Protein 2L95 (pdb70)

Foldseek 3Di:
DVVADACVVVQVCCVVVVNDDDPVLQVLQVVLLVCQVVQQCVQVCQVVVVHDNGGGDRDPCSRPDCSCCVVVPDHDDDDD

Radius of gyration: 14.3 Å; Cα contacts (8 Å, |Δi|>4): 109; chains: 1; bounding box: 43×30×27 Å

Nearest PDB structures (foldseek):
  2l95-assembly1_A  TM=9.457E-01  e=2.553E-13  Drosophila melanogaster
  3qt4-assembly1_A  TM=6.538E-01  e=2.888E-02  Tenebrio molitor
  2c0y-assembly1_A  TM=5.922E-01  e=3.076E-02  Homo sapiens
  7qbo-assembly1_P  TM=5.874E-01  e=1.230E-01  Homo sapiens
  2l95-assembly1_A  TM=8.862E-01  e=1.827E-12  Drosophila melanogaster

CATH classification: 1.10.287.2250

GO terms:
  GO:0004869 cysteine-type endopeptidase inhibitor activity (F, IDA)
  GO:0007614 short-term memory (P, IDA)
  GO:0012505 endomembrane system (C, HDA)
  GO:0007616 long-term memory (P, IMP)

Organism: Drosophila melanogaster (NCBI:txid7227)

Solvent-accessible surface area: 5742 Å² total; per-residue (Å²): 162,89,52,112,2,31,24,126,95,0,70,143,47,16,95,161,24,129,68,115,10,112,43,152,60,0,105,32,9,56,97,0,0,10,51,0,58,63,42,44,110,68,44,52,136,65,61,99,149,81,101,56,119,92,138,55,49,11,63,96,56,0,1,16,11,81,69,0,86,51,132,111,86,40,154,176,116,83,138,179

Sequence (80 aa):
MMSLVSDEEWVEYKSKFDKNYEAEEDLMRRRIYAESKARIEEHNRKFEKGEVTWKMGINHLADLTPEEFAQRSGKKVPPNMMSLVSDEEWVEYKSKFDKNYEAEEDLMRRRIYAESKARIEEHNRKFEKGEVTWKMGINHLADLTPEEFAQRSGKKVPPNMMSLVSDEEWVEYKSKFDKNYEAEEDLMRRRIYAESKARIEEHNRKFEKGEVTWKMGINHLADLTPEEFAQRSGKKVPPNMMSLVSDEEWVEYKSKFDKNYEAEEDLMRRRIYAESKARIEEHNRKFEKGEVTWKMGINHLADLTPEEFAQRSGKKVPPNMMSLVSDEEWVEYKSKFDKNYEAEEDLMRRRIYAESKARIEEHNRKFEKGEVTWKMGINHLADLTPEEFAQRSGKKVPPNMMSLVSDEEWVEYKSKFDKNYEAEEDLMRRRIYAESKARIEEHNRKFEKGEVTWKMGINHLADLTPEEFAQRSGKKVPPNMMSLVSDEEWVEYKSKFDKNYEAEEDLMRRRIYAESKARIEEHNRKFEKGEVTWKMGINHLADLTPEEFAQRSGKKVPPNMMSLVSDEEWVEYKSKFDKNYEAEEDLMRRRIYAESKARIEEHNRKFEKGEVTWKMGINHLADLTPEEFAQRSGKKVPPNMMSLVSDEEWVEYKSKFDKNYEAEEDLMRRRIYAESKARIEEHNRKFEKGEVTWKMGINHLADLTPEEFAQRSGKKVPPNMMSLVSDEEWVEYKSKFDKNYEAEEDLMRRRIYAESKARIEEHNRKFEKGEVTWKMGINHLADLTPEEFAQRSGKKVPPN

Structure (mmCIF, N/CA/C/O backbone):
data_2L95
#
_entry.id   2L95
#
loop_
_atom_site.group_PDB
_atom_site.id
_atom_site.type_symbol
_atom_site.label_atom_id
_atom_site.label_alt_id
_atom_site.label_comp_id
_atom_site.label_asym_id
_atom_site.label_entity_id
_atom_site.label_seq_id
_atom_site.pdbx_PDB_ins_code
_atom_site.Cartn_x
_atom_site.Cartn_y
_atom_site.Cartn_z
_atom_site.occupancy
_atom_site.B_iso_or_equiv
_atom_site.auth_seq_id
_atom_site.auth_comp_id
_atom_site.auth_asym_id
_atom_site.auth_atom_id
_atom_site.pdbx_PDB_model_num
ATOM 1 N N . MET A 1 1 ? 7.143 5.150 14.054 1.00 0.00 1 MET A N 1
ATOM 2 C CA . MET A 1 1 ? 5.738 4.695 14.221 1.00 0.00 1 MET A CA 1
ATOM 3 C C . MET A 1 1 ? 5.059 4.494 12.871 1.00 0.00 1 MET A C 1
ATOM 4 O O . MET A 1 1 ? 5.650 4.749 11.822 1.00 0.00 1 MET A O 1
ATOM 20 N N . MET A 1 2 ? 3.813 4.032 12.906 1.00 0.00 2 MET A N 1
ATOM 21 C CA . MET A 1 2 ? 3.050 3.795 11.685 1.00 0.00 2 MET A CA 1
ATOM 22 C C . MET A 1 2 ? 1.931 4.823 11.515 1.00 0.00 2 MET A C 1
ATOM 23 O O . MET A 1 2 ? 1.257 4.849 10.484 1.00 0.00 2 MET A O 1
ATOM 37 N N . SER A 1 3 ? 1.731 5.664 12.527 1.00 0.00 3 SER A N 1
ATOM 38 C CA . SER A 1 3 ? 0.685 6.682 12.477 1.00 0.00 3 SER A CA 1
ATOM 39 C C . SER A 1 3 ? 1.234 8.027 12.003 1.00 0.00 3 SER A C 1
ATOM 40 O O . SER A 1 3 ? 0.602 9.066 12.201 1.00 0.00 3 SER A O 1
ATOM 48 N N . LEU A 1 4 ? 2.408 8.008 11.375 1.00 0.00 4 LEU A N 1
ATOM 49 C CA . LEU A 1 4 ? 3.022 9.239 10.877 1.00 0.00 4 LEU A CA 1
ATOM 50 C C . LEU A 1 4 ? 2.124 9.917 9.860 1.00 0.00 4 LEU A C 1
ATOM 51 O O . LEU A 1 4 ? 2.001 11.142 9.838 1.00 0.00 4 LEU A O 1
ATOM 67 N N . VAL A 1 5 ? 1.532 9.111 8.991 1.00 0.00 5 VAL A N 1
ATOM 68 C CA . VAL A 1 5 ? 0.683 9.633 7.936 1.00 0.00 5 VAL A CA 1
ATOM 69 C C . VAL A 1 5 ? -0.751 9.153 8.049 1.00 0.00 5 VAL A C 1
ATOM 70 O O . VAL A 1 5 ? -1.055 7.988 7.795 1.00 0.00 5 VAL A O 1
ATOM 83 N N . SER A 1 6 ? -1.630 10.071 8.407 1.00 0.00 6 SER A N 1
ATOM 84 C CA . SER A 1 6 ? -3.043 9.764 8.527 1.00 0.00 6 SER A CA 1
ATOM 85 C C . SER A 1 6 ? -3.775 10.100 7.230 1.00 0.00 6 SER A C 1
ATOM 86 O O . SER A 1 6 ? -3.203 10.688 6.308 1.00 0.00 6 SER A O 1
ATOM 94 N N . ASP A 1 7 ? -5.052 9.745 7.177 1.00 0.00 7 ASP A N 1
ATOM 95 C CA . ASP A 1 7 ? -5.887 10.028 6.011 1.00 0.00 7 ASP A CA 1
ATOM 96 C C . ASP A 1 7 ? -5.745 11.489 5.570 1.00 0.00 7 ASP A C 1
ATOM 97 O O . ASP A 1 7 ? -6.052 11.835 4.429 1.00 0.00 7 ASP A O 1
ATOM 106 N N . GLU A 1 8 ? -5.298 12.339 6.493 1.00 0.00 8 GLU A N 1
ATOM 107 C CA . GLU A 1 8 ? -5.131 13.769 6.235 1.00 0.00 8 GLU A CA 1
ATOM 108 C C . GLU A 1 8 ? -4.311 14.041 4.978 1.00 0.00 8 GLU A C 1
ATOM 109 O O . GLU A 1 8 ? -4.772 14.713 4.054 1.00 0.00 8 GLU A O 1
ATOM 121 N N . GLU A 1 9 ? -3.092 13.534 4.945 1.00 0.00 9 GLU A N 1
ATOM 122 C CA . GLU A 1 9 ? -2.229 13.751 3.797 1.00 0.00 9 GLU A CA 1
ATOM 123 C C . GLU A 1 9 ? -2.785 13.058 2.559 1.00 0.00 9 GLU A C 1
ATOM 124 O O . GLU A 1 9 ? -2.527 13.482 1.433 1.00 0.00 9 GLU A O 1
ATOM 136 N N . TRP A 1 10 ? -3.532 11.977 2.768 1.00 0.00 10 TRP A N 1
ATOM 137 C CA . TRP A 1 10 ? -4.096 11.225 1.655 1.00 0.00 10 TRP A CA 1
ATOM 138 C C . TRP A 1 10 ? -5.416 11.789 1.131 1.00 0.00 10 TRP A C 1
ATOM 139 O O . TRP A 1 10 ? -5.769 11.533 -0.017 1.00 0.00 10 TRP A O 1
ATOM 160 N N . VAL A 1 11 ? -6.154 12.543 1.946 1.00 0.00 11 VAL A N 1
ATOM 161 C CA . VAL A 1 11 ? -7.421 13.083 1.491 1.00 0.00 11 VAL A CA 1
ATOM 162 C C . VAL A 1 11 ? -7.160 14.030 0.360 1.00 0.00 11 VAL A C 1
ATOM 163 O O . VAL A 1 11 ? -7.854 14.017 -0.657 1.00 0.00 11 VAL A O 1
ATOM 176 N N . GLU A 1 12 ? -6.136 14.843 0.532 1.00 0.00 12 GLU A N 1
ATOM 177 C CA . GLU A 1 12 ? -5.786 15.775 -0.499 1.00 0.00 12 GLU A CA 1
ATOM 178 C C . GLU A 1 12 ? -5.365 15.004 -1.743 1.00 0.00 12 GLU A C 1
ATOM 179 O O . GLU A 1 12 ? -5.549 15.451 -2.875 1.00 0.00 12 GLU A O 1
ATOM 191 N N . TYR A 1 13 ? -4.801 13.828 -1.494 1.00 0.00 13 TYR A N 1
ATOM 192 C CA . TYR A 1 13 ? -4.333 12.930 -2.547 1.00 0.00 13 TYR A CA 1
ATOM 193 C C . TYR A 1 13 ? -5.484 12.190 -3.234 1.00 0.00 13 TYR A C 1
ATOM 194 O O . TYR A 1 13 ? -5.454 11.965 -4.443 1.00 0.00 13 TYR A O 1
ATOM 212 N N . LYS A 1 14 ? -6.481 11.785 -2.448 1.00 0.00 14 LYS A N 1
ATOM 213 C CA . LYS A 1 14 ? -7.625 11.033 -2.966 1.00 0.00 14 LYS A CA 1
ATOM 214 C C . LYS A 1 14 ? -8.245 11.704 -4.192 1.00 0.00 14 LYS A C 1
ATOM 215 O O . LYS A 1 14 ? -8.700 11.026 -5.114 1.00 0.00 14 LYS A O 1
ATOM 234 N N . SER A 1 15 ? -8.249 13.030 -4.209 1.00 0.00 15 SER A N 1
ATOM 235 C CA . SER A 1 15 ? -8.792 13.778 -5.321 1.00 0.00 15 SER A CA 1
ATOM 236 C C . SER A 1 15 ? -7.848 13.683 -6.488 1.00 0.00 15 SER A C 1
ATOM 237 O O . SER A 1 15 ? -8.256 13.552 -7.642 1.00 0.00 15 SER A O 1
ATOM 245 N N . LYS A 1 16 ? -6.569 13.781 -6.164 1.00 0.00 16 LYS A N 1
ATOM 246 C CA . LYS A 1 16 ? -5.537 13.740 -7.165 1.00 0.00 16 LYS A CA 1
ATOM 247 C C . LYS A 1 16 ? -5.207 12.313 -7.592 1.00 0.00 16 LYS A C 1
ATOM 248 O O . LYS A 1 16 ? -4.442 12.103 -8.534 1.00 0.00 16 LYS A O 1
ATOM 267 N N . PHE A 1 17 ? -5.768 11.335 -6.891 1.00 0.00 17 PHE A N 1
ATOM 268 C CA . PHE A 1 17 ? -5.503 9.931 -7.206 1.00 0.00 17 PHE A CA 1
ATOM 269 C C . PHE A 1 17 ? -6.728 9.228 -7.792 1.00 0.00 17 PHE A C 1
ATOM 270 O O . PHE A 1 17 ? -6.618 8.122 -8.321 1.00 0.00 17 PHE A O 1
ATOM 287 N N . ASP A 1 18 ? -7.893 9.863 -7.693 1.00 0.00 18 ASP A N 1
ATOM 288 C CA . ASP A 1 18 ? -9.130 9.280 -8.215 1.00 0.00 18 ASP A CA 1
ATOM 289 C C . ASP A 1 18 ? -9.597 8.101 -7.359 1.00 0.00 18 ASP A C 1
ATOM 290 O O . ASP A 1 18 ? -10.549 7.406 -7.711 1.00 0.00 18 ASP A O 1
ATOM 299 N N . LYS A 1 19 ? -8.932 7.894 -6.224 1.00 0.00 19 LYS A N 1
ATOM 300 C CA . LYS A 1 19 ? -9.284 6.817 -5.305 1.00 0.00 19 LYS A CA 1
ATOM 301 C C . LYS A 1 19 ? -9.463 7.392 -3.909 1.00 0.00 19 LYS A C 1
ATOM 302 O O . LYS A 1 19 ? -8.502 7.503 -3.146 1.00 0.00 19 LYS A O 1
ATOM 321 N N . ASN A 1 20 ? -10.686 7.799 -3.594 1.00 0.00 20 ASN A N 1
ATOM 322 C CA . ASN A 1 20 ? -10.969 8.411 -2.305 1.00 0.00 20 ASN A CA 1
ATOM 323 C C . ASN A 1 20 ? -11.498 7.424 -1.273 1.00 0.00 20 ASN A C 1
ATOM 324 O O . ASN A 1 20 ? -12.608 6.904 -1.397 1.00 0.00 20 ASN A O 1
ATOM 335 N N . TYR A 1 21 ? -10.706 7.216 -0.227 1.00 0.00 21 TYR A N 1
ATOM 336 C CA . TYR A 1 21 ? -11.090 6.345 0.874 1.00 0.00 21 TYR A CA 1
ATOM 337 C C . TYR A 1 21 ? -10.741 7.036 2.196 1.00 0.00 21 TYR A C 1
ATOM 338 O O . TYR A 1 21 ? -9.555 7.286 2.501 1.00 0.00 21 TYR A O 1
ATOM 356 N N . GLU A 1 22 ? -11.815 7.374 2.925 1.00 0.00 22 GLU A N 1
ATOM 357 C CA . GLU A 1 22 ? -11.769 8.103 4.199 1.00 0.00 22 GLU A CA 1
ATOM 358 C C . GLU A 1 22 ? -11.232 7.299 5.381 1.00 0.00 22 GLU A C 1
ATOM 359 O O . GLU A 1 22 ? -10.866 6.133 5.260 1.00 0.00 22 GLU A O 1
ATOM 371 N N . ALA A 1 23 ? -11.183 7.989 6.527 1.00 0.00 23 ALA A N 1
ATOM 372 C CA . ALA A 1 23 ? -10.682 7.442 7.787 1.00 0.00 23 ALA A CA 1
ATOM 373 C C . ALA A 1 23 ? -11.149 6.014 8.064 1.00 0.00 23 ALA A C 1
ATOM 374 O O . ALA A 1 23 ? -10.359 5.187 8.520 1.00 0.00 23 ALA A O 1
ATOM 381 N N . GLU A 1 24 ? -12.424 5.717 7.818 1.00 0.00 24 GLU A N 1
ATOM 382 C CA . GLU A 1 24 ? -12.934 4.371 8.088 1.00 0.00 24 GLU A CA 1
ATOM 383 C C . GLU A 1 24 ? -12.052 3.318 7.422 1.00 0.00 24 GLU A C 1
ATOM 384 O O . GLU A 1 24 ? -11.499 2.445 8.091 1.00 0.00 24 GLU A O 1
ATOM 396 N N . GLU A 1 25 ? -11.887 3.436 6.111 1.00 0.00 25 GLU A N 1
ATOM 397 C CA . GLU A 1 25 ? -11.028 2.525 5.363 1.00 0.00 25 GLU A CA 1
ATOM 398 C C . GLU A 1 25 ? -9.565 2.876 5.614 1.00 0.00 25 GLU A C 1
ATOM 399 O O . GLU A 1 25 ? -8.693 2.010 5.671 1.00 0.00 25 GLU A O 1
ATOM 411 N N . ASP A 1 26 ? -9.323 4.178 5.737 1.00 0.00 26 ASP A N 1
ATOM 412 C CA . ASP A 1 26 ? -7.990 4.728 5.953 1.00 0.00 26 ASP A CA 1
ATOM 413 C C . ASP A 1 26 ? -7.307 4.179 7.196 1.00 0.00 26 ASP A C 1
ATOM 414 O O . ASP A 1 26 ? -6.089 4.085 7.236 1.00 0.00 26 ASP A O 1
ATOM 423 N N . LEU A 1 27 ? -8.080 3.861 8.224 1.00 0.00 27 LEU A N 1
ATOM 424 C CA . LEU A 1 27 ? -7.509 3.380 9.477 1.00 0.00 27 LEU A CA 1
ATOM 425 C C . LEU A 1 27 ? -6.483 2.273 9.239 1.00 0.00 27 LEU A C 1
ATOM 426 O O . LEU A 1 27 ? -5.317 2.392 9.639 1.00 0.00 27 LEU A O 1
ATOM 442 N N . MET A 1 28 ? -6.894 1.233 8.535 1.00 0.00 28 MET A N 1
ATOM 443 C CA . MET A 1 28 ? -5.976 0.153 8.204 1.00 0.00 28 MET A CA 1
ATOM 444 C C . MET A 1 28 ? -4.916 0.700 7.258 1.00 0.00 28 MET A C 1
ATOM 445 O O . MET A 1 28 ? -3.772 0.236 7.222 1.00 0.00 28 MET A O 1
ATOM 459 N N . ARG A 1 29 ? -5.318 1.717 6.503 1.00 0.00 29 ARG A N 1
ATOM 460 C CA . ARG A 1 29 ? -4.437 2.369 5.561 1.00 0.00 29 ARG A CA 1
ATOM 461 C C . ARG A 1 29 ? -3.442 3.271 6.284 1.00 0.00 29 ARG A C 1
ATOM 462 O O . ARG A 1 29 ? -2.357 3.540 5.780 1.00 0.00 29 ARG A O 1
ATOM 483 N N . ARG A 1 30 ? -3.813 3.739 7.474 1.00 0.00 30 ARG A N 1
ATOM 484 C CA . ARG A 1 30 ? -2.935 4.603 8.250 1.00 0.00 30 ARG A CA 1
ATOM 485 C C . ARG A 1 30 ? -1.575 3.940 8.354 1.00 0.00 30 ARG A C 1
ATOM 486 O O . ARG A 1 30 ? -0.534 4.594 8.291 1.00 0.00 30 ARG A O 1
ATOM 507 N N . ARG A 1 31 ? -1.608 2.620 8.491 1.00 0.00 31 ARG A N 1
ATOM 508 C CA . ARG A 1 31 ? -0.392 1.825 8.579 1.00 0.00 31 ARG A CA 1
ATOM 509 C C . ARG A 1 31 ? 0.328 1.750 7.229 1.00 0.00 31 ARG A C 1
ATOM 510 O O . ARG A 1 31 ? 1.568 1.724 7.175 1.00 0.00 31 ARG A O 1
ATOM 531 N N . ILE A 1 32 ? -0.432 1.747 6.127 1.00 0.00 32 ILE A N 1
ATOM 532 C CA . ILE A 1 32 ? 0.189 1.690 4.813 1.00 0.00 32 ILE A CA 1
ATOM 533 C C . ILE A 1 32 ? 0.653 3.062 4.435 1.00 0.00 32 ILE A C 1
ATOM 534 O O . ILE A 1 32 ? 1.669 3.241 3.782 1.00 0.00 32 ILE A O 1
ATOM 550 N N . TYR A 1 33 ? -0.088 4.037 4.863 1.00 0.00 33 TYR A N 1
ATOM 551 C CA . TYR A 1 33 ? 0.282 5.389 4.583 1.00 0.00 33 TYR A CA 1
ATOM 552 C C . TYR A 1 33 ? 1.646 5.726 5.188 1.00 0.00 33 TYR A C 1
ATOM 553 O O . TYR A 1 33 ? 2.400 6.528 4.631 1.00 0.00 33 TYR A O 1
ATOM 571 N N . ALA A 1 34 ? 1.955 5.121 6.333 1.00 0.00 34 ALA A N 1
ATOM 572 C CA . ALA A 1 34 ? 3.223 5.382 7.010 1.00 0.00 34 ALA A CA 1
ATOM 573 C C . ALA A 1 34 ? 4.409 5.124 6.104 1.00 0.00 34 ALA A C 1
ATOM 574 O O . ALA A 1 34 ? 5.291 5.972 5.951 1.00 0.00 34 ALA A O 1
ATOM 581 N N . GLU A 1 35 ? 4.413 3.966 5.487 1.00 0.00 35 GLU A N 1
ATOM 582 C CA . GLU A 1 35 ? 5.481 3.597 4.565 1.00 0.00 35 GLU A CA 1
ATOM 583 C C . GLU A 1 35 ? 5.572 4.581 3.402 1.00 0.00 35 GLU A C 1
ATOM 584 O O . GLU A 1 35 ? 6.639 4.771 2.824 1.00 0.00 35 GLU A O 1
ATOM 596 N N . SER A 1 36 ? 4.433 5.170 3.033 1.00 0.00 36 SER A N 1
ATOM 597 C CA . SER A 1 36 ? 4.378 6.088 1.895 1.00 0.00 36 SER A CA 1
ATOM 598 C C . SER A 1 36 ? 5.476 7.137 1.963 1.00 0.00 36 SER A C 1
ATOM 599 O O . SER A 1 36 ? 6.260 7.272 1.024 1.00 0.00 36 SER A O 1
ATOM 607 N N . LYS A 1 37 ? 5.562 7.866 3.065 1.00 0.00 37 LYS A N 1
ATOM 608 C CA . LYS A 1 37 ? 6.614 8.869 3.193 1.00 0.00 37 LYS A CA 1
ATOM 609 C C . LYS A 1 37 ? 7.970 8.189 3.083 1.00 0.00 37 LYS A C 1
ATOM 610 O O . LYS A 1 37 ? 8.889 8.709 2.449 1.00 0.00 37 LYS A O 1
ATOM 629 N N . ALA A 1 38 ? 8.078 6.999 3.678 1.00 0.00 38 ALA A N 1
ATOM 630 C CA . ALA A 1 38 ? 9.316 6.231 3.611 1.00 0.00 38 ALA A CA 1
ATOM 631 C C . ALA A 1 38 ? 9.757 6.115 2.167 1.00 0.00 38 ALA A C 1
ATOM 632 O O . ALA A 1 38 ? 10.947 6.121 1.848 1.00 0.00 38 ALA A O 1
ATOM 639 N N . ARG A 1 39 ? 8.763 6.032 1.305 1.00 0.00 39 ARG A N 1
ATOM 640 C CA . ARG A 1 39 ? 8.965 5.938 -0.123 1.00 0.00 39 ARG A CA 1
ATOM 641 C C . ARG A 1 39 ? 9.438 7.263 -0.686 1.00 0.00 39 ARG A C 1
ATOM 642 O O . ARG A 1 39 ? 10.199 7.313 -1.638 1.00 0.00 39 ARG A O 1
ATOM 663 N N . ILE A 1 40 ? 8.987 8.351 -0.096 1.00 0.00 40 ILE A N 1
ATOM 664 C CA . ILE A 1 40 ? 9.398 9.661 -0.567 1.00 0.00 40 ILE A CA 1
ATOM 665 C C . ILE A 1 40 ? 10.901 9.785 -0.423 1.00 0.00 40 ILE A C 1
ATOM 666 O O . ILE A 1 40 ? 11.585 10.381 -1.251 1.00 0.00 40 ILE A O 1
ATOM 682 N N . GLU A 1 41 ? 11.396 9.126 0.601 1.00 0.00 41 GLU A N 1
ATOM 683 C CA . GLU A 1 41 ? 12.824 9.034 0.861 1.00 0.00 41 GLU A CA 1
ATOM 684 C C . GLU A 1 41 ? 13.456 8.109 -0.188 1.00 0.00 41 GLU A C 1
ATOM 685 O O . GLU A 1 41 ? 14.657 8.150 -0.447 1.00 0.00 41 GLU A O 1
ATOM 697 N N . GLU A 1 42 ? 12.610 7.221 -0.713 1.00 0.00 42 GLU A N 1
ATOM 698 C CA . GLU A 1 42 ? 12.991 6.177 -1.671 1.00 0.00 42 GLU A CA 1
ATOM 699 C C . GLU A 1 42 ? 13.735 6.670 -2.914 1.00 0.00 42 GLU A C 1
ATOM 700 O O . GLU A 1 42 ? 14.900 6.332 -3.130 1.00 0.00 42 GLU A O 1
ATOM 712 N N . HIS A 1 43 ? 13.052 7.437 -3.741 1.00 0.00 43 HIS A N 1
ATOM 713 C CA . HIS A 1 43 ? 13.630 7.927 -4.982 1.00 0.00 43 HIS A CA 1
ATOM 714 C C . HIS A 1 43 ? 14.483 9.159 -4.776 1.00 0.00 43 HIS A C 1
ATOM 715 O O . HIS A 1 43 ? 15.451 9.390 -5.501 1.00 0.00 43 HIS A O 1
ATOM 730 N N . ASN A 1 44 ? 14.100 9.962 -3.806 1.00 0.00 44 ASN A N 1
ATOM 731 C CA . ASN A 1 44 ? 14.806 11.189 -3.530 1.00 0.00 44 ASN A CA 1
ATOM 732 C C . ASN A 1 44 ? 16.234 10.923 -3.098 1.00 0.00 44 ASN A C 1
ATOM 733 O O . ASN A 1 44 ? 17.113 11.745 -3.332 1.00 0.00 44 ASN A O 1
ATOM 744 N N . ARG A 1 45 ? 16.453 9.767 -2.479 1.00 0.00 45 ARG A N 1
ATOM 745 C CA . ARG A 1 45 ? 17.784 9.370 -2.030 1.00 0.00 45 ARG A CA 1
ATOM 746 C C . ARG A 1 45 ? 18.535 8.620 -3.138 1.00 0.00 45 ARG A C 1
ATOM 747 O O . ARG A 1 45 ? 19.752 8.449 -3.081 1.00 0.00 45 ARG A O 1
ATOM 768 N N . LYS A 1 46 ? 17.773 8.134 -4.113 1.00 0.00 46 LYS A N 1
ATOM 769 C CA . LYS A 1 46 ? 18.300 7.340 -5.228 1.00 0.00 46 LYS A CA 1
ATOM 770 C C . LYS A 1 46 ? 19.176 8.133 -6.215 1.00 0.00 46 LYS A C 1
ATOM 771 O O . LYS A 1 46 ? 20.364 7.839 -6.370 1.00 0.00 46 LYS A O 1
ATOM 790 N N . PHE A 1 47 ? 18.625 9.185 -6.821 1.00 0.00 47 PHE A N 1
ATOM 791 C CA . PHE A 1 47 ? 19.413 10.033 -7.712 1.00 0.00 47 PHE A CA 1
ATOM 792 C C . PHE A 1 47 ? 20.402 10.691 -6.830 1.00 0.00 47 PHE A C 1
ATOM 793 O O . PHE A 1 47 ? 21.561 10.908 -7.169 1.00 0.00 47 PHE A O 1
ATOM 810 N N . GLU A 1 48 ? 19.905 10.920 -5.637 1.00 0.00 48 GLU A N 1
ATOM 811 C CA . GLU A 1 48 ? 20.668 11.454 -4.569 1.00 0.00 48 GLU A CA 1
ATOM 812 C C . GLU A 1 48 ? 21.949 10.621 -4.423 1.00 0.00 48 GLU A C 1
ATOM 813 O O . GLU A 1 48 ? 22.909 11.024 -3.767 1.00 0.00 48 GLU A O 1
ATOM 825 N N . LYS A 1 49 ? 21.930 9.445 -5.073 1.00 0.00 49 LYS A N 1
ATOM 826 C CA . LYS A 1 49 ? 23.046 8.518 -5.072 1.00 0.00 49 LYS A CA 1
ATOM 827 C C . LYS A 1 49 ? 23.835 8.613 -6.369 1.00 0.00 49 LYS A C 1
ATOM 828 O O . LYS A 1 49 ? 24.570 7.688 -6.717 1.00 0.00 49 LYS A O 1
ATOM 847 N N . GLY A 1 50 ? 23.657 9.713 -7.112 1.00 0.00 50 GLY A N 1
ATOM 848 C CA . GLY A 1 50 ? 24.348 9.844 -8.390 1.00 0.00 50 GLY A CA 1
ATOM 849 C C . GLY A 1 50 ? 24.106 8.598 -9.203 1.00 0.00 50 GLY A C 1
ATOM 850 O O . GLY A 1 50 ? 24.963 8.124 -9.950 1.00 0.00 50 GLY A O 1
ATOM 854 N N . GLU A 1 51 ? 22.925 8.047 -8.972 1.00 0.00 51 GLU A N 1
ATOM 855 C CA . GLU A 1 51 ? 22.483 6.811 -9.571 1.00 0.00 51 GLU A CA 1
ATOM 856 C C . GLU A 1 51 ? 21.717 7.035 -10.879 1.00 0.00 51 GLU A C 1
ATOM 857 O O . GLU A 1 51 ? 22.121 6.563 -11.941 1.00 0.00 51 GLU A O 1
ATOM 869 N N . VAL A 1 52 ? 20.610 7.754 -10.777 1.00 0.00 52 VAL A N 1
ATOM 870 C CA . VAL A 1 52 ? 19.747 8.072 -11.896 1.00 0.00 52 VAL A CA 1
ATOM 871 C C . VAL A 1 52 ? 18.985 9.268 -11.489 1.00 0.00 52 VAL A C 1
ATOM 872 O O . VAL A 1 52 ? 19.042 9.643 -10.331 1.00 0.00 52 VAL A O 1
ATOM 885 N N . THR A 1 53 ? 18.183 9.810 -12.358 1.00 0.00 53 THR A N 1
ATOM 886 C CA . THR A 1 53 ? 17.360 10.869 -11.896 1.00 0.00 53 THR A CA 1
ATOM 887 C C . THR A 1 53 ? 15.922 10.374 -11.844 1.00 0.00 53 THR A C 1
ATOM 888 O O . THR A 1 53 ? 15.177 10.413 -12.822 1.00 0.00 53 THR A O 1
ATOM 899 N N . TRP A 1 54 ? 15.563 9.929 -10.646 1.00 0.00 54 TRP A N 1
ATOM 900 C CA . TRP A 1 54 ? 14.221 9.425 -10.339 1.00 0.00 54 TRP A CA 1
ATOM 901 C C . TRP A 1 54 ? 13.760 9.904 -8.963 1.00 0.00 54 TRP A C 1
ATOM 902 O O . TRP A 1 54 ? 14.458 9.718 -7.969 1.00 0.00 54 TRP A O 1
ATOM 923 N N . LYS A 1 55 ? 12.580 10.509 -8.912 1.00 0.00 55 LYS A N 1
ATOM 924 C CA . LYS A 1 55 ? 12.019 11.008 -7.656 1.00 0.00 55 LYS A CA 1
ATOM 925 C C . LYS A 1 55 ? 10.817 10.218 -7.221 1.00 0.00 55 LYS A C 1
ATOM 926 O O . LYS A 1 55 ? 10.137 9.568 -8.015 1.00 0.00 55 LYS A O 1
ATOM 945 N N . MET A 1 56 ? 10.576 10.305 -5.940 1.00 0.00 56 MET A N 1
ATOM 946 C CA . MET A 1 56 ? 9.456 9.624 -5.314 1.00 0.00 56 MET A CA 1
ATOM 947 C C . MET A 1 56 ? 8.148 10.151 -5.904 1.00 0.00 56 MET A C 1
ATOM 948 O O . MET A 1 56 ? 8.163 11.085 -6.707 1.00 0.00 56 MET A O 1
ATOM 962 N N . GLY A 1 57 ? 7.016 9.573 -5.502 1.00 0.00 57 GLY A N 1
ATOM 963 C CA . GLY A 1 57 ? 5.749 10.037 -6.009 1.00 0.00 57 GLY A CA 1
ATOM 964 C C . GLY A 1 57 ? 4.581 9.578 -5.165 1.00 0.00 57 GLY A C 1
ATOM 965 O O . GLY A 1 57 ? 3.429 9.788 -5.541 1.00 0.00 57 GLY A O 1
ATOM 969 N N . ILE A 1 58 ? 4.864 8.946 -4.018 1.00 0.00 58 ILE A N 1
ATOM 970 C CA . ILE A 1 58 ? 3.805 8.474 -3.151 1.00 0.00 58 ILE A CA 1
ATOM 971 C C . ILE A 1 58 ? 2.976 7.485 -3.914 1.00 0.00 58 ILE A C 1
ATOM 972 O O . ILE A 1 58 ? 2.087 7.872 -4.674 1.00 0.00 58 ILE A O 1
ATOM 988 N N . ASN A 1 59 ? 3.284 6.222 -3.769 1.00 0.00 59 ASN A N 1
ATOM 989 C CA . ASN A 1 59 ? 2.560 5.243 -4.522 1.00 0.00 59 ASN A CA 1
ATOM 990 C C . ASN A 1 59 ? 1.093 5.179 -4.096 1.00 0.00 59 ASN A C 1
ATOM 991 O O . ASN A 1 59 ? 0.755 5.469 -2.948 1.00 0.00 59 ASN A O 1
ATOM 1002 N N . HIS A 1 60 ? 0.229 4.804 -5.036 1.00 0.00 60 HIS A N 1
ATOM 1003 C CA . HIS A 1 60 ? -1.208 4.707 -4.778 1.00 0.00 60 HIS A CA 1
ATOM 1004 C C . HIS A 1 60 ? -1.493 3.841 -3.554 1.00 0.00 60 HIS A C 1
ATOM 1005 O O . HIS A 1 60 ? -2.173 4.264 -2.605 1.00 0.00 60 HIS A O 1
ATOM 1020 N N . LEU A 1 61 ? -0.982 2.621 -3.560 1.00 0.00 61 LEU A N 1
ATOM 1021 C CA . LEU A 1 61 ? -1.222 1.753 -2.432 1.00 0.00 61 LEU A CA 1
ATOM 1022 C C . LEU A 1 61 ? -0.508 2.237 -1.206 1.00 0.00 61 LEU A C 1
ATOM 1023 O O . LEU A 1 61 ? -0.696 1.658 -0.151 1.00 0.00 61 LEU A O 1
ATOM 1039 N N . ALA A 1 62 ? 0.321 3.282 -1.312 1.00 0.00 62 ALA A N 1
ATOM 1040 C CA . ALA A 1 62 ? 1.031 3.739 -0.135 1.00 0.00 62 ALA A CA 1
ATOM 1041 C C . ALA A 1 62 ? 0.071 4.154 0.947 1.00 0.00 62 ALA A C 1
ATOM 1042 O O . ALA A 1 62 ? 0.486 4.528 2.036 1.00 0.00 62 ALA A O 1
ATOM 1049 N N . ASP A 1 63 ? -1.213 4.027 0.667 1.00 0.00 63 ASP A N 1
ATOM 1050 C CA . ASP A 1 63 ? -2.223 4.323 1.627 1.00 0.00 63 ASP A CA 1
ATOM 1051 C C . ASP A 1 63 ? -2.990 3.067 1.830 1.00 0.00 63 ASP A C 1
ATOM 1052 O O . ASP A 1 63 ? -3.485 2.815 2.905 1.00 0.00 63 ASP A O 1
ATOM 1061 N N . LEU A 1 64 ? -3.023 2.242 0.796 1.00 0.00 64 LEU A N 1
ATOM 1062 C CA . LEU A 1 64 ? -3.675 0.971 0.910 1.00 0.00 64 LEU A CA 1
ATOM 1063 C C . LEU A 1 64 ? -2.832 -0.128 0.301 1.00 0.00 64 LEU A C 1
ATOM 1064 O O . LEU A 1 64 ? -2.894 -0.421 -0.880 1.00 0.00 64 LEU A O 1
ATOM 1080 N N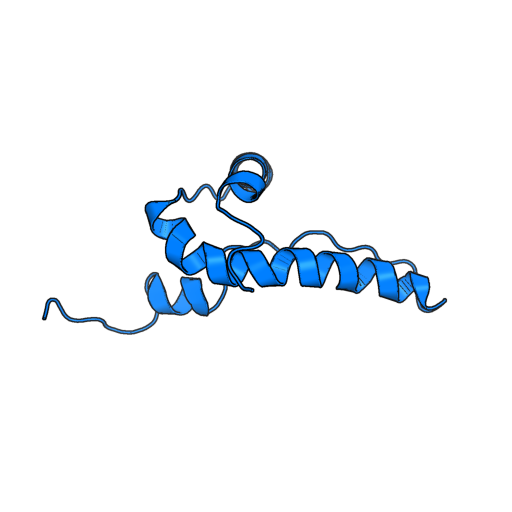 . THR A 1 65 ? -2.074 -0.746 1.143 1.00 0.00 65 THR A N 1
ATOM 1081 C CA . THR A 1 65 ? -1.213 -1.859 0.751 1.00 0.00 65 THR A CA 1
ATOM 1082 C C . THR A 1 65 ? -1.828 -3.140 1.279 1.00 0.00 65 THR A C 1
ATOM 1083 O O . THR A 1 65 ? -2.851 -3.079 1.945 1.00 0.00 65 THR A O 1
ATOM 1094 N N . PRO A 1 66 ? -1.197 -4.316 1.070 1.00 0.00 66 PRO A N 1
ATOM 1095 C CA . PRO A 1 66 ? -1.673 -5.591 1.624 1.00 0.00 66 PRO A CA 1
ATOM 1096 C C . PRO A 1 66 ? -2.305 -5.382 2.994 1.00 0.00 66 PRO A C 1
ATOM 1097 O O . PRO A 1 66 ? -3.239 -6.082 3.377 1.00 0.00 66 PRO A O 1
ATOM 1108 N N . GLU A 1 67 ? -1.809 -4.367 3.711 1.00 0.00 67 GLU A N 1
ATOM 1109 C CA . GLU A 1 67 ? -2.361 -4.023 5.014 1.00 0.00 67 GLU A CA 1
ATOM 1110 C C . GLU A 1 67 ? -3.832 -3.775 4.825 1.00 0.00 67 GLU A C 1
ATOM 1111 O O . GLU A 1 67 ? -4.702 -4.407 5.421 1.00 0.00 67 GLU A O 1
ATOM 1123 N N . GLU A 1 68 ? -4.055 -2.850 3.918 1.00 0.00 68 GLU A N 1
ATOM 1124 C CA . GLU A 1 68 ? -5.373 -2.448 3.496 1.00 0.00 68 GLU A CA 1
ATOM 1125 C C . GLU A 1 68 ? -5.968 -3.472 2.544 1.00 0.00 68 GLU A C 1
ATOM 1126 O O . GLU A 1 68 ? -7.104 -3.912 2.682 1.00 0.00 68 GLU A O 1
ATOM 1138 N N . PHE A 1 69 ? -5.155 -3.798 1.546 1.00 0.00 69 PHE A N 1
ATOM 1139 C CA . PHE A 1 69 ? -5.509 -4.722 0.484 1.00 0.00 69 PHE A CA 1
ATOM 1140 C C . PHE A 1 69 ? -6.025 -6.053 1.032 1.00 0.00 69 PHE A C 1
ATOM 1141 O O . PHE A 1 69 ? -7.013 -6.596 0.537 1.00 0.00 69 PHE A O 1
ATOM 1158 N N . ALA A 1 70 ? -5.350 -6.576 2.047 1.00 0.00 70 ALA A N 1
ATOM 1159 C CA . ALA A 1 70 ? -5.738 -7.847 2.651 1.00 0.00 70 ALA A CA 1
ATOM 1160 C C . ALA A 1 70 ? -6.867 -7.683 3.669 1.00 0.00 70 ALA A C 1
ATOM 1161 O O . ALA A 1 70 ? -7.686 -8.585 3.843 1.00 0.00 70 ALA A O 1
ATOM 1168 N N . GLN A 1 71 ? -6.895 -6.544 4.353 1.00 0.00 71 GLN A N 1
ATOM 1169 C CA . GLN A 1 71 ? -7.916 -6.291 5.368 1.00 0.00 71 GLN A CA 1
ATOM 1170 C C . GLN A 1 71 ? -9.132 -5.557 4.800 1.00 0.00 71 GLN A C 1
ATOM 1171 O O . GLN A 1 71 ? -10.134 -5.384 5.493 1.00 0.00 71 GLN A O 1
ATOM 1185 N N . ARG A 1 72 ? -9.054 -5.138 3.540 1.00 0.00 72 ARG A N 1
ATOM 1186 C CA . ARG A 1 72 ? -10.163 -4.443 2.905 1.00 0.00 72 ARG A CA 1
ATOM 1187 C C . ARG A 1 72 ? -11.102 -5.455 2.268 1.00 0.00 72 ARG A C 1
ATOM 1188 O O . ARG A 1 72 ? -12.317 -5.262 2.235 1.00 0.00 72 ARG A O 1
ATOM 1209 N N . SER A 1 73 ? -10.520 -6.545 1.776 1.00 0.00 73 SER A N 1
ATOM 1210 C CA . SER A 1 73 ? -11.289 -7.608 1.153 1.00 0.00 73 SER A CA 1
ATOM 1211 C C . SER A 1 73 ? -10.371 -8.676 0.565 1.00 0.00 73 SER A C 1
ATOM 1212 O O . SER A 1 73 ? -10.579 -9.145 -0.555 1.00 0.00 73 SER A O 1
ATOM 1220 N N . GLY A 1 74 ? -9.354 -9.059 1.331 1.00 0.00 74 GLY A N 1
ATOM 1221 C CA . GLY A 1 74 ? -8.421 -10.071 0.872 1.00 0.00 74 GLY A CA 1
ATOM 1222 C C . GLY A 1 74 ? -8.660 -11.419 1.523 1.00 0.00 74 GLY A C 1
ATOM 1223 O O . GLY A 1 74 ? -8.779 -12.435 0.837 1.00 0.00 74 GLY A O 1
ATOM 1227 N N . LYS A 1 75 ? -8.730 -11.430 2.850 1.00 0.00 75 LYS A N 1
ATOM 1228 C CA . LYS A 1 75 ? -8.956 -12.663 3.594 1.00 0.00 75 LYS A CA 1
ATOM 1229 C C . LYS A 1 75 ? -10.405 -12.755 4.066 1.00 0.00 75 LYS A C 1
ATOM 1230 O O . LYS A 1 75 ? -10.998 -11.759 4.478 1.00 0.00 75 LYS A O 1
ATOM 1249 N N . LYS A 1 76 ? -10.969 -13.957 4.001 1.00 0.00 76 LYS A N 1
ATOM 1250 C CA . LYS A 1 76 ? -12.349 -14.178 4.420 1.00 0.00 76 LYS A CA 1
ATOM 1251 C C . LYS A 1 76 ? -12.501 -13.971 5.924 1.00 0.00 76 LYS A C 1
ATOM 1252 O O . LYS A 1 76 ? -12.054 -14.793 6.722 1.00 0.00 76 LYS A O 1
ATOM 1271 N N . VAL A 1 77 ? -13.137 -12.867 6.301 1.00 0.00 77 VAL A N 1
ATOM 1272 C CA . VAL A 1 77 ? -13.350 -12.550 7.708 1.00 0.00 77 VAL A CA 1
ATOM 1273 C C . VAL A 1 77 ? -14.813 -12.753 8.100 1.00 0.00 77 VAL A C 1
ATOM 1274 O O . VAL A 1 77 ? -15.687 -12.006 7.664 1.00 0.00 77 VAL A O 1
ATOM 1287 N N . PRO A 1 78 ? -15.103 -13.770 8.934 1.00 0.00 78 PRO A N 1
ATOM 1288 C CA . PRO A 1 78 ? -16.472 -14.058 9.377 1.00 0.00 78 PRO A CA 1
ATOM 1289 C C . PRO A 1 78 ? -17.029 -12.966 10.287 1.00 0.00 78 PRO A C 1
ATOM 1290 O O . PRO A 1 78 ? -16.293 -12.085 10.734 1.00 0.00 78 PRO A O 1
ATOM 1301 N N . PRO A 1 79 ? -18.341 -13.009 10.574 1.00 0.00 79 PRO A N 1
ATOM 1302 C CA . PRO A 1 79 ? -18.994 -12.018 11.435 1.00 0.00 79 PRO A CA 1
ATOM 1303 C C . PRO A 1 79 ? -18.561 -12.143 12.892 1.00 0.00 79 PRO A C 1
ATOM 1304 O O . PRO A 1 79 ? -18.563 -11.162 13.637 1.00 0.00 79 PRO A O 1
ATOM 1315 N N . ASN A 1 80 ? -18.190 -13.353 13.293 1.00 0.00 80 ASN A N 1
ATOM 1316 C CA . ASN A 1 80 ? -17.754 -13.605 14.662 1.00 0.00 80 ASN A CA 1
ATOM 1317 C C . ASN A 1 80 ? -16.470 -12.842 14.973 1.00 0.00 80 ASN A C 1
ATOM 1318 O O . ASN A 1 80 ? -15.890 -12.254 14.037 1.00 0.00 80 ASN A O 1
ATOM 1330 N N . MET A 1 1 ? 2.900 8.890 15.804 1.00 0.00 1 MET A N 2
ATOM 1331 C CA . MET A 1 1 ? 4.335 8.529 15.953 1.00 0.00 1 MET A CA 2
ATOM 1332 C C . MET A 1 1 ? 4.678 7.284 15.143 1.00 0.00 1 MET A C 2
ATOM 1333 O O . MET A 1 1 ? 5.768 7.178 14.580 1.00 0.00 1 MET A O 2
ATOM 1349 N N . MET A 1 2 ? 3.741 6.342 15.089 1.00 0.00 2 MET A N 2
ATOM 1350 C CA . MET A 1 2 ? 3.947 5.102 14.348 1.00 0.00 2 MET A CA 2
ATOM 1351 C C . MET A 1 2 ? 3.247 5.153 12.992 1.00 0.00 2 MET A C 2
ATOM 1352 O O . MET A 1 2 ? 3.680 4.508 12.036 1.00 0.00 2 MET A O 2
ATOM 1366 N N . SER A 1 3 ? 2.165 5.921 12.915 1.00 0.00 3 SER A N 2
ATOM 1367 C CA . SER A 1 3 ? 1.408 6.052 11.675 1.00 0.00 3 SER A CA 2
ATOM 1368 C C . SER A 1 3 ? 2.026 7.113 10.768 1.00 0.00 3 SER A C 2
ATOM 1369 O O . SER A 1 3 ? 2.099 6.935 9.553 1.00 0.00 3 SER A O 2
ATOM 1377 N N . LEU A 1 4 ? 2.469 8.213 11.371 1.00 0.00 4 LEU A N 2
ATOM 1378 C CA . LEU A 1 4 ? 3.087 9.316 10.633 1.00 0.00 4 LEU A CA 2
ATOM 1379 C C . LEU A 1 4 ? 2.089 9.999 9.710 1.00 0.00 4 LEU A C 2
ATOM 1380 O O . LEU A 1 4 ? 1.786 11.182 9.868 1.00 0.00 4 LEU A O 2
ATOM 1396 N N . VAL A 1 5 ? 1.613 9.253 8.724 1.00 0.00 5 VAL A N 2
ATOM 1397 C CA . VAL A 1 5 ? 0.683 9.789 7.744 1.00 0.00 5 VAL A CA 2
ATOM 1398 C C . VAL A 1 5 ? -0.739 9.320 7.970 1.00 0.00 5 VAL A C 2
ATOM 1399 O O . VAL A 1 5 ? -1.052 8.138 7.830 1.00 0.00 5 VAL A O 2
ATOM 1412 N N . SER A 1 6 ? -1.601 10.266 8.289 1.00 0.00 6 SER A N 2
ATOM 1413 C CA . SER A 1 6 ? -3.004 9.975 8.501 1.00 0.00 6 SER A CA 2
ATOM 1414 C C . SER A 1 6 ? -3.794 10.203 7.215 1.00 0.00 6 SER A C 2
ATOM 1415 O O . SER A 1 6 ? -3.283 10.768 6.239 1.00 0.00 6 SER A O 2
ATOM 1423 N N . ASP A 1 7 ? -5.054 9.790 7.226 1.00 0.00 7 ASP A N 2
ATOM 1424 C CA . ASP A 1 7 ? -5.932 9.978 6.075 1.00 0.00 7 ASP A CA 2
ATOM 1425 C C . ASP A 1 7 ? -5.846 11.418 5.556 1.00 0.00 7 ASP A C 2
ATOM 1426 O O . ASP A 1 7 ? -6.170 11.690 4.403 1.00 0.00 7 ASP A O 2
ATOM 1435 N N . GLU A 1 8 ? -5.412 12.328 6.431 1.00 0.00 8 GLU A N 2
ATOM 1436 C CA . GLU A 1 8 ? -5.284 13.748 6.107 1.00 0.00 8 GLU A CA 2
ATOM 1437 C C . GLU A 1 8 ? -4.480 13.980 4.834 1.00 0.00 8 GLU A C 2
ATOM 1438 O O . GLU A 1 8 ? -4.958 14.609 3.887 1.00 0.00 8 GLU A O 2
ATOM 1450 N N . GLU A 1 9 ? -3.253 13.493 4.818 1.00 0.00 9 GLU A N 2
ATOM 1451 C CA . GLU A 1 9 ? -2.391 13.671 3.665 1.00 0.00 9 GLU A CA 2
ATOM 1452 C C . GLU A 1 9 ? -3.004 13.046 2.417 1.00 0.00 9 GLU A C 2
ATOM 1453 O O . GLU A 1 9 ? -2.764 13.509 1.302 1.00 0.00 9 GLU A O 2
ATOM 1465 N N . TRP A 1 10 ? -3.780 11.981 2.602 1.00 0.00 10 TRP A N 2
ATOM 1466 C CA . TRP A 1 10 ? -4.394 11.299 1.466 1.00 0.00 10 TRP A CA 2
ATOM 1467 C C . TRP A 1 10 ? -5.708 11.926 0.991 1.00 0.00 10 TRP A C 2
ATOM 1468 O O . TRP A 1 10 ? -6.100 11.719 -0.150 1.00 0.00 10 TRP A O 2
ATOM 1489 N N . VAL A 1 11 ? -6.398 12.677 1.846 1.00 0.00 11 VAL A N 2
ATOM 1490 C CA . VAL A 1 11 ? -7.662 13.289 1.455 1.00 0.00 11 VAL A CA 2
ATOM 1491 C C . VAL A 1 11 ? -7.410 14.194 0.294 1.00 0.00 11 VAL A C 2
ATOM 1492 O O . VAL A 1 11 ? -8.120 14.174 -0.711 1.00 0.00 11 VAL A O 2
ATOM 1505 N N . GLU A 1 12 ? -6.371 14.984 0.442 1.00 0.00 12 GLU A N 2
ATOM 1506 C CA . GLU A 1 12 ? -6.004 15.890 -0.593 1.00 0.00 12 GLU A CA 2
ATOM 1507 C C . GLU A 1 12 ? -5.436 15.116 -1.777 1.00 0.00 12 GLU A C 2
ATOM 1508 O O . GLU A 1 12 ? -5.549 15.538 -2.928 1.00 0.00 12 GLU A O 2
ATOM 1520 N N . TYR A 1 13 ? -4.810 13.982 -1.469 1.00 0.00 13 TYR A N 2
ATOM 1521 C CA . TYR A 1 13 ? -4.199 13.134 -2.497 1.00 0.00 13 TYR A CA 2
ATOM 1522 C C . TYR A 1 13 ? -5.229 12.332 -3.305 1.00 0.00 13 TYR A C 2
ATOM 1523 O O . TYR A 1 13 ? -5.199 12.336 -4.535 1.00 0.00 13 TYR A O 2
ATOM 1541 N N . LYS A 1 14 ? -6.115 11.621 -2.608 1.00 0.00 14 LYS A N 2
ATOM 1542 C CA . LYS A 1 14 ? -7.126 10.785 -3.262 1.00 0.00 14 LYS A CA 2
ATOM 1543 C C . LYS A 1 14 ? -7.902 11.541 -4.332 1.00 0.00 14 LYS A C 2
ATOM 1544 O O . LYS A 1 14 ? -8.385 10.941 -5.291 1.00 0.00 14 LYS A O 2
ATOM 1563 N N . SER A 1 15 ? -8.005 12.854 -4.188 1.00 0.00 15 SER A N 2
ATOM 1564 C CA . SER A 1 15 ? -8.699 13.658 -5.165 1.00 0.00 15 SER A CA 2
ATOM 1565 C C . SER A 1 15 ? -7.846 13.704 -6.403 1.00 0.00 15 SER A C 2
ATOM 1566 O O . SER A 1 15 ? -8.333 13.610 -7.530 1.00 0.00 15 SER A O 2
ATOM 1574 N N . LYS A 1 16 ? -6.548 13.829 -6.168 1.00 0.00 16 LYS A N 2
ATOM 1575 C CA . LYS A 1 16 ? -5.595 13.871 -7.242 1.00 0.00 16 LYS A CA 2
ATOM 1576 C C . LYS A 1 16 ? -5.203 12.461 -7.680 1.00 0.00 16 LYS A C 2
ATOM 1577 O O . LYS A 1 16 ? -4.510 12.282 -8.681 1.00 0.00 16 LYS A O 2
ATOM 1596 N N . PHE A 1 17 ? -5.648 11.464 -6.918 1.00 0.00 17 PHE A N 2
ATOM 1597 C CA . PHE A 1 17 ? -5.339 10.069 -7.221 1.00 0.00 17 PHE A CA 2
ATOM 1598 C C . PHE A 1 17 ? -6.562 9.327 -7.761 1.00 0.00 17 PHE A C 2
ATOM 1599 O O . PHE A 1 17 ? -6.431 8.257 -8.356 1.00 0.00 17 PHE A O 2
ATOM 1616 N N . ASP A 1 18 ? -7.749 9.896 -7.552 1.00 0.00 18 ASP A N 2
ATOM 1617 C CA . ASP A 1 18 ? -8.993 9.281 -8.020 1.00 0.00 18 ASP A CA 2
ATOM 1618 C C . ASP A 1 18 ? -9.401 8.095 -7.142 1.00 0.00 18 ASP A C 2
ATOM 1619 O O . ASP A 1 18 ? -10.348 7.376 -7.460 1.00 0.00 18 ASP A O 2
ATOM 1628 N N . LYS A 1 19 ? -8.693 7.900 -6.031 1.00 0.00 19 LYS A N 2
ATOM 1629 C CA . LYS A 1 19 ? -8.997 6.812 -5.105 1.00 0.00 19 LYS A CA 2
ATOM 1630 C C . LYS A 1 19 ? -9.340 7.379 -3.734 1.00 0.00 19 LYS A C 2
ATOM 1631 O O . LYS A 1 19 ? -8.463 7.567 -2.891 1.00 0.00 19 LYS A O 2
ATOM 1650 N N . ASN A 1 20 ? -10.617 7.682 -3.531 1.00 0.00 20 ASN A N 2
ATOM 1651 C CA . ASN A 1 20 ? -11.075 8.270 -2.277 1.00 0.00 20 ASN A CA 2
ATOM 1652 C C . ASN A 1 20 ? -11.492 7.225 -1.244 1.00 0.00 20 ASN A C 2
ATOM 1653 O O . ASN A 1 20 ? -12.346 6.377 -1.502 1.00 0.00 20 ASN A O 2
ATOM 1664 N N . TYR A 1 21 ? -10.901 7.336 -0.059 1.00 0.00 21 TYR A N 2
ATOM 1665 C CA . TYR A 1 21 ? -11.212 6.455 1.062 1.00 0.00 21 TYR A CA 2
ATOM 1666 C C . TYR A 1 21 ? -10.861 7.166 2.367 1.00 0.00 21 TYR A C 2
ATOM 1667 O O . TYR A 1 21 ? -9.683 7.466 2.635 1.00 0.00 21 TYR A O 2
ATOM 1685 N N . GLU A 1 22 ? -11.916 7.456 3.139 1.00 0.00 22 GLU A N 2
ATOM 1686 C CA . GLU A 1 22 ? -11.826 8.181 4.410 1.00 0.00 22 GLU A CA 2
ATOM 1687 C C . GLU A 1 22 ? -11.247 7.360 5.560 1.00 0.00 22 GLU A C 2
ATOM 1688 O O . GLU A 1 22 ? -10.896 6.192 5.408 1.00 0.00 22 GLU A O 2
ATOM 1700 N N . ALA A 1 23 ? -11.142 8.028 6.712 1.00 0.00 23 ALA A N 2
ATOM 1701 C CA . ALA A 1 23 ? -10.594 7.451 7.937 1.00 0.00 23 ALA A CA 2
ATOM 1702 C C . ALA A 1 23 ? -11.071 6.024 8.207 1.00 0.00 23 ALA A C 2
ATOM 1703 O O . ALA A 1 23 ? -10.275 5.174 8.604 1.00 0.00 23 ALA A O 2
ATOM 1710 N N . GLU A 1 24 ? -12.362 5.754 8.022 1.00 0.00 24 GLU A N 2
ATOM 1711 C CA . GLU A 1 24 ? -12.885 4.414 8.288 1.00 0.00 24 GLU A CA 2
ATOM 1712 C C . GLU A 1 24 ? -12.063 3.356 7.554 1.00 0.00 24 GLU A C 2
ATOM 1713 O O . GLU A 1 24 ? -11.498 2.455 8.174 1.00 0.00 24 GLU A O 2
ATOM 1725 N N . GLU A 1 25 ? -11.965 3.498 6.239 1.00 0.00 25 GLU A N 2
ATOM 1726 C CA . GLU A 1 25 ? -11.172 2.585 5.425 1.00 0.00 25 GLU A CA 2
ATOM 1727 C C . GLU A 1 25 ? -9.686 2.888 5.602 1.00 0.00 25 GLU A C 2
ATOM 1728 O O . GLU A 1 25 ? -8.836 2.000 5.534 1.00 0.00 25 GLU A O 2
ATOM 1740 N N . ASP A 1 26 ? -9.400 4.171 5.802 1.00 0.00 26 ASP A N 2
ATOM 1741 C CA . ASP A 1 26 ? -8.039 4.667 5.960 1.00 0.00 26 ASP A CA 2
ATOM 1742 C C . ASP A 1 26 ? -7.348 4.147 7.208 1.00 0.00 26 ASP A C 2
ATOM 1743 O O . ASP A 1 26 ? -6.128 4.069 7.250 1.00 0.00 26 ASP A O 2
ATOM 1752 N N . LEU A 1 27 ? -8.117 3.834 8.239 1.00 0.00 27 LEU A N 2
ATOM 1753 C CA . LEU A 1 27 ? -7.539 3.377 9.495 1.00 0.00 27 LEU A CA 2
ATOM 1754 C C . LEU A 1 27 ? -6.503 2.279 9.265 1.00 0.00 27 LEU A C 2
ATOM 1755 O O . LEU A 1 27 ? -5.338 2.412 9.663 1.00 0.00 27 LEU A O 2
ATOM 1771 N N . MET A 1 28 ? -6.904 1.230 8.569 1.00 0.00 28 MET A N 2
ATOM 1772 C CA . MET A 1 28 ? -5.980 0.157 8.244 1.00 0.00 28 MET A CA 2
ATOM 1773 C C . MET A 1 28 ? -4.930 0.698 7.281 1.00 0.00 28 MET A C 2
ATOM 1774 O O . MET A 1 28 ? -3.786 0.239 7.245 1.00 0.00 28 MET A O 2
ATOM 1788 N N . ARG A 1 29 ? -5.341 1.702 6.511 1.00 0.00 29 ARG A N 2
ATOM 1789 C CA . ARG A 1 29 ? -4.467 2.343 5.552 1.00 0.00 29 ARG A CA 2
ATOM 1790 C C . ARG A 1 29 ? -3.467 3.256 6.251 1.00 0.00 29 ARG A C 2
ATOM 1791 O O . ARG A 1 29 ? -2.381 3.504 5.740 1.00 0.00 29 ARG A O 2
ATOM 1812 N N . ARG A 1 30 ? -3.837 3.762 7.425 1.00 0.00 30 ARG A N 2
ATOM 1813 C CA . ARG A 1 30 ? -2.955 4.645 8.175 1.00 0.00 30 ARG A CA 2
ATOM 1814 C C . ARG A 1 30 ? -1.597 3.981 8.299 1.00 0.00 30 ARG A C 2
ATOM 1815 O O . ARG A 1 30 ? -0.555 4.630 8.212 1.00 0.00 30 ARG A O 2
ATOM 1836 N N . ARG A 1 31 ? -1.631 2.666 8.480 1.00 0.00 31 ARG A N 2
ATOM 1837 C CA . ARG A 1 31 ? -0.415 1.875 8.592 1.00 0.00 31 ARG A CA 2
ATOM 1838 C C . ARG A 1 31 ? 0.303 1.755 7.244 1.00 0.00 31 ARG A C 2
ATOM 1839 O O . ARG A 1 31 ? 1.543 1.730 7.189 1.00 0.00 31 ARG A O 2
ATOM 1860 N N . ILE A 1 32 ? -0.459 1.713 6.144 1.00 0.00 32 ILE A N 2
ATOM 1861 C CA . ILE A 1 32 ? 0.159 1.615 4.830 1.00 0.00 32 ILE A CA 2
ATOM 1862 C C . ILE A 1 32 ? 0.618 2.979 4.410 1.00 0.00 32 ILE A C 2
ATOM 1863 O O . ILE A 1 32 ? 1.633 3.141 3.751 1.00 0.00 32 ILE A O 2
ATOM 1879 N N . TYR A 1 33 ? -0.126 3.963 4.815 1.00 0.00 33 TYR A N 2
ATOM 1880 C CA . TYR A 1 33 ? 0.231 5.314 4.504 1.00 0.00 33 TYR A CA 2
ATOM 1881 C C . TYR A 1 33 ? 1.586 5.683 5.113 1.00 0.00 33 TYR A C 2
ATOM 1882 O O . TYR A 1 33 ? 2.336 6.481 4.545 1.00 0.00 33 TYR A O 2
ATOM 1900 N N . ALA A 1 34 ? 1.894 5.107 6.275 1.00 0.00 34 ALA A N 2
ATOM 1901 C CA . ALA A 1 34 ? 3.155 5.397 6.954 1.00 0.00 34 ALA A CA 2
ATOM 1902 C C . ALA A 1 34 ? 4.350 5.143 6.057 1.00 0.00 34 ALA A C 2
ATOM 1903 O O . ALA A 1 34 ? 5.221 6.000 5.892 1.00 0.00 34 ALA A O 2
ATOM 1910 N N . GLU A 1 35 ? 4.372 3.974 5.461 1.00 0.00 35 GLU A N 2
ATOM 1911 C CA . GLU A 1 35 ? 5.447 3.600 4.548 1.00 0.00 35 GLU A CA 2
ATOM 1912 C C . GLU A 1 35 ? 5.525 4.558 3.362 1.00 0.00 35 GLU A C 2
ATOM 1913 O O . GLU A 1 35 ? 6.590 4.743 2.777 1.00 0.00 35 GLU A O 2
ATOM 1925 N N . SER A 1 36 ? 4.380 5.124 2.979 1.00 0.00 36 SER A N 2
ATOM 1926 C CA . SER A 1 36 ? 4.313 6.011 1.816 1.00 0.00 36 SER A CA 2
ATOM 1927 C C . SER A 1 36 ? 5.399 7.073 1.850 1.00 0.00 36 SER A C 2
ATOM 1928 O O . SER A 1 36 ? 6.178 7.189 0.905 1.00 0.00 36 SER A O 2
ATOM 1936 N N . LYS A 1 37 ? 5.479 7.837 2.930 1.00 0.00 37 LYS A N 2
ATOM 1937 C CA . LYS A 1 37 ? 6.519 8.856 3.020 1.00 0.00 37 LYS A CA 2
ATOM 1938 C C . LYS A 1 37 ? 7.882 8.191 2.958 1.00 0.00 37 LYS A C 2
ATOM 1939 O O . LYS A 1 37 ? 8.818 8.722 2.360 1.00 0.00 37 LYS A O 2
ATOM 1958 N N . ALA A 1 38 ? 7.982 7.000 3.551 1.00 0.00 38 ALA A N 2
ATOM 1959 C CA . ALA A 1 38 ? 9.231 6.247 3.521 1.00 0.00 38 ALA A CA 2
ATOM 1960 C C . ALA A 1 38 ? 9.711 6.132 2.086 1.00 0.00 38 ALA A C 2
ATOM 1961 O O . ALA A 1 38 ? 10.907 6.117 1.799 1.00 0.00 38 ALA A O 2
ATOM 1968 N N . ARG A 1 39 ? 8.737 6.076 1.197 1.00 0.00 39 ARG A N 2
ATOM 1969 C CA . ARG A 1 39 ? 8.969 5.988 -0.227 1.00 0.00 39 ARG A CA 2
ATOM 1970 C C . ARG A 1 39 ? 9.483 7.307 -0.765 1.00 0.00 39 ARG A C 2
ATOM 1971 O O . ARG A 1 39 ? 10.263 7.348 -1.700 1.00 0.00 39 ARG A O 2
ATOM 1992 N N . ILE A 1 40 ? 9.043 8.400 -0.177 1.00 0.00 40 ILE A N 2
ATOM 1993 C CA . ILE A 1 40 ? 9.495 9.703 -0.630 1.00 0.00 40 ILE A CA 2
ATOM 1994 C C . ILE A 1 40 ? 11.003 9.776 -0.496 1.00 0.00 40 ILE A C 2
ATOM 1995 O O . ILE A 1 40 ? 11.701 10.363 -1.319 1.00 0.00 40 ILE A O 2
ATOM 2011 N N . GLU A 1 41 ? 11.482 9.084 0.515 1.00 0.00 41 GLU A N 2
ATOM 2012 C CA . GLU A 1 41 ? 12.908 8.945 0.768 1.00 0.00 41 GLU A CA 2
ATOM 2013 C C . GLU A 1 41 ? 13.512 8.031 -0.306 1.00 0.00 41 GLU A C 2
ATOM 2014 O O . GLU A 1 41 ? 14.713 8.047 -0.567 1.00 0.00 41 GLU A O 2
ATOM 2026 N N . GLU A 1 42 ? 12.642 7.183 -0.857 1.00 0.00 42 GLU A N 2
ATOM 2027 C CA . GLU A 1 42 ? 12.996 6.159 -1.844 1.00 0.00 42 GLU A CA 2
ATOM 2028 C C . GLU A 1 42 ? 13.755 6.674 -3.070 1.00 0.00 42 GLU A C 2
ATOM 2029 O O . GLU A 1 42 ? 14.912 6.312 -3.292 1.00 0.00 42 GLU A O 2
ATOM 2041 N N . HIS A 1 43 ? 13.097 7.490 -3.871 1.00 0.00 43 HIS A N 2
ATOM 2042 C CA . HIS A 1 43 ? 13.697 8.011 -5.090 1.00 0.00 43 HIS A CA 2
ATOM 2043 C C . HIS A 1 43 ? 14.584 9.208 -4.829 1.00 0.00 43 HIS A C 2
ATOM 2044 O O . HIS A 1 43 ? 15.560 9.444 -5.541 1.00 0.00 43 HIS A O 2
ATOM 2059 N N . ASN A 1 44 ? 14.217 9.980 -3.827 1.00 0.00 44 ASN A N 2
ATOM 2060 C CA . ASN A 1 44 ? 14.954 11.176 -3.496 1.00 0.00 44 ASN A CA 2
ATOM 2061 C C . ASN A 1 44 ? 16.368 10.857 -3.059 1.00 0.00 44 ASN A C 2
ATOM 2062 O O . ASN A 1 44 ? 17.266 11.671 -3.247 1.00 0.00 44 ASN A O 2
ATOM 2073 N N . ARG A 1 45 ? 16.554 9.671 -2.491 1.00 0.00 45 ARG A N 2
ATOM 2074 C CA . ARG A 1 45 ? 17.868 9.223 -2.048 1.00 0.00 45 ARG A CA 2
ATOM 2075 C C . ARG A 1 45 ? 18.613 8.508 -3.183 1.00 0.00 45 ARG A C 2
ATOM 2076 O O . ARG A 1 45 ? 19.826 8.307 -3.127 1.00 0.00 45 ARG A O 2
ATOM 2097 N N . LYS A 1 46 ? 17.846 8.086 -4.184 1.00 0.00 46 LYS A N 2
ATOM 2098 C CA . LYS A 1 46 ? 18.361 7.334 -5.333 1.00 0.00 46 LYS A CA 2
ATOM 2099 C C . LYS A 1 46 ? 19.262 8.151 -6.274 1.00 0.00 46 LYS A C 2
ATOM 2100 O O . LYS A 1 46 ? 20.443 7.834 -6.438 1.00 0.00 46 LYS A O 2
ATOM 2119 N N . PHE A 1 47 ? 18.743 9.246 -6.833 1.00 0.00 47 PHE A N 2
ATOM 2120 C CA . PHE A 1 47 ? 19.558 10.115 -7.677 1.00 0.00 47 PHE A CA 2
ATOM 2121 C C . PHE A 1 47 ? 20.558 10.703 -6.760 1.00 0.00 47 PHE A C 2
ATOM 2122 O O . PHE A 1 47 ? 21.725 10.906 -7.082 1.00 0.00 47 PHE A O 2
ATOM 2139 N N . GLU A 1 48 ? 20.059 10.889 -5.559 1.00 0.00 48 GLU A N 2
ATOM 2140 C CA . GLU A 1 48 ? 20.830 11.351 -4.463 1.00 0.00 48 GLU A CA 2
ATOM 2141 C C . GLU A 1 48 ? 22.082 10.474 -4.347 1.00 0.00 48 GLU A C 2
ATOM 2142 O O . GLU A 1 48 ? 23.045 10.815 -3.661 1.00 0.00 48 GLU A O 2
ATOM 2154 N N . LYS A 1 49 ? 22.038 9.333 -5.055 1.00 0.00 49 LYS A N 2
ATOM 2155 C CA . LYS A 1 49 ? 23.128 8.376 -5.088 1.00 0.00 49 LYS A CA 2
ATOM 2156 C C . LYS A 1 49 ? 23.930 8.507 -6.374 1.00 0.00 49 LYS A C 2
ATOM 2157 O O . LYS A 1 49 ? 24.641 7.578 -6.758 1.00 0.00 49 LYS A O 2
ATOM 2176 N N . GLY A 1 50 ? 23.788 9.643 -7.068 1.00 0.00 50 GLY A N 2
ATOM 2177 C CA . GLY A 1 50 ? 24.492 9.811 -8.333 1.00 0.00 50 GLY A CA 2
ATOM 2178 C C . GLY A 1 50 ? 24.213 8.613 -9.204 1.00 0.00 50 GLY A C 2
ATOM 2179 O O . GLY A 1 50 ? 25.059 8.143 -9.965 1.00 0.00 50 GLY A O 2
ATOM 2183 N N . GLU A 1 51 ? 23.011 8.094 -9.007 1.00 0.00 51 GLU A N 2
ATOM 2184 C CA . GLU A 1 51 ? 22.532 6.904 -9.664 1.00 0.00 51 GLU A CA 2
ATOM 2185 C C . GLU A 1 51 ? 21.776 7.212 -10.961 1.00 0.00 51 GLU A C 2
ATOM 2186 O O . GLU A 1 51 ? 22.169 6.782 -12.045 1.00 0.00 51 GLU A O 2
ATOM 2198 N N . VAL A 1 52 ? 20.688 7.955 -10.827 1.00 0.00 52 VAL A N 2
ATOM 2199 C CA . VAL A 1 52 ? 19.839 8.348 -11.932 1.00 0.00 52 VAL A CA 2
ATOM 2200 C C . VAL A 1 52 ? 19.106 9.544 -11.475 1.00 0.00 52 VAL A C 2
ATOM 2201 O O . VAL A 1 52 ? 19.158 9.860 -10.299 1.00 0.00 52 VAL A O 2
ATOM 2214 N N . THR A 1 53 ? 18.334 10.152 -12.327 1.00 0.00 53 THR A N 2
ATOM 2215 C CA . THR A 1 53 ? 17.535 11.212 -11.826 1.00 0.00 53 THR A CA 2
ATOM 2216 C C . THR A 1 53 ? 16.082 10.759 -11.817 1.00 0.00 53 THR A C 2
ATOM 2217 O O . THR A 1 53 ? 15.355 10.862 -12.805 1.00 0.00 53 THR A O 2
ATOM 2228 N N . TRP A 1 54 ? 15.689 10.274 -10.645 1.00 0.00 54 TRP A N 2
ATOM 2229 C CA . TRP A 1 54 ? 14.327 9.796 -10.385 1.00 0.00 54 TRP A CA 2
ATOM 2230 C C . TRP A 1 54 ? 13.848 10.234 -9.001 1.00 0.00 54 TRP A C 2
ATOM 2231 O O . TRP A 1 54 ? 14.568 10.098 -8.015 1.00 0.00 54 TRP A O 2
ATOM 2252 N N . LYS A 1 55 ? 12.626 10.748 -8.933 1.00 0.00 55 LYS A N 2
ATOM 2253 C CA . LYS A 1 55 ? 12.044 11.200 -7.668 1.00 0.00 55 LYS A CA 2
ATOM 2254 C C . LYS A 1 55 ? 10.843 10.388 -7.275 1.00 0.00 55 LYS A C 2
ATOM 2255 O O . LYS A 1 55 ? 10.178 9.756 -8.096 1.00 0.00 55 LYS A O 2
ATOM 2274 N N . MET A 1 56 ? 10.591 10.431 -5.993 1.00 0.00 56 MET A N 2
ATOM 2275 C CA . MET A 1 56 ? 9.472 9.721 -5.396 1.00 0.00 56 MET A CA 2
ATOM 2276 C C . MET A 1 56 ? 8.161 10.251 -5.980 1.00 0.00 56 MET A C 2
ATOM 2277 O O . MET A 1 56 ? 8.171 11.210 -6.752 1.00 0.00 56 MET A O 2
ATOM 2291 N N . GLY A 1 57 ? 7.033 9.645 -5.606 1.00 0.00 57 GLY A N 2
ATOM 2292 C CA . GLY A 1 57 ? 5.763 10.110 -6.106 1.00 0.00 57 GLY A CA 2
ATOM 2293 C C . GLY A 1 57 ? 4.601 9.629 -5.267 1.00 0.00 57 GLY A C 2
ATOM 2294 O O . GLY A 1 57 ? 3.446 9.832 -5.639 1.00 0.00 57 GLY A O 2
ATOM 2298 N N . ILE A 1 58 ? 4.893 8.981 -4.130 1.00 0.00 58 ILE A N 2
ATOM 2299 C CA . ILE A 1 58 ? 3.848 8.482 -3.265 1.00 0.00 58 ILE A CA 2
ATOM 2300 C C . ILE A 1 58 ? 3.070 7.444 -4.018 1.00 0.00 58 ILE A C 2
ATOM 2301 O O . ILE A 1 58 ? 2.294 7.777 -4.914 1.00 0.00 58 ILE A O 2
ATOM 2317 N N . ASN A 1 59 ? 3.295 6.193 -3.706 1.00 0.00 59 ASN A N 2
ATOM 2318 C CA . ASN A 1 59 ? 2.611 5.169 -4.436 1.00 0.00 59 ASN A CA 2
ATOM 2319 C C . ASN A 1 59 ? 1.132 5.098 -4.052 1.00 0.00 59 ASN A C 2
ATOM 2320 O O . ASN A 1 59 ? 0.752 5.450 -2.935 1.00 0.00 59 ASN A O 2
ATOM 2331 N N . HIS A 1 60 ? 0.304 4.647 -4.993 1.00 0.00 60 HIS A N 2
ATOM 2332 C CA . HIS A 1 60 ? -1.137 4.533 -4.768 1.00 0.00 60 HIS A CA 2
ATOM 2333 C C . HIS A 1 60 ? -1.446 3.668 -3.549 1.00 0.00 60 HIS A C 2
ATOM 2334 O O . HIS A 1 60 ? -2.114 4.102 -2.596 1.00 0.00 60 HIS A O 2
ATOM 2349 N N . LEU A 1 61 ? -0.966 2.434 -3.559 1.00 0.00 61 LEU A N 2
ATOM 2350 C CA . LEU A 1 61 ? -1.228 1.570 -2.432 1.00 0.00 61 LEU A CA 2
ATOM 2351 C C . LEU A 1 61 ? -0.524 2.053 -1.202 1.00 0.00 61 LEU A C 2
ATOM 2352 O O . LEU A 1 61 ? -0.714 1.469 -0.149 1.00 0.00 61 LEU A O 2
ATOM 2368 N N . ALA A 1 62 ? 0.295 3.105 -1.301 1.00 0.00 62 ALA A N 2
ATOM 2369 C CA . ALA A 1 62 ? 0.993 3.566 -0.120 1.00 0.00 62 ALA A CA 2
ATOM 2370 C C . ALA A 1 62 ? 0.018 3.977 0.946 1.00 0.00 62 ALA A C 2
ATOM 2371 O O . ALA A 1 62 ? 0.418 4.362 2.035 1.00 0.00 62 ALA A O 2
ATOM 2378 N N . ASP A 1 63 ? -1.262 3.840 0.652 1.00 0.00 63 ASP A N 2
ATOM 2379 C CA . ASP A 1 63 ? -2.284 4.134 1.597 1.00 0.00 63 ASP A CA 2
ATOM 2380 C C . ASP A 1 63 ? -3.038 2.878 1.809 1.00 0.00 63 ASP A C 2
ATOM 2381 O O . ASP A 1 63 ? -3.546 2.635 2.882 1.00 0.00 63 ASP A O 2
ATOM 2390 N N . LEU A 1 64 ? -3.054 2.045 0.786 1.00 0.00 64 LEU A N 2
ATOM 2391 C CA . LEU A 1 64 ? -3.703 0.778 0.910 1.00 0.00 64 LEU A CA 2
ATOM 2392 C C . LEU A 1 64 ? -2.860 -0.327 0.319 1.00 0.00 64 LEU A C 2
ATOM 2393 O O . LEU A 1 64 ? -2.915 -0.633 -0.858 1.00 0.00 64 LEU A O 2
ATOM 2409 N N . THR A 1 65 ? -2.115 -0.935 1.174 1.00 0.00 65 THR A N 2
ATOM 2410 C CA . THR A 1 65 ? -1.258 -2.055 0.806 1.00 0.00 65 THR A CA 2
ATOM 2411 C C . THR A 1 65 ? -1.889 -3.322 1.346 1.00 0.00 65 THR A C 2
ATOM 2412 O O . THR A 1 65 ? -2.918 -3.241 2.001 1.00 0.00 65 THR A O 2
ATOM 2423 N N . PRO A 1 66 ? -1.267 -4.505 1.162 1.00 0.00 66 PRO A N 2
ATOM 2424 C CA . PRO A 1 66 ? -1.762 -5.764 1.733 1.00 0.00 66 PRO A CA 2
ATOM 2425 C C . PRO A 1 66 ? -2.406 -5.521 3.092 1.00 0.00 66 PRO A C 2
ATOM 2426 O O . PRO A 1 66 ? -3.359 -6.198 3.475 1.00 0.00 66 PRO A O 2
ATOM 2437 N N . GLU A 1 67 ? -1.898 -4.503 3.798 1.00 0.00 67 GLU A N 2
ATOM 2438 C CA . GLU A 1 67 ? -2.454 -4.125 5.091 1.00 0.00 67 GLU A CA 2
ATOM 2439 C C . GLU A 1 67 ? -3.919 -3.846 4.892 1.00 0.00 67 GLU A C 2
ATOM 2440 O O . GLU A 1 67 ? -4.805 -4.447 5.498 1.00 0.00 67 GLU A O 2
ATOM 2452 N N . GLU A 1 68 ? -4.119 -2.931 3.969 1.00 0.00 68 GLU A N 2
ATOM 2453 C CA . GLU A 1 68 ? -5.428 -2.505 3.538 1.00 0.00 68 GLU A CA 2
ATOM 2454 C C . GLU A 1 68 ? -6.047 -3.532 2.605 1.00 0.00 68 GLU A C 2
ATOM 2455 O O . GLU A 1 68 ? -7.194 -3.941 2.752 1.00 0.00 68 GLU A O 2
ATOM 2467 N N . PHE A 1 69 ? -5.244 -3.899 1.615 1.00 0.00 69 PHE A N 2
ATOM 2468 C CA . PHE A 1 69 ? -5.624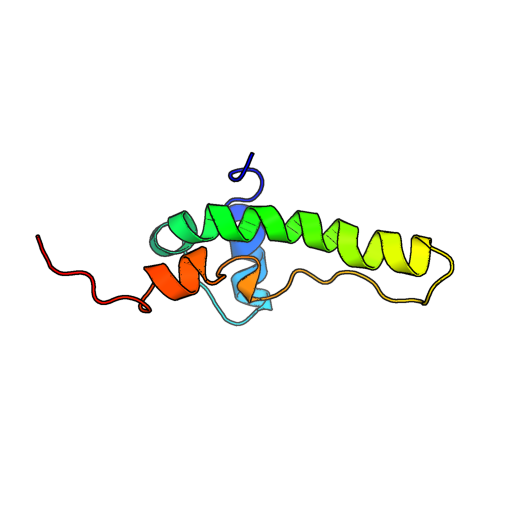 -4.835 0.573 1.00 0.00 69 PHE A CA 2
ATOM 2469 C C . PHE A 1 69 ? -6.169 -6.139 1.154 1.00 0.00 69 PHE A C 2
ATOM 2470 O O . PHE A 1 69 ? -7.169 -6.672 0.671 1.00 0.00 69 PHE A O 2
ATOM 2487 N N . ALA A 1 70 ? -5.507 -6.652 2.183 1.00 0.00 70 ALA A N 2
ATOM 2488 C CA . ALA A 1 70 ? -5.922 -7.898 2.818 1.00 0.00 70 ALA A CA 2
ATOM 2489 C C . ALA A 1 70 ? -7.047 -7.687 3.832 1.00 0.00 70 ALA A C 2
ATOM 2490 O O . ALA A 1 70 ? -7.870 -8.576 4.047 1.00 0.00 70 ALA A O 2
ATOM 2497 N N . GLN A 1 71 ? -7.067 -6.520 4.472 1.00 0.00 71 GLN A N 2
ATOM 2498 C CA . GLN A 1 71 ? -8.084 -6.223 5.481 1.00 0.00 71 GLN A CA 2
ATOM 2499 C C . GLN A 1 71 ? -9.278 -5.464 4.899 1.00 0.00 71 GLN A C 2
ATOM 2500 O O . GLN A 1 71 ? -10.275 -5.252 5.588 1.00 0.00 71 GLN A O 2
ATOM 2514 N N . ARG A 1 72 ? -9.184 -5.065 3.635 1.00 0.00 72 ARG A N 2
ATOM 2515 C CA . ARG A 1 72 ? -10.270 -4.347 2.986 1.00 0.00 72 ARG A CA 2
ATOM 2516 C C . ARG A 1 72 ? -11.235 -5.338 2.360 1.00 0.00 72 ARG A C 2
ATOM 2517 O O . ARG A 1 72 ? -12.444 -5.111 2.319 1.00 0.00 72 ARG A O 2
ATOM 2538 N N . SER A 1 73 ? -10.683 -6.450 1.884 1.00 0.00 73 SER A N 2
ATOM 2539 C CA . SER A 1 73 ? -11.481 -7.497 1.270 1.00 0.00 73 SER A CA 2
ATOM 2540 C C . SER A 1 73 ? -10.595 -8.613 0.725 1.00 0.00 73 SER A C 2
ATOM 2541 O O . SER A 1 73 ? -10.818 -9.117 -0.374 1.00 0.00 73 SER A O 2
ATOM 2549 N N . GLY A 1 74 ? -9.592 -8.997 1.507 1.00 0.00 74 GLY A N 2
ATOM 2550 C CA . GLY A 1 74 ? -8.689 -10.054 1.089 1.00 0.00 74 GLY A CA 2
ATOM 2551 C C . GLY A 1 74 ? -8.981 -11.370 1.785 1.00 0.00 74 GLY A C 2
ATOM 2552 O O . GLY A 1 74 ? -9.294 -12.367 1.134 1.00 0.00 74 GLY A O 2
ATOM 2556 N N . LYS A 1 75 ? -8.880 -11.371 3.110 1.00 0.00 75 LYS A N 2
ATOM 2557 C CA . LYS A 1 75 ? -9.137 -12.572 3.896 1.00 0.00 75 LYS A CA 2
ATOM 2558 C C . LYS A 1 75 ? -10.425 -12.433 4.706 1.00 0.00 75 LYS A C 2
ATOM 2559 O O . LYS A 1 75 ? -10.996 -13.427 5.155 1.00 0.00 75 LYS A O 2
ATOM 2578 N N . LYS A 1 76 ? -10.879 -11.194 4.891 1.00 0.00 76 LYS A N 2
ATOM 2579 C CA . LYS A 1 76 ? -12.099 -10.928 5.646 1.00 0.00 76 LYS A CA 2
ATOM 2580 C C . LYS A 1 76 ? -11.915 -11.273 7.121 1.00 0.00 76 LYS A C 2
ATOM 2581 O O . LYS A 1 76 ? -11.208 -12.221 7.464 1.00 0.00 76 LYS A O 2
ATOM 2600 N N . VAL A 1 77 ? -12.555 -10.495 7.988 1.00 0.00 77 VAL A N 2
ATOM 2601 C CA . VAL A 1 77 ? -12.464 -10.717 9.426 1.00 0.00 77 VAL A CA 2
ATOM 2602 C C . VAL A 1 77 ? -13.675 -11.489 9.942 1.00 0.00 77 VAL A C 2
ATOM 2603 O O . VAL A 1 77 ? -14.774 -11.367 9.402 1.00 0.00 77 VAL A O 2
ATOM 2616 N N . PRO A 1 78 ? -13.488 -12.298 10.999 1.00 0.00 78 PRO A N 2
ATOM 2617 C CA . PRO A 1 78 ? -14.572 -13.092 11.587 1.00 0.00 78 PRO A CA 2
ATOM 2618 C C . PRO A 1 78 ? -15.789 -12.238 11.939 1.00 0.00 78 PRO A C 2
ATOM 2619 O O . PRO A 1 78 ? -15.684 -11.291 12.718 1.00 0.00 78 PRO A O 2
ATOM 2630 N N . PRO A 1 79 ? -16.967 -12.559 11.371 1.00 0.00 79 PRO A N 2
ATOM 2631 C CA . PRO A 1 79 ? -18.199 -11.810 11.637 1.00 0.00 79 PRO A CA 2
ATOM 2632 C C . PRO A 1 79 ? -18.476 -11.661 13.129 1.00 0.00 79 PRO A C 2
ATOM 2633 O O . PRO A 1 79 ? -18.671 -10.552 13.627 1.00 0.00 79 PRO A O 2
ATOM 2644 N N . ASN A 1 80 ? -18.491 -12.784 13.838 1.00 0.00 80 ASN A N 2
ATOM 2645 C CA . ASN A 1 80 ? -18.743 -12.779 15.275 1.00 0.00 80 ASN A CA 2
ATOM 2646 C C . ASN A 1 80 ? -17.870 -13.809 15.983 1.00 0.00 80 ASN A C 2
ATOM 2647 O O . ASN A 1 80 ? -17.998 -15.010 15.667 1.00 0.00 80 ASN A O 2
ATOM 2659 N N . MET A 1 1 ? 6.100 3.883 14.768 1.00 0.00 1 MET A N 3
ATOM 2660 C CA . MET A 1 1 ? 6.530 4.855 13.728 1.00 0.00 1 MET A CA 3
ATOM 2661 C C . MET A 1 1 ? 5.810 4.603 12.407 1.00 0.00 1 MET A C 3
ATOM 2662 O O . MET A 1 1 ? 6.369 4.822 11.333 1.00 0.00 1 MET A O 3
ATOM 2678 N N . MET A 1 2 ? 4.568 4.136 12.494 1.00 0.00 2 MET A N 3
ATOM 2679 C CA . MET A 1 2 ? 3.770 3.850 11.305 1.00 0.00 2 MET A CA 3
ATOM 2680 C C . MET A 1 2 ? 2.635 4.863 11.131 1.00 0.00 2 MET A C 3
ATOM 2681 O O . MET A 1 2 ? 1.928 4.844 10.122 1.00 0.00 2 MET A O 3
ATOM 2695 N N . SER A 1 3 ? 2.453 5.736 12.119 1.00 0.00 3 SER A N 3
ATOM 2696 C CA . SER A 1 3 ? 1.394 6.741 12.066 1.00 0.00 3 SER A CA 3
ATOM 2697 C C . SER A 1 3 ? 1.902 8.068 11.501 1.00 0.00 3 SER A C 3
ATOM 2698 O O . SER A 1 3 ? 1.271 9.108 11.683 1.00 0.00 3 SER A O 3
ATOM 2706 N N . LEU A 1 4 ? 3.043 8.029 10.818 1.00 0.00 4 LEU A N 3
ATOM 2707 C CA . LEU A 1 4 ? 3.619 9.240 10.236 1.00 0.00 4 LEU A CA 3
ATOM 2708 C C . LEU A 1 4 ? 2.672 9.858 9.224 1.00 0.00 4 LEU A C 3
ATOM 2709 O O . LEU A 1 4 ? 2.507 11.076 9.172 1.00 0.00 4 LEU A O 3
ATOM 2725 N N . VAL A 1 5 ? 2.083 9.010 8.391 1.00 0.00 5 VAL A N 3
ATOM 2726 C CA . VAL A 1 5 ? 1.188 9.481 7.348 1.00 0.00 5 VAL A CA 3
ATOM 2727 C C . VAL A 1 5 ? -0.248 9.045 7.561 1.00 0.00 5 VAL A C 3
ATOM 2728 O O . VAL A 1 5 ? -0.604 7.886 7.344 1.00 0.00 5 VAL A O 3
ATOM 2741 N N . SER A 1 6 ? -1.073 9.996 7.955 1.00 0.00 6 SER A N 3
ATOM 2742 C CA . SER A 1 6 ? -2.486 9.741 8.165 1.00 0.00 6 SER A CA 3
ATOM 2743 C C . SER A 1 6 ? -3.277 10.092 6.908 1.00 0.00 6 SER A C 3
ATOM 2744 O O . SER A 1 6 ? -2.727 10.614 5.935 1.00 0.00 6 SER A O 3
ATOM 2752 N N . ASP A 1 7 ? -4.576 9.828 6.946 1.00 0.00 7 ASP A N 3
ATOM 2753 C CA . ASP A 1 7 ? -5.461 10.139 5.825 1.00 0.00 7 ASP A CA 3
ATOM 2754 C C . ASP A 1 7 ? -5.244 11.573 5.327 1.00 0.00 7 ASP A C 3
ATOM 2755 O O . ASP A 1 7 ? -5.589 11.907 4.195 1.00 0.00 7 ASP A O 3
ATOM 2764 N N . GLU A 1 8 ? -4.687 12.418 6.195 1.00 0.00 8 GLU A N 3
ATOM 2765 C CA . GLU A 1 8 ? -4.438 13.822 5.877 1.00 0.00 8 GLU A CA 3
ATOM 2766 C C . GLU A 1 8 ? -3.666 13.990 4.572 1.00 0.00 8 GLU A C 3
ATOM 2767 O O . GLU A 1 8 ? -4.123 14.660 3.645 1.00 0.00 8 GLU A O 3
ATOM 2779 N N . GLU A 1 9 ? -2.488 13.398 4.502 1.00 0.00 9 GLU A N 3
ATOM 2780 C CA . GLU A 1 9 ? -1.670 13.510 3.309 1.00 0.00 9 GLU A CA 3
ATOM 2781 C C . GLU A 1 9 ? -2.345 12.840 2.119 1.00 0.00 9 GLU A C 3
ATOM 2782 O O . GLU A 1 9 ? -2.112 13.217 0.971 1.00 0.00 9 GLU A O 3
ATOM 2794 N N . TRP A 1 10 ? -3.169 11.831 2.392 1.00 0.00 10 TRP A N 3
ATOM 2795 C CA . TRP A 1 10 ? -3.847 11.107 1.323 1.00 0.00 10 TRP A CA 3
ATOM 2796 C C . TRP A 1 10 ? -5.137 11.768 0.846 1.00 0.00 10 TRP A C 3
ATOM 2797 O O . TRP A 1 10 ? -5.567 11.509 -0.273 1.00 0.00 10 TRP A O 3
ATOM 2818 N N . VAL A 1 11 ? -5.773 12.603 1.669 1.00 0.00 11 VAL A N 3
ATOM 2819 C CA . VAL A 1 11 ? -7.011 13.233 1.251 1.00 0.00 11 VAL A CA 3
ATOM 2820 C C . VAL A 1 11 ? -6.721 14.100 0.063 1.00 0.00 11 VAL A C 3
ATOM 2821 O O . VAL A 1 11 ? -7.451 14.086 -0.930 1.00 0.00 11 VAL A O 3
ATOM 2834 N N . GLU A 1 12 ? -5.633 14.838 0.155 1.00 0.00 12 GLU A N 3
ATOM 2835 C CA . GLU A 1 12 ? -5.248 15.682 -0.940 1.00 0.00 12 GLU A CA 3
ATOM 2836 C C . GLU A 1 12 ? -4.981 14.807 -2.161 1.00 0.00 12 GLU A C 3
ATOM 2837 O O . GLU A 1 12 ? -5.219 15.196 -3.304 1.00 0.00 12 GLU A O 3
ATOM 2849 N N . TYR A 1 13 ? -4.493 13.609 -1.869 1.00 0.00 13 TYR A N 3
ATOM 2850 C CA . TYR A 1 13 ? -4.179 12.600 -2.878 1.00 0.00 13 TYR A CA 3
ATOM 2851 C C . TYR A 1 13 ? -5.435 11.920 -3.419 1.00 0.00 13 TYR A C 3
ATOM 2852 O O . TYR A 1 13 ? -5.484 11.527 -4.583 1.00 0.00 13 TYR A O 3
ATOM 2870 N N . LYS A 1 14 ? -6.434 11.745 -2.555 1.00 0.00 14 LYS A N 3
ATOM 2871 C CA . LYS A 1 14 ? -7.674 11.067 -2.927 1.00 0.00 14 LYS A CA 3
ATOM 2872 C C . LYS A 1 14 ? -8.240 11.608 -4.239 1.00 0.00 14 LYS A C 3
ATOM 2873 O O . LYS A 1 14 ? -8.595 10.838 -5.132 1.00 0.00 14 LYS A O 3
ATOM 2892 N N . SER A 1 15 ? -8.301 12.927 -4.365 1.00 0.00 15 SER A N 3
ATOM 2893 C CA . SER A 1 15 ? -8.794 13.553 -5.572 1.00 0.00 15 SER A CA 3
ATOM 2894 C C . SER A 1 15 ? -7.761 13.415 -6.659 1.00 0.00 15 SER A C 3
ATOM 2895 O O . SER A 1 15 ? -8.076 13.202 -7.830 1.00 0.00 15 SER A O 3
ATOM 2903 N N . LYS A 1 16 ? -6.512 13.575 -6.247 1.00 0.00 16 LYS A N 3
ATOM 2904 C CA . LYS A 1 16 ? -5.401 13.507 -7.161 1.00 0.00 16 LYS A CA 3
ATOM 2905 C C . LYS A 1 16 ? -5.136 12.085 -7.644 1.00 0.00 16 LYS A C 3
ATOM 2906 O O . LYS A 1 16 ? -4.309 11.867 -8.529 1.00 0.00 16 LYS A O 3
ATOM 2925 N N . PHE A 1 17 ? -5.825 11.115 -7.051 1.00 0.00 17 PHE A N 3
ATOM 2926 C CA . PHE A 1 17 ? -5.631 9.714 -7.427 1.00 0.00 17 PHE A CA 3
ATOM 2927 C C . PHE A 1 17 ? -6.931 9.053 -7.886 1.00 0.00 17 PHE A C 3
ATOM 2928 O O . PHE A 1 17 ? -6.922 7.903 -8.325 1.00 0.00 17 PHE A O 3
ATOM 2945 N N . ASP A 1 18 ? -8.046 9.771 -7.780 1.00 0.00 18 ASP A N 3
ATOM 2946 C CA . ASP A 1 18 ? -9.345 9.233 -8.183 1.00 0.00 18 ASP A CA 3
ATOM 2947 C C . ASP A 1 18 ? -9.799 8.114 -7.242 1.00 0.00 18 ASP A C 3
ATOM 2948 O O . ASP A 1 18 ? -10.805 7.450 -7.492 1.00 0.00 18 ASP A O 3
ATOM 2957 N N . LYS A 1 19 ? -9.061 7.922 -6.152 1.00 0.00 19 LYS A N 3
ATOM 2958 C CA . LYS A 1 19 ? -9.388 6.903 -5.162 1.00 0.00 19 LYS A CA 3
ATOM 2959 C C . LYS A 1 19 ? -9.521 7.559 -3.795 1.00 0.00 19 LYS A C 3
ATOM 2960 O O . LYS A 1 19 ? -8.545 7.684 -3.055 1.00 0.00 19 LYS A O 3
ATOM 2979 N N . ASN A 1 20 ? -10.726 8.020 -3.484 1.00 0.00 20 ASN A N 3
ATOM 2980 C CA . ASN A 1 20 ? -10.976 8.713 -2.229 1.00 0.00 20 ASN A CA 3
ATOM 2981 C C . ASN A 1 20 ? -11.482 7.792 -1.122 1.00 0.00 20 ASN A C 3
ATOM 2982 O O . ASN A 1 20 ? -12.628 7.341 -1.146 1.00 0.00 20 ASN A O 3
ATOM 2993 N N . TYR A 1 21 ? -10.632 7.570 -0.123 1.00 0.00 21 TYR A N 3
ATOM 2994 C CA . TYR A 1 21 ? -10.997 6.764 1.035 1.00 0.00 21 TYR A CA 3
ATOM 2995 C C . TYR A 1 21 ? -10.498 7.458 2.305 1.00 0.00 21 TYR A C 3
ATOM 2996 O O . TYR A 1 21 ? -9.277 7.627 2.517 1.00 0.00 21 TYR A O 3
ATOM 3014 N N . GLU A 1 22 ? -11.487 7.892 3.102 1.00 0.00 22 GLU A N 3
ATOM 3015 C CA . GLU A 1 22 ? -11.295 8.644 4.348 1.00 0.00 22 GLU A CA 3
ATOM 3016 C C . GLU A 1 22 ? -10.779 7.818 5.524 1.00 0.00 22 GLU A C 3
ATOM 3017 O O . GLU A 1 22 ? -10.536 6.617 5.417 1.00 0.00 22 GLU A O 3
ATOM 3029 N N . ALA A 1 23 ? -10.600 8.524 6.647 1.00 0.00 23 ALA A N 3
ATOM 3030 C CA . ALA A 1 23 ? -10.090 7.958 7.895 1.00 0.00 23 ALA A CA 3
ATOM 3031 C C . ALA A 1 23 ? -10.677 6.589 8.233 1.00 0.00 23 ALA A C 3
ATOM 3032 O O . ALA A 1 23 ? -9.951 5.709 8.700 1.00 0.00 23 ALA A O 3
ATOM 3039 N N . GLU A 1 24 ? -11.979 6.396 8.025 1.00 0.00 24 GLU A N 3
ATOM 3040 C CA . GLU A 1 24 ? -12.593 5.109 8.353 1.00 0.00 24 GLU A CA 3
ATOM 3041 C C . GLU A 1 24 ? -11.820 3.967 7.700 1.00 0.00 24 GLU A C 3
ATOM 3042 O O . GLU A 1 24 ? -11.313 3.077 8.384 1.00 0.00 24 GLU A O 3
ATOM 3054 N N . GLU A 1 25 ? -11.687 4.027 6.382 1.00 0.00 25 GLU A N 3
ATOM 3055 C CA . GLU A 1 25 ? -10.923 3.030 5.642 1.00 0.00 25 GLU A CA 3
ATOM 3056 C C . GLU A 1 25 ? -9.431 3.284 5.834 1.00 0.00 25 GLU A C 3
ATOM 3057 O O . GLU A 1 25 ? -8.621 2.360 5.905 1.00 0.00 25 GLU A O 3
ATOM 3069 N N . ASP A 1 26 ? -9.095 4.570 5.889 1.00 0.00 26 ASP A N 3
ATOM 3070 C CA . ASP A 1 26 ? -7.721 5.035 6.039 1.00 0.00 26 ASP A CA 3
ATOM 3071 C C . ASP A 1 26 ? -7.045 4.513 7.297 1.00 0.00 26 ASP A C 3
ATOM 3072 O O . ASP A 1 26 ? -5.827 4.410 7.345 1.00 0.00 26 ASP A O 3
ATOM 3081 N N . LEU A 1 27 ? -7.823 4.233 8.330 1.00 0.00 27 LEU A N 3
ATOM 3082 C CA . LEU A 1 27 ? -7.260 3.779 9.594 1.00 0.00 27 LEU A CA 3
ATOM 3083 C C . LEU A 1 27 ? -6.260 2.641 9.389 1.00 0.00 27 LE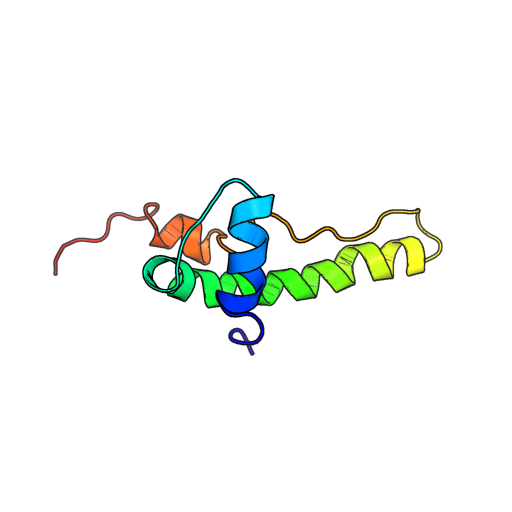U A C 3
ATOM 3084 O O . LEU A 1 27 ? -5.085 2.744 9.777 1.00 0.00 27 LEU A O 3
ATOM 3100 N N . MET A 1 28 ? -6.700 1.587 8.725 1.00 0.00 28 MET A N 3
ATOM 3101 C CA . MET A 1 28 ? -5.817 0.470 8.428 1.00 0.00 28 MET A CA 3
ATOM 3102 C C . MET A 1 28 ? -4.809 0.905 7.373 1.00 0.00 28 MET A C 3
ATOM 3103 O O . MET A 1 28 ? -3.703 0.368 7.277 1.00 0.00 28 MET A O 3
ATOM 3117 N N . ARG A 1 29 ? -5.209 1.901 6.589 1.00 0.00 29 ARG A N 3
ATOM 3118 C CA . ARG A 1 29 ? -4.368 2.442 5.543 1.00 0.00 29 ARG A CA 3
ATOM 3119 C C . ARG A 1 29 ? -3.262 3.309 6.130 1.00 0.00 29 ARG A C 3
ATOM 3120 O O . ARG A 1 29 ? -2.174 3.402 5.573 1.00 0.00 29 ARG A O 3
ATOM 3141 N N . ARG A 1 30 ? -3.540 3.943 7.267 1.00 0.00 30 ARG A N 3
ATOM 3142 C CA . ARG A 1 30 ? -2.547 4.787 7.914 1.00 0.00 30 ARG A CA 3
ATOM 3143 C C . ARG A 1 30 ? -1.263 3.993 8.057 1.00 0.00 30 ARG A C 3
ATOM 3144 O O . ARG A 1 30 ? -0.159 4.529 7.951 1.00 0.00 30 ARG A O 3
ATOM 3165 N N . ARG A 1 31 ? -1.433 2.691 8.269 1.00 0.00 31 ARG A N 3
ATOM 3166 C CA . ARG A 1 31 ? -0.302 1.782 8.394 1.00 0.00 31 ARG A CA 3
ATOM 3167 C C . ARG A 1 31 ? 0.387 1.574 7.041 1.00 0.00 31 ARG A C 3
ATOM 3168 O O . ARG A 1 31 ? 1.619 1.446 6.970 1.00 0.00 31 ARG A O 3
ATOM 3189 N N . ILE A 1 32 ? -0.396 1.577 5.955 1.00 0.00 32 ILE A N 3
ATOM 3190 C CA . ILE A 1 32 ? 0.179 1.403 4.629 1.00 0.00 32 ILE A CA 3
ATOM 3191 C C . ILE A 1 32 ? 0.740 2.717 4.174 1.00 0.00 32 ILE A C 3
ATOM 3192 O O . ILE A 1 32 ? 1.753 2.785 3.495 1.00 0.00 32 ILE A O 3
ATOM 3208 N N . TYR A 1 33 ? 0.087 3.764 4.577 1.00 0.00 33 TYR A N 3
ATOM 3209 C CA . TYR A 1 33 ? 0.542 5.079 4.245 1.00 0.00 33 TYR A CA 3
ATOM 3210 C C . TYR A 1 33 ? 1.911 5.356 4.861 1.00 0.00 33 TYR A C 3
ATOM 3211 O O . TYR A 1 33 ? 2.710 6.119 4.312 1.00 0.00 33 TYR A O 3
ATOM 3229 N N . ALA A 1 34 ? 2.173 4.740 6.013 1.00 0.00 34 ALA A N 3
ATOM 3230 C CA . ALA A 1 34 ? 3.438 4.938 6.709 1.00 0.00 34 ALA A CA 3
ATOM 3231 C C . ALA A 1 34 ? 4.628 4.616 5.825 1.00 0.00 34 ALA A C 3
ATOM 3232 O O . ALA A 1 34 ? 5.558 5.414 5.693 1.00 0.00 34 ALA A O 3
ATOM 3239 N N . GLU A 1 35 ? 4.583 3.457 5.211 1.00 0.00 35 GLU A N 3
ATOM 3240 C CA . GLU A 1 35 ? 5.652 3.028 4.313 1.00 0.00 35 GLU A CA 3
ATOM 3241 C C . GLU A 1 35 ? 5.829 4.002 3.152 1.00 0.00 35 GLU A C 3
ATOM 3242 O O . GLU A 1 35 ? 6.925 4.143 2.616 1.00 0.00 35 GLU A O 3
ATOM 3254 N N . SER A 1 36 ? 4.735 4.644 2.740 1.00 0.00 36 SER A N 3
ATOM 3255 C CA . SER A 1 36 ? 4.774 5.562 1.603 1.00 0.00 36 SER A CA 3
ATOM 3256 C C . SER A 1 36 ? 5.923 6.552 1.735 1.00 0.00 36 SER A C 3
ATOM 3257 O O . SER A 1 36 ? 6.759 6.647 0.843 1.00 0.00 36 SER A O 3
ATOM 3265 N N . LYS A 1 37 ? 5.989 7.266 2.849 1.00 0.00 37 LYS A N 3
ATOM 3266 C CA . LYS A 1 37 ? 7.086 8.207 3.056 1.00 0.00 37 LYS A CA 3
ATOM 3267 C C . LYS A 1 37 ? 8.409 7.471 2.941 1.00 0.00 37 LYS A C 3
ATOM 3268 O O . LYS A 1 37 ? 9.342 7.949 2.299 1.00 0.00 37 LYS A O 3
ATOM 3287 N N . ALA A 1 38 ? 8.466 6.272 3.525 1.00 0.00 38 ALA A N 3
ATOM 3288 C CA . ALA A 1 38 ? 9.664 5.447 3.428 1.00 0.00 38 ALA A CA 3
ATOM 3289 C C . ALA A 1 38 ? 10.023 5.324 1.965 1.00 0.00 38 ALA A C 3
ATOM 3290 O O . ALA A 1 38 ? 11.182 5.441 1.562 1.00 0.00 38 ALA A O 3
ATOM 3297 N N . ARG A 1 39 ? 8.980 5.134 1.183 1.00 0.00 39 ARG A N 3
ATOM 3298 C CA . ARG A 1 39 ? 9.071 5.039 -0.254 1.00 0.00 39 ARG A CA 3
ATOM 3299 C C . ARG A 1 39 ? 9.367 6.408 -0.835 1.00 0.00 39 ARG A C 3
ATOM 3300 O O . ARG A 1 39 ? 10.040 6.539 -1.842 1.00 0.00 39 ARG A O 3
ATOM 3321 N N . ILE A 1 40 ? 8.855 7.444 -0.190 1.00 0.00 40 ILE A N 3
ATOM 3322 C CA . ILE A 1 40 ? 9.097 8.795 -0.657 1.00 0.00 40 ILE A CA 3
ATOM 3323 C C . ILE A 1 40 ? 10.571 9.104 -0.488 1.00 0.00 40 ILE A C 3
ATOM 3324 O O . ILE A 1 40 ? 11.196 9.772 -1.309 1.00 0.00 40 ILE A O 3
ATOM 3340 N N . GLU A 1 41 ? 11.123 8.514 0.550 1.00 0.00 41 GLU A N 3
ATOM 3341 C CA . GLU A 1 41 ? 12.546 8.594 0.836 1.00 0.00 41 GLU A CA 3
ATOM 3342 C C . GLU A 1 41 ? 13.299 7.789 -0.228 1.00 0.00 41 GLU A C 3
ATOM 3343 O O . GLU A 1 41 ? 14.491 7.982 -0.463 1.00 0.00 41 GLU A O 3
ATOM 3355 N N . GLU A 1 42 ? 12.571 6.831 -0.803 1.00 0.00 42 GLU A N 3
ATOM 3356 C CA . GLU A 1 42 ? 13.085 5.877 -1.788 1.00 0.00 42 GLU A CA 3
ATOM 3357 C C . GLU A 1 42 ? 13.795 6.509 -2.989 1.00 0.00 42 GLU A C 3
ATOM 3358 O O . GLU A 1 42 ? 14.996 6.316 -3.185 1.00 0.00 42 GLU A O 3
ATOM 3370 N N . HIS A 1 43 ? 13.049 7.237 -3.795 1.00 0.00 43 HIS A N 3
ATOM 3371 C CA . HIS A 1 43 ? 13.597 7.855 -4.991 1.00 0.00 43 HIS A CA 3
ATOM 3372 C C . HIS A 1 43 ? 14.304 9.159 -4.691 1.00 0.00 43 HIS A C 3
ATOM 3373 O O . HIS A 1 43 ? 15.231 9.555 -5.397 1.00 0.00 43 HIS A O 3
ATOM 3388 N N . ASN A 1 44 ? 13.838 9.838 -3.663 1.00 0.00 44 ASN A N 3
ATOM 3389 C CA . ASN A 1 44 ? 14.401 11.116 -3.295 1.00 0.00 44 ASN A CA 3
ATOM 3390 C C . ASN A 1 44 ? 15.839 10.982 -2.836 1.00 0.00 44 ASN A C 3
ATOM 3391 O O . ASN A 1 44 ? 16.629 11.905 -3.010 1.00 0.00 44 ASN A O 3
ATOM 3402 N N . ARG A 1 45 ? 16.169 9.829 -2.266 1.00 0.00 45 ARG A N 3
ATOM 3403 C CA . ARG A 1 45 ? 17.526 9.557 -1.803 1.00 0.00 45 ARG A CA 3
ATOM 3404 C C . ARG A 1 45 ? 18.376 8.951 -2.928 1.00 0.00 45 ARG A C 3
ATOM 3405 O O . ARG A 1 45 ? 19.602 8.886 -2.838 1.00 0.00 45 ARG A O 3
ATOM 3426 N N . LYS A 1 46 ? 17.690 8.466 -3.957 1.00 0.00 46 LYS A N 3
ATOM 3427 C CA . LYS A 1 46 ? 18.319 7.798 -5.102 1.00 0.00 46 LYS A CA 3
ATOM 3428 C C . LYS A 1 46 ? 19.147 8.730 -6.006 1.00 0.00 46 LYS A C 3
ATOM 3429 O O . LYS A 1 46 ? 20.362 8.555 -6.137 1.00 0.00 46 LYS A O 3
ATOM 3448 N N . PHE A 1 47 ? 18.519 9.765 -6.565 1.00 0.00 47 PHE A N 3
ATOM 3449 C CA . PHE A 1 47 ? 19.249 10.738 -7.373 1.00 0.00 47 PHE A CA 3
ATOM 3450 C C . PHE A 1 47 ? 20.138 11.432 -6.416 1.00 0.00 47 PHE A C 3
ATOM 3451 O O . PHE A 1 47 ? 21.282 11.779 -6.694 1.00 0.00 47 PHE A O 3
ATOM 3468 N N . GLU A 1 48 ? 19.579 11.540 -5.232 1.00 0.00 48 GLU A N 3
ATOM 3469 C CA . GLU A 1 48 ? 20.249 12.079 -4.104 1.00 0.00 48 GLU A CA 3
ATOM 3470 C C . GLU A 1 48 ? 21.597 11.364 -3.954 1.00 0.00 48 GLU A C 3
ATOM 3471 O O . GLU A 1 48 ? 22.491 11.817 -3.240 1.00 0.00 48 GLU A O 3
ATOM 3483 N N . LYS A 1 49 ? 21.714 10.230 -4.667 1.00 0.00 49 LYS A N 3
ATOM 3484 C CA . LYS A 1 49 ? 22.914 9.416 -4.671 1.00 0.00 49 LYS A CA 3
ATOM 3485 C C . LYS A 1 49 ? 23.737 9.665 -5.926 1.00 0.00 49 LYS A C 3
ATOM 3486 O O . LYS A 1 49 ? 24.571 8.838 -6.294 1.00 0.00 49 LYS A O 3
ATOM 3505 N N . GLY A 1 50 ? 23.480 10.786 -6.611 1.00 0.00 50 GLY A N 3
ATOM 3506 C CA . GLY A 1 50 ? 24.201 11.061 -7.848 1.00 0.00 50 GLY A CA 3
ATOM 3507 C C . GLY A 1 50 ? 24.115 9.847 -8.739 1.00 0.00 50 GLY A C 3
ATOM 3508 O O . GLY A 1 50 ? 25.043 9.504 -9.471 1.00 0.00 50 GLY A O 3
ATOM 3512 N N . GLU A 1 51 ? 22.985 9.172 -8.591 1.00 0.00 51 GLU A N 3
ATOM 3513 C CA . GLU A 1 51 ? 22.691 7.938 -9.275 1.00 0.00 51 GLU A CA 3
ATOM 3514 C C . GLU A 1 51 ? 21.959 8.164 -10.603 1.00 0.00 51 GLU A C 3
ATOM 3515 O O . GLU A 1 51 ? 22.453 7.805 -11.672 1.00 0.00 51 GLU A O 3
ATOM 3527 N N . VAL A 1 52 ? 20.779 8.756 -10.510 1.00 0.00 52 VAL A N 3
ATOM 3528 C CA . VAL A 1 52 ? 19.932 9.053 -11.646 1.00 0.00 52 VAL A CA 3
ATOM 3529 C C . VAL A 1 52 ? 19.032 10.137 -11.205 1.00 0.00 52 VAL A C 3
ATOM 3530 O O . VAL A 1 52 ? 19.013 10.450 -10.027 1.00 0.00 52 VAL A O 3
ATOM 3543 N N . THR A 1 53 ? 18.203 10.639 -12.074 1.00 0.00 53 THR A N 3
ATOM 3544 C CA . THR A 1 53 ? 17.255 11.576 -11.587 1.00 0.00 53 THR A CA 3
ATOM 3545 C C . THR A 1 53 ? 15.879 10.927 -11.613 1.00 0.00 53 THR A C 3
ATOM 3546 O O . THR A 1 53 ? 15.162 10.945 -12.613 1.00 0.00 53 THR A O 3
ATOM 3557 N N . TRP A 1 54 ? 15.535 10.374 -10.456 1.00 0.00 54 TRP A N 3
ATOM 3558 C CA . TRP A 1 54 ? 14.248 9.712 -10.226 1.00 0.00 54 TRP A CA 3
ATOM 3559 C C . TRP A 1 54 ? 13.698 10.053 -8.842 1.00 0.00 54 TRP A C 3
ATOM 3560 O O . TRP A 1 54 ? 14.375 9.868 -7.834 1.00 0.00 54 TRP A O 3
ATOM 3581 N N . LYS A 1 55 ? 12.464 10.542 -8.800 1.00 0.00 55 LYS A N 3
ATOM 3582 C CA . LYS A 1 55 ? 11.815 10.904 -7.537 1.00 0.00 55 LYS A CA 3
ATOM 3583 C C . LYS A 1 55 ? 10.658 10.002 -7.217 1.00 0.00 55 LYS A C 3
ATOM 3584 O O . LYS A 1 55 ? 10.057 9.367 -8.084 1.00 0.00 55 LYS A O 3
ATOM 3603 N N . MET A 1 56 ? 10.362 9.978 -5.943 1.00 0.00 56 MET A N 3
ATOM 3604 C CA . MET A 1 56 ? 9.270 9.182 -5.412 1.00 0.00 56 MET A CA 3
ATOM 3605 C C . MET A 1 56 ? 7.953 9.670 -6.020 1.00 0.00 56 MET A C 3
ATOM 3606 O O . MET A 1 56 ? 7.944 10.660 -6.753 1.00 0.00 56 MET A O 3
ATOM 3620 N N . GLY A 1 57 ? 6.842 9.002 -5.712 1.00 0.00 57 GLY A N 3
ATOM 3621 C CA . GLY A 1 57 ? 5.574 9.435 -6.245 1.00 0.00 57 GLY A CA 3
ATOM 3622 C C . GLY A 1 57 ? 4.403 8.980 -5.405 1.00 0.00 57 GLY A C 3
ATOM 3623 O O . GLY A 1 57 ? 3.252 9.180 -5.792 1.00 0.00 57 GLY A O 3
ATOM 3627 N N . ILE A 1 58 ? 4.681 8.370 -4.245 1.00 0.00 58 ILE A N 3
ATOM 3628 C CA . ILE A 1 58 ? 3.618 7.909 -3.377 1.00 0.00 58 ILE A CA 3
ATOM 3629 C C . ILE A 1 58 ? 2.755 6.956 -4.147 1.00 0.00 58 ILE A C 3
ATOM 3630 O O . ILE A 1 58 ? 1.866 7.379 -4.888 1.00 0.00 58 ILE A O 3
ATOM 3646 N N . ASN A 1 59 ? 3.036 5.686 -4.034 1.00 0.00 59 ASN A N 3
ATOM 3647 C CA . ASN A 1 59 ? 2.282 4.743 -4.799 1.00 0.00 59 ASN A CA 3
ATOM 3648 C C . ASN A 1 59 ? 0.817 4.701 -4.364 1.00 0.00 59 ASN A C 3
ATOM 3649 O O . ASN A 1 59 ? 0.482 5.050 -3.232 1.00 0.00 59 ASN A O 3
ATOM 3660 N N . HIS A 1 60 ? -0.050 4.274 -5.281 1.00 0.00 60 HIS A N 3
ATOM 3661 C CA . HIS A 1 60 ? -1.486 4.185 -5.016 1.00 0.00 60 HIS A CA 3
ATOM 3662 C C . HIS A 1 60 ? -1.769 3.384 -3.746 1.00 0.00 60 HIS A C 3
ATOM 3663 O O . HIS A 1 60 ? -2.408 3.869 -2.798 1.00 0.00 60 HIS A O 3
ATOM 3678 N N . LEU A 1 61 ? -1.303 2.146 -3.715 1.00 0.00 61 LEU A N 3
ATOM 3679 C CA . LEU A 1 61 ? -1.542 1.333 -2.548 1.00 0.00 61 LEU A CA 3
ATOM 3680 C C . LEU A 1 61 ? -0.751 1.813 -1.368 1.00 0.00 61 LEU A C 3
ATOM 3681 O O . LEU A 1 61 ? -0.928 1.278 -0.288 1.00 0.00 61 LEU A O 3
ATOM 3697 N N . ALA A 1 62 ? 0.132 2.805 -1.541 1.00 0.00 62 ALA A N 3
ATOM 3698 C CA . ALA A 1 62 ? 0.913 3.252 -0.405 1.00 0.00 62 ALA A CA 3
ATOM 3699 C C . ALA A 1 62 ? 0.022 3.751 0.701 1.00 0.00 62 ALA A C 3
ATOM 3700 O O . ALA A 1 62 ? 0.502 4.130 1.760 1.00 0.00 62 ALA A O 3
ATOM 3707 N N . ASP A 1 63 ? -1.278 3.694 0.477 1.00 0.00 63 ASP A N 3
ATOM 3708 C CA . ASP A 1 63 ? -2.229 4.075 1.470 1.00 0.00 63 ASP A CA 3
ATOM 3709 C C . ASP A 1 63 ? -3.057 2.875 1.744 1.00 0.00 63 ASP A C 3
ATOM 3710 O O . ASP A 1 63 ? -3.529 2.687 2.845 1.00 0.00 63 ASP A O 3
ATOM 3719 N N . LEU A 1 64 ? -3.179 2.023 0.739 1.00 0.00 64 LEU A N 3
ATOM 3720 C CA . LEU A 1 64 ? -3.902 0.800 0.918 1.00 0.00 64 LEU A CA 3
ATOM 3721 C C . LEU A 1 64 ? -3.160 -0.365 0.302 1.00 0.00 64 LEU A C 3
ATOM 3722 O O . LEU A 1 64 ? -3.293 -0.681 -0.867 1.00 0.00 64 LEU A O 3
ATOM 3738 N N . THR A 1 65 ? -2.407 -1.009 1.126 1.00 0.00 65 THR A N 3
ATOM 3739 C CA . THR A 1 65 ? -1.637 -2.183 0.730 1.00 0.00 65 THR A CA 3
ATOM 3740 C C . THR A 1 65 ? -2.312 -3.409 1.311 1.00 0.00 65 THR A C 3
ATOM 3741 O O . THR A 1 65 ? -3.301 -3.266 2.013 1.00 0.00 65 THR A O 3
ATOM 3752 N N . PRO A 1 66 ? -1.766 -4.627 1.107 1.00 0.00 66 PRO A N 3
ATOM 3753 C CA . PRO A 1 66 ? -2.302 -5.855 1.712 1.00 0.00 66 PRO A CA 3
ATOM 3754 C C . PRO A 1 66 ? -2.859 -5.572 3.100 1.00 0.00 66 PRO A C 3
ATOM 3755 O O . PRO A 1 66 ? -3.824 -6.196 3.538 1.00 0.00 66 PRO A O 3
ATOM 3766 N N . GLU A 1 67 ? -2.264 -4.579 3.770 1.00 0.00 67 GLU A N 3
ATOM 3767 C CA . GLU A 1 67 ? -2.734 -4.166 5.086 1.00 0.00 67 GLU A CA 3
ATOM 3768 C C . GLU A 1 67 ? -4.190 -3.817 4.955 1.00 0.00 67 GLU A C 3
ATOM 3769 O O . GLU A 1 67 ? -5.074 -4.370 5.608 1.00 0.00 67 GLU A O 3
ATOM 3781 N N . GLU A 1 68 ? -4.390 -2.900 4.034 1.00 0.00 68 GLU A N 3
ATOM 3782 C CA . GLU A 1 68 ? -5.695 -2.413 3.663 1.00 0.00 68 GLU A CA 3
ATOM 3783 C C . GLU A 1 68 ? -6.405 -3.415 2.767 1.00 0.00 68 GLU A C 3
ATOM 3784 O O . GLU A 1 68 ? -7.562 -3.767 2.971 1.00 0.00 68 GLU A O 3
ATOM 3796 N N . PHE A 1 69 ? -5.669 -3.825 1.742 1.00 0.00 69 PHE A N 3
ATOM 3797 C CA . PHE A 1 69 ? -6.143 -4.747 0.726 1.00 0.00 69 PHE A CA 3
ATOM 3798 C C . PHE A 1 69 ? -6.725 -6.020 1.342 1.00 0.00 69 PHE A C 3
ATOM 3799 O O . PHE A 1 69 ? -7.824 -6.446 0.985 1.00 0.00 69 PHE A O 3
ATOM 3816 N N . ALA A 1 70 ? -5.981 -6.627 2.257 1.00 0.00 70 ALA A N 3
ATOM 3817 C CA . ALA A 1 70 ? -6.420 -7.855 2.911 1.00 0.00 70 ALA A CA 3
ATOM 3818 C C . ALA A 1 70 ? -7.377 -7.582 4.071 1.00 0.00 70 ALA A C 3
ATOM 3819 O O . ALA A 1 70 ? -8.167 -8.449 4.446 1.00 0.00 70 ALA A O 3
ATOM 3826 N N . GLN A 1 71 ? -7.295 -6.387 4.651 1.00 0.00 71 GLN A N 3
ATOM 3827 C CA . GLN A 1 71 ? -8.153 -6.033 5.781 1.00 0.00 71 GLN A CA 3
ATOM 3828 C C . GLN A 1 71 ? -9.388 -5.245 5.343 1.00 0.00 71 GLN A C 3
ATOM 3829 O O . GLN A 1 71 ? -10.285 -4.995 6.148 1.00 0.00 71 GLN A O 3
ATOM 3843 N N . ARG A 1 72 ? -9.443 -4.867 4.069 1.00 0.00 72 ARG A N 3
ATOM 3844 C CA . ARG A 1 72 ? -10.583 -4.128 3.547 1.00 0.00 72 ARG A CA 3
ATOM 3845 C C . ARG A 1 72 ? -11.646 -5.102 3.071 1.00 0.00 72 ARG A C 3
ATOM 3846 O O . ARG A 1 72 ? -12.845 -4.843 3.177 1.00 0.00 72 ARG A O 3
ATOM 3867 N N . SER A 1 73 ? -11.186 -6.241 2.557 1.00 0.00 73 SER A N 3
ATOM 3868 C CA . SER A 1 73 ? -12.077 -7.282 2.073 1.00 0.00 73 SER A CA 3
ATOM 3869 C C . SER A 1 73 ? -11.294 -8.369 1.340 1.00 0.00 73 SER A C 3
ATOM 3870 O O . SER A 1 73 ? -11.558 -8.663 0.174 1.00 0.00 73 SER A O 3
ATOM 3878 N N . GLY A 1 74 ? -10.329 -8.964 2.034 1.00 0.00 74 GLY A N 3
ATOM 3879 C CA . GLY A 1 74 ? -9.521 -10.011 1.438 1.00 0.00 74 GLY A CA 3
ATOM 3880 C C . GLY A 1 74 ? -9.494 -11.273 2.278 1.00 0.00 74 GLY A C 3
ATOM 3881 O O . GLY A 1 74 ? -9.589 -12.381 1.750 1.00 0.00 74 GLY A O 3
ATOM 3885 N N . LYS A 1 75 ? -9.365 -11.105 3.591 1.00 0.00 75 LYS A N 3
ATOM 3886 C CA . LYS A 1 75 ? -9.326 -12.238 4.509 1.00 0.00 75 LYS A CA 3
ATOM 3887 C C . LYS A 1 75 ? -8.130 -13.140 4.215 1.00 0.00 75 LYS A C 3
ATOM 3888 O O . LYS A 1 75 ? -8.039 -13.738 3.143 1.00 0.00 75 LYS A O 3
ATOM 3907 N N . LYS A 1 76 ? -7.217 -13.234 5.177 1.00 0.00 76 LYS A N 3
ATOM 3908 C CA . LYS A 1 76 ? -6.026 -14.062 5.023 1.00 0.00 76 LYS A CA 3
ATOM 3909 C C . LYS A 1 76 ? -5.202 -14.068 6.307 1.00 0.00 76 LYS A C 3
ATOM 3910 O O . LYS A 1 76 ? -5.086 -13.047 6.986 1.00 0.00 76 LYS A O 3
ATOM 3929 N N . VAL A 1 77 ? -4.633 -15.223 6.635 1.00 0.00 77 VAL A N 3
ATOM 3930 C CA . VAL A 1 77 ? -3.821 -15.359 7.839 1.00 0.00 77 VAL A CA 3
ATOM 3931 C C . VAL A 1 77 ? -2.443 -14.727 7.649 1.00 0.00 77 VAL A C 3
ATOM 3932 O O . VAL A 1 77 ? -1.815 -14.898 6.604 1.00 0.00 77 VAL A O 3
ATOM 3945 N N . PRO A 1 78 ? -1.950 -13.988 8.659 1.00 0.00 78 PRO A N 3
ATOM 3946 C CA . PRO A 1 78 ? -0.637 -13.336 8.590 1.00 0.00 78 PRO A CA 3
ATOM 3947 C C . PRO A 1 78 ? 0.482 -14.324 8.271 1.00 0.00 78 PRO A C 3
ATOM 3948 O O . PRO A 1 78 ? 0.275 -15.537 8.294 1.00 0.00 78 PRO A O 3
ATOM 3959 N N . PRO A 1 79 ? 1.691 -13.817 7.970 1.00 0.00 79 PRO A N 3
ATOM 3960 C CA . PRO A 1 79 ? 2.844 -14.664 7.649 1.00 0.00 79 PRO A CA 3
ATOM 3961 C C . PRO A 1 79 ? 3.312 -15.483 8.847 1.00 0.00 79 PRO A C 3
ATOM 3962 O O . PRO A 1 79 ? 3.893 -16.557 8.688 1.00 0.00 79 PRO A O 3
ATOM 3973 N N . ASN A 1 80 ? 3.056 -14.970 10.045 1.00 0.00 80 ASN A N 3
ATOM 3974 C CA . ASN A 1 80 ? 3.451 -15.655 11.271 1.00 0.00 80 ASN A CA 3
ATOM 3975 C C . ASN A 1 80 ? 2.232 -16.203 12.005 1.00 0.00 80 ASN A C 3
ATOM 3976 O O . ASN A 1 80 ? 2.279 -17.374 12.438 1.00 0.00 80 ASN A O 3
ATOM 3988 N N . MET A 1 1 ? 0.543 10.421 15.830 1.00 0.00 1 MET A N 4
ATOM 3989 C CA . MET A 1 1 ? 1.929 9.887 15.872 1.00 0.00 1 MET A CA 4
ATOM 3990 C C . MET A 1 1 ? 1.931 8.366 15.995 1.00 0.00 1 MET A C 4
ATOM 3991 O O . MET A 1 1 ? 2.850 7.782 16.570 1.00 0.00 1 MET A O 4
ATOM 4007 N N . MET A 1 2 ? 0.898 7.732 15.452 1.00 0.00 2 MET A N 4
ATOM 4008 C CA . MET A 1 2 ? 0.781 6.280 15.502 1.00 0.00 2 MET A CA 4
ATOM 4009 C C . MET A 1 2 ? 1.226 5.652 14.186 1.00 0.00 2 MET A C 4
ATOM 4010 O O . MET A 1 2 ? 1.943 4.651 14.174 1.00 0.00 2 MET A O 4
ATOM 4024 N N . SER A 1 3 ? 0.795 6.246 13.077 1.00 0.00 3 SER A N 4
ATOM 4025 C CA . SER A 1 3 ? 1.150 5.744 11.754 1.00 0.00 3 SER A CA 4
ATOM 4026 C C . SER A 1 3 ? 1.828 6.826 10.914 1.00 0.00 3 SER A C 4
ATOM 4027 O O . SER A 1 3 ? 1.930 6.696 9.695 1.00 0.00 3 SER A O 4
ATOM 4035 N N . LEU A 1 4 ? 2.292 7.887 11.574 1.00 0.00 4 LEU A N 4
ATOM 4036 C CA . LEU A 1 4 ? 2.965 8.998 10.898 1.00 0.00 4 LEU A CA 4
ATOM 4037 C C . LEU A 1 4 ? 2.036 9.704 9.925 1.00 0.00 4 LEU A C 4
ATOM 4038 O O . LEU A 1 4 ? 1.694 10.873 10.103 1.00 0.00 4 LEU A O 4
ATOM 4054 N N . VAL A 1 5 ? 1.666 8.990 8.873 1.00 0.00 5 VAL A N 4
ATOM 4055 C CA . VAL A 1 5 ? 0.815 9.540 7.835 1.00 0.00 5 VAL A CA 4
ATOM 4056 C C . VAL A 1 5 ? -0.625 9.077 7.958 1.00 0.00 5 VAL A C 4
ATOM 4057 O O 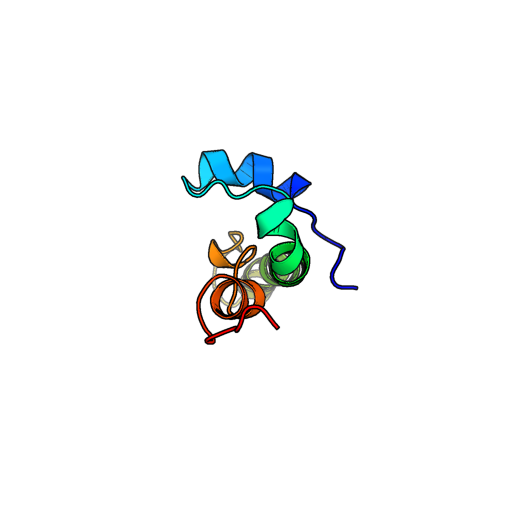. VAL A 1 5 ? -0.944 7.916 7.701 1.00 0.00 5 VAL A O 4
ATOM 4070 N N . SER A 1 6 ? -1.491 10.001 8.328 1.00 0.00 6 SER A N 4
ATOM 4071 C CA . SER A 1 6 ? -2.906 9.706 8.461 1.00 0.00 6 SER A CA 4
ATOM 4072 C C . SER A 1 6 ? -3.652 10.055 7.175 1.00 0.00 6 SER A C 4
ATOM 4073 O O . SER A 1 6 ? -3.089 10.645 6.249 1.00 0.00 6 SER A O 4
ATOM 4081 N N . ASP A 1 7 ? -4.932 9.710 7.139 1.00 0.00 7 ASP A N 4
ATOM 4082 C CA . ASP A 1 7 ? -5.785 10.005 5.989 1.00 0.00 7 ASP A CA 4
ATOM 4083 C C . ASP A 1 7 ? -5.646 11.469 5.557 1.00 0.00 7 ASP A C 4
ATOM 4084 O O . ASP A 1 7 ? -5.977 11.827 4.427 1.00 0.00 7 ASP A O 4
ATOM 4093 N N . GLU A 1 8 ? -5.178 12.311 6.479 1.00 0.00 8 GLU A N 4
ATOM 4094 C CA . GLU A 1 8 ? -5.015 13.742 6.229 1.00 0.00 8 GLU A CA 4
ATOM 4095 C C . GLU A 1 8 ? -4.230 14.025 4.953 1.00 0.00 8 GLU A C 4
ATOM 4096 O O . GLU A 1 8 ? -4.715 14.710 4.051 1.00 0.00 8 GLU A O 4
ATOM 4108 N N . GLU A 1 9 ? -3.013 13.517 4.878 1.00 0.00 9 GLU A N 4
ATOM 4109 C CA . GLU A 1 9 ? -2.184 13.744 3.706 1.00 0.00 9 GLU A CA 4
ATOM 4110 C C . GLU A 1 9 ? -2.756 13.029 2.487 1.00 0.00 9 GLU A C 4
ATOM 4111 O O . GLU A 1 9 ? -2.517 13.436 1.351 1.00 0.00 9 GLU A O 4
ATOM 4123 N N . TRP A 1 10 ? -3.497 11.951 2.726 1.00 0.00 10 TRP A N 4
ATOM 4124 C CA . TRP A 1 10 ? -4.079 11.176 1.637 1.00 0.00 10 TRP A CA 4
ATOM 4125 C C . TRP A 1 10 ? -5.409 11.736 1.125 1.00 0.00 10 TRP A C 4
ATOM 4126 O O . TRP A 1 10 ? -5.794 11.448 -0.008 1.00 0.00 10 TRP A O 4
ATOM 4147 N N . VAL A 1 11 ? -6.122 12.519 1.936 1.00 0.00 11 VAL A N 4
ATOM 4148 C CA . VAL A 1 11 ? -7.393 13.064 1.496 1.00 0.00 11 VAL A CA 4
ATOM 4149 C C . VAL A 1 11 ? -7.132 14.023 0.374 1.00 0.00 11 VAL A C 4
ATOM 4150 O O . VAL A 1 11 ? -7.837 14.032 -0.636 1.00 0.00 11 VAL A O 4
ATOM 4163 N N . GLU A 1 12 ? -6.099 14.823 0.547 1.00 0.00 12 GLU A N 4
ATOM 4164 C CA . GLU A 1 12 ? -5.743 15.767 -0.472 1.00 0.00 12 GLU A CA 4
ATOM 4165 C C . GLU A 1 12 ? -5.340 15.010 -1.732 1.00 0.00 12 GLU A C 4
ATOM 4166 O O . GLU A 1 12 ? -5.521 15.480 -2.855 1.00 0.00 12 GLU A O 4
ATOM 4178 N N . TYR A 1 13 ? -4.792 13.822 -1.506 1.00 0.00 13 TYR A N 4
ATOM 4179 C CA . TYR A 1 13 ? -4.342 12.938 -2.577 1.00 0.00 13 TYR A CA 4
ATOM 4180 C C . TYR A 1 13 ? -5.506 12.233 -3.276 1.00 0.00 13 TYR A C 4
ATOM 4181 O O . TYR A 1 13 ? -5.530 12.121 -4.501 1.00 0.00 13 TYR A O 4
ATOM 4199 N N . LYS A 1 14 ? -6.453 11.732 -2.485 1.00 0.00 14 LYS A N 4
ATOM 4200 C CA . LYS A 1 14 ? -7.605 11.000 -3.013 1.00 0.00 14 LYS A CA 4
ATOM 4201 C C . LYS A 1 14 ? -8.303 11.761 -4.139 1.00 0.00 14 LYS A C 4
ATOM 4202 O O . LYS A 1 14 ? -8.831 11.154 -5.071 1.00 0.00 14 LYS A O 4
ATOM 4221 N N . SER A 1 15 ? -8.288 13.086 -4.065 1.00 0.00 15 SER A N 4
ATOM 4222 C CA . SER A 1 15 ? -8.896 13.910 -5.084 1.00 0.00 15 SER A CA 4
ATOM 4223 C C . SER A 1 15 ? -8.032 13.886 -6.316 1.00 0.00 15 SER A C 4
ATOM 4224 O O . SER A 1 15 ? -8.515 13.803 -7.445 1.00 0.00 15 SER A O 4
ATOM 4232 N N . LYS A 1 16 ? -6.734 13.986 -6.072 1.00 0.00 16 LYS A N 4
ATOM 4233 C CA . LYS A 1 16 ? -5.769 14.007 -7.138 1.00 0.00 16 LYS A CA 4
ATOM 4234 C C . LYS A 1 16 ? -5.443 12.607 -7.649 1.00 0.00 16 LYS A C 4
ATOM 4235 O O . LYS A 1 16 ? -4.738 12.453 -8.647 1.00 0.00 16 LYS A O 4
ATOM 4254 N N . PHE A 1 17 ? -5.940 11.586 -6.958 1.00 0.00 17 PHE A N 4
ATOM 4255 C CA . PHE A 1 17 ? -5.672 10.205 -7.353 1.00 0.00 17 PHE A CA 4
ATOM 4256 C C . PHE A 1 17 ? -6.934 9.485 -7.829 1.00 0.00 17 PHE A C 4
ATOM 4257 O O . PHE A 1 17 ? -6.858 8.368 -8.341 1.00 0.00 17 PHE A O 4
ATOM 4274 N N . ASP A 1 18 ? -8.091 10.116 -7.655 1.00 0.00 18 ASP A N 4
ATOM 4275 C CA . ASP A 1 18 ? -9.362 9.517 -8.067 1.00 0.00 18 ASP A CA 4
ATOM 4276 C C . ASP A 1 18 ? -9.702 8.285 -7.222 1.00 0.00 18 ASP A C 4
ATOM 4277 O O . ASP A 1 18 ? -10.668 7.577 -7.505 1.00 0.00 18 ASP A O 4
ATOM 4286 N N . LYS A 1 19 ? -8.915 8.048 -6.174 1.00 0.00 19 LYS A N 4
ATOM 4287 C CA . LYS A 1 19 ? -9.139 6.922 -5.274 1.00 0.00 19 LYS A CA 4
ATOM 4288 C C . LYS A 1 19 ? -9.442 7.457 -3.882 1.00 0.00 19 LYS A C 4
ATOM 4289 O O . LYS A 1 19 ? -8.539 7.622 -3.061 1.00 0.00 19 LYS A O 4
ATOM 4308 N N . ASN A 1 20 ? -10.708 7.775 -3.641 1.00 0.00 20 ASN A N 4
ATOM 4309 C CA . ASN A 1 20 ? -11.122 8.351 -2.369 1.00 0.00 20 ASN A CA 4
ATOM 4310 C C . ASN A 1 20 ? -11.513 7.314 -1.322 1.00 0.00 20 ASN A C 4
ATOM 4311 O O . ASN A 1 20 ? -12.441 6.529 -1.514 1.00 0.00 20 ASN A O 4
ATOM 4322 N N . TYR A 1 21 ? -10.825 7.376 -0.186 1.00 0.00 21 TYR A N 4
ATOM 4323 C CA . TYR A 1 21 ? -11.108 6.510 0.949 1.00 0.00 21 TYR A CA 4
ATOM 4324 C C . TYR A 1 21 ? -10.606 7.184 2.230 1.00 0.00 21 TYR A C 4
ATOM 4325 O O . TYR A 1 21 ? -9.387 7.402 2.419 1.00 0.00 21 TYR A O 4
ATOM 4343 N N . GLU A 1 22 ? -11.594 7.550 3.063 1.00 0.00 22 GLU A N 4
ATOM 4344 C CA . GLU A 1 22 ? -11.406 8.275 4.325 1.00 0.00 22 GLU A CA 4
ATOM 4345 C C . GLU A 1 22 ? -10.917 7.423 5.494 1.00 0.00 22 GLU A C 4
ATOM 4346 O O . GLU A 1 22 ? -10.682 6.224 5.370 1.00 0.00 22 GLU A O 4
ATOM 4358 N N . ALA A 1 23 ? -10.749 8.109 6.631 1.00 0.00 23 ALA A N 4
ATOM 4359 C CA . ALA A 1 23 ? -10.260 7.521 7.879 1.00 0.00 23 ALA A CA 4
ATOM 4360 C C . ALA A 1 23 ? -10.852 6.146 8.187 1.00 0.00 23 ALA A C 4
ATOM 4361 O O . ALA A 1 23 ? -10.132 5.262 8.651 1.00 0.00 23 ALA A O 4
ATOM 4368 N N . GLU A 1 24 ? -12.152 5.951 7.960 1.00 0.00 24 GLU A N 4
ATOM 4369 C CA . GLU A 1 24 ? -12.761 4.655 8.262 1.00 0.00 24 GLU A CA 4
ATOM 4370 C C . GLU A 1 24 ? -11.969 3.530 7.603 1.00 0.00 24 GLU A C 4
ATOM 4371 O O . GLU A 1 24 ? -11.456 2.639 8.280 1.00 0.00 24 GLU A O 4
ATOM 4383 N N . GLU A 1 25 ? -11.824 3.611 6.287 1.00 0.00 25 GLU A N 4
ATOM 4384 C CA . GLU A 1 25 ? -11.037 2.636 5.542 1.00 0.00 25 GLU A CA 4
ATOM 4385 C C . GLU A 1 25 ? -9.552 2.916 5.749 1.00 0.00 25 GLU A C 4
ATOM 4386 O O . GLU A 1 25 ? -8.727 2.009 5.827 1.00 0.00 25 GLU A O 4
ATOM 4398 N N . ASP A 1 26 ? -9.242 4.209 5.805 1.00 0.00 26 ASP A N 4
ATOM 4399 C CA . ASP A 1 26 ? -7.879 4.706 5.966 1.00 0.00 26 ASP A CA 4
ATOM 4400 C C . ASP A 1 26 ? -7.189 4.192 7.219 1.00 0.00 26 ASP A C 4
ATOM 4401 O O . ASP A 1 26 ? -5.970 4.094 7.252 1.00 0.00 26 ASP A O 4
ATOM 4410 N N . LEU A 1 27 ? -7.952 3.912 8.264 1.00 0.00 27 LEU A N 4
ATOM 4411 C CA . LEU A 1 27 ? -7.370 3.469 9.524 1.00 0.00 27 LEU A CA 4
ATOM 4412 C C . LEU A 1 27 ? -6.354 2.349 9.311 1.00 0.00 27 LEU A C 4
ATOM 4413 O O . LEU A 1 27 ? -5.179 2.477 9.687 1.00 0.00 27 LEU A O 4
ATOM 4429 N N . MET A 1 28 ? -6.777 1.286 8.648 1.00 0.00 28 MET A N 4
ATOM 4430 C CA . MET A 1 28 ? -5.865 0.196 8.339 1.00 0.00 28 MET A CA 4
ATOM 4431 C C . MET A 1 28 ? -4.822 0.714 7.360 1.00 0.00 28 MET A C 4
ATOM 4432 O O . MET A 1 28 ? -3.671 0.267 7.334 1.00 0.00 28 MET A O 4
ATOM 4446 N N . ARG A 1 29 ? -5.245 1.693 6.567 1.00 0.00 29 ARG A N 4
ATOM 4447 C CA . ARG A 1 29 ? -4.379 2.317 5.592 1.00 0.00 29 ARG A CA 4
ATOM 4448 C C . ARG A 1 29 ? -3.363 3.220 6.281 1.00 0.00 29 ARG A C 4
ATOM 4449 O O . ARG A 1 29 ? -2.292 3.486 5.744 1.00 0.00 29 ARG A O 4
ATOM 4470 N N . ARG A 1 30 ? -3.698 3.692 7.482 1.00 0.00 30 ARG A N 4
ATOM 4471 C CA . ARG A 1 30 ? -2.796 4.554 8.230 1.00 0.00 30 ARG A CA 4
ATOM 4472 C C . ARG A 1 30 ? -1.436 3.887 8.288 1.00 0.00 30 ARG A C 4
ATOM 4473 O O . ARG A 1 30 ? -0.395 4.535 8.193 1.00 0.00 30 ARG A O 4
ATOM 4494 N N . ARG A 1 31 ? -1.472 2.566 8.424 1.00 0.00 31 ARG A N 4
ATOM 4495 C CA . ARG A 1 31 ? -0.260 1.764 8.472 1.00 0.00 31 ARG A CA 4
ATOM 4496 C C . ARG A 1 31 ? 0.420 1.688 7.100 1.00 0.00 31 ARG A C 4
ATOM 4497 O O . ARG A 1 31 ? 1.657 1.652 7.012 1.00 0.00 31 ARG A O 4
ATOM 4518 N N . ILE A 1 32 ? -0.370 1.693 6.019 1.00 0.00 32 ILE A N 4
ATOM 4519 C CA . ILE A 1 32 ? 0.215 1.634 4.688 1.00 0.00 32 ILE A CA 4
ATOM 4520 C C . ILE A 1 32 ? 0.673 3.005 4.296 1.00 0.00 32 ILE A C 4
ATOM 4521 O O . ILE A 1 32 ? 1.674 3.177 3.618 1.00 0.00 32 ILE A O 4
ATOM 4537 N N . TYR A 1 33 ? -0.052 3.985 4.743 1.00 0.00 33 TYR A N 4
ATOM 4538 C CA . TYR A 1 33 ? 0.320 5.337 4.452 1.00 0.00 33 TYR A CA 4
ATOM 4539 C C . TYR A 1 33 ? 1.700 5.663 5.025 1.00 0.00 33 TYR A C 4
ATOM 4540 O O . TYR A 1 33 ? 2.452 6.456 4.452 1.00 0.00 33 TYR A O 4
ATOM 4558 N N . ALA A 1 34 ? 2.026 5.057 6.167 1.00 0.00 34 ALA A N 4
ATOM 4559 C CA . ALA A 1 34 ? 3.308 5.302 6.822 1.00 0.00 34 ALA A CA 4
ATOM 4560 C C . ALA A 1 34 ? 4.480 5.048 5.894 1.00 0.00 34 ALA A C 4
ATOM 4561 O O . ALA A 1 34 ? 5.365 5.892 5.741 1.00 0.00 34 ALA A O 4
ATOM 4568 N N . GLU A 1 35 ? 4.469 3.897 5.266 1.00 0.00 35 GLU A N 4
ATOM 4569 C CA . GLU A 1 35 ? 5.525 3.532 4.325 1.00 0.00 35 GLU A CA 4
ATOM 4570 C C . GLU A 1 35 ? 5.617 4.532 3.177 1.00 0.00 35 GLU A C 4
ATOM 4571 O O . GLU A 1 35 ? 6.683 4.722 2.597 1.00 0.00 35 GLU A O 4
ATOM 4583 N N . SER A 1 36 ? 4.484 5.137 2.821 1.00 0.00 36 SER A N 4
ATOM 4584 C CA . SER A 1 36 ? 4.434 6.073 1.698 1.00 0.00 36 SER A CA 4
ATOM 4585 C C . SER A 1 36 ? 5.547 7.107 1.779 1.00 0.00 36 SER A C 4
ATOM 4586 O O . SER A 1 36 ? 6.329 7.249 0.841 1.00 0.00 36 SER A O 4
ATOM 4594 N N . LYS A 1 37 ? 5.642 7.814 2.894 1.00 0.00 37 LYS A N 4
ATOM 4595 C CA . LYS A 1 37 ? 6.707 8.803 3.038 1.00 0.00 37 LYS A CA 4
ATOM 4596 C C . LYS A 1 37 ? 8.056 8.113 2.902 1.00 0.00 37 LYS A C 4
ATOM 4597 O O . LYS A 1 37 ? 8.962 8.623 2.242 1.00 0.00 37 LYS A O 4
ATOM 4616 N N . ALA A 1 38 ? 8.174 6.925 3.501 1.00 0.00 38 ALA A N 4
ATOM 4617 C CA . ALA A 1 38 ? 9.406 6.150 3.407 1.00 0.00 38 ALA A CA 4
ATOM 4618 C C . ALA A 1 38 ? 9.795 6.009 1.949 1.00 0.00 38 ALA A C 4
ATOM 4619 O O . ALA A 1 38 ? 10.968 6.055 1.580 1.00 0.00 38 ALA A O 4
ATOM 4626 N N . ARG A 1 39 ? 8.768 5.864 1.136 1.00 0.00 39 ARG A N 4
ATOM 4627 C CA . ARG A 1 39 ? 8.904 5.742 -0.298 1.00 0.00 39 ARG A CA 4
ATOM 4628 C C . ARG A 1 39 ? 9.300 7.073 -0.905 1.00 0.00 39 ARG A C 4
ATOM 4629 O O . ARG A 1 39 ? 9.996 7.135 -1.908 1.00 0.00 39 ARG A O 4
ATOM 4650 N N . ILE A 1 40 ? 8.839 8.150 -0.300 1.00 0.00 40 ILE A N 4
ATOM 4651 C CA . ILE A 1 40 ? 9.165 9.470 -0.801 1.00 0.00 40 ILE A CA 4
ATOM 4652 C C . ILE A 1 40 ? 10.644 9.715 -0.595 1.00 0.00 40 ILE A C 4
ATOM 4653 O O . ILE A 1 40 ? 11.325 10.319 -1.421 1.00 0.00 40 ILE A O 4
ATOM 4669 N N . GLU A 1 41 ? 11.134 9.142 0.483 1.00 0.00 41 GLU A N 4
ATOM 4670 C CA . GLU A 1 41 ? 12.551 9.168 0.813 1.00 0.00 41 GLU A CA 4
ATOM 4671 C C . GLU A 1 41 ? 13.289 8.236 -0.154 1.00 0.00 41 GLU A C 4
ATOM 4672 O O . GLU A 1 41 ? 14.495 8.347 -0.370 1.00 0.00 41 GLU A O 4
ATOM 4684 N N . GLU A 1 42 ? 12.526 7.267 -0.662 1.00 0.00 42 GLU A N 4
ATOM 4685 C CA . GLU A 1 42 ? 13.010 6.205 -1.544 1.00 0.00 42 GLU A CA 4
ATOM 4686 C C . GLU A 1 42 ? 13.769 6.682 -2.786 1.00 0.00 42 GLU A C 4
ATOM 4687 O O . GLU A 1 42 ? 14.960 6.410 -2.942 1.00 0.00 42 GLU A O 4
ATOM 4699 N N . HIS A 1 43 ? 13.070 7.362 -3.674 1.00 0.00 43 HIS A N 4
ATOM 4700 C CA . HIS A 1 43 ? 13.661 7.828 -4.917 1.00 0.00 43 HIS A CA 4
ATOM 4701 C C . HIS A 1 43 ? 14.432 9.119 -4.743 1.00 0.00 43 HIS A C 4
ATOM 4702 O O . HIS A 1 43 ? 15.397 9.382 -5.460 1.00 0.00 43 HIS A O 4
ATOM 4717 N N . ASN A 1 44 ? 13.980 9.933 -3.812 1.00 0.00 44 ASN A N 4
ATOM 4718 C CA . ASN A 1 44 ? 14.605 11.213 -3.572 1.00 0.00 44 ASN A CA 4
ATOM 4719 C C . ASN A 1 44 ? 16.033 11.055 -3.093 1.00 0.00 44 ASN A C 4
ATOM 4720 O O . ASN A 1 44 ? 16.868 11.915 -3.354 1.00 0.00 44 ASN A O 4
ATOM 4731 N N . ARG A 1 45 ? 16.305 9.950 -2.408 1.00 0.00 45 ARG A N 4
ATOM 4732 C CA . ARG A 1 45 ? 17.645 9.660 -1.911 1.00 0.00 45 ARG A CA 4
ATOM 4733 C C . ARG A 1 45 ? 18.466 8.903 -2.961 1.00 0.00 45 ARG A C 4
ATOM 4734 O O . ARG A 1 45 ? 19.689 8.796 -2.862 1.00 0.00 45 ARG A O 4
ATOM 4755 N N . LYS A 1 46 ? 17.759 8.341 -3.936 1.00 0.00 46 LYS A N 4
ATOM 4756 C CA . LYS A 1 46 ? 18.357 7.529 -5.001 1.00 0.00 46 LYS A CA 4
ATOM 4757 C C . LYS A 1 46 ? 19.224 8.321 -5.995 1.00 0.00 46 LYS A C 4
ATOM 4758 O O . LYS A 1 46 ? 20.428 8.077 -6.107 1.00 0.00 46 LYS A O 4
ATOM 4777 N N . PHE A 1 47 ? 18.648 9.322 -6.662 1.00 0.00 47 PHE A N 4
ATOM 4778 C CA . PHE A 1 47 ? 19.425 10.165 -7.563 1.00 0.00 47 PHE A CA 4
ATOM 4779 C C . PHE A 1 47 ? 20.347 10.915 -6.680 1.00 0.00 47 PHE A C 4
ATOM 4780 O O . PHE A 1 47 ? 21.506 11.175 -6.988 1.00 0.00 47 PHE A O 4
ATOM 4797 N N . GLU A 1 48 ? 19.793 11.177 -5.518 1.00 0.00 48 GLU A N 4
ATOM 4798 C CA . GLU A 1 48 ? 20.487 11.803 -4.452 1.00 0.00 48 GLU A CA 4
ATOM 4799 C C . GLU A 1 48 ? 21.799 11.049 -4.211 1.00 0.00 48 GLU A C 4
ATOM 4800 O O . GLU A 1 48 ? 22.708 11.539 -3.540 1.00 0.00 48 GLU A O 4
ATOM 4812 N N . LYS A 1 49 ? 21.874 9.841 -4.794 1.00 0.00 49 LYS A N 4
ATOM 4813 C CA . LYS A 1 49 ? 23.043 8.986 -4.689 1.00 0.00 49 LYS A CA 4
ATOM 4814 C C . LYS A 1 49 ? 23.874 9.041 -5.963 1.00 0.00 49 LYS A C 4
ATOM 4815 O O . LYS A 1 49 ? 24.673 8.141 -6.222 1.00 0.00 49 LYS A O 4
ATOM 4834 N N . GLY A 1 50 ? 23.661 10.078 -6.784 1.00 0.00 50 GLY A N 4
ATOM 4835 C CA . GLY A 1 50 ? 24.391 10.167 -8.042 1.00 0.00 50 GLY A CA 4
ATOM 4836 C C . GLY A 1 50 ? 24.241 8.863 -8.783 1.00 0.00 50 GLY A C 4
ATOM 4837 O O . GLY A 1 50 ? 25.145 8.390 -9.470 1.00 0.00 50 GLY A O 4
ATOM 4841 N N . GLU A 1 51 ? 23.081 8.268 -8.556 1.00 0.00 51 GLU A N 4
ATOM 4842 C CA . GLU A 1 51 ? 22.720 6.978 -9.089 1.00 0.00 51 GLU A CA 4
ATOM 4843 C C . GLU A 1 51 ? 22.002 7.083 -10.438 1.00 0.00 51 GLU A C 4
ATOM 4844 O O . GLU A 1 51 ? 22.478 6.574 -11.453 1.00 0.00 51 GLU A O 4
ATOM 4856 N N . VAL A 1 52 ? 20.855 7.742 -10.426 1.00 0.00 52 VAL A N 4
ATOM 4857 C CA . VAL A 1 52 ? 20.028 7.945 -11.597 1.00 0.00 52 VAL A CA 4
ATOM 4858 C C . VAL A 1 52 ? 19.182 9.118 -11.297 1.00 0.00 52 VAL A C 4
ATOM 4859 O O . VAL A 1 52 ? 19.170 9.566 -10.162 1.00 0.00 52 VAL A O 4
ATOM 4872 N N . THR A 1 53 ? 18.390 9.560 -12.229 1.00 0.00 53 THR A N 4
ATOM 4873 C CA . THR A 1 53 ? 17.491 10.597 -11.867 1.00 0.00 53 THR A CA 4
ATOM 4874 C C . THR A 1 53 ? 16.082 10.022 -11.835 1.00 0.00 53 THR A C 4
ATOM 4875 O O . THR A 1 53 ? 15.374 9.962 -12.840 1.00 0.00 53 THR A O 4
ATOM 4886 N N . TRP A 1 54 ? 15.701 9.630 -10.625 1.00 0.00 54 TRP A N 4
ATOM 4887 C CA . TRP A 1 54 ? 14.379 9.069 -10.335 1.00 0.00 54 TRP A CA 4
ATOM 4888 C C . TRP A 1 54 ? 13.840 9.597 -9.006 1.00 0.00 54 TRP A C 4
ATOM 4889 O O . TRP A 1 54 ? 14.520 9.530 -7.985 1.00 0.00 54 TRP A O 4
ATOM 4910 N N . LYS A 1 55 ? 12.615 10.107 -9.021 1.00 0.00 55 LYS A N 4
ATOM 4911 C CA . LYS A 1 55 ? 11.983 10.636 -7.811 1.00 0.00 55 LYS A CA 4
ATOM 4912 C C . LYS A 1 55 ? 10.790 9.822 -7.397 1.00 0.00 55 LYS A C 4
ATOM 4913 O O . LYS A 1 55 ? 10.163 9.123 -8.193 1.00 0.00 55 LYS A O 4
ATOM 4932 N N . MET A 1 56 ? 10.495 9.947 -6.131 1.00 0.00 56 MET A N 4
ATOM 4933 C CA . MET A 1 56 ? 9.372 9.255 -5.524 1.00 0.00 56 MET A CA 4
ATOM 4934 C C . MET A 1 56 ? 8.073 9.728 -6.180 1.00 0.00 56 MET A C 4
ATOM 4935 O O . MET A 1 56 ? 8.097 10.637 -7.010 1.00 0.00 56 MET A O 4
ATOM 4949 N N . GLY A 1 57 ? 6.940 9.135 -5.803 1.00 0.00 57 GLY A N 4
ATOM 4950 C CA . GLY A 1 57 ? 5.684 9.555 -6.372 1.00 0.00 57 GLY A CA 4
ATOM 4951 C C . GLY A 1 57 ? 4.498 9.187 -5.507 1.00 0.00 57 GLY 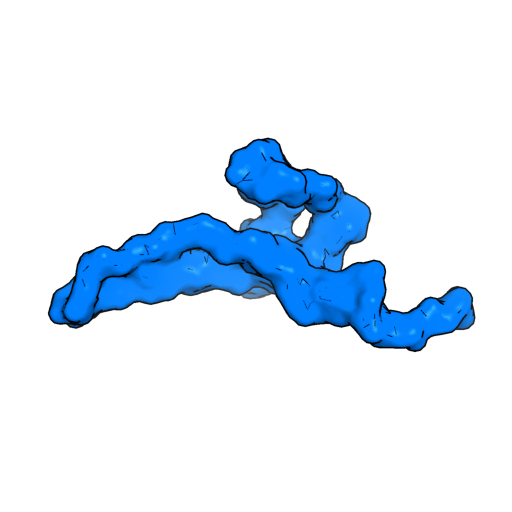A C 4
ATOM 4952 O O . GLY A 1 57 ? 3.353 9.380 -5.916 1.00 0.00 57 GLY A O 4
ATOM 4956 N N . ILE A 1 58 ? 4.757 8.658 -4.306 1.00 0.00 58 ILE A N 4
ATOM 4957 C CA . ILE A 1 58 ? 3.679 8.283 -3.414 1.00 0.00 58 ILE A CA 4
ATOM 4958 C C . ILE A 1 58 ? 2.781 7.327 -4.138 1.00 0.00 58 ILE A C 4
ATOM 4959 O O . ILE A 1 58 ? 1.849 7.744 -4.829 1.00 0.00 58 ILE A O 4
ATOM 4975 N N . ASN A 1 59 ? 3.078 6.058 -4.041 1.00 0.00 59 ASN A N 4
ATOM 4976 C CA . ASN A 1 59 ? 2.289 5.112 -4.765 1.00 0.00 59 ASN A CA 4
ATOM 4977 C C . ASN A 1 59 ? 0.845 5.090 -4.264 1.00 0.00 59 ASN A C 4
ATOM 4978 O O . ASN A 1 59 ? 0.579 5.356 -3.092 1.00 0.00 59 ASN A O 4
ATOM 4989 N N . HIS A 1 60 ? -0.086 4.782 -5.165 1.00 0.00 60 HIS A N 4
ATOM 4990 C CA . HIS A 1 60 ? -1.507 4.736 -4.825 1.00 0.00 60 HIS A CA 4
ATOM 4991 C C . HIS A 1 60 ? -1.760 3.844 -3.613 1.00 0.00 60 HIS A C 4
ATOM 4992 O O . HIS A 1 60 ? -2.442 4.237 -2.652 1.00 0.00 60 HIS A O 4
ATOM 5007 N N . LEU A 1 61 ? -1.216 2.638 -3.637 1.00 0.00 61 LEU A N 4
ATOM 5008 C CA . LEU A 1 61 ? -1.423 1.754 -2.515 1.00 0.00 61 LEU A CA 4
ATOM 5009 C C . LEU A 1 61 ? -0.663 2.213 -1.309 1.00 0.00 61 LEU A C 4
ATOM 5010 O O . LEU A 1 61 ? -0.817 1.620 -0.256 1.00 0.00 61 LEU A O 4
ATOM 5026 N N . ALA A 1 62 ? 0.165 3.256 -1.429 1.00 0.00 62 ALA A N 4
ATOM 5027 C CA . ALA A 1 62 ? 0.916 3.694 -0.270 1.00 0.00 62 ALA A CA 4
ATOM 5028 C C . ALA A 1 62 ? -0.010 4.101 0.842 1.00 0.00 62 ALA A C 4
ATOM 5029 O O . ALA A 1 62 ? 0.438 4.463 1.922 1.00 0.00 62 ALA A O 4
ATOM 5036 N N . ASP A 1 63 ? -1.302 3.985 0.598 1.00 0.00 63 ASP A N 4
ATOM 5037 C CA . ASP A 1 63 ? -2.282 4.276 1.587 1.00 0.00 63 ASP A CA 4
ATOM 5038 C C . ASP A 1 63 ? -3.047 3.020 1.804 1.00 0.00 63 ASP A C 4
ATOM 5039 O O . ASP A 1 63 ? -3.505 2.759 2.893 1.00 0.00 63 ASP A O 4
ATOM 5048 N N . LEU A 1 64 ? -3.119 2.204 0.765 1.00 0.00 64 LEU A N 4
ATOM 5049 C CA . LEU A 1 64 ? -3.773 0.933 0.895 1.00 0.00 64 LEU A CA 4
ATOM 5050 C C . LEU A 1 64 ? -2.956 -0.166 0.253 1.00 0.00 64 LEU A C 4
ATOM 5051 O O . LEU A 1 64 ? -3.056 -0.450 -0.927 1.00 0.00 64 LEU A O 4
ATOM 5067 N N . THR A 1 65 ? -2.175 -0.793 1.066 1.00 0.00 65 THR A N 4
ATOM 5068 C CA . THR A 1 65 ? -1.332 -1.906 0.638 1.00 0.00 65 THR A CA 4
ATOM 5069 C C . THR A 1 65 ? -1.933 -3.190 1.177 1.00 0.00 65 THR A C 4
ATOM 5070 O O . THR A 1 65 ? -2.930 -3.130 1.880 1.00 0.00 65 THR A O 4
ATOM 5081 N N . PRO A 1 66 ? -1.311 -4.365 0.936 1.00 0.00 66 PRO A N 4
ATOM 5082 C CA . PRO A 1 66 ? -1.769 -5.642 1.497 1.00 0.00 66 PRO A CA 4
ATOM 5083 C C . PRO A 1 66 ? -2.353 -5.441 2.889 1.00 0.00 66 PRO A C 4
ATOM 5084 O O . PRO A 1 66 ? -3.279 -6.139 3.299 1.00 0.00 66 PRO A O 4
ATOM 5095 N N . GLU A 1 67 ? -1.826 -4.434 3.597 1.00 0.00 67 GLU A N 4
ATOM 5096 C CA . GLU A 1 67 ? -2.331 -4.097 4.920 1.00 0.00 67 GLU A CA 4
ATOM 5097 C C . GLU A 1 67 ? -3.806 -3.837 4.783 1.00 0.00 67 GLU A C 4
ATOM 5098 O O . GLU A 1 67 ? -4.660 -4.465 5.409 1.00 0.00 67 GLU A O 4
ATOM 5110 N N . GLU A 1 68 ? -4.054 -2.907 3.889 1.00 0.00 68 GLU A N 4
ATOM 5111 C CA . GLU A 1 68 ? -5.383 -2.491 3.517 1.00 0.00 68 GLU A CA 4
ATOM 5112 C C . GLU A 1 68 ? -6.022 -3.507 2.586 1.00 0.00 68 GLU A C 4
ATOM 5113 O O . GLU A 1 68 ? -7.159 -3.933 2.766 1.00 0.00 68 GLU A O 4
ATOM 5125 N N . PHE A 1 69 ? -5.254 -3.842 1.557 1.00 0.00 69 PHE A N 4
ATOM 5126 C CA . PHE A 1 69 ? -5.663 -4.761 0.511 1.00 0.00 69 PHE A CA 4
ATOM 5127 C C . PHE A 1 69 ? -6.169 -6.086 1.083 1.00 0.00 69 PHE A C 4
ATOM 5128 O O . PHE A 1 69 ? -7.235 -6.569 0.701 1.00 0.00 69 PHE A O 4
ATOM 5145 N N . ALA A 1 70 ? -5.401 -6.670 1.993 1.00 0.00 70 ALA A N 4
ATOM 5146 C CA . ALA A 1 70 ? -5.773 -7.941 2.609 1.00 0.00 70 ALA A CA 4
ATOM 5147 C C . ALA A 1 70 ? -6.757 -7.756 3.765 1.00 0.00 70 ALA A C 4
ATOM 5148 O O . ALA A 1 70 ? -7.463 -8.694 4.138 1.00 0.00 70 ALA A O 4
ATOM 5155 N N . GLN A 1 71 ? -6.793 -6.558 4.341 1.00 0.00 71 GLN A N 4
ATOM 5156 C CA . GLN A 1 71 ? -7.685 -6.282 5.467 1.00 0.00 71 GLN A CA 4
ATOM 5157 C C . GLN A 1 71 ? -8.954 -5.547 5.032 1.00 0.00 71 GLN A C 4
ATOM 5158 O O . GLN A 1 71 ? -9.880 -5.379 5.826 1.00 0.00 71 GLN A O 4
ATOM 5172 N N . ARG A 1 72 ? -9.007 -5.124 3.773 1.00 0.00 72 ARG A N 4
ATOM 5173 C CA . ARG A 1 72 ? -10.174 -4.429 3.252 1.00 0.00 72 ARG A CA 4
ATOM 5174 C C . ARG A 1 72 ? -11.167 -5.442 2.713 1.00 0.00 72 ARG A C 4
ATOM 5175 O O . ARG A 1 72 ? -12.380 -5.243 2.774 1.00 0.00 72 ARG A O 4
ATOM 5196 N N . SER A 1 73 ? -10.630 -6.543 2.194 1.00 0.00 73 SER A N 4
ATOM 5197 C CA . SER A 1 73 ? -11.449 -7.610 1.652 1.00 0.00 73 SER A CA 4
ATOM 5198 C C . SER A 1 73 ? -10.584 -8.766 1.158 1.00 0.00 73 SER A C 4
ATOM 5199 O O . SER A 1 73 ? -10.807 -9.305 0.074 1.00 0.00 73 SER A O 4
ATOM 5207 N N . GLY A 1 74 ? -9.596 -9.142 1.963 1.00 0.00 74 GLY A N 4
ATOM 5208 C CA . GLY A 1 74 ? -8.713 -10.233 1.592 1.00 0.00 74 GLY A CA 4
ATOM 5209 C C . GLY A 1 74 ? -8.185 -10.988 2.797 1.00 0.00 74 GLY A C 4
ATOM 5210 O O . GLY A 1 74 ? -7.049 -11.463 2.792 1.00 0.00 74 GLY A O 4
ATOM 5214 N N . LYS A 1 75 ? -9.010 -11.099 3.834 1.00 0.00 75 LYS A N 4
ATOM 5215 C CA . LYS A 1 75 ? -8.619 -11.802 5.051 1.00 0.00 75 LYS A CA 4
ATOM 5216 C C . LYS A 1 75 ? -8.733 -13.313 4.869 1.00 0.00 75 LYS A C 4
ATOM 5217 O O . LYS A 1 75 ? -7.732 -14.000 4.663 1.00 0.00 75 LYS A O 4
ATOM 5236 N N . LYS A 1 76 ? -9.958 -13.824 4.945 1.00 0.00 76 LYS A N 4
ATOM 5237 C CA . LYS A 1 76 ? -10.200 -15.254 4.787 1.00 0.00 76 LYS A CA 4
ATOM 5238 C C . LYS A 1 76 ? -11.305 -15.506 3.765 1.00 0.00 76 LYS A C 4
ATOM 5239 O O . LYS A 1 76 ? -12.452 -15.773 4.128 1.00 0.00 76 LYS A O 4
ATOM 5258 N N . VAL A 1 77 ? -10.953 -15.418 2.488 1.00 0.00 77 VAL A N 4
ATOM 5259 C CA . VAL A 1 77 ? -11.912 -15.635 1.412 1.00 0.00 77 VAL A CA 4
ATOM 5260 C C . VAL A 1 77 ? -11.218 -16.174 0.162 1.00 0.00 77 VAL A C 4
ATOM 5261 O O . VAL A 1 77 ? -10.000 -16.060 0.022 1.00 0.00 77 VAL A O 4
ATOM 5274 N N . PRO A 1 78 ? -11.986 -16.775 -0.764 1.00 0.00 78 PRO A N 4
ATOM 5275 C CA . PRO A 1 78 ? -11.434 -17.338 -2.002 1.00 0.00 78 PRO A CA 4
ATOM 5276 C C . PRO A 1 78 ? -10.659 -16.307 -2.824 1.00 0.00 78 PRO A C 4
ATOM 5277 O O . PRO A 1 78 ? -9.551 -16.582 -3.286 1.00 0.00 78 PRO A O 4
ATOM 5288 N N . PRO A 1 79 ? -11.225 -15.100 -3.020 1.00 0.00 79 PRO A N 4
ATOM 5289 C CA . PRO A 1 79 ? -10.565 -14.041 -3.794 1.00 0.00 79 PRO A CA 4
ATOM 5290 C C . PRO A 1 79 ? -9.211 -13.658 -3.204 1.00 0.00 79 PRO A C 4
ATOM 5291 O O . PRO A 1 79 ? -9.075 -13.495 -1.992 1.00 0.00 79 PRO A O 4
ATOM 5302 N N . ASN A 1 80 ? -8.214 -13.514 -4.070 1.00 0.00 80 ASN A N 4
ATOM 5303 C CA . ASN A 1 80 ? -6.871 -13.148 -3.634 1.00 0.00 80 ASN A CA 4
ATOM 5304 C C . ASN A 1 80 ? -6.794 -11.662 -3.298 1.00 0.00 80 ASN A C 4
ATOM 5305 O O . ASN A 1 80 ? -6.210 -11.323 -2.247 1.00 0.00 80 ASN A O 4
ATOM 5317 N N . MET A 1 1 ? -0.235 12.126 11.608 1.00 0.00 1 MET A N 5
ATOM 5318 C CA . MET A 1 1 ? -1.167 12.464 12.715 1.00 0.00 1 MET A CA 5
ATOM 5319 C C . MET A 1 1 ? -1.124 11.409 13.815 1.00 0.00 1 MET A C 5
ATOM 5320 O O . MET A 1 1 ? -0.723 11.690 14.945 1.00 0.00 1 MET A O 5
ATOM 5336 N N . MET A 1 2 ? -1.541 10.193 13.477 1.00 0.00 2 MET A N 5
ATOM 5337 C CA . MET A 1 2 ? -1.551 9.093 14.436 1.00 0.00 2 MET A CA 5
ATOM 5338 C C . MET A 1 2 ? -0.135 8.605 14.719 1.00 0.00 2 MET A C 5
ATOM 5339 O O . MET A 1 2 ? 0.343 8.678 15.851 1.00 0.00 2 MET A O 5
ATOM 5353 N N . SER A 1 3 ? 0.533 8.106 13.683 1.00 0.00 3 SER A N 5
ATOM 5354 C CA . SER A 1 3 ? 1.895 7.605 13.822 1.00 0.00 3 SER A CA 5
ATOM 5355 C C . SER A 1 3 ? 2.850 8.360 12.903 1.00 0.00 3 SER A C 5
ATOM 5356 O O . SER A 1 3 ? 3.946 8.745 13.311 1.00 0.00 3 SER A O 5
ATOM 5364 N N . LEU A 1 4 ? 2.426 8.573 11.661 1.00 0.00 4 LEU A N 5
ATOM 5365 C CA . LEU A 1 4 ? 3.246 9.288 10.685 1.00 0.00 4 LEU A CA 5
ATOM 5366 C C . LEU A 1 4 ? 2.385 9.922 9.607 1.00 0.00 4 LEU A C 5
ATOM 5367 O O . LEU A 1 4 ? 2.272 11.145 9.523 1.00 0.00 4 LEU A O 5
ATOM 5383 N N . VAL A 1 5 ? 1.808 9.079 8.761 1.00 0.00 5 VAL A N 5
ATOM 5384 C CA . VAL A 1 5 ? 0.989 9.555 7.661 1.00 0.00 5 VAL A CA 5
ATOM 5385 C C . VAL A 1 5 ? -0.464 9.145 7.788 1.00 0.00 5 VAL A C 5
ATOM 5386 O O . VAL A 1 5 ? -0.823 7.992 7.548 1.00 0.00 5 VAL A O 5
ATOM 5399 N N . SER A 1 6 ? -1.298 10.106 8.133 1.00 0.00 6 SER A N 5
ATOM 5400 C CA . SER A 1 6 ? -2.722 9.863 8.251 1.00 0.00 6 SER A CA 5
ATOM 5401 C C . SER A 1 6 ? -3.426 10.218 6.944 1.00 0.00 6 SER A C 5
ATOM 5402 O O . SER A 1 6 ? -2.826 10.806 6.040 1.00 0.00 6 SER A O 5
ATOM 5410 N N . ASP A 1 7 ? -4.706 9.882 6.862 1.00 0.00 7 ASP A N 5
ATOM 5411 C CA . ASP A 1 7 ? -5.513 10.188 5.679 1.00 0.00 7 ASP A CA 5
ATOM 5412 C C . ASP A 1 7 ? -5.287 11.630 5.203 1.00 0.00 7 ASP A C 5
ATOM 5413 O O . ASP A 1 7 ? -5.565 11.964 4.052 1.00 0.00 7 ASP A O 5
ATOM 5422 N N . GLU A 1 8 ? -4.802 12.480 6.108 1.00 0.00 8 GLU A N 5
ATOM 5423 C CA . GLU A 1 8 ? -4.556 13.891 5.813 1.00 0.00 8 GLU A CA 5
ATOM 5424 C C . GLU A 1 8 ? -3.712 14.081 4.555 1.00 0.00 8 GLU A C 5
ATOM 5425 O O . GLU A 1 8 ? -4.126 14.753 3.610 1.00 0.00 8 GLU A O 5
ATOM 5437 N N . GLU A 1 9 ? -2.522 13.507 4.546 1.00 0.00 9 GLU A N 5
ATOM 5438 C CA . GLU A 1 9 ? -1.637 13.641 3.400 1.00 0.00 9 GLU A CA 5
ATOM 5439 C C . GLU A 1 9 ? -2.209 12.923 2.183 1.00 0.00 9 GLU A C 5
ATOM 5440 O O . GLU A 1 9 ? -1.910 13.280 1.043 1.00 0.00 9 GLU A O 5
ATOM 5452 N N . TRP A 1 10 ? -3.017 11.897 2.429 1.00 0.00 10 TRP A N 5
ATOM 5453 C CA . TRP A 1 10 ? -3.607 11.119 1.346 1.00 0.00 10 TRP A CA 5
ATOM 5454 C C . TRP A 1 10 ? -4.885 11.731 0.775 1.00 0.00 10 TRP A C 5
ATOM 5455 O O . TRP A 1 10 ? -5.245 11.435 -0.363 1.00 0.00 10 TRP A O 5
ATOM 5476 N N . VAL A 1 11 ? -5.583 12.567 1.543 1.00 0.00 11 VAL A N 5
ATOM 5477 C CA . VAL A 1 11 ? -6.811 13.160 1.052 1.00 0.00 11 VAL A CA 5
ATOM 5478 C C . VAL A 1 11 ? -6.478 14.068 -0.089 1.00 0.00 11 VAL A C 5
ATOM 5479 O O . VAL A 1 11 ? -7.178 14.101 -1.101 1.00 0.00 11 VAL A O 5
ATOM 5492 N N . GLU A 1 12 ? -5.384 14.788 0.061 1.00 0.00 12 GLU A N 5
ATOM 5493 C CA . GLU A 1 12 ? -4.962 15.661 -0.993 1.00 0.00 12 GLU A CA 5
ATOM 5494 C C . GLU A 1 12 ? -4.749 14.824 -2.249 1.00 0.00 12 GLU A C 5
ATOM 5495 O O . GLU A 1 12 ? -4.968 15.273 -3.374 1.00 0.00 12 GLU A O 5
ATOM 5507 N N . TYR A 1 13 ? -4.334 13.585 -2.008 1.00 0.00 13 TYR A N 5
ATOM 5508 C CA . TYR A 1 13 ? -4.088 12.604 -3.058 1.00 0.00 13 TYR A CA 5
ATOM 5509 C C . TYR A 1 13 ? -5.391 12.020 -3.607 1.00 0.00 13 TYR A C 5
ATOM 5510 O O . TYR A 1 13 ? -5.555 11.862 -4.816 1.00 0.00 13 TYR A O 5
ATOM 5528 N N . LYS A 1 14 ? -6.302 11.671 -2.698 1.00 0.00 14 LYS A N 5
ATOM 5529 C CA . LYS A 1 14 ? -7.582 11.066 -3.066 1.00 0.00 14 LYS A CA 5
ATOM 5530 C C . LYS A 1 14 ? -8.302 11.861 -4.154 1.00 0.00 14 LYS A C 5
ATOM 5531 O O . LYS A 1 14 ? -9.002 11.287 -4.989 1.00 0.00 14 LYS A O 5
ATOM 5550 N N . SER A 1 15 ? -8.117 13.175 -4.156 1.00 0.00 15 SER A N 5
ATOM 5551 C CA . SER A 1 15 ? -8.731 14.028 -5.148 1.00 0.00 15 SER A CA 5
ATOM 5552 C C . SER A 1 15 ? -8.024 13.835 -6.461 1.00 0.00 15 SER A C 5
ATOM 5553 O O . SER A 1 15 ? -8.638 13.784 -7.527 1.00 0.00 15 SER A O 5
ATOM 5561 N N . LYS A 1 16 ? -6.707 13.749 -6.362 1.00 0.00 16 LYS A N 5
ATOM 5562 C CA . LYS A 1 16 ? -5.878 13.586 -7.525 1.00 0.00 16 LYS A CA 5
ATOM 5563 C C . LYS A 1 16 ? -5.810 12.129 -7.975 1.00 0.00 16 LYS A C 5
ATOM 5564 O O . LYS A 1 16 ? -5.258 11.825 -9.033 1.00 0.00 16 LYS A O 5
ATOM 5583 N N . PHE A 1 17 ? -6.359 11.230 -7.166 1.00 0.00 17 PHE A N 5
ATOM 5584 C CA . PHE A 1 17 ? -6.336 9.806 -7.490 1.00 0.00 17 PHE A CA 5
ATOM 5585 C C . PHE A 1 17 ? -7.701 9.299 -7.956 1.00 0.00 17 PHE A C 5
ATOM 5586 O O . PHE A 1 17 ? -7.800 8.217 -8.534 1.00 0.00 17 PHE A O 5
ATOM 5603 N N . ASP A 1 18 ? -8.753 10.074 -7.703 1.00 0.00 18 ASP A N 5
ATOM 5604 C CA . ASP A 1 18 ? -10.107 9.683 -8.098 1.00 0.00 18 ASP A CA 5
ATOM 5605 C C . ASP A 1 18 ? -10.633 8.542 -7.222 1.00 0.00 18 ASP A C 5
ATOM 5606 O O . ASP A 1 18 ? -11.700 7.988 -7.485 1.00 0.00 18 ASP A O 5
ATOM 5615 N N . LYS A 1 19 ? -9.883 8.208 -6.175 1.00 0.00 19 LYS A N 5
ATOM 5616 C CA . LYS A 1 19 ? -10.269 7.150 -5.248 1.00 0.00 19 LYS A CA 5
ATOM 5617 C C . LYS A 1 19 ? -10.074 7.637 -3.820 1.00 0.00 19 LYS A C 5
ATOM 5618 O O . LYS A 1 19 ? -8.981 7.540 -3.264 1.00 0.00 19 LYS A O 5
ATOM 5637 N N . ASN A 1 20 ? -11.130 8.199 -3.245 1.00 0.00 20 ASN A N 5
ATOM 5638 C CA . ASN A 1 20 ? -11.056 8.746 -1.898 1.00 0.00 20 ASN A CA 5
ATOM 5639 C C . ASN A 1 20 ? -11.617 7.807 -0.838 1.00 0.00 20 ASN A C 5
ATOM 5640 O O . ASN A 1 20 ? -12.828 7.606 -0.746 1.00 0.00 20 ASN A O 5
ATOM 5651 N N . TYR A 1 21 ? -10.728 7.280 -0.001 1.00 0.00 21 TYR A N 5
ATOM 5652 C CA . TYR A 1 21 ? -11.134 6.414 1.099 1.00 0.00 21 TYR A CA 5
ATOM 5653 C C . TYR A 1 21 ? -10.762 7.098 2.415 1.00 0.00 21 TYR A C 5
ATOM 5654 O O . TYR A 1 21 ? -9.568 7.317 2.711 1.00 0.00 21 TYR A O 5
ATOM 5672 N N . GLU A 1 22 ? -11.819 7.469 3.152 1.00 0.00 22 GLU A N 5
ATOM 5673 C CA . GLU A 1 22 ? -11.738 8.202 4.421 1.00 0.00 22 GLU A CA 5
ATOM 5674 C C . GLU A 1 22 ? -11.147 7.412 5.586 1.00 0.00 22 GLU A C 5
ATOM 5675 O O . GLU A 1 22 ? -10.772 6.248 5.460 1.00 0.00 22 GLU A O 5
ATOM 5687 N N . ALA A 1 23 ? -11.064 8.110 6.725 1.00 0.00 23 ALA A N 5
ATOM 5688 C CA . ALA A 1 23 ? -10.512 7.578 7.970 1.00 0.00 23 ALA A CA 5
ATOM 5689 C C . ALA A 1 23 ? -10.958 6.149 8.274 1.00 0.00 23 ALA A C 5
ATOM 5690 O O . ALA A 1 23 ? -10.145 5.328 8.699 1.00 0.00 23 ALA A O 5
ATOM 5697 N N . GLU A 1 24 ? -12.241 5.846 8.085 1.00 0.00 24 GLU A N 5
ATOM 5698 C CA . GLU A 1 24 ? -12.734 4.500 8.380 1.00 0.00 24 GLU A CA 5
ATOM 5699 C C . GLU A 1 24 ? -11.876 3.450 7.682 1.00 0.00 24 GLU A C 5
ATOM 5700 O O . GLU A 1 24 ? -11.297 2.577 8.330 1.00 0.00 24 GLU A O 5
ATOM 5712 N N . GLU A 1 25 ? -11.763 3.567 6.366 1.00 0.00 25 GLU A N 5
ATOM 5713 C CA . GLU A 1 25 ? -10.933 2.657 5.587 1.00 0.00 25 GLU A CA 5
ATOM 5714 C C . GLU A 1 25 ? -9.459 3.004 5.781 1.00 0.00 25 GLU A C 5
ATOM 5715 O O . GLU A 1 25 ? -8.587 2.137 5.759 1.00 0.00 25 GLU A O 5
ATOM 5727 N N . ASP A 1 26 ? -9.207 4.300 5.944 1.00 0.00 26 ASP A N 5
ATOM 5728 C CA . ASP A 1 26 ? -7.859 4.833 6.113 1.00 0.00 26 ASP A CA 5
ATOM 5729 C C . ASP A 1 26 ? -7.147 4.287 7.341 1.00 0.00 26 ASP A C 5
ATOM 5730 O O . ASP A 1 26 ? -5.929 4.180 7.346 1.00 0.00 26 ASP A O 5
ATOM 5739 N N . LEU A 1 27 ? -7.893 3.987 8.395 1.00 0.00 27 LEU A N 5
ATOM 5740 C CA . LEU A 1 27 ? -7.292 3.508 9.633 1.00 0.00 27 LEU A CA 5
ATOM 5741 C C . LEU A 1 27 ? -6.292 2.383 9.376 1.00 0.00 27 LEU A C 5
ATOM 5742 O O . LEU A 1 27 ? -5.111 2.486 9.738 1.00 0.00 27 LEU A O 5
ATOM 5758 N N . MET A 1 28 ? -6.741 1.342 8.695 1.00 0.00 28 MET A N 5
ATOM 5759 C CA . MET A 1 28 ? -5.852 0.244 8.349 1.00 0.00 28 MET A CA 5
ATOM 5760 C C . MET A 1 28 ? -4.826 0.755 7.348 1.00 0.00 28 MET A C 5
ATOM 5761 O O . MET A 1 28 ? -3.692 0.271 7.277 1.00 0.00 28 MET A O 5
ATOM 5775 N N . ARG A 1 29 ? -5.241 1.761 6.587 1.00 0.00 29 ARG A N 5
ATOM 5776 C CA . ARG A 1 29 ? -4.384 2.377 5.596 1.00 0.00 29 ARG A CA 5
ATOM 5777 C C . ARG A 1 29 ? -3.342 3.263 6.267 1.00 0.00 29 ARG A C 5
ATOM 5778 O O . ARG A 1 29 ? -2.272 3.504 5.716 1.00 0.00 29 ARG A O 5
ATOM 5799 N N . ARG A 1 30 ? -3.655 3.748 7.468 1.00 0.00 30 ARG A N 5
ATOM 5800 C CA . ARG A 1 30 ? -2.729 4.598 8.203 1.00 0.00 30 ARG A CA 5
ATOM 5801 C C . ARG A 1 30 ? -1.380 3.906 8.255 1.00 0.00 30 ARG A C 5
ATOM 5802 O O . ARG A 1 30 ? -0.328 4.534 8.135 1.00 0.00 30 ARG A O 5
ATOM 5823 N N . ARG A 1 31 ? -1.438 2.588 8.418 1.00 0.00 31 ARG A N 5
ATOM 5824 C CA . ARG A 1 31 ? -0.240 1.764 8.469 1.00 0.00 31 ARG A CA 5
ATOM 5825 C C . ARG A 1 31 ? 0.424 1.645 7.093 1.00 0.00 31 ARG A C 5
ATOM 5826 O O . ARG A 1 31 ? 1.661 1.597 6.988 1.00 0.00 31 ARG A O 5
ATOM 5847 N N . ILE A 1 32 ? -0.380 1.627 6.024 1.00 0.00 32 ILE A N 5
ATOM 5848 C CA . ILE A 1 32 ? 0.186 1.526 4.690 1.00 0.00 32 ILE A CA 5
ATOM 5849 C C . ILE A 1 32 ? 0.669 2.880 4.272 1.00 0.00 32 ILE A C 5
ATOM 5850 O O . ILE A 1 32 ? 1.672 3.019 3.594 1.00 0.00 32 ILE A O 5
ATOM 5866 N N . TYR A 1 33 ? -0.030 3.884 4.709 1.00 0.00 33 TYR A N 5
ATOM 5867 C CA . TYR A 1 33 ? 0.374 5.223 4.402 1.00 0.00 33 TYR A CA 5
ATOM 5868 C C . TYR A 1 33 ? 1.762 5.512 4.982 1.00 0.00 33 TYR A C 5
ATOM 5869 O O . TYR A 1 33 ? 2.531 6.310 4.435 1.00 0.00 33 TYR A O 5
ATOM 5887 N N . ALA A 1 34 ? 2.079 4.858 6.100 1.00 0.00 34 ALA A N 5
ATOM 5888 C CA . ALA A 1 34 ? 3.369 5.051 6.754 1.00 0.00 34 ALA A CA 5
ATOM 5889 C C . ALA A 1 34 ? 4.518 4.850 5.787 1.00 0.00 34 ALA A C 5
ATOM 5890 O O . ALA A 1 34 ? 5.410 5.691 5.670 1.00 0.00 34 ALA A O 5
ATOM 5897 N N . GLU A 1 35 ? 4.475 3.742 5.083 1.00 0.00 35 GLU A N 5
ATOM 5898 C CA . GLU A 1 35 ? 5.502 3.423 4.093 1.00 0.00 35 GLU A CA 5
ATOM 5899 C C . GLU A 1 35 ? 5.610 4.509 3.020 1.00 0.00 35 GLU A C 5
ATOM 5900 O O . GLU A 1 35 ? 6.673 4.693 2.437 1.00 0.00 35 GLU A O 5
ATOM 5912 N N . SER A 1 36 ? 4.501 5.198 2.730 1.00 0.00 36 SER A N 5
ATOM 5913 C CA . SER A 1 36 ? 4.493 6.219 1.674 1.00 0.00 36 SER A CA 5
ATOM 5914 C C . SER A 1 36 ? 5.679 7.154 1.810 1.00 0.00 36 SER A C 5
ATOM 5915 O O . SER A 1 36 ? 6.455 7.313 0.868 1.00 0.00 36 SER A O 5
ATOM 5923 N N . LYS A 1 37 ? 5.842 7.759 2.973 1.00 0.00 37 LYS A N 5
ATOM 5924 C CA . LYS A 1 37 ? 6.976 8.653 3.171 1.00 0.00 37 LYS A CA 5
ATOM 5925 C C . LYS A 1 37 ? 8.272 7.872 2.995 1.00 0.00 37 LYS A C 5
ATOM 5926 O O . LYS A 1 37 ? 9.213 8.348 2.361 1.00 0.00 37 LYS A O 5
ATOM 5945 N N . ALA A 1 38 ? 8.299 6.645 3.523 1.00 0.00 38 ALA A N 5
ATOM 5946 C CA . ALA A 1 38 ? 9.467 5.784 3.374 1.00 0.00 38 ALA A CA 5
ATOM 5947 C C . ALA A 1 38 ? 9.821 5.692 1.904 1.00 0.00 38 ALA A C 5
ATOM 5948 O O . ALA A 1 38 ? 10.987 5.723 1.510 1.00 0.00 38 ALA A O 5
ATOM 5955 N N . ARG A 1 39 ? 8.773 5.615 1.110 1.00 0.00 39 ARG A N 5
ATOM 5956 C CA . ARG A 1 39 ? 8.871 5.553 -0.331 1.00 0.00 39 ARG A CA 5
ATOM 5957 C C . ARG A 1 39 ? 9.292 6.901 -0.882 1.00 0.00 39 ARG A C 5
ATOM 5958 O O . ARG A 1 39 ? 9.971 6.994 -1.893 1.00 0.00 39 ARG A O 5
ATOM 5979 N N . ILE A 1 40 ? 8.872 7.960 -0.214 1.00 0.00 40 ILE A N 5
ATOM 5980 C CA . ILE A 1 40 ? 9.224 9.296 -0.655 1.00 0.00 40 ILE A CA 5
ATOM 5981 C C . ILE A 1 40 ? 10.711 9.497 -0.455 1.00 0.00 40 ILE A C 5
ATOM 5982 O O . ILE A 1 40 ? 11.394 10.135 -1.252 1.00 0.00 40 ILE A O 5
ATOM 5998 N N . GLU A 1 41 ? 11.203 8.855 0.582 1.00 0.00 41 GLU A N 5
ATOM 5999 C CA . GLU A 1 41 ? 12.623 8.836 0.894 1.00 0.00 41 GLU A CA 5
ATOM 6000 C C . GLU A 1 41 ? 13.335 7.959 -0.142 1.00 0.00 41 GLU A C 5
ATOM 6001 O O . GLU A 1 41 ? 14.540 8.063 -0.359 1.00 0.00 41 GLU A O 5
ATOM 6013 N N . GLU A 1 42 ? 12.551 7.042 -0.710 1.00 0.00 42 GLU A N 5
ATOM 6014 C CA . GLU A 1 42 ? 13.014 6.036 -1.668 1.00 0.00 42 GLU A CA 5
ATOM 6015 C C . GLU A 1 42 ? 13.778 6.588 -2.876 1.00 0.00 42 GLU A C 5
ATOM 6016 O O . GLU A 1 42 ? 14.964 6.310 -3.052 1.00 0.00 42 GLU A O 5
ATOM 6028 N N . HIS A 1 43 ? 13.091 7.342 -3.712 1.00 0.00 43 HIS A N 5
ATOM 6029 C CA . HIS A 1 43 ? 13.690 7.888 -4.918 1.00 0.00 43 HIS A CA 5
ATOM 6030 C C . HIS A 1 43 ? 14.477 9.151 -4.647 1.00 0.00 43 HIS A C 5
ATOM 6031 O O . HIS A 1 43 ? 15.467 9.441 -5.320 1.00 0.00 43 HIS A O 5
ATOM 6046 N N . ASN A 1 44 ? 14.011 9.915 -3.681 1.00 0.00 44 ASN A N 5
ATOM 6047 C CA . ASN A 1 44 ? 14.644 11.168 -3.345 1.00 0.00 44 ASN A CA 5
ATOM 6048 C C . ASN A 1 44 ? 16.073 10.963 -2.885 1.00 0.00 44 ASN A C 5
ATOM 6049 O O . ASN A 1 44 ? 16.909 11.843 -3.063 1.00 0.00 44 ASN A O 5
ATOM 6060 N N . ARG A 1 45 ? 16.340 9.796 -2.309 1.00 0.00 45 ARG A N 5
ATOM 6061 C CA . ARG A 1 45 ? 17.677 9.454 -1.840 1.00 0.00 45 ARG A CA 5
ATOM 6062 C C . ARG A 1 45 ? 18.496 8.794 -2.959 1.00 0.00 45 ARG A C 5
ATOM 6063 O O . ARG A 1 45 ? 19.720 8.684 -2.875 1.00 0.00 45 ARG A O 5
ATOM 6084 N N . LYS A 1 46 ? 17.786 8.316 -3.975 1.00 0.00 46 LYS A N 5
ATOM 6085 C CA . LYS A 1 46 ? 18.383 7.605 -5.112 1.00 0.00 46 LYS A CA 5
ATOM 6086 C C . LYS A 1 46 ? 19.241 8.486 -6.038 1.00 0.00 46 LYS A C 5
ATOM 6087 O O . LYS A 1 46 ? 20.445 8.263 -6.173 1.00 0.00 46 LYS A O 5
ATOM 6106 N N . PHE A 1 47 ? 18.657 9.534 -6.614 1.00 0.00 47 PHE A N 5
ATOM 6107 C CA . PHE A 1 47 ? 19.429 10.455 -7.441 1.00 0.00 47 PHE A CA 5
ATOM 6108 C C . PHE A 1 47 ? 20.361 11.117 -6.498 1.00 0.00 47 PHE A C 5
ATOM 6109 O O . PHE A 1 47 ? 21.515 11.412 -6.793 1.00 0.00 47 PHE A O 5
ATOM 6126 N N . GLU A 1 48 ? 19.818 11.262 -5.311 1.00 0.00 48 GLU A N 5
ATOM 6127 C CA . GLU A 1 48 ? 20.519 11.787 -4.194 1.00 0.00 48 GLU A CA 5
ATOM 6128 C C . GLU A 1 48 ? 21.845 11.032 -4.038 1.00 0.00 48 GLU A C 5
ATOM 6129 O O . GLU A 1 48 ? 22.749 11.470 -3.327 1.00 0.00 48 GLU A O 5
ATOM 6141 N N . LYS A 1 49 ? 21.942 9.889 -4.738 1.00 0.00 49 LYS A N 5
ATOM 6142 C CA . LYS A 1 49 ? 23.136 9.056 -4.721 1.00 0.00 49 LYS A CA 5
ATOM 6143 C C . LYS A 1 49 ? 23.940 9.236 -5.998 1.00 0.00 49 LYS A C 5
ATOM 6144 O O . LYS A 1 49 ? 24.753 8.378 -6.346 1.00 0.00 49 LYS A O 5
ATOM 6163 N N . GLY A 1 50 ? 23.690 10.330 -6.725 1.00 0.00 50 GLY A N 5
ATOM 6164 C CA . GLY A 1 50 ? 24.394 10.540 -7.984 1.00 0.00 50 GLY A CA 5
ATOM 6165 C C . GLY A 1 50 ? 24.237 9.305 -8.835 1.00 0.00 50 GLY A C 5
ATOM 6166 O O . GLY A 1 50 ? 25.127 8.908 -9.587 1.00 0.00 50 GLY A O 5
ATOM 6170 N N . GLU A 1 51 ? 23.091 8.679 -8.630 1.00 0.00 51 GLU A N 5
ATOM 6171 C CA . GLU A 1 51 ? 22.726 7.438 -9.266 1.00 0.00 51 GLU A CA 5
ATOM 6172 C C . GLU A 1 51 ? 21.997 7.655 -10.596 1.00 0.00 51 GLU A C 5
ATOM 6173 O O . GLU A 1 51 ? 22.470 7.242 -11.656 1.00 0.00 51 GLU A O 5
ATOM 6185 N N . VAL A 1 52 ? 20.846 8.303 -10.518 1.00 0.00 52 VAL A N 5
ATOM 6186 C CA . VAL A 1 52 ? 20.010 8.603 -11.662 1.00 0.00 52 VAL A CA 5
ATOM 6187 C C . VAL A 1 52 ? 19.158 9.737 -11.253 1.00 0.00 52 VAL A C 5
ATOM 6188 O O . VAL A 1 52 ? 19.150 10.083 -10.083 1.00 0.00 52 VAL A O 5
ATOM 6201 N N . THR A 1 53 ? 18.353 10.251 -12.136 1.00 0.00 53 THR A N 5
ATOM 6202 C CA . THR A 1 53 ? 17.448 11.243 -11.677 1.00 0.00 53 THR A CA 5
ATOM 6203 C C . THR A 1 53 ? 16.046 10.655 -11.684 1.00 0.00 53 THR A C 5
ATOM 6204 O O . THR A 1 53 ? 15.330 10.669 -12.685 1.00 0.00 53 THR A O 5
ATOM 6215 N N . TRP A 1 54 ? 15.680 10.158 -10.507 1.00 0.00 54 TRP A N 5
ATOM 6216 C CA . TRP A 1 54 ? 14.366 9.560 -10.254 1.00 0.00 54 TRP A CA 5
ATOM 6217 C C . TRP A 1 54 ? 13.833 9.976 -8.883 1.00 0.00 54 TRP A C 5
ATOM 6218 O O . TRP A 1 54 ? 14.520 9.836 -7.874 1.00 0.00 54 TRP A O 5
ATOM 6239 N N . LYS A 1 55 ? 12.604 10.478 -8.851 1.00 0.00 55 LYS A N 5
ATOM 6240 C CA . LYS A 1 55 ? 11.974 10.909 -7.601 1.00 0.00 55 LYS A CA 5
ATOM 6241 C C . LYS A 1 55 ? 10.796 10.050 -7.236 1.00 0.00 55 LYS A C 5
ATOM 6242 O O . LYS A 1 55 ? 10.177 9.394 -8.073 1.00 0.00 55 LYS A O 5
ATOM 6261 N N . MET A 1 56 ? 10.509 10.085 -5.962 1.00 0.00 56 MET A N 5
ATOM 6262 C CA . MET A 1 56 ? 9.402 9.333 -5.394 1.00 0.00 56 MET A CA 5
ATOM 6263 C C . MET A 1 56 ? 8.091 9.817 -6.015 1.00 0.00 56 MET A C 5
ATOM 6264 O O . MET A 1 56 ? 8.090 10.776 -6.788 1.00 0.00 56 MET A O 5
ATOM 6278 N N . GLY A 1 57 ? 6.973 9.178 -5.671 1.00 0.00 57 GLY A N 5
ATOM 6279 C CA . GLY A 1 57 ? 5.704 9.603 -6.209 1.00 0.00 57 GLY A CA 5
ATOM 6280 C C . GLY A 1 57 ? 4.534 9.164 -5.358 1.00 0.00 57 GLY A C 5
ATOM 6281 O O . GLY A 1 57 ? 3.383 9.355 -5.749 1.00 0.00 57 GLY A O 5
ATOM 6285 N N . ILE A 1 58 ? 4.813 8.578 -4.188 1.00 0.00 58 ILE A N 5
ATOM 6286 C CA . ILE A 1 58 ? 3.752 8.133 -3.308 1.00 0.00 58 ILE A CA 5
ATOM 6287 C C . ILE A 1 58 ? 2.898 7.155 -4.056 1.00 0.00 58 ILE A C 5
ATOM 6288 O O . ILE A 1 58 ? 2.000 7.552 -4.802 1.00 0.00 58 ILE A O 5
ATOM 6304 N N . ASN A 1 59 ? 3.193 5.888 -3.918 1.00 0.00 59 ASN A N 5
ATOM 6305 C CA . ASN A 1 59 ? 2.447 4.921 -4.661 1.00 0.00 59 ASN A CA 5
ATOM 6306 C C . ASN A 1 59 ? 0.984 4.872 -4.217 1.00 0.00 59 ASN A C 5
ATOM 6307 O O . ASN A 1 59 ? 0.662 5.173 -3.067 1.00 0.00 59 ASN A O 5
ATOM 6318 N N . HIS A 1 60 ? 0.104 4.498 -5.146 1.00 0.00 60 HIS A N 5
ATOM 6319 C CA . HIS A 1 60 ? -1.329 4.416 -4.870 1.00 0.00 60 HIS A CA 5
ATOM 6320 C C . HIS A 1 60 ? -1.618 3.561 -3.637 1.00 0.00 60 HIS A C 5
ATOM 6321 O O . HIS A 1 60 ? -2.258 4.012 -2.673 1.00 0.00 60 HIS A O 5
ATOM 6336 N N . LEU A 1 61 ? -1.154 2.321 -3.648 1.00 0.00 61 LEU A N 5
ATOM 6337 C CA . LEU A 1 61 ? -1.402 1.470 -2.508 1.00 0.00 61 LEU A CA 5
ATOM 6338 C C . LEU A 1 61 ? -0.644 1.938 -1.303 1.00 0.00 61 LEU A C 5
ATOM 6339 O O . LEU A 1 61 ? -0.834 1.380 -0.236 1.00 0.00 61 LEU A O 5
ATOM 6355 N N . ALA A 1 62 ? 0.223 2.944 -1.443 1.00 0.00 62 ALA A N 5
ATOM 6356 C CA . ALA A 1 62 ? 0.976 3.389 -0.289 1.00 0.00 62 ALA A CA 5
ATOM 6357 C C . ALA A 1 62 ? 0.057 3.867 0.803 1.00 0.00 62 ALA A C 5
ATOM 6358 O O . ALA A 1 62 ? 0.510 4.249 1.873 1.00 0.00 62 ALA A O 5
ATOM 6365 N N . ASP A 1 63 ? -1.239 3.787 0.555 1.00 0.00 63 ASP A N 5
ATOM 6366 C CA . ASP A 1 63 ? -2.214 4.145 1.531 1.00 0.00 63 ASP A CA 5
ATOM 6367 C C . ASP A 1 63 ? -3.029 2.931 1.784 1.00 0.00 63 ASP A C 5
ATOM 6368 O O . ASP A 1 63 ? -3.536 2.741 2.867 1.00 0.00 63 ASP A O 5
ATOM 6377 N N . LEU A 1 64 ? -3.095 2.069 0.781 1.00 0.00 64 LEU A N 5
ATOM 6378 C CA . LEU A 1 64 ? -3.795 0.830 0.938 1.00 0.00 64 LEU A CA 5
ATOM 6379 C C . LEU A 1 64 ? -3.014 -0.314 0.329 1.00 0.00 64 LEU A C 5
ATOM 6380 O O . LEU A 1 64 ? -3.113 -0.622 -0.845 1.00 0.00 64 LEU A O 5
ATOM 6396 N N . THR A 1 65 ? -2.262 -0.947 1.164 1.00 0.00 65 THR A N 5
ATOM 6397 C CA . THR A 1 65 ? -1.456 -2.098 0.770 1.00 0.00 65 THR A CA 5
ATOM 6398 C C . THR A 1 65 ? -2.105 -3.345 1.336 1.00 0.00 65 THR A C 5
ATOM 6399 O O . THR A 1 65 ? -3.105 -3.232 2.027 1.00 0.00 65 THR A O 5
ATOM 6410 N N . PRO A 1 66 ? -1.524 -4.547 1.131 1.00 0.00 66 PRO A N 5
ATOM 6411 C CA . PRO A 1 66 ? -2.034 -5.792 1.720 1.00 0.00 66 PRO A CA 5
ATOM 6412 C C . PRO A 1 66 ? -2.618 -5.532 3.103 1.00 0.00 66 PRO A C 5
ATOM 6413 O O . PRO A 1 66 ? -3.571 -6.187 3.524 1.00 0.00 66 PRO A O 5
ATOM 6424 N N . GLU A 1 67 ? -2.061 -4.526 3.785 1.00 0.00 67 GLU A N 5
ATOM 6425 C CA . GLU A 1 67 ? -2.560 -4.133 5.096 1.00 0.00 67 GLU A CA 5
ATOM 6426 C C . GLU A 1 67 ? -4.025 -3.826 4.944 1.00 0.00 67 GLU A C 5
ATOM 6427 O O . GLU A 1 67 ? -4.902 -4.411 5.578 1.00 0.00 67 GLU A O 5
ATOM 6439 N N . GLU A 1 68 ? -4.237 -2.910 4.025 1.00 0.00 68 GLU A N 5
ATOM 6440 C CA . GLU A 1 68 ? -5.548 -2.461 3.632 1.00 0.00 68 GLU A CA 5
ATOM 6441 C C . GLU A 1 68 ? -6.213 -3.476 2.714 1.00 0.00 68 GLU A C 5
ATOM 6442 O O . GLU A 1 68 ? -7.363 -3.863 2.891 1.00 0.00 68 GLU A O 5
ATOM 6454 N N . PHE A 1 69 ? -5.444 -3.856 1.701 1.00 0.00 69 PHE A N 5
ATOM 6455 C CA . PHE A 1 69 ? -5.868 -4.782 0.665 1.00 0.00 69 PHE A CA 5
ATOM 6456 C C . PHE A 1 69 ? -6.420 -6.083 1.249 1.00 0.00 69 PHE A C 5
ATOM 6457 O O . PHE A 1 69 ? -7.484 -6.552 0.840 1.00 0.00 69 PHE A O 5
ATOM 6474 N N . ALA A 1 70 ? -5.692 -6.667 2.191 1.00 0.00 70 ALA A N 5
ATOM 6475 C CA . ALA A 1 70 ? -6.106 -7.920 2.815 1.00 0.00 70 ALA A CA 5
ATOM 6476 C C . ALA A 1 70 ? -7.128 -7.702 3.930 1.00 0.00 70 ALA A C 5
ATOM 6477 O O . ALA A 1 70 ? -7.877 -8.616 4.278 1.00 0.00 70 ALA A O 5
ATOM 6484 N N . GLN A 1 71 ? -7.151 -6.501 4.499 1.00 0.00 71 GLN A N 5
ATOM 6485 C CA . GLN A 1 71 ? -8.081 -6.194 5.586 1.00 0.00 71 GLN A CA 5
ATOM 6486 C C . GLN A 1 71 ? -9.301 -5.416 5.095 1.00 0.00 71 GLN A C 5
ATOM 6487 O O . GLN A 1 71 ? -10.238 -5.180 5.857 1.00 0.00 71 GLN A O 5
ATOM 6501 N N . ARG A 1 72 ? -9.299 -5.030 3.822 1.00 0.00 72 ARG A N 5
ATOM 6502 C CA . ARG A 1 72 ? -10.416 -4.298 3.247 1.00 0.00 72 ARG A CA 5
ATOM 6503 C C . ARG A 1 72 ? -11.442 -5.280 2.710 1.00 0.00 72 ARG A C 5
ATOM 6504 O O . ARG A 1 72 ? -12.648 -5.041 2.774 1.00 0.00 72 ARG A O 5
ATOM 6525 N N . SER A 1 73 ? -10.943 -6.399 2.193 1.00 0.00 73 SER A N 5
ATOM 6526 C CA . SER A 1 73 ? -11.797 -7.442 1.653 1.00 0.00 73 SER A CA 5
ATOM 6527 C C . SER A 1 73 ? -10.966 -8.579 1.069 1.00 0.00 73 SER A C 5
ATOM 6528 O O . SER A 1 73 ? -11.262 -9.089 -0.012 1.00 0.00 73 SER A O 5
ATOM 6536 N N . GLY A 1 74 ? -9.923 -8.974 1.793 1.00 0.00 74 GLY A N 5
ATOM 6537 C CA . GLY A 1 74 ? -9.065 -10.050 1.333 1.00 0.00 74 GLY A CA 5
ATOM 6538 C C . GLY A 1 74 ? -9.111 -11.258 2.248 1.00 0.00 74 GLY A C 5
ATOM 6539 O O . GLY A 1 74 ? -8.981 -12.395 1.793 1.00 0.00 74 GLY A O 5
ATOM 6543 N N . LYS A 1 75 ? -9.297 -11.012 3.541 1.00 0.00 75 LYS A N 5
ATOM 6544 C CA . LYS A 1 75 ? -9.360 -12.088 4.523 1.00 0.00 75 LYS A CA 5
ATOM 6545 C C . LYS A 1 75 ? -10.667 -12.028 5.310 1.00 0.00 75 LYS A C 5
ATOM 6546 O O . LYS A 1 75 ? -11.464 -12.966 5.281 1.00 0.00 75 LYS A O 5
ATOM 6565 N N . LYS A 1 76 ? -10.880 -10.919 6.009 1.00 0.00 76 LYS A N 5
ATOM 6566 C CA . LYS A 1 76 ? -12.089 -10.734 6.803 1.00 0.00 76 LYS A CA 5
ATOM 6567 C C . LYS A 1 76 ? -12.212 -11.821 7.867 1.00 0.00 76 LYS A C 5
ATOM 6568 O O . LYS A 1 76 ? -13.054 -12.713 7.764 1.00 0.00 76 LYS A O 5
ATOM 6587 N N . VAL A 1 77 ? -11.368 -11.738 8.890 1.00 0.00 77 VAL A N 5
ATOM 6588 C CA . VAL A 1 77 ? -11.380 -12.711 9.974 1.00 0.00 77 VAL A CA 5
ATOM 6589 C C . VAL A 1 77 ? -11.118 -12.039 11.319 1.00 0.00 77 VAL A C 5
ATOM 6590 O O . VAL A 1 77 ? -10.567 -10.939 11.374 1.00 0.00 77 VAL A O 5
ATOM 6603 N N . PRO A 1 78 ? -11.509 -12.693 12.426 1.00 0.00 78 PRO A N 5
ATOM 6604 C CA . PRO A 1 78 ? -11.311 -12.150 13.774 1.00 0.00 78 PRO A CA 5
ATOM 6605 C C . PRO A 1 78 ? -9.865 -11.726 14.021 1.00 0.00 78 PRO A C 5
ATOM 6606 O O . PRO A 1 78 ? -8.932 -12.370 13.541 1.00 0.00 78 PRO A O 5
ATOM 6617 N N . PRO A 1 79 ? -9.657 -10.632 14.776 1.00 0.00 79 PRO A N 5
ATOM 6618 C CA . PRO A 1 79 ? -8.315 -10.128 15.079 1.00 0.00 79 PRO A CA 5
ATOM 6619 C C . PRO A 1 79 ? -7.583 -11.004 16.092 1.00 0.00 79 PRO A C 5
ATOM 6620 O O . PRO A 1 79 ? -8.037 -12.099 16.423 1.00 0.00 79 PRO A O 5
ATOM 6631 N N . ASN A 1 80 ? -6.448 -10.513 16.579 1.00 0.00 80 ASN A N 5
ATOM 6632 C CA . ASN A 1 80 ? -5.654 -11.250 17.555 1.00 0.00 80 ASN A CA 5
ATOM 6633 C C . ASN A 1 80 ? -5.074 -10.310 18.606 1.00 0.00 80 ASN A C 5
ATOM 6634 O O . ASN A 1 80 ? -5.519 -9.145 18.667 1.00 0.00 80 ASN A O 5
ATOM 6646 N N . MET A 1 1 ? 7.269 4.728 14.115 1.00 0.00 1 MET A N 6
ATOM 6647 C CA . MET A 1 1 ? 5.802 4.956 14.155 1.00 0.00 1 MET A CA 6
ATOM 6648 C C . MET A 1 1 ? 5.145 4.550 12.839 1.00 0.00 1 MET A C 6
ATOM 6649 O O . MET A 1 1 ? 5.725 4.716 11.766 1.00 0.00 1 MET A O 6
ATOM 6665 N N . MET A 1 2 ? 3.932 4.015 12.931 1.00 0.00 2 MET A N 6
ATOM 6666 C CA . MET A 1 2 ? 3.193 3.583 11.749 1.00 0.00 2 MET A CA 6
ATOM 6667 C C . MET A 1 2 ? 2.014 4.513 11.459 1.00 0.00 2 MET A C 6
ATOM 6668 O O . MET A 1 2 ? 1.342 4.374 10.436 1.00 0.00 2 MET A O 6
ATOM 6682 N N . SER A 1 3 ? 1.762 5.457 12.363 1.00 0.00 3 SER A N 6
ATOM 6683 C CA . SER A 1 3 ? 0.662 6.401 12.195 1.00 0.00 3 SER A CA 6
ATOM 6684 C C . SER A 1 3 ? 1.171 7.787 11.802 1.00 0.00 3 SER A C 6
ATOM 6685 O O . SER A 1 3 ? 0.454 8.779 11.934 1.00 0.00 3 SER A O 6
ATOM 6693 N N . LEU A 1 4 ? 2.411 7.853 11.319 1.00 0.00 4 LEU A N 6
ATOM 6694 C CA . LEU A 1 4 ? 3.003 9.126 10.909 1.00 0.00 4 LEU A CA 6
ATOM 6695 C C . LEU A 1 4 ? 2.144 9.811 9.863 1.00 0.00 4 LEU A C 6
ATOM 6696 O O . LEU A 1 4 ? 1.987 11.033 9.869 1.00 0.00 4 LEU A O 6
ATOM 6712 N N . VAL A 1 5 ? 1.619 9.017 8.942 1.00 0.00 5 VAL A N 6
ATOM 6713 C CA . VAL A 1 5 ? 0.809 9.548 7.860 1.00 0.00 5 VAL A CA 6
ATOM 6714 C C . VAL A 1 5 ? -0.636 9.100 7.944 1.00 0.00 5 VAL A C 6
ATOM 6715 O O . VAL A 1 5 ? -0.962 7.946 7.670 1.00 0.00 5 VAL A O 6
ATOM 6728 N N . SER A 1 6 ? -1.502 10.031 8.296 1.00 0.00 6 SER A N 6
ATOM 6729 C CA . SER A 1 6 ? -2.922 9.750 8.387 1.00 0.00 6 SER A CA 6
ATOM 6730 C C . SER A 1 6 ? -3.625 10.116 7.085 1.00 0.00 6 SER A C 6
ATOM 6731 O O . SER A 1 6 ? -3.025 10.696 6.176 1.00 0.00 6 SER A O 6
ATOM 6739 N N . ASP A 1 7 ? -4.910 9.795 7.013 1.00 0.00 7 ASP A N 6
ATOM 6740 C CA . ASP A 1 7 ? -5.725 10.107 5.840 1.00 0.00 7 ASP A CA 6
ATOM 6741 C C . ASP A 1 7 ? -5.536 11.564 5.401 1.00 0.00 7 ASP A C 6
ATOM 6742 O O . ASP A 1 7 ? -5.832 11.920 4.263 1.00 0.00 7 ASP A O 6
ATOM 6751 N N . GLU A 1 8 ? -5.067 12.402 6.326 1.00 0.00 8 GLU A N 6
ATOM 6752 C CA . GLU A 1 8 ? -4.863 13.828 6.067 1.00 0.00 8 GLU A CA 6
ATOM 6753 C C . GLU A 1 8 ? -4.041 14.081 4.806 1.00 0.00 8 GLU A C 6
ATOM 6754 O O . GLU A 1 8 ? -4.492 14.769 3.890 1.00 0.00 8 GLU A O 6
ATOM 6766 N N . GLU A 1 9 ? -2.834 13.544 4.761 1.00 0.00 9 GLU A N 6
ATOM 6767 C CA . GLU A 1 9 ? -1.972 13.742 3.606 1.00 0.00 9 GLU A CA 6
ATOM 6768 C C . GLU A 1 9 ? -2.521 13.014 2.385 1.00 0.00 9 GLU A C 6
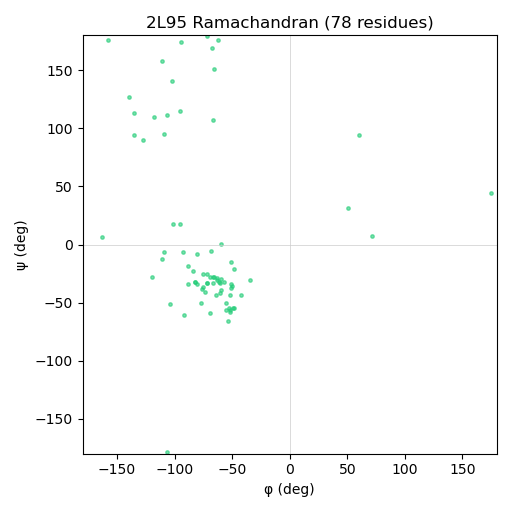ATOM 6769 O O . GLU A 1 9 ? -2.255 13.404 1.247 1.00 0.00 9 GLU A O 6
ATOM 6781 N N . TRP A 1 10 ? -3.272 11.945 2.625 1.00 0.00 10 TRP A N 6
ATOM 6782 C CA . TRP A 1 10 ? -3.838 11.152 1.542 1.00 0.00 10 TRP A CA 6
ATOM 6783 C C . TRP A 1 10 ? -5.154 11.708 0.995 1.00 0.00 10 TRP A C 6
ATOM 6784 O O . TRP A 1 10 ? -5.527 11.395 -0.135 1.00 0.00 10 TRP A O 6
ATOM 6805 N N . VAL A 1 11 ? -5.870 12.514 1.778 1.00 0.00 11 VAL A N 6
ATOM 6806 C CA . VAL A 1 11 ? -7.129 13.056 1.315 1.00 0.00 11 VAL A CA 6
ATOM 6807 C C . VAL A 1 11 ? -6.851 14.024 0.206 1.00 0.00 11 VAL A C 6
ATOM 6808 O O . VAL A 1 11 ? -7.554 14.056 -0.804 1.00 0.00 11 VAL A O 6
ATOM 6821 N N . GLU A 1 12 ? -5.803 14.805 0.387 1.00 0.00 12 GLU A N 6
ATOM 6822 C CA . GLU A 1 12 ? -5.432 15.750 -0.625 1.00 0.00 12 GLU A CA 6
ATOM 6823 C C . GLU A 1 12 ? -5.156 14.994 -1.918 1.00 0.00 12 GLU A C 6
ATOM 6824 O O . GLU A 1 12 ? -5.392 15.484 -3.022 1.00 0.00 12 GLU A O 6
ATOM 6836 N N . TYR A 1 13 ? -4.666 13.772 -1.736 1.00 0.00 13 TYR A N 6
ATOM 6837 C CA . TYR A 1 13 ? -4.351 12.867 -2.835 1.00 0.00 13 TYR A CA 6
ATOM 6838 C C . TYR A 1 13 ? -5.614 12.240 -3.426 1.00 0.00 13 TYR A C 6
ATOM 6839 O O . TYR A 1 13 ? -5.790 12.194 -4.642 1.00 0.00 13 TYR A O 6
ATOM 6857 N N . LYS A 1 14 ? -6.474 11.734 -2.543 1.00 0.00 14 LYS A N 6
ATOM 6858 C CA . LYS A 1 14 ? -7.716 11.074 -2.944 1.00 0.00 14 LYS A CA 6
ATOM 6859 C C . LYS A 1 14 ? -8.519 11.910 -3.937 1.00 0.00 14 LYS A C 6
ATOM 6860 O O . LYS A 1 14 ? -9.251 11.367 -4.764 1.00 0.00 14 LYS A O 6
ATOM 6879 N N . SER A 1 15 ? -8.370 13.226 -3.870 1.00 0.00 15 SER A N 6
ATOM 6880 C CA . SER A 1 15 ? -9.062 14.116 -4.772 1.00 0.00 15 SER A CA 6
ATOM 6881 C C . SER A 1 15 ? -8.426 14.015 -6.132 1.00 0.00 15 SER A C 6
ATOM 6882 O O . SER A 1 15 ? -9.098 13.986 -7.163 1.00 0.00 15 SER A O 6
ATOM 6890 N N . LYS A 1 16 ? -7.103 13.973 -6.112 1.00 0.00 16 LYS A N 6
ATOM 6891 C CA . LYS A 1 16 ? -6.337 13.892 -7.326 1.00 0.00 16 LYS A CA 6
ATOM 6892 C C . LYS A 1 16 ? -6.182 12.452 -7.805 1.00 0.00 16 LYS A C 6
ATOM 6893 O O . LYS A 1 16 ? -5.675 12.206 -8.900 1.00 0.00 16 LYS A O 6
ATOM 6912 N N . PHE A 1 17 ? -6.604 11.502 -6.978 1.00 0.00 17 PHE A N 6
ATOM 6913 C CA . PHE A 1 17 ? -6.491 10.088 -7.324 1.00 0.00 17 PHE A CA 6
ATOM 6914 C C . PHE A 1 17 ? -7.776 9.547 -7.958 1.00 0.00 17 PHE A C 6
ATOM 6915 O O . PHE A 1 17 ? -7.794 8.429 -8.472 1.00 0.00 17 PHE A O 6
ATOM 6932 N N . ASP A 1 18 ? -8.850 10.337 -7.916 1.00 0.00 18 ASP A N 6
ATOM 6933 C CA . ASP A 1 18 ? -10.134 9.925 -8.488 1.00 0.00 18 ASP A CA 6
ATOM 6934 C C . ASP A 1 18 ? -10.756 8.764 -7.705 1.00 0.00 18 ASP A C 6
ATOM 6935 O O . ASP A 1 18 ? -11.770 8.201 -8.116 1.00 0.00 18 ASP A O 6
ATOM 6944 N N . LYS A 1 19 ? -10.153 8.426 -6.569 1.00 0.00 19 LYS A N 6
ATOM 6945 C CA . LYS A 1 19 ? -10.647 7.355 -5.712 1.00 0.00 19 LYS A CA 6
ATOM 6946 C C . LYS A 1 19 ? -10.389 7.730 -4.260 1.00 0.00 19 LYS A C 6
ATOM 6947 O O . LYS A 1 19 ? -9.292 7.533 -3.740 1.00 0.00 19 LYS A O 6
ATOM 6966 N N . ASN A 1 20 ? -11.392 8.325 -3.631 1.00 0.00 20 ASN A N 6
ATOM 6967 C CA . ASN A 1 20 ? -11.261 8.794 -2.258 1.00 0.00 20 ASN A CA 6
ATOM 6968 C C . ASN A 1 20 ? -11.781 7.807 -1.215 1.00 0.00 20 ASN A C 6
ATOM 6969 O O . ASN A 1 20 ? -12.952 7.429 -1.225 1.00 0.00 20 ASN A O 6
ATOM 6980 N N . TYR A 1 21 ? -10.905 7.448 -0.274 1.00 0.00 21 TYR A N 6
ATOM 6981 C CA . TYR A 1 21 ? -11.274 6.568 0.830 1.00 0.00 21 TYR A CA 6
ATOM 6982 C C . TYR A 1 21 ? -10.785 7.188 2.144 1.00 0.00 21 TYR A C 6
ATOM 6983 O O . TYR A 1 21 ? -9.564 7.351 2.373 1.00 0.00 21 TYR A O 6
ATOM 7001 N N . GLU A 1 22 ? -11.780 7.575 2.956 1.00 0.00 22 GLU A N 6
ATOM 7002 C CA . GLU A 1 22 ? -11.595 8.261 4.241 1.00 0.00 22 GLU A CA 6
ATOM 7003 C C . GLU A 1 22 ? -11.065 7.386 5.376 1.00 0.00 22 GLU A C 6
ATOM 7004 O O . GLU A 1 22 ? -10.806 6.193 5.215 1.00 0.00 22 GLU A O 6
ATOM 7016 N N . ALA A 1 23 ? -10.895 8.046 6.528 1.00 0.00 23 ALA A N 6
ATOM 7017 C CA . ALA A 1 23 ? -10.374 7.440 7.753 1.00 0.00 23 ALA A CA 6
ATOM 7018 C C . ALA A 1 23 ? -10.943 6.053 8.043 1.00 0.00 23 ALA A C 6
ATOM 7019 O O . ALA A 1 23 ? -10.214 5.182 8.518 1.00 0.00 23 ALA A O 6
ATOM 7026 N N . GLU A 1 24 ? -12.232 5.832 7.787 1.00 0.00 24 GLU A N 6
ATOM 7027 C CA . GLU A 1 24 ? -12.819 4.522 8.072 1.00 0.00 24 GLU A CA 6
ATOM 7028 C C . GLU A 1 24 ? -11.987 3.421 7.420 1.00 0.00 24 GLU A C 6
ATOM 7029 O O . GLU A 1 24 ? -11.462 2.539 8.101 1.00 0.00 24 GLU A O 6
ATOM 7041 N N . GLU A 1 25 ? -11.822 3.513 6.106 1.00 0.00 25 GLU A N 6
ATOM 7042 C CA . GLU A 1 25 ? -10.996 2.564 5.371 1.00 0.00 25 GLU A CA 6
ATOM 7043 C C . GLU A 1 25 ? -9.523 2.887 5.604 1.00 0.00 25 GLU A C 6
ATOM 7044 O O . GLU A 1 25 ? -8.678 2.002 5.727 1.00 0.00 25 GLU A O 6
ATOM 7056 N N . ASP A 1 26 ? -9.246 4.188 5.632 1.00 0.00 26 ASP A N 6
ATOM 7057 C CA . ASP A 1 26 ? -7.899 4.720 5.813 1.00 0.00 26 ASP A CA 6
ATOM 7058 C C . ASP A 1 26 ? -7.224 4.229 7.085 1.00 0.00 26 ASP A C 6
ATOM 7059 O O . ASP A 1 26 ? -6.005 4.129 7.137 1.00 0.00 26 ASP A O 6
ATOM 7068 N N . LEU A 1 27 ? -8.003 3.967 8.121 1.00 0.00 27 LEU A N 6
ATOM 7069 C CA . LEU A 1 27 ? -7.446 3.540 9.396 1.00 0.00 27 LEU A CA 6
ATOM 7070 C C . LEU A 1 27 ? -6.437 2.409 9.216 1.00 0.00 27 LEU A C 6
ATOM 7071 O O . LEU A 1 27 ? -5.268 2.531 9.612 1.00 0.00 27 LEU A O 6
ATOM 7087 N N . MET A 1 28 ? -6.858 1.341 8.560 1.00 0.00 28 MET A N 6
ATOM 7088 C CA . MET A 1 28 ? -5.953 0.236 8.280 1.00 0.00 28 MET A CA 6
ATOM 7089 C C . MET A 1 28 ? -4.879 0.734 7.324 1.00 0.00 28 MET A C 6
ATOM 7090 O O . MET A 1 28 ? -3.733 0.271 7.329 1.00 0.00 28 MET A O 6
ATOM 7104 N N . ARG A 1 29 ? -5.269 1.715 6.518 1.00 0.00 29 ARG A N 6
ATOM 7105 C CA . ARG A 1 29 ? -4.372 2.325 5.563 1.00 0.00 29 ARG A CA 6
ATOM 7106 C C . ARG A 1 29 ? -3.374 3.236 6.267 1.00 0.00 29 ARG A C 6
ATOM 7107 O O . ARG A 1 29 ? -2.293 3.502 5.754 1.00 0.00 29 ARG A O 6
ATOM 7128 N N . ARG A 1 30 ? -3.740 3.718 7.456 1.00 0.00 30 ARG A N 6
ATOM 7129 C CA . ARG A 1 30 ? -2.861 4.592 8.218 1.00 0.00 30 ARG A CA 6
ATOM 7130 C C . ARG A 1 30 ? -1.499 3.933 8.319 1.00 0.00 30 ARG A C 6
ATOM 7131 O O . ARG A 1 30 ? -0.460 4.587 8.227 1.00 0.00 30 ARG A O 6
ATOM 7152 N N . ARG A 1 31 ? -1.529 2.616 8.490 1.00 0.00 31 ARG A N 6
ATOM 7153 C CA . ARG A 1 31 ? -0.312 1.824 8.583 1.00 0.00 31 ARG A CA 6
ATOM 7154 C C . ARG A 1 31 ? 0.396 1.713 7.230 1.00 0.00 31 ARG A C 6
ATOM 7155 O O . ARG A 1 31 ? 1.636 1.684 7.166 1.00 0.00 31 ARG A O 6
ATOM 7176 N N . ILE A 1 32 ? -0.371 1.684 6.133 1.00 0.00 32 ILE A N 6
ATOM 7177 C CA . ILE A 1 32 ? 0.246 1.593 4.819 1.00 0.00 32 ILE A CA 6
ATOM 7178 C C . ILE A 1 32 ? 0.715 2.957 4.412 1.00 0.00 32 ILE A C 6
ATOM 7179 O O . ILE A 1 32 ? 1.732 3.116 3.757 1.00 0.00 32 ILE A O 6
ATOM 7195 N N . TYR A 1 33 ? -0.018 3.944 4.825 1.00 0.00 33 TYR A N 6
ATOM 7196 C CA . TYR A 1 33 ? 0.359 5.290 4.522 1.00 0.00 33 TYR A CA 6
ATOM 7197 C C . TYR A 1 33 ? 1.739 5.613 5.100 1.00 0.00 33 TYR A C 6
ATOM 7198 O O . TYR A 1 33 ? 2.486 6.418 4.539 1.00 0.00 33 TYR A O 6
ATOM 7216 N N . ALA A 1 34 ? 2.067 4.988 6.230 1.00 0.00 34 ALA A N 6
ATOM 7217 C CA . ALA A 1 34 ? 3.350 5.228 6.886 1.00 0.00 34 ALA A CA 6
ATOM 7218 C C . ALA A 1 34 ? 4.516 4.963 5.955 1.00 0.00 34 ALA A C 6
ATOM 7219 O O . ALA A 1 34 ? 5.404 5.802 5.793 1.00 0.00 34 ALA A O 6
ATOM 7226 N N . GLU A 1 35 ? 4.495 3.810 5.330 1.00 0.00 35 GLU A N 6
ATOM 7227 C CA . GLU A 1 35 ? 5.544 3.436 4.385 1.00 0.00 35 GLU A CA 6
ATOM 7228 C C . GLU A 1 35 ? 5.636 4.440 3.238 1.00 0.00 35 GLU A C 6
ATOM 7229 O O . GLU A 1 35 ? 6.701 4.624 2.653 1.00 0.00 35 GLU A O 6
ATOM 7241 N N . SER A 1 36 ? 4.505 5.055 2.891 1.00 0.00 36 SER A N 6
ATOM 7242 C CA . SER A 1 36 ? 4.457 5.997 1.772 1.00 0.00 36 SER A CA 6
ATOM 7243 C C . SER A 1 36 ? 5.578 7.022 1.857 1.00 0.00 36 SER A C 6
ATOM 7244 O O . SER A 1 36 ? 6.357 7.163 0.917 1.00 0.00 36 SER A O 6
ATOM 7252 N N . LYS A 1 37 ? 5.684 7.721 2.976 1.00 0.00 37 LYS A N 6
ATOM 7253 C CA . LYS A 1 37 ? 6.757 8.700 3.125 1.00 0.00 37 LYS A CA 6
ATOM 7254 C C . LYS A 1 37 ? 8.102 8.003 2.966 1.00 0.00 37 LYS A C 6
ATOM 7255 O O . LYS A 1 37 ? 9.010 8.525 2.320 1.00 0.00 37 LYS A O 6
ATOM 7274 N N . ALA A 1 38 ? 8.210 6.800 3.535 1.00 0.00 38 ALA A N 6
ATOM 7275 C CA . ALA A 1 38 ? 9.435 6.016 3.422 1.00 0.00 38 ALA A CA 6
ATOM 7276 C C . ALA A 1 38 ? 9.827 5.907 1.961 1.00 0.00 38 ALA A C 6
ATOM 7277 O O . ALA A 1 38 ? 11.003 5.933 1.599 1.00 0.00 38 ALA A O 6
ATOM 7284 N N . ARG A 1 39 ? 8.802 5.812 1.140 1.00 0.00 39 ARG A N 6
ATOM 7285 C CA . ARG A 1 39 ? 8.945 5.726 -0.297 1.00 0.00 39 ARG A CA 6
ATOM 7286 C C . ARG A 1 39 ? 9.379 7.064 -0.861 1.00 0.00 39 ARG A C 6
ATOM 7287 O O . ARG A 1 39 ? 10.089 7.138 -1.853 1.00 0.00 39 ARG A O 6
ATOM 7308 N N . ILE A 1 40 ? 8.939 8.135 -0.229 1.00 0.00 40 ILE A N 6
ATOM 7309 C CA . ILE A 1 40 ? 9.306 9.460 -0.689 1.00 0.00 40 ILE A CA 6
ATOM 7310 C C . ILE A 1 40 ? 10.796 9.648 -0.495 1.00 0.00 40 ILE A C 6
ATOM 7311 O O . ILE A 1 40 ? 11.485 10.263 -1.305 1.00 0.00 40 ILE A O 6
ATOM 7327 N N . GLU A 1 41 ? 11.283 9.016 0.550 1.00 0.00 41 GLU A N 6
ATOM 7328 C CA . GLU A 1 41 ? 12.705 8.984 0.858 1.00 0.00 41 GLU A CA 6
ATOM 7329 C C . GLU A 1 41 ? 13.401 8.075 -0.161 1.00 0.00 41 GLU A C 6
ATOM 7330 O O . GLU A 1 41 ? 14.608 8.160 -0.387 1.00 0.00 41 GLU A O 6
ATOM 7342 N N . GLU A 1 42 ? 12.605 7.150 -0.701 1.00 0.00 42 GLU A N 6
ATOM 7343 C CA . GLU A 1 42 ? 13.051 6.115 -1.635 1.00 0.00 42 GLU A CA 6
ATOM 7344 C C . GLU A 1 42 ? 13.809 6.624 -2.864 1.00 0.00 42 GLU A C 6
ATOM 7345 O O . GLU A 1 42 ? 14.992 6.327 -3.043 1.00 0.00 42 GLU A O 6
ATOM 7357 N N . HIS A 1 43 ? 13.122 7.360 -3.716 1.00 0.00 43 HIS A N 6
ATOM 7358 C CA . HIS A 1 43 ? 13.716 7.863 -4.945 1.00 0.00 43 HIS A CA 6
ATOM 7359 C C . HIS A 1 43 ? 14.523 9.122 -4.724 1.00 0.00 43 HIS A C 6
ATOM 7360 O O . HIS A 1 43 ? 15.502 9.380 -5.425 1.00 0.00 43 HIS A O 6
ATOM 7375 N N . ASN A 1 44 ? 14.090 9.919 -3.769 1.00 0.00 44 ASN A N 6
ATOM 7376 C CA . ASN A 1 44 ? 14.749 11.169 -3.481 1.00 0.00 44 ASN A CA 6
ATOM 7377 C C . ASN A 1 44 ? 16.175 10.952 -3.023 1.00 0.00 44 ASN A C 6
ATOM 7378 O O . ASN A 1 44 ? 17.034 11.799 -3.253 1.00 0.00 44 ASN A O 6
ATOM 7389 N N . ARG A 1 45 ? 16.419 9.811 -2.389 1.00 0.00 45 ARG A N 6
ATOM 7390 C CA . ARG A 1 45 ? 17.751 9.459 -1.914 1.00 0.00 45 ARG A CA 6
ATOM 7391 C C . ARG A 1 45 ? 18.547 8.730 -3.004 1.00 0.00 45 ARG A C 6
ATOM 7392 O O . ARG A 1 45 ? 19.765 8.578 -2.914 1.00 0.00 45 ARG A O 6
ATOM 7413 N N . LYS A 1 46 ? 17.819 8.241 -4.004 1.00 0.00 46 LYS A N 6
ATOM 7414 C CA . LYS A 1 46 ? 18.389 7.468 -5.112 1.00 0.00 46 LYS A CA 6
ATOM 7415 C C . LYS A 1 46 ? 19.280 8.285 -6.065 1.00 0.00 46 LYS A C 6
ATOM 7416 O O . LYS A 1 46 ? 20.477 8.013 -6.188 1.00 0.00 46 LYS A O 6
ATOM 7435 N N . PHE A 1 47 ? 18.729 9.336 -6.675 1.00 0.00 47 PHE A N 6
ATOM 7436 C CA . PHE A 1 47 ? 19.527 10.207 -7.531 1.00 0.00 47 PHE A CA 6
ATOM 7437 C C . PHE A 1 47 ? 20.477 10.871 -6.610 1.00 0.00 47 PHE A C 6
ATOM 7438 O O . PHE A 1 47 ? 21.642 11.115 -6.908 1.00 0.00 47 PHE A O 6
ATOM 7455 N N . GLU A 1 48 ? 19.938 11.073 -5.429 1.00 0.00 48 GLU A N 6
ATOM 7456 C CA . GLU A 1 48 ? 20.655 11.606 -4.327 1.00 0.00 48 GLU A CA 6
ATOM 7457 C C . GLU A 1 48 ? 21.947 10.799 -4.150 1.00 0.00 48 GLU A C 6
ATOM 7458 O O . GLU A 1 48 ? 22.873 11.215 -3.454 1.00 0.00 48 GLU A O 6
ATOM 7470 N N . LYS A 1 49 ? 21.981 9.633 -4.815 1.00 0.00 49 LYS A N 6
ATOM 7471 C CA . LYS A 1 49 ? 23.121 8.735 -4.784 1.00 0.00 49 LYS A CA 6
ATOM 7472 C C . LYS A 1 49 ? 23.943 8.854 -6.059 1.00 0.00 49 LYS A C 6
ATOM 7473 O O . LYS A 1 49 ? 24.709 7.948 -6.390 1.00 0.00 49 LYS A O 6
ATOM 7492 N N . GLY A 1 50 ? 23.759 9.951 -6.804 1.00 0.00 50 GLY A N 6
ATOM 7493 C CA . GLY A 1 50 ? 24.482 10.102 -8.060 1.00 0.00 50 GLY A CA 6
ATOM 7494 C C . GLY A 1 50 ? 24.286 8.854 -8.884 1.00 0.00 50 GLY A C 6
ATOM 7495 O O . GLY A 1 50 ? 25.172 8.401 -9.608 1.00 0.00 50 GLY A O 6
ATOM 7499 N N . GLU A 1 51 ? 23.111 8.280 -8.687 1.00 0.00 51 GLU A N 6
ATOM 7500 C CA . GLU A 1 51 ? 22.709 7.039 -9.300 1.00 0.00 51 GLU A CA 6
ATOM 7501 C C . GLU A 1 51 ? 21.980 7.251 -10.631 1.00 0.00 51 GLU A C 6
ATOM 7502 O O . GLU A 1 51 ? 22.434 6.801 -11.684 1.00 0.00 51 GLU A O 6
ATOM 7514 N N . VAL A 1 52 ? 20.849 7.935 -10.561 1.00 0.00 52 VAL A N 6
ATOM 7515 C CA . VAL A 1 52 ? 20.015 8.235 -11.706 1.00 0.00 52 VAL A CA 6
ATOM 7516 C C . VAL A 1 52 ? 19.202 9.405 -11.318 1.00 0.00 52 VAL A C 6
ATOM 7517 O O . VAL A 1 52 ? 19.212 9.776 -10.157 1.00 0.00 52 VAL A O 6
ATOM 7530 N N . THR A 1 53 ? 18.409 9.923 -12.210 1.00 0.00 53 THR A N 6
ATOM 7531 C CA . THR A 1 53 ? 17.538 10.953 -11.771 1.00 0.00 53 THR A CA 6
ATOM 7532 C C . THR A 1 53 ? 16.118 10.407 -11.759 1.00 0.00 53 THR A C 6
ATOM 7533 O O . THR A 1 53 ? 15.399 10.421 -12.758 1.00 0.00 53 THR A O 6
ATOM 7544 N N . TRP A 1 54 ? 15.742 9.948 -10.572 1.00 0.00 54 TRP A N 6
ATOM 7545 C CA . TRP A 1 54 ? 14.413 9.396 -10.301 1.00 0.00 54 TRP A CA 6
ATOM 7546 C C . TRP A 1 54 ? 13.897 9.858 -8.939 1.00 0.00 54 TRP A C 6
ATOM 7547 O O . TRP A 1 54 ? 14.578 9.710 -7.928 1.00 0.00 54 TRP A O 6
ATOM 7568 N N . LYS A 1 55 ? 12.688 10.407 -8.919 1.00 0.00 55 LYS A N 6
ATOM 7569 C CA . LYS A 1 55 ? 12.074 10.883 -7.679 1.00 0.00 55 LYS A CA 6
ATOM 7570 C C . LYS A 1 55 ? 10.887 10.053 -7.282 1.00 0.00 55 LYS A C 6
ATOM 7571 O O . LYS A 1 55 ? 10.250 9.383 -8.097 1.00 0.00 55 LYS A O 6
ATOM 7590 N N . MET A 1 56 ? 10.607 10.128 -6.008 1.00 0.00 56 MET A N 6
ATOM 7591 C CA . MET A 1 56 ? 9.493 9.412 -5.413 1.00 0.00 56 MET A CA 6
ATOM 7592 C C . MET A 1 56 ? 8.184 9.900 -6.034 1.00 0.00 56 MET A C 6
ATOM 7593 O O . MET A 1 56 ? 8.190 10.835 -6.835 1.00 0.00 56 MET A O 6
ATOM 7607 N N . GLY A 1 57 ? 7.061 9.286 -5.660 1.00 0.00 57 GLY A N 6
ATOM 7608 C CA . GLY A 1 57 ? 5.793 9.712 -6.197 1.00 0.00 57 GLY A CA 6
ATOM 7609 C C . GLY A 1 57 ? 4.624 9.285 -5.337 1.00 0.00 57 GLY A C 6
ATOM 7610 O O . GLY A 1 57 ? 3.473 9.473 -5.726 1.00 0.00 57 GLY A O 6
ATOM 7614 N N . ILE A 1 58 ? 4.906 8.708 -4.161 1.00 0.00 58 ILE A N 6
ATOM 7615 C CA . ILE A 1 58 ? 3.846 8.271 -3.276 1.00 0.00 58 ILE A CA 6
ATOM 7616 C C . ILE A 1 58 ? 3.000 7.275 -4.010 1.00 0.00 58 ILE A C 6
ATOM 7617 O O . ILE A 1 58 ? 2.113 7.655 -4.776 1.00 0.00 58 ILE A O 6
ATOM 7633 N N . ASN A 1 59 ? 3.293 6.013 -3.837 1.00 0.00 59 ASN A N 6
ATOM 7634 C CA . ASN A 1 59 ? 2.557 5.028 -4.566 1.00 0.00 59 ASN A CA 6
ATOM 7635 C C . ASN A 1 59 ? 1.089 4.976 -4.137 1.00 0.00 59 ASN A C 6
ATOM 7636 O O . ASN A 1 59 ? 0.751 5.281 -2.993 1.00 0.00 59 ASN A O 6
ATOM 7647 N N . HIS A 1 60 ? 0.227 4.589 -5.075 1.00 0.00 60 HIS A N 6
ATOM 7648 C CA . HIS A 1 60 ? -1.211 4.492 -4.829 1.00 0.00 60 HIS A CA 6
ATOM 7649 C C . HIS A 1 60 ? -1.506 3.639 -3.595 1.00 0.00 60 HIS A C 6
ATOM 7650 O O . HIS A 1 60 ? -2.219 4.062 -2.669 1.00 0.00 60 HIS A O 6
ATOM 7665 N N . LEU A 1 61 ? -0.967 2.431 -3.567 1.00 0.00 61 LEU A N 6
ATOM 7666 C CA . LEU A 1 61 ? -1.213 1.578 -2.428 1.00 0.00 61 LEU A CA 6
ATOM 7667 C C . LEU A 1 61 ? -0.478 2.058 -1.214 1.00 0.00 61 LEU A C 6
ATOM 7668 O O . LEU A 1 61 ? -0.648 1.477 -0.156 1.00 0.00 61 LEU A O 6
ATOM 7684 N N . ALA A 1 62 ? 0.347 3.105 -1.332 1.00 0.00 62 ALA A N 6
ATOM 7685 C CA . ALA A 1 62 ? 1.074 3.559 -0.164 1.00 0.00 62 ALA A CA 6
ATOM 7686 C C . ALA A 1 62 ? 0.124 3.983 0.921 1.00 0.00 62 ALA A C 6
ATOM 7687 O O . ALA A 1 62 ? 0.546 4.364 2.005 1.00 0.00 62 ALA A O 6
ATOM 7694 N N . ASP A 1 63 ? -1.161 3.861 0.646 1.00 0.00 63 ASP A N 6
ATOM 7695 C CA . ASP A 1 63 ? -2.167 4.166 1.605 1.00 0.00 63 ASP A CA 6
ATOM 7696 C C . ASP A 1 63 ? -2.936 2.916 1.822 1.00 0.00 63 ASP A C 6
ATOM 7697 O O . ASP A 1 63 ? -3.415 2.668 2.905 1.00 0.00 63 ASP A O 6
ATOM 7706 N N . LEU A 1 64 ? -2.989 2.087 0.793 1.00 0.00 64 LEU A N 6
ATOM 7707 C CA . LEU A 1 64 ? -3.647 0.820 0.928 1.00 0.00 64 LEU A CA 6
ATOM 7708 C C . LEU A 1 64 ? -2.817 -0.292 0.327 1.00 0.00 64 LEU A C 6
ATOM 7709 O O . LEU A 1 64 ? -2.890 -0.600 -0.850 1.00 0.00 64 LEU A O 6
ATOM 7725 N N . THR A 1 65 ? -2.058 -0.904 1.170 1.00 0.00 65 THR A N 6
ATOM 7726 C CA . THR A 1 65 ? -1.208 -2.028 0.787 1.00 0.00 65 THR A CA 6
ATOM 7727 C C . THR A 1 65 ? -1.829 -3.298 1.337 1.00 0.00 65 THR A C 6
ATOM 7728 O O . THR A 1 65 ? -2.844 -3.221 2.011 1.00 0.00 65 THR A O 6
ATOM 7739 N N . PRO A 1 66 ? -1.205 -4.480 1.138 1.00 0.00 66 PRO A N 6
ATOM 7740 C CA . PRO A 1 66 ? -1.684 -5.744 1.714 1.00 0.00 66 PRO A CA 6
ATOM 7741 C C . PRO A 1 66 ? -2.300 -5.511 3.087 1.00 0.00 66 PRO A C 6
ATOM 7742 O O . PRO A 1 66 ? -3.240 -6.195 3.488 1.00 0.00 66 PRO A O 6
ATOM 7753 N N . GLU A 1 67 ? -1.785 -4.492 3.786 1.00 0.00 67 GLU A N 6
ATOM 7754 C CA . GLU A 1 67 ? -2.320 -4.123 5.090 1.00 0.00 67 GLU A CA 6
ATOM 7755 C C . GLU A 1 67 ? -3.789 -3.856 4.913 1.00 0.00 67 GLU A C 6
ATOM 7756 O O . GLU A 1 67 ? -4.660 -4.464 5.532 1.00 0.00 67 GLU A O 6
ATOM 7768 N N . GLU A 1 68 ? -4.010 -2.943 3.994 1.00 0.00 68 GLU A N 6
ATOM 7769 C CA . GLU A 1 68 ? -5.329 -2.527 3.584 1.00 0.00 68 GLU A CA 6
ATOM 7770 C C . GLU A 1 68 ? -5.955 -3.561 2.664 1.00 0.00 68 GLU A C 6
ATOM 7771 O O . GLU A 1 68 ? -7.096 -3.978 2.833 1.00 0.00 68 GLU A O 6
ATOM 7783 N N . PHE A 1 69 ? -5.170 -3.924 1.659 1.00 0.00 69 PHE A N 6
ATOM 7784 C CA . PHE A 1 69 ? -5.566 -4.866 0.628 1.00 0.00 69 PHE A CA 6
ATOM 7785 C C . PHE A 1 69 ? -6.090 -6.171 1.225 1.00 0.00 69 PHE A C 6
ATOM 7786 O O . PHE A 1 69 ? -7.153 -6.659 0.837 1.00 0.00 69 PHE A O 6
ATOM 7803 N N . ALA A 1 70 ? -5.339 -6.735 2.163 1.00 0.00 70 ALA A N 6
ATOM 7804 C CA . ALA A 1 70 ? -5.722 -7.987 2.806 1.00 0.00 70 ALA A CA 6
ATOM 7805 C C . ALA A 1 70 ? -6.728 -7.774 3.937 1.00 0.00 70 ALA A C 6
ATOM 7806 O O . ALA A 1 70 ? -7.498 -8.677 4.267 1.00 0.00 70 ALA A O 6
ATOM 7813 N N . GLN A 1 71 ? -6.711 -6.590 4.543 1.00 0.00 71 GLN A N 6
ATOM 7814 C CA . GLN A 1 71 ? -7.619 -6.290 5.650 1.00 0.00 71 GLN A CA 6
ATOM 7815 C C . GLN A 1 71 ? -8.881 -5.566 5.182 1.00 0.00 71 GLN A C 6
ATOM 7816 O O . GLN A 1 71 ? -9.807 -5.355 5.967 1.00 0.00 71 GLN A O 6
ATOM 7830 N N . ARG A 1 72 ? -8.929 -5.199 3.905 1.00 0.00 72 ARG A N 6
ATOM 7831 C CA . ARG A 1 72 ? -10.091 -4.519 3.355 1.00 0.00 72 ARG A CA 6
ATOM 7832 C C . ARG A 1 72 ? -11.093 -5.547 2.863 1.00 0.00 72 ARG A C 6
ATOM 7833 O O . ARG A 1 72 ? -12.305 -5.354 2.962 1.00 0.00 72 ARG A O 6
ATOM 7854 N N . SER A 1 73 ? -10.567 -6.653 2.343 1.00 0.00 73 SER A N 6
ATOM 7855 C CA . SER A 1 73 ? -11.398 -7.736 1.844 1.00 0.00 73 SER A CA 6
ATOM 7856 C C . SER A 1 73 ? -10.545 -8.824 1.198 1.00 0.00 73 SER A C 6
ATOM 7857 O O . SER A 1 73 ? -10.876 -9.336 0.128 1.00 0.00 73 SER A O 6
ATOM 7865 N N . GLY A 1 74 ? -9.444 -9.172 1.856 1.00 0.00 74 GLY A N 6
ATOM 7866 C CA . GLY A 1 74 ? -8.560 -10.197 1.333 1.00 0.00 74 GLY A CA 6
ATOM 7867 C C . GLY A 1 74 ? -8.494 -11.421 2.226 1.00 0.00 74 GLY A C 6
ATOM 7868 O O . GLY A 1 74 ? -9.189 -12.408 1.989 1.00 0.00 74 GLY A O 6
ATOM 7872 N N . LYS A 1 75 ? -7.655 -11.357 3.256 1.00 0.00 75 LYS A N 6
ATOM 7873 C CA . LYS A 1 75 ? -7.500 -12.468 4.187 1.00 0.00 75 LYS A CA 6
ATOM 7874 C C . LYS A 1 75 ? -7.364 -11.964 5.621 1.00 0.00 75 LYS A C 6
ATOM 7875 O O . LYS A 1 75 ? -6.769 -10.915 5.866 1.00 0.00 75 LYS A O 6
ATOM 7894 N N . LYS A 1 76 ? -7.920 -12.718 6.563 1.00 0.00 76 LYS A N 6
ATOM 7895 C CA . LYS A 1 76 ? -7.859 -12.349 7.972 1.00 0.00 76 LYS A CA 6
ATOM 7896 C C . LYS A 1 76 ? -6.955 -13.303 8.747 1.00 0.00 76 LYS A C 6
ATOM 7897 O O . LYS A 1 76 ? -6.840 -14.480 8.404 1.00 0.00 76 LYS A O 6
ATOM 7916 N N . VAL A 1 77 ? -6.314 -12.787 9.790 1.00 0.00 77 VAL A N 6
ATOM 7917 C CA . VAL A 1 77 ? -5.419 -13.593 10.611 1.00 0.00 77 VAL A CA 6
ATOM 7918 C C . VAL A 1 77 ? -5.411 -13.106 12.060 1.00 0.00 77 VAL A C 6
ATOM 7919 O O . VAL A 1 77 ? -4.770 -12.105 12.380 1.00 0.00 77 VAL A O 6
ATOM 7932 N N . PRO A 1 78 ? -6.123 -13.808 12.959 1.00 0.00 78 PRO A N 6
ATOM 7933 C CA . PRO A 1 78 ? -6.189 -13.436 14.377 1.00 0.00 78 PRO A CA 6
ATOM 7934 C C . PRO A 1 78 ? -4.805 -13.202 14.979 1.00 0.00 78 PRO A C 6
ATOM 7935 O O . PRO A 1 78 ? -3.789 -13.540 14.371 1.00 0.00 78 PRO A O 6
ATOM 7946 N N . PRO A 1 79 ? -4.746 -12.617 16.188 1.00 0.00 79 PRO A N 6
ATOM 7947 C CA . PRO A 1 79 ? -3.478 -12.339 16.870 1.00 0.00 79 PRO A CA 6
ATOM 7948 C C . PRO A 1 79 ? -2.776 -13.613 17.327 1.00 0.00 79 PRO A C 6
ATOM 7949 O O . PRO A 1 79 ? -3.282 -14.718 17.131 1.00 0.00 79 PRO A O 6
ATOM 7960 N N . ASN A 1 80 ? -1.606 -13.451 17.938 1.00 0.00 80 ASN A N 6
ATOM 7961 C CA . ASN A 1 80 ? -0.833 -14.588 18.424 1.00 0.00 80 ASN A CA 6
ATOM 7962 C C . ASN A 1 80 ? -0.457 -15.520 17.276 1.00 0.00 80 ASN A C 6
ATOM 7963 O O . ASN A 1 80 ? 0.687 -15.420 16.783 1.00 0.00 80 ASN A O 6
ATOM 7975 N N . MET A 1 1 ? 0.817 7.124 17.464 1.00 0.00 1 MET A N 7
ATOM 7976 C CA . MET A 1 1 ? 1.592 7.994 16.542 1.00 0.00 1 MET A CA 7
ATOM 7977 C C . MET A 1 1 ? 2.688 7.207 15.832 1.00 0.00 1 MET A C 7
ATOM 7978 O O . MET A 1 1 ? 3.827 7.662 15.727 1.00 0.00 1 MET A O 7
ATOM 7994 N N . MET A 1 2 ? 2.337 6.020 15.346 1.00 0.00 2 MET A N 7
ATOM 7995 C CA . MET A 1 2 ? 3.290 5.167 14.646 1.00 0.00 2 MET A CA 7
ATOM 7996 C C . MET A 1 2 ? 3.034 5.180 13.141 1.00 0.00 2 MET A C 7
ATOM 7997 O O . MET A 1 2 ? 3.948 4.964 12.345 1.00 0.00 2 MET A O 7
ATOM 8011 N N . SER A 1 3 ? 1.785 5.434 12.758 1.00 0.00 3 SER A N 7
ATOM 8012 C CA . SER A 1 3 ? 1.411 5.473 11.348 1.00 0.00 3 SER A CA 7
ATOM 8013 C C . SER A 1 3 ? 2.024 6.685 10.652 1.00 0.00 3 SER A C 7
ATOM 8014 O O . SER A 1 3 ? 2.327 6.636 9.460 1.00 0.00 3 SER A O 7
ATOM 8022 N N . LEU A 1 4 ? 2.207 7.767 11.406 1.00 0.00 4 LEU A N 7
ATOM 8023 C CA . LEU A 1 4 ? 2.785 9.002 10.870 1.00 0.00 4 LEU A CA 7
ATOM 8024 C C . LEU A 1 4 ? 1.847 9.662 9.875 1.00 0.00 4 LEU A C 7
ATOM 8025 O O . LEU A 1 4 ? 1.397 10.791 10.074 1.00 0.00 4 LEU A O 7
ATOM 8041 N N . VAL A 1 5 ? 1.591 8.958 8.783 1.00 0.00 5 VAL A N 7
ATOM 8042 C CA . VAL A 1 5 ? 0.746 9.472 7.722 1.00 0.00 5 VAL A CA 7
ATOM 8043 C C . VAL A 1 5 ? -0.689 8.997 7.839 1.00 0.00 5 VAL A C 7
ATOM 8044 O O . VAL A 1 5 ? -1.011 7.854 7.516 1.00 0.00 5 VAL A O 7
ATOM 8057 N N . SER A 1 6 ? -1.551 9.895 8.280 1.00 0.00 6 SER A N 7
ATOM 8058 C CA . SER A 1 6 ? -2.964 9.591 8.413 1.00 0.00 6 SER A CA 7
ATOM 8059 C C . SER A 1 6 ? -3.719 10.017 7.158 1.00 0.00 6 SER A C 7
ATOM 8060 O O . SER A 1 6 ? -3.153 10.635 6.254 1.00 0.00 6 SER A O 7
ATOM 8068 N N . ASP A 1 7 ? -5.006 9.701 7.122 1.00 0.00 7 ASP A N 7
ATOM 8069 C CA . ASP A 1 7 ? -5.865 10.063 5.996 1.00 0.00 7 ASP A CA 7
ATOM 8070 C C . ASP A 1 7 ? -5.674 11.530 5.590 1.00 0.00 7 ASP A C 7
ATOM 8071 O O . ASP A 1 7 ? -6.007 11.918 4.472 1.00 0.00 7 ASP A O 7
ATOM 8080 N N . GLU A 1 8 ? -5.159 12.338 6.516 1.00 0.00 8 GLU A N 7
ATOM 8081 C CA . GLU A 1 8 ? -4.948 13.767 6.280 1.00 0.00 8 GLU A CA 7
ATOM 8082 C C . GLU A 1 8 ? -4.163 14.035 4.998 1.00 0.00 8 GLU A C 7
ATOM 8083 O O . GLU A 1 8 ? -4.633 14.741 4.103 1.00 0.00 8 GLU A O 7
ATOM 8095 N N . GLU A 1 9 ? -2.966 13.487 4.911 1.00 0.00 9 GLU A N 7
ATOM 8096 C CA . GLU A 1 9 ? -2.138 13.694 3.735 1.00 0.00 9 GLU A CA 7
ATOM 8097 C C . GLU A 1 9 ? -2.746 13.004 2.518 1.00 0.00 9 GLU A C 7
ATOM 8098 O O . GLU A 1 9 ? -2.504 13.408 1.380 1.00 0.00 9 GLU A O 7
ATOM 8110 N N . TRP A 1 10 ? -3.520 11.952 2.761 1.00 0.00 10 TRP A N 7
ATOM 8111 C CA . TRP A 1 10 ? -4.140 11.200 1.680 1.00 0.00 10 TRP A CA 7
ATOM 8112 C C . TRP A 1 10 ? -5.454 11.804 1.184 1.00 0.00 10 TRP A C 7
ATOM 8113 O O . TRP A 1 10 ? -5.863 11.530 0.056 1.00 0.00 10 TRP A O 7
ATOM 8134 N N . VAL A 1 11 ? -6.131 12.610 2.003 1.00 0.00 11 VAL A N 7
ATOM 8135 C CA . VAL A 1 11 ? -7.388 13.193 1.579 1.00 0.00 11 VAL A CA 7
ATOM 8136 C C . VAL A 1 11 ? -7.119 14.121 0.434 1.00 0.00 11 VAL A C 7
ATOM 8137 O O . VAL A 1 11 ? -7.842 14.132 -0.564 1.00 0.00 11 VAL A O 7
ATOM 8150 N N . GLU A 1 12 ? -6.060 14.893 0.573 1.00 0.00 12 GLU A N 7
ATOM 8151 C CA . GLU A 1 12 ? -5.700 15.806 -0.471 1.00 0.00 12 GLU A CA 7
ATOM 8152 C C . GLU A 1 12 ? -5.336 15.019 -1.725 1.00 0.00 12 GLU A C 7
ATOM 8153 O O . GLU A 1 12 ? -5.528 15.474 -2.853 1.00 0.00 12 GLU A O 7
ATOM 8165 N N . TYR A 1 13 ? -4.807 13.824 -1.492 1.00 0.00 13 TYR A N 7
ATOM 8166 C CA . TYR A 1 13 ? -4.393 12.913 -2.559 1.00 0.00 13 TYR A CA 7
ATOM 8167 C C . TYR A 1 13 ? -5.578 12.211 -3.227 1.00 0.00 13 TYR A C 7
ATOM 8168 O O . TYR A 1 13 ? -5.606 12.048 -4.445 1.00 0.00 13 TYR A O 7
ATOM 8186 N N . LYS A 1 14 ? -6.532 11.762 -2.414 1.00 0.00 14 LYS A N 7
ATOM 8187 C CA . LYS A 1 14 ? -7.700 11.034 -2.912 1.00 0.00 14 LYS A CA 7
ATOM 8188 C C . LYS A 1 14 ? -8.383 11.757 -4.070 1.00 0.00 14 LYS A C 7
ATOM 8189 O O . LYS A 1 14 ? -8.987 11.122 -4.934 1.00 0.00 14 LYS A O 7
ATOM 8208 N N . SER A 1 15 ? -8.271 13.078 -4.101 1.00 0.00 15 SER A N 7
ATOM 8209 C CA . SER A 1 15 ? -8.855 13.862 -5.164 1.00 0.00 15 SER A CA 7
ATOM 8210 C C . SER A 1 15 ? -8.039 13.678 -6.415 1.00 0.00 15 SER A C 7
ATOM 8211 O O . SER A 1 15 ? -8.566 13.490 -7.512 1.00 0.00 15 SER A O 7
ATOM 8219 N N . LYS A 1 16 ? -6.730 13.762 -6.229 1.00 0.00 16 LYS A N 7
ATOM 8220 C CA . LYS A 1 16 ? -5.808 13.641 -7.327 1.00 0.00 16 LYS A CA 7
ATOM 8221 C C . LYS A 1 16 ? -5.496 12.187 -7.673 1.00 0.00 16 LYS A C 7
ATOM 8222 O O . LYS A 1 16 ? -4.834 11.912 -8.673 1.00 0.00 16 LYS A O 7
ATOM 8241 N N . PHE A 1 17 ? -5.958 11.259 -6.843 1.00 0.00 17 PHE A N 7
ATOM 8242 C CA . PHE A 1 17 ? -5.698 9.841 -7.080 1.00 0.00 17 PHE A CA 7
ATOM 8243 C C . PHE A 1 17 ? -6.909 9.126 -7.678 1.00 0.00 17 PHE A C 7
ATOM 8244 O O . PHE A 1 17 ? -6.798 7.991 -8.140 1.00 0.00 17 PHE A O 7
ATOM 8261 N N . ASP A 1 18 ? -8.067 9.784 -7.662 1.00 0.00 18 ASP A N 7
ATOM 8262 C CA . ASP A 1 18 ? -9.290 9.190 -8.202 1.00 0.00 18 ASP A CA 7
ATOM 8263 C C . ASP A 1 18 ? -9.764 8.012 -7.344 1.00 0.00 18 ASP A C 7
ATOM 8264 O O . ASP A 1 18 ? -10.703 7.305 -7.711 1.00 0.00 18 ASP A O 7
ATOM 8273 N N . LYS A 1 19 ? -9.120 7.820 -6.195 1.00 0.00 19 LYS A N 7
ATOM 8274 C CA . LYS A 1 19 ? -9.479 6.750 -5.273 1.00 0.00 19 LYS A CA 7
ATOM 8275 C C . LYS A 1 19 ? -9.642 7.333 -3.878 1.00 0.00 19 LYS A C 7
ATOM 8276 O O . LYS A 1 19 ? -8.678 7.432 -3.117 1.00 0.00 19 LYS A O 7
ATOM 8295 N N . ASN A 1 20 ? -10.856 7.764 -3.567 1.00 0.00 20 ASN A N 7
ATOM 8296 C CA . ASN A 1 20 ? -11.133 8.392 -2.285 1.00 0.00 20 ASN A CA 7
ATOM 8297 C C . ASN A 1 20 ? -11.571 7.408 -1.206 1.00 0.00 20 ASN A C 7
ATOM 8298 O O . ASN A 1 20 ? -12.613 6.763 -1.316 1.00 0.00 20 ASN A O 7
ATOM 8309 N N . TYR A 1 21 ? -10.784 7.353 -0.135 1.00 0.00 21 TYR A N 7
ATOM 8310 C CA . TYR A 1 21 ? -11.093 6.514 1.012 1.00 0.00 21 TYR A CA 7
ATOM 8311 C C . TYR A 1 21 ? -10.594 7.202 2.286 1.00 0.00 21 TYR A C 7
ATOM 8312 O O . TYR A 1 21 ? -9.374 7.404 2.483 1.00 0.00 21 TYR A O 7
ATOM 8330 N N . GLU A 1 22 ? -11.585 7.593 3.102 1.00 0.00 22 GLU A N 7
ATOM 8331 C CA . GLU A 1 22 ? -11.402 8.331 4.357 1.00 0.00 22 GLU A CA 7
ATOM 8332 C C . GLU A 1 22 ? -10.902 7.490 5.529 1.00 0.00 22 GLU A C 7
ATOM 8333 O O . GLU A 1 22 ? -10.656 6.291 5.409 1.00 0.00 22 GLU A O 7
ATOM 8345 N N . ALA A 1 23 ? -10.738 8.180 6.662 1.00 0.00 23 ALA A N 7
ATOM 8346 C CA . ALA A 1 23 ? -10.242 7.598 7.909 1.00 0.00 23 ALA A CA 7
ATOM 8347 C C . ALA A 1 23 ? -10.825 6.218 8.214 1.00 0.00 23 ALA A C 7
ATOM 8348 O O . ALA A 1 23 ? -10.108 5.349 8.714 1.00 0.00 23 ALA A O 7
ATOM 8355 N N . GLU A 1 24 ? -12.110 6.002 7.940 1.00 0.00 24 GLU A N 7
ATOM 8356 C CA . GLU A 1 24 ? -12.712 4.700 8.232 1.00 0.00 24 GLU A CA 7
ATOM 8357 C C . GLU A 1 24 ? -11.904 3.584 7.576 1.00 0.00 24 GLU A C 7
ATOM 8358 O O . GLU A 1 24 ? -11.391 2.693 8.254 1.00 0.00 24 GLU A O 7
ATOM 8370 N N . GLU A 1 25 ? -11.747 3.672 6.260 1.00 0.00 25 GLU A N 7
ATOM 8371 C CA . GLU A 1 25 ? -10.945 2.707 5.517 1.00 0.00 25 GLU A CA 7
ATOM 8372 C C . GLU A 1 25 ? -9.465 2.995 5.742 1.00 0.00 25 GLU A C 7
ATOM 8373 O O . GLU A 1 25 ? -8.634 2.092 5.833 1.00 0.00 25 GLU A O 7
ATOM 8385 N N . ASP A 1 26 ? -9.164 4.288 5.802 1.00 0.00 26 ASP A N 7
ATOM 8386 C CA . ASP A 1 26 ? -7.810 4.794 5.983 1.00 0.00 26 ASP A CA 7
ATOM 8387 C C . ASP A 1 26 ? -7.129 4.260 7.234 1.00 0.00 26 ASP A C 7
ATOM 8388 O O . ASP A 1 26 ? -5.908 4.200 7.292 1.00 0.00 26 ASP A O 7
ATOM 8397 N N . LEU A 1 27 ? -7.906 3.919 8.248 1.00 0.00 27 LEU A N 7
ATOM 8398 C CA . LEU A 1 27 ? -7.340 3.445 9.504 1.00 0.00 27 LEU A CA 7
ATOM 8399 C C . LEU A 1 27 ? -6.292 2.354 9.271 1.00 0.00 27 LEU A C 7
ATOM 8400 O O . LEU A 1 27 ? -5.125 2.487 9.674 1.00 0.00 27 LEU A O 7
ATOM 8416 N N . MET A 1 28 ? -6.685 1.309 8.565 1.00 0.00 28 MET A N 7
ATOM 8417 C CA . MET A 1 28 ? -5.756 0.241 8.233 1.00 0.00 28 MET A CA 7
ATOM 8418 C C . MET A 1 28 ? -4.744 0.764 7.223 1.00 0.00 28 MET A C 7
ATOM 8419 O O . MET A 1 28 ? -3.618 0.269 7.116 1.00 0.00 28 MET A O 7
ATOM 8433 N N . ARG A 1 29 ? -5.166 1.785 6.484 1.00 0.00 29 ARG A N 7
ATOM 8434 C CA . ARG A 1 29 ? -4.333 2.407 5.479 1.00 0.00 29 ARG A CA 7
ATOM 8435 C C . ARG A 1 29 ? -3.282 3.310 6.114 1.00 0.00 29 ARG A C 7
ATOM 8436 O O . ARG A 1 29 ? -2.200 3.491 5.567 1.00 0.00 29 ARG A O 7
ATOM 8457 N N . ARG A 1 30 ? -3.600 3.880 7.273 1.00 0.00 30 ARG A N 7
ATOM 8458 C CA . ARG A 1 30 ? -2.659 4.754 7.959 1.00 0.00 30 ARG A CA 7
ATOM 8459 C C . ARG A 1 30 ? -1.332 4.033 8.073 1.00 0.00 30 ARG A C 7
ATOM 8460 O O . ARG A 1 30 ? -0.262 4.635 7.974 1.00 0.00 30 ARG A O 7
ATOM 8481 N N . ARG A 1 31 ? -1.426 2.722 8.255 1.00 0.00 31 ARG A N 7
ATOM 8482 C CA . ARG A 1 31 ? -0.245 1.878 8.352 1.00 0.00 31 ARG A CA 7
ATOM 8483 C C . ARG A 1 31 ? 0.451 1.736 6.992 1.00 0.00 31 ARG A C 7
ATOM 8484 O O . ARG A 1 31 ? 1.688 1.684 6.915 1.00 0.00 31 ARG A O 7
ATOM 8505 N N . ILE A 1 32 ? -0.334 1.715 5.907 1.00 0.00 32 ILE A N 7
ATOM 8506 C CA . ILE A 1 32 ? 0.253 1.606 4.579 1.00 0.00 32 ILE A CA 7
ATOM 8507 C C . ILE A 1 32 ? 0.745 2.960 4.162 1.00 0.00 32 ILE A C 7
ATOM 8508 O O . ILE A 1 32 ? 1.753 3.096 3.487 1.00 0.00 32 ILE A O 7
ATOM 8524 N N . TYR A 1 33 ? 0.041 3.965 4.594 1.00 0.00 33 TYR A N 7
ATOM 8525 C CA . TYR A 1 33 ? 0.434 5.308 4.294 1.00 0.00 33 TYR A CA 7
ATOM 8526 C C . TYR A 1 33 ? 1.799 5.629 4.908 1.00 0.00 33 TYR A C 7
ATOM 8527 O O . TYR A 1 33 ? 2.569 6.423 4.359 1.00 0.00 33 TYR A O 7
ATOM 8545 N N . ALA A 1 34 ? 2.088 5.019 6.058 1.00 0.00 34 ALA A N 7
ATOM 8546 C CA . ALA A 1 34 ? 3.351 5.258 6.752 1.00 0.00 34 ALA A CA 7
ATOM 8547 C C . ALA A 1 34 ? 4.546 5.025 5.849 1.00 0.00 34 ALA A C 7
ATOM 8548 O O . ALA A 1 34 ? 5.430 5.875 5.731 1.00 0.00 34 ALA A O 7
ATOM 8555 N N . GLU A 1 35 ? 4.554 3.884 5.201 1.00 0.00 35 GLU A N 7
ATOM 8556 C CA . GLU A 1 35 ? 5.633 3.540 4.278 1.00 0.00 35 GLU A CA 7
ATOM 8557 C C . GLU A 1 35 ? 5.758 4.572 3.158 1.00 0.00 35 GLU A C 7
ATOM 8558 O O . GLU A 1 35 ? 6.839 4.773 2.613 1.00 0.00 35 GLU A O 7
ATOM 8570 N N . SER A 1 36 ? 4.636 5.193 2.790 1.00 0.00 36 SER A N 7
ATOM 8571 C CA . SER A 1 36 ? 4.621 6.162 1.689 1.00 0.00 36 SER A CA 7
ATOM 8572 C C . SER A 1 36 ? 5.735 7.183 1.827 1.00 0.00 36 SER A C 7
ATOM 8573 O O . SER A 1 36 ? 6.545 7.343 0.915 1.00 0.00 36 SER A O 7
ATOM 8581 N N . LYS A 1 37 ? 5.805 7.860 2.961 1.00 0.00 37 LYS A N 7
ATOM 8582 C CA . LYS A 1 37 ? 6.872 8.833 3.157 1.00 0.00 37 LYS A CA 7
ATOM 8583 C C . LYS A 1 37 ? 8.216 8.132 3.026 1.00 0.00 37 LYS A C 7
ATOM 8584 O O . LYS A 1 37 ? 9.145 8.655 2.410 1.00 0.00 37 LYS A O 7
ATOM 8603 N N . ALA A 1 38 ? 8.298 6.914 3.571 1.00 0.00 38 ALA A N 7
ATOM 8604 C CA . ALA A 1 38 ? 9.517 6.120 3.464 1.00 0.00 38 ALA A CA 7
ATOM 8605 C C . ALA A 1 38 ? 9.891 6.000 2.002 1.00 0.00 38 ALA A C 7
ATOM 8606 O O . ALA A 1 38 ? 11.058 6.062 1.619 1.00 0.00 38 ALA A O 7
ATOM 8613 N N . ARG A 1 39 ? 8.855 5.860 1.199 1.00 0.00 39 ARG A N 7
ATOM 8614 C CA . ARG A 1 39 ? 8.970 5.763 -0.236 1.00 0.00 39 ARG A CA 7
ATOM 8615 C C . ARG A 1 39 ? 9.345 7.108 -0.823 1.00 0.00 39 ARG A C 7
ATOM 8616 O O . ARG A 1 39 ? 10.026 7.198 -1.834 1.00 0.00 39 ARG A O 7
ATOM 8637 N N . ILE A 1 40 ? 8.884 8.170 -0.190 1.00 0.00 40 ILE A N 7
ATOM 8638 C CA . ILE A 1 40 ? 9.194 9.500 -0.672 1.00 0.00 40 ILE A CA 7
ATOM 8639 C C . ILE A 1 40 ? 10.675 9.748 -0.482 1.00 0.00 40 ILE A C 7
ATOM 8640 O O . ILE A 1 40 ? 11.344 10.363 -1.308 1.00 0.00 40 ILE A O 7
ATOM 8656 N N . GLU A 1 41 ? 11.181 9.160 0.581 1.00 0.00 41 GLU A N 7
ATOM 8657 C CA . GLU A 1 41 ? 12.601 9.183 0.890 1.00 0.00 41 GLU A CA 7
ATOM 8658 C C . GLU A 1 41 ? 13.324 8.259 -0.098 1.00 0.00 41 GLU A C 7
ATOM 8659 O O . GLU A 1 41 ? 14.526 8.370 -0.330 1.00 0.00 41 GLU A O 7
ATOM 8671 N N . GLU A 1 42 ? 12.551 7.296 -0.602 1.00 0.00 42 GLU A N 7
ATOM 8672 C CA . GLU A 1 42 ? 13.019 6.238 -1.501 1.00 0.00 42 GLU A CA 7
ATOM 8673 C C . GLU A 1 42 ? 13.759 6.718 -2.752 1.00 0.00 42 GLU A C 7
ATOM 8674 O O . GLU A 1 42 ? 14.946 6.439 -2.929 1.00 0.00 42 GLU A O 7
ATOM 8686 N N . HIS A 1 43 ? 13.049 7.405 -3.627 1.00 0.00 43 HIS A N 7
ATOM 8687 C CA . HIS A 1 43 ? 13.626 7.873 -4.878 1.00 0.00 43 HIS A CA 7
ATOM 8688 C C . HIS A 1 43 ? 14.408 9.155 -4.710 1.00 0.00 43 HIS A C 7
ATOM 8689 O O . HIS A 1 43 ? 15.368 9.414 -5.435 1.00 0.00 43 HIS A O 7
ATOM 8704 N N . ASN A 1 44 ? 13.973 9.969 -3.773 1.00 0.00 44 ASN A N 7
ATOM 8705 C CA . ASN A 1 44 ? 14.608 11.242 -3.532 1.00 0.00 44 ASN A CA 7
ATOM 8706 C C . ASN A 1 44 ? 16.037 11.068 -3.054 1.00 0.00 44 ASN A C 7
ATOM 8707 O O . ASN A 1 44 ? 16.883 11.919 -3.313 1.00 0.00 44 ASN A O 7
ATOM 8718 N N . ARG A 1 45 ? 16.296 9.959 -2.370 1.00 0.00 45 ARG A N 7
ATOM 8719 C CA . ARG A 1 45 ? 17.633 9.652 -1.869 1.00 0.00 45 ARG A CA 7
ATOM 8720 C C . ARG A 1 45 ? 18.453 8.885 -2.915 1.00 0.00 45 ARG A C 7
ATOM 8721 O O . ARG A 1 45 ? 19.677 8.789 -2.821 1.00 0.00 45 ARG A O 7
ATOM 8742 N N . LYS A 1 46 ? 17.745 8.304 -3.876 1.00 0.00 46 LYS A N 7
ATOM 8743 C CA . LYS A 1 46 ? 18.346 7.482 -4.932 1.00 0.00 46 LYS A CA 7
ATOM 8744 C C . LYS A 1 46 ? 19.203 8.267 -5.940 1.00 0.00 46 LYS A C 7
ATOM 8745 O O . LYS A 1 46 ? 20.409 8.030 -6.051 1.00 0.00 46 LYS A O 7
ATOM 8764 N N . PHE A 1 47 ? 18.614 9.254 -6.616 1.00 0.00 47 PHE A N 7
ATOM 8765 C CA . PHE A 1 47 ? 19.379 10.094 -7.534 1.00 0.00 47 PHE A CA 7
ATOM 8766 C C . PHE A 1 47 ? 20.314 10.845 -6.668 1.00 0.00 47 PHE A C 7
ATOM 8767 O O . PHE A 1 47 ? 21.469 11.104 -6.994 1.00 0.00 47 PHE A O 7
ATOM 8784 N N . GLU A 1 48 ? 19.778 11.110 -5.499 1.00 0.00 48 GLU A N 7
ATOM 8785 C CA . GLU A 1 48 ? 20.489 11.738 -4.445 1.00 0.00 48 GLU A CA 7
ATOM 8786 C C . GLU A 1 48 ? 21.803 10.977 -4.224 1.00 0.00 48 GLU A C 7
ATOM 8787 O O . GLU A 1 48 ? 22.721 11.459 -3.560 1.00 0.00 48 GLU A O 7
ATOM 8799 N N . LYS A 1 49 ? 21.864 9.774 -4.817 1.00 0.00 49 LYS A N 7
ATOM 8800 C CA . LYS A 1 49 ? 23.025 8.907 -4.740 1.00 0.00 49 LYS A CA 7
ATOM 8801 C C . LYS A 1 49 ? 23.841 8.974 -6.022 1.00 0.00 49 LYS A C 7
ATOM 8802 O O . LYS A 1 49 ? 24.630 8.072 -6.303 1.00 0.00 49 LYS A O 7
ATOM 8821 N N . GLY A 1 50 ? 23.625 10.021 -6.828 1.00 0.00 50 GLY A N 7
ATOM 8822 C CA . GLY A 1 50 ? 24.339 10.120 -8.094 1.00 0.00 50 GLY A CA 7
ATOM 8823 C C . GLY A 1 50 ? 24.172 8.825 -8.847 1.00 0.00 50 GLY A C 7
ATOM 8824 O O . GLY A 1 50 ? 25.069 8.351 -9.545 1.00 0.00 50 GLY A O 7
ATOM 8828 N N . GLU A 1 51 ? 23.010 8.236 -8.616 1.00 0.00 51 GLU A N 7
ATOM 8829 C CA . GLU A 1 51 ? 22.636 6.954 -9.160 1.00 0.00 51 GLU A CA 7
ATOM 8830 C C . GLU A 1 51 ? 21.889 7.077 -10.492 1.00 0.00 51 GLU A C 7
ATOM 8831 O O . GLU A 1 51 ? 22.333 6.567 -11.521 1.00 0.00 51 GLU A O 7
ATOM 8843 N N . VAL A 1 52 ? 20.753 7.756 -10.450 1.00 0.00 52 VAL A N 7
ATOM 8844 C CA . VAL A 1 52 ? 19.902 7.979 -11.601 1.00 0.00 52 VAL A CA 7
ATOM 8845 C C . VAL A 1 52 ? 19.083 9.163 -11.275 1.00 0.00 52 VAL A C 7
ATOM 8846 O O . VAL A 1 52 ? 19.098 9.598 -10.138 1.00 0.00 52 VAL A O 7
ATOM 8859 N N . THR A 1 53 ? 18.282 9.627 -12.188 1.00 0.00 53 THR A N 7
ATOM 8860 C CA . THR A 1 53 ? 17.405 10.674 -11.800 1.00 0.00 53 THR A CA 7
ATOM 8861 C C . THR A 1 53 ? 15.988 10.123 -11.756 1.00 0.00 53 THR A C 7
ATOM 8862 O O . THR A 1 53 ? 15.267 10.084 -12.754 1.00 0.00 53 THR A O 7
ATOM 8873 N N . TRP A 1 54 ? 15.615 9.721 -10.546 1.00 0.00 54 TRP A N 7
ATOM 8874 C CA . TRP A 1 54 ? 14.288 9.176 -10.246 1.00 0.00 54 TRP A CA 7
ATOM 8875 C C . TRP A 1 54 ? 13.774 9.699 -8.905 1.00 0.00 54 TRP A C 7
ATOM 8876 O O . TRP A 1 54 ? 14.447 9.574 -7.886 1.00 0.00 54 TRP A O 7
ATOM 8897 N N . LYS A 1 55 ? 12.574 10.266 -8.911 1.00 0.00 55 LYS A N 7
ATOM 8898 C CA . LYS A 1 55 ? 11.962 10.795 -7.691 1.00 0.00 55 LYS A CA 7
ATOM 8899 C C . LYS A 1 55 ? 10.776 9.980 -7.262 1.00 0.00 55 LYS A C 7
ATOM 8900 O O . LYS A 1 55 ? 10.137 9.284 -8.050 1.00 0.00 55 LYS A O 7
ATOM 8919 N N . MET A 1 56 ? 10.498 10.102 -5.991 1.00 0.00 56 MET A N 7
ATOM 8920 C CA . MET A 1 56 ? 9.381 9.409 -5.376 1.00 0.00 56 MET A CA 7
ATOM 8921 C C . MET A 1 56 ? 8.078 9.886 -6.019 1.00 0.00 56 MET A C 7
ATOM 8922 O O . MET A 1 56 ? 8.095 10.799 -6.845 1.00 0.00 56 MET A O 7
ATOM 8936 N N . GLY A 1 57 ? 6.947 9.292 -5.637 1.00 0.00 57 GLY A N 7
ATOM 8937 C CA . GLY A 1 57 ? 5.687 9.717 -6.198 1.00 0.00 57 GLY A CA 7
ATOM 8938 C C . GLY A 1 57 ? 4.501 9.300 -5.358 1.00 0.00 57 GLY A C 7
ATOM 8939 O O . GLY A 1 57 ? 3.356 9.492 -5.768 1.00 0.00 57 GLY A O 7
ATOM 8943 N N . ILE A 1 58 ? 4.757 8.728 -4.176 1.00 0.00 58 ILE A N 7
ATOM 8944 C CA . ILE A 1 58 ? 3.678 8.305 -3.309 1.00 0.00 58 ILE A CA 7
ATOM 8945 C C . ILE A 1 58 ? 2.812 7.345 -4.068 1.00 0.00 58 ILE A C 7
ATOM 8946 O O . ILE A 1 58 ? 1.889 7.758 -4.771 1.00 0.00 58 ILE A O 7
ATOM 8962 N N . ASN A 1 59 ? 3.129 6.079 -3.986 1.00 0.00 59 ASN A N 7
ATOM 8963 C CA . ASN A 1 59 ? 2.373 5.129 -4.742 1.00 0.00 59 ASN A CA 7
ATOM 8964 C C . ASN A 1 59 ? 0.916 5.079 -4.281 1.00 0.00 59 ASN A C 7
ATOM 8965 O O . ASN A 1 59 ? 0.612 5.347 -3.119 1.00 0.00 59 ASN A O 7
ATOM 8976 N N . HIS A 1 60 ? 0.018 4.744 -5.208 1.00 0.00 60 HIS A N 7
ATOM 8977 C CA . HIS A 1 60 ? -1.412 4.668 -4.909 1.00 0.00 60 HIS A CA 7
ATOM 8978 C C . HIS A 1 60 ? -1.684 3.780 -3.698 1.00 0.00 60 HIS A C 7
ATOM 8979 O O . HIS A 1 60 ? -2.314 4.202 -2.714 1.00 0.00 60 HIS A O 7
ATOM 8994 N N . LEU A 1 61 ? -1.212 2.544 -3.745 1.00 0.00 61 LEU A N 7
ATOM 8995 C CA . LEU A 1 61 ? -1.439 1.664 -2.622 1.00 0.00 61 LEU A CA 7
ATOM 8996 C C . LEU A 1 61 ? -0.664 2.111 -1.421 1.00 0.00 61 LEU A C 7
ATOM 8997 O O . LEU A 1 61 ? -0.822 1.525 -0.365 1.00 0.00 61 LEU A O 7
ATOM 9013 N N . ALA A 1 62 ? 0.187 3.134 -1.554 1.00 0.00 62 ALA A N 7
ATOM 9014 C CA . ALA A 1 62 ? 0.958 3.560 -0.409 1.00 0.00 62 ALA A CA 7
ATOM 9015 C C . ALA A 1 62 ? 0.052 4.002 0.708 1.00 0.00 62 ALA A C 7
ATOM 9016 O O . ALA A 1 62 ? 0.514 4.348 1.786 1.00 0.00 62 ALA A O 7
ATOM 9023 N N . ASP A 1 63 ? -1.246 3.925 0.474 1.00 0.00 63 ASP A N 7
ATOM 9024 C CA . ASP A 1 63 ? -2.207 4.249 1.476 1.00 0.00 63 ASP A CA 7
ATOM 9025 C C . ASP A 1 63 ? -3.001 3.016 1.719 1.00 0.00 63 ASP A C 7
ATOM 9026 O O . ASP A 1 63 ? -3.477 2.795 2.810 1.00 0.00 63 ASP A O 7
ATOM 9035 N N . LEU A 1 64 ? -3.078 2.173 0.701 1.00 0.00 64 LEU A N 7
ATOM 9036 C CA . LEU A 1 64 ? -3.758 0.918 0.851 1.00 0.00 64 LEU A CA 7
ATOM 9037 C C . LEU A 1 64 ? -2.971 -0.205 0.215 1.00 0.00 64 LEU A C 7
ATOM 9038 O O . LEU A 1 64 ? -3.086 -0.499 -0.961 1.00 0.00 64 LEU A O 7
ATOM 9054 N N . THR A 1 65 ? -2.197 -0.840 1.028 1.00 0.00 65 THR A N 7
ATOM 9055 C CA . THR A 1 65 ? -1.383 -1.975 0.602 1.00 0.00 65 THR A CA 7
ATOM 9056 C C . THR A 1 65 ? -2.008 -3.241 1.155 1.00 0.00 65 THR A C 7
ATOM 9057 O O . THR A 1 65 ? -2.999 -3.153 1.864 1.00 0.00 65 THR A O 7
ATOM 9068 N N . PRO A 1 66 ? -1.414 -4.431 0.919 1.00 0.00 66 PRO A N 7
ATOM 9069 C CA . PRO A 1 66 ? -1.898 -5.695 1.493 1.00 0.00 66 PRO A CA 7
ATOM 9070 C C . PRO A 1 66 ? -2.469 -5.470 2.887 1.00 0.00 66 PRO A C 7
ATOM 9071 O O . PRO A 1 66 ? -3.409 -6.146 3.305 1.00 0.00 66 PRO A O 7
ATOM 9082 N N . GLU A 1 67 ? -1.919 -4.469 3.582 1.00 0.00 67 GLU A N 7
ATOM 9083 C CA . GLU A 1 67 ? -2.409 -4.109 4.905 1.00 0.00 67 GLU A CA 7
ATOM 9084 C C . GLU A 1 67 ? -3.880 -3.821 4.774 1.00 0.00 67 GLU A C 7
ATOM 9085 O O . GLU A 1 67 ? -4.740 -4.429 5.408 1.00 0.00 67 GLU A O 7
ATOM 9097 N N . GLU A 1 68 ? -4.114 -2.895 3.872 1.00 0.00 68 GLU A N 7
ATOM 9098 C CA . GLU A 1 68 ? -5.437 -2.460 3.503 1.00 0.00 68 GLU A CA 7
ATOM 9099 C C . GLU A 1 68 ? -6.097 -3.471 2.578 1.00 0.00 68 GLU A C 7
ATOM 9100 O O . GLU A 1 68 ? -7.238 -3.878 2.765 1.00 0.00 68 GLU A O 7
ATOM 9112 N N . PHE A 1 69 ? -5.337 -3.823 1.549 1.00 0.00 69 PHE A N 7
ATOM 9113 C CA . PHE A 1 69 ? -5.760 -4.740 0.505 1.00 0.00 69 PHE A CA 7
ATOM 9114 C C . PHE A 1 69 ? -6.286 -6.059 1.073 1.00 0.00 69 PHE A C 7
ATOM 9115 O O . PHE A 1 69 ? -7.360 -6.526 0.687 1.00 0.00 69 PHE A O 7
ATOM 9132 N N . ALA A 1 70 ? -5.524 -6.662 1.978 1.00 0.00 70 ALA A N 7
ATOM 9133 C CA . ALA A 1 70 ? -5.909 -7.934 2.580 1.00 0.00 70 ALA A CA 7
ATOM 9134 C C . ALA A 1 70 ? -6.897 -7.760 3.734 1.00 0.00 70 ALA A C 7
ATOM 9135 O O . ALA A 1 70 ? -7.591 -8.707 4.107 1.00 0.00 70 ALA A O 7
ATOM 9142 N N . GLN A 1 71 ? -6.952 -6.564 4.308 1.00 0.00 71 GLN A N 7
ATOM 9143 C CA . GLN A 1 71 ? -7.853 -6.303 5.430 1.00 0.00 71 GLN A CA 7
ATOM 9144 C C . GLN A 1 71 ? -9.092 -5.515 5.003 1.00 0.00 71 GLN A C 7
ATOM 9145 O O . GLN A 1 71 ? -10.011 -5.318 5.798 1.00 0.00 71 GLN A O 7
ATOM 9159 N N . ARG A 1 72 ? -9.123 -5.078 3.748 1.00 0.00 72 ARG A N 7
ATOM 9160 C CA . ARG A 1 72 ? -10.261 -4.332 3.231 1.00 0.00 72 ARG A CA 7
ATOM 9161 C C . ARG A 1 72 ? -11.292 -5.296 2.677 1.00 0.00 72 ARG A C 7
ATOM 9162 O O . ARG A 1 72 ? -12.498 -5.058 2.761 1.00 0.00 72 ARG A O 7
ATOM 9183 N N . SER A 1 73 ? -10.801 -6.398 2.119 1.00 0.00 73 SER A N 7
ATOM 9184 C CA . SER A 1 73 ? -11.665 -7.421 1.558 1.00 0.00 73 SER A CA 7
ATOM 9185 C C . SER A 1 73 ? -10.845 -8.544 0.932 1.00 0.00 73 SER A C 7
ATOM 9186 O O . SER A 1 73 ? -11.187 -9.060 -0.132 1.00 0.00 73 SER A O 7
ATOM 9194 N N . GLY A 1 74 ? -9.762 -8.921 1.604 1.00 0.00 74 GLY A N 7
ATOM 9195 C CA . GLY A 1 74 ? -8.910 -9.983 1.103 1.00 0.00 74 GLY A CA 7
ATOM 9196 C C . GLY A 1 74 ? -9.056 -11.264 1.900 1.00 0.00 74 GLY A C 7
ATOM 9197 O O . GLY A 1 74 ? -9.224 -12.343 1.329 1.00 0.00 74 GLY A O 7
ATOM 9201 N N . LYS A 1 75 ? -8.993 -11.146 3.222 1.00 0.00 75 LYS A N 7
ATOM 9202 C CA . LYS A 1 75 ? -9.121 -12.304 4.100 1.00 0.00 75 LYS A CA 7
ATOM 9203 C C . LYS A 1 75 ? -10.426 -12.248 4.888 1.00 0.00 75 LYS A C 7
ATOM 9204 O O . LYS A 1 75 ? -11.025 -13.280 5.189 1.00 0.00 75 LYS A O 7
ATOM 9223 N N . LYS A 1 76 ? -10.861 -11.036 5.218 1.00 0.00 76 LYS A N 7
ATOM 9224 C CA . LYS A 1 76 ? -12.096 -10.843 5.971 1.00 0.00 76 LYS A CA 7
ATOM 9225 C C . LYS A 1 76 ? -11.985 -11.458 7.363 1.00 0.00 76 LYS A C 7
ATOM 9226 O O . LYS A 1 76 ? -11.473 -12.565 7.525 1.00 0.00 76 LYS A O 7
ATOM 9245 N N . VAL A 1 77 ? -12.470 -10.731 8.365 1.00 0.00 77 VAL A N 7
ATOM 9246 C CA . VAL A 1 77 ? -12.425 -11.205 9.743 1.00 0.00 77 VAL A CA 7
ATOM 9247 C C . VAL A 1 77 ? -13.823 -11.572 10.242 1.00 0.00 77 VAL A C 7
ATOM 9248 O O . VAL A 1 77 ? -14.764 -10.792 10.099 1.00 0.00 77 VAL A O 7
ATOM 9261 N N . PRO A 1 78 ? -13.980 -12.769 10.839 1.00 0.00 78 PRO A N 7
ATOM 9262 C CA . PRO A 1 78 ? -15.273 -13.227 11.356 1.00 0.00 78 PRO A CA 7
ATOM 9263 C C . PRO A 1 78 ? -15.661 -12.523 12.656 1.00 0.00 78 PRO A C 7
ATOM 9264 O O . PRO A 1 78 ? -14.910 -12.550 13.630 1.00 0.00 78 PRO A O 7
ATOM 9275 N N . PRO A 1 79 ? -16.844 -11.882 12.691 1.00 0.00 79 PRO A N 7
ATOM 9276 C CA . PRO A 1 79 ? -17.318 -11.174 13.885 1.00 0.00 79 PRO A CA 7
ATOM 9277 C C . PRO A 1 79 ? -17.696 -12.130 15.012 1.00 0.00 79 PRO A C 7
ATOM 9278 O O . PRO A 1 79 ? -17.910 -13.320 14.785 1.00 0.00 79 PRO A O 7
ATOM 9289 N N . ASN A 1 80 ? -17.775 -11.600 16.229 1.00 0.00 80 ASN A N 7
ATOM 9290 C CA . ASN A 1 80 ? -18.126 -12.406 17.392 1.00 0.00 80 ASN A CA 7
ATOM 9291 C C . ASN A 1 80 ? -19.639 -12.463 17.578 1.00 0.00 80 ASN A C 7
ATOM 9292 O O . ASN A 1 80 ? -20.192 -13.582 17.581 1.00 0.00 80 ASN A O 7
ATOM 9304 N N . MET A 1 1 ? 7.498 5.436 13.162 1.00 0.00 1 MET A N 8
ATOM 9305 C CA . MET A 1 1 ? 6.250 4.701 13.501 1.00 0.00 1 MET A CA 8
ATOM 9306 C C . MET A 1 1 ? 5.355 4.544 12.276 1.00 0.00 1 MET A C 8
ATOM 9307 O O . MET A 1 1 ? 5.788 4.768 11.146 1.00 0.00 1 MET A O 8
ATOM 9323 N N . MET A 1 2 ? 4.104 4.156 12.507 1.00 0.00 2 MET A N 8
ATOM 9324 C CA . MET A 1 2 ? 3.149 3.968 11.421 1.00 0.00 2 MET A CA 8
ATOM 9325 C C . MET A 1 2 ? 2.080 5.061 11.418 1.00 0.00 2 MET A C 8
ATOM 9326 O O . MET A 1 2 ? 1.274 5.147 10.492 1.00 0.00 2 MET A O 8
ATOM 9340 N N . SER A 1 3 ? 2.069 5.890 12.460 1.00 0.00 3 SER A N 8
A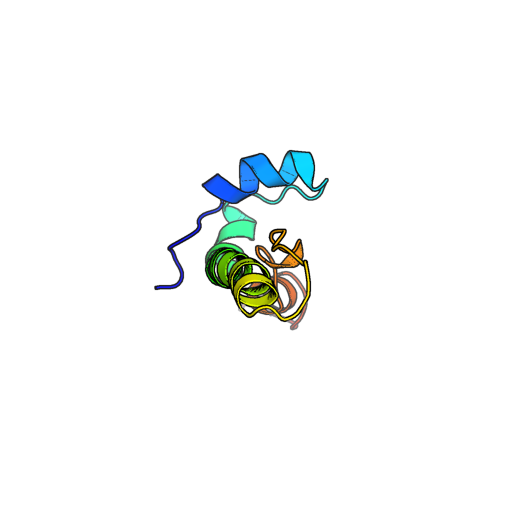TOM 9341 C CA . SER A 1 3 ? 1.090 6.967 12.569 1.00 0.00 3 SER A CA 8
ATOM 9342 C C . SER A 1 3 ? 1.642 8.283 12.023 1.00 0.00 3 SER A C 8
ATOM 9343 O O . SER A 1 3 ? 1.112 9.354 12.318 1.00 0.00 3 SER A O 8
ATOM 9351 N N . LEU A 1 4 ? 2.706 8.201 11.227 1.00 0.00 4 LEU A N 8
ATOM 9352 C CA . LEU A 1 4 ? 3.315 9.398 10.649 1.00 0.00 4 LEU A CA 8
ATOM 9353 C C . LEU A 1 4 ? 2.382 10.051 9.645 1.00 0.00 4 LEU A C 8
ATOM 9354 O O . LEU A 1 4 ? 2.281 11.277 9.580 1.00 0.00 4 LEU A O 8
ATOM 9370 N N . VAL A 1 5 ? 1.735 9.227 8.834 1.00 0.00 5 VAL A N 8
ATOM 9371 C CA . VAL A 1 5 ? 0.850 9.730 7.798 1.00 0.00 5 VAL A CA 8
ATOM 9372 C C . VAL A 1 5 ? -0.576 9.240 7.951 1.00 0.00 5 VAL A C 8
ATOM 9373 O O . VAL A 1 5 ? -0.877 8.070 7.715 1.00 0.00 5 VAL A O 8
ATOM 9386 N N . SER A 1 6 ? -1.456 10.155 8.315 1.00 0.00 6 SER A N 8
ATOM 9387 C CA . SER A 1 6 ? -2.864 9.840 8.466 1.00 0.00 6 SER A CA 8
ATOM 9388 C C . SER A 1 6 ? -3.622 10.161 7.181 1.00 0.00 6 SER A C 8
ATOM 9389 O O . SER A 1 6 ? -3.068 10.735 6.240 1.00 0.00 6 SER A O 8
ATOM 9397 N N . ASP A 1 7 ? -4.902 9.814 7.161 1.00 0.00 7 ASP A N 8
ATOM 9398 C CA . ASP A 1 7 ? -5.761 10.087 6.010 1.00 0.00 7 ASP A CA 8
ATOM 9399 C C . ASP A 1 7 ? -5.632 11.548 5.561 1.00 0.00 7 ASP A C 8
ATOM 9400 O O . ASP A 1 7 ? -5.968 11.891 4.428 1.00 0.00 7 ASP A O 8
ATOM 9409 N N . GLU A 1 8 ? -5.165 12.402 6.471 1.00 0.00 8 GLU A N 8
ATOM 9410 C CA . GLU A 1 8 ? -5.008 13.831 6.206 1.00 0.00 8 GLU A CA 8
ATOM 9411 C C . GLU A 1 8 ? -4.225 14.103 4.924 1.00 0.00 8 GLU A C 8
ATOM 9412 O O . GLU A 1 8 ? -4.712 14.780 4.020 1.00 0.00 8 GLU A O 8
ATOM 9424 N N . GLU A 1 9 ? -3.008 13.596 4.852 1.00 0.00 9 GLU A N 8
ATOM 9425 C CA . GLU A 1 9 ? -2.177 13.813 3.679 1.00 0.00 9 GLU A CA 8
ATOM 9426 C C . GLU A 1 9 ? -2.752 13.098 2.460 1.00 0.00 9 GLU A C 8
ATOM 9427 O O . GLU A 1 9 ? -2.526 13.512 1.323 1.00 0.00 9 GLU A O 8
ATOM 9439 N N . TRP A 1 10 ? -3.480 12.012 2.702 1.00 0.00 10 TRP A N 8
ATOM 9440 C CA . TRP A 1 10 ? -4.065 11.231 1.619 1.00 0.00 10 TRP A CA 8
ATOM 9441 C C . TRP A 1 10 ? -5.407 11.774 1.123 1.00 0.00 10 TRP A C 8
ATOM 9442 O O . TRP A 1 10 ? -5.806 11.478 -0.003 1.00 0.00 10 TRP A O 8
ATOM 9463 N N . VAL A 1 11 ? -6.116 12.550 1.942 1.00 0.00 11 VAL A N 8
ATOM 9464 C CA . VAL A 1 11 ? -7.398 13.078 1.523 1.00 0.00 11 VAL A CA 8
ATOM 9465 C C . VAL A 1 11 ? -7.172 14.058 0.412 1.00 0.00 11 VAL A C 8
ATOM 9466 O O . VAL A 1 11 ? -7.910 14.085 -0.572 1.00 0.00 11 VAL A O 8
ATOM 9479 N N . GLU A 1 12 ? -6.130 14.852 0.562 1.00 0.00 12 GLU A N 8
ATOM 9480 C CA . GLU A 1 12 ? -5.811 15.809 -0.455 1.00 0.00 12 GLU A CA 8
ATOM 9481 C C . GLU A 1 12 ? -5.527 15.064 -1.754 1.00 0.00 12 GLU A C 8
ATOM 9482 O O . GLU A 1 12 ? -5.784 15.552 -2.854 1.00 0.00 12 GLU A O 8
ATOM 9494 N N . TYR A 1 13 ? -5.003 13.855 -1.582 1.00 0.00 13 TYR A N 8
ATOM 9495 C CA . TYR A 1 13 ? -4.672 12.964 -2.690 1.00 0.00 13 TYR A CA 8
ATOM 9496 C C . TYR A 1 13 ? -5.920 12.305 -3.277 1.00 0.00 13 TYR A C 8
ATOM 9497 O O . TYR A 1 13 ? -6.098 12.254 -4.493 1.00 0.00 13 TYR A O 8
ATOM 9515 N N . LYS A 1 14 ? -6.763 11.775 -2.394 1.00 0.00 14 LYS A N 8
ATOM 9516 C CA . LYS A 1 14 ? -7.983 11.077 -2.793 1.00 0.00 14 LYS A CA 8
ATOM 9517 C C . LYS A 1 14 ? -8.818 11.885 -3.788 1.00 0.00 14 LYS A C 8
ATOM 9518 O O . LYS A 1 14 ? -9.529 11.314 -4.614 1.00 0.00 14 LYS A O 8
ATOM 9537 N N . SER A 1 15 ? -8.718 13.206 -3.723 1.00 0.00 15 SER A N 8
ATOM 9538 C CA . SER A 1 15 ? -9.443 14.065 -4.629 1.00 0.00 15 SER A CA 8
ATOM 9539 C C . SER A 1 15 ? -8.803 14.001 -5.990 1.00 0.00 15 SER A C 8
ATOM 9540 O O . SER A 1 15 ? -9.472 13.901 -7.019 1.00 0.00 15 SER A O 8
ATOM 9548 N N . LYS A 1 16 ? -7.481 14.086 -5.973 1.00 0.00 16 LYS A N 8
ATOM 9549 C CA . LYS A 1 16 ? -6.712 14.070 -7.190 1.00 0.00 16 LYS A CA 8
ATOM 9550 C C . LYS A 1 16 ? -6.447 12.652 -7.691 1.00 0.00 16 LYS A C 8
ATOM 9551 O O . LYS A 1 16 ? -5.920 12.463 -8.787 1.00 0.00 16 LYS A O 8
ATOM 9570 N N . PHE A 1 17 ? -6.793 11.658 -6.884 1.00 0.00 17 PHE A N 8
ATOM 9571 C CA . PHE A 1 17 ? -6.564 10.265 -7.259 1.00 0.00 17 PHE A CA 8
ATOM 9572 C C . PHE A 1 17 ? -7.798 9.623 -7.895 1.00 0.00 17 PHE A C 8
ATOM 9573 O O . PHE A 1 17 ? -7.710 8.540 -8.471 1.00 0.00 17 PHE A O 8
ATOM 9590 N N . ASP A 1 18 ? -8.947 10.287 -7.791 1.00 0.00 18 ASP A N 8
ATOM 9591 C CA . ASP A 1 18 ? -10.190 9.764 -8.365 1.00 0.00 18 ASP A CA 8
ATOM 9592 C C . ASP A 1 18 ? -10.706 8.552 -7.581 1.00 0.00 18 ASP A C 8
ATOM 9593 O O . ASP A 1 18 ? -11.671 7.906 -7.987 1.00 0.00 18 ASP A O 8
ATOM 9602 N N . LYS A 1 19 ? -10.070 8.266 -6.449 1.00 0.00 19 LYS A N 8
ATOM 9603 C CA . LYS A 1 19 ? -10.468 7.155 -5.592 1.00 0.00 19 LYS A CA 8
ATOM 9604 C C . LYS A 1 19 ? -10.286 7.566 -4.139 1.00 0.00 19 LYS A C 8
ATOM 9605 O O . LYS A 1 19 ? -9.186 7.489 -3.592 1.00 0.00 19 LYS A O 8
ATOM 9624 N N . ASN A 1 20 ? -11.360 8.055 -3.537 1.00 0.00 20 ASN A N 8
ATOM 9625 C CA . ASN A 1 20 ? -11.305 8.542 -2.167 1.00 0.00 20 ASN A CA 8
ATOM 9626 C C . ASN A 1 20 ? -11.761 7.519 -1.132 1.00 0.00 20 ASN A C 8
ATOM 9627 O O . ASN A 1 20 ? -12.892 7.035 -1.169 1.00 0.00 20 ASN A O 8
ATOM 9638 N N . TYR A 1 21 ? -10.880 7.252 -0.170 1.00 0.00 21 TYR A N 8
ATOM 9639 C CA . TYR A 1 21 ? -11.188 6.351 0.931 1.00 0.00 21 TYR A CA 8
ATOM 9640 C C . TYR A 1 21 ? -10.743 7.007 2.241 1.00 0.00 21 TYR A C 8
ATOM 9641 O O . TYR A 1 21 ? -9.536 7.249 2.471 1.00 0.00 21 TYR A O 8
ATOM 9659 N N . GLU A 1 22 ? -11.764 7.334 3.049 1.00 0.00 22 GLU A N 8
ATOM 9660 C CA . GLU A 1 22 ? -11.630 8.036 4.331 1.00 0.00 22 GLU A CA 8
ATOM 9661 C C . GLU A 1 22 ? -11.102 7.186 5.484 1.00 0.00 22 GLU A C 8
ATOM 9662 O O . GLU A 1 22 ? -10.799 6.004 5.334 1.00 0.00 22 GLU A O 8
ATOM 9674 N N . ALA A 1 23 ? -10.981 7.854 6.637 1.00 0.00 23 ALA A N 8
ATOM 9675 C CA . ALA A 1 23 ? -10.470 7.267 7.876 1.00 0.00 23 ALA A CA 8
ATOM 9676 C C . ALA A 1 23 ? -10.990 5.857 8.150 1.00 0.00 23 ALA A C 8
ATOM 9677 O O . ALA A 1 23 ? -10.231 5.006 8.614 1.00 0.00 23 ALA A O 8
ATOM 9684 N N . GLU A 1 24 ? -12.272 5.596 7.893 1.00 0.00 24 GLU A N 8
ATOM 9685 C CA . GLU A 1 24 ? -12.815 4.264 8.162 1.00 0.00 24 GLU A CA 8
ATOM 9686 C C . GLU A 1 24 ? -11.950 3.196 7.498 1.00 0.00 24 GLU A C 8
ATOM 9687 O O . GLU A 1 24 ? -11.400 2.322 8.170 1.00 0.00 24 GLU A O 8
ATOM 9699 N N . GLU A 1 25 ? -11.787 3.309 6.186 1.00 0.00 25 GLU A N 8
ATOM 9700 C CA . GLU A 1 25 ? -10.933 2.394 5.439 1.00 0.00 25 GLU A CA 8
ATOM 9701 C C . GLU A 1 25 ? -9.471 2.754 5.679 1.00 0.00 25 GLU A C 8
ATOM 9702 O O . GLU A 1 25 ? -8.600 1.891 5.788 1.00 0.00 25 GLU A O 8
ATOM 9714 N N . ASP A 1 26 ? -9.233 4.062 5.732 1.00 0.00 26 ASP A N 8
ATOM 9715 C CA . ASP A 1 26 ? -7.904 4.632 5.924 1.00 0.00 26 ASP A CA 8
ATOM 9716 C C . ASP A 1 26 ? -7.207 4.126 7.177 1.00 0.00 26 ASP A C 8
ATOM 9717 O O . ASP A 1 26 ? -5.987 4.059 7.217 1.00 0.00 26 ASP A O 8
ATOM 9726 N N . LEU A 1 27 ? -7.971 3.815 8.214 1.00 0.00 27 LEU A N 8
ATOM 9727 C CA . LEU A 1 27 ? -7.386 3.372 9.473 1.00 0.00 27 LEU A CA 8
ATOM 9728 C C . LEU A 1 27 ? -6.343 2.280 9.255 1.00 0.00 27 LEU A C 8
ATOM 9729 O O . LEU A 1 27 ? -5.175 2.429 9.642 1.00 0.00 27 LEU A O 8
ATOM 9745 N N . MET A 1 28 ? -6.738 1.216 8.576 1.00 0.00 28 MET A N 8
ATOM 9746 C CA . MET A 1 28 ? -5.802 0.148 8.260 1.00 0.00 28 MET A CA 8
ATOM 9747 C C . MET A 1 28 ? -4.764 0.697 7.291 1.00 0.00 28 MET A C 8
ATOM 9748 O O . MET A 1 28 ? -3.606 0.267 7.263 1.00 0.00 28 MET A O 8
ATOM 9762 N N . ARG A 1 29 ? -5.200 1.677 6.510 1.00 0.00 29 ARG A N 8
ATOM 9763 C CA . ARG A 1 29 ? -4.343 2.329 5.545 1.00 0.00 29 ARG A CA 8
ATOM 9764 C C . ARG A 1 29 ? -3.354 3.255 6.241 1.00 0.00 29 ARG A C 8
ATOM 9765 O O . ARG A 1 29 ? -2.280 3.536 5.718 1.00 0.00 29 ARG A O 8
ATOM 9786 N N . ARG A 1 30 ? -3.717 3.730 7.432 1.00 0.00 30 ARG A N 8
ATOM 9787 C CA . ARG A 1 30 ? -2.842 4.616 8.186 1.00 0.00 30 ARG A CA 8
ATOM 9788 C C . ARG A 1 30 ? -1.471 3.974 8.273 1.00 0.00 30 ARG A C 8
ATOM 9789 O O . ARG A 1 30 ? -0.441 4.643 8.201 1.00 0.00 30 ARG A O 8
ATOM 9810 N N . ARG A 1 31 ? -1.484 2.652 8.407 1.00 0.00 31 ARG A N 8
ATOM 9811 C CA . ARG A 1 31 ? -0.257 1.875 8.478 1.00 0.00 31 ARG A CA 8
ATOM 9812 C C . ARG A 1 31 ? 0.447 1.818 7.120 1.00 0.00 31 ARG A C 8
ATOM 9813 O O . ARG A 1 31 ? 1.686 1.812 7.051 1.00 0.00 31 ARG A O 8
ATOM 9834 N N . ILE A 1 32 ? -0.327 1.807 6.028 1.00 0.00 32 ILE A N 8
ATOM 9835 C CA . ILE A 1 32 ? 0.277 1.765 4.706 1.00 0.00 32 ILE A CA 8
ATOM 9836 C C . ILE A 1 32 ? 0.713 3.146 4.324 1.00 0.00 32 ILE A C 8
ATOM 9837 O O . ILE A 1 32 ? 1.717 3.339 3.657 1.00 0.00 32 ILE A O 8
ATOM 9853 N N . TYR A 1 33 ? -0.034 4.111 4.763 1.00 0.00 33 TYR A N 8
ATOM 9854 C CA . TYR A 1 33 ? 0.319 5.466 4.476 1.00 0.00 33 TYR A CA 8
ATOM 9855 C C . TYR A 1 33 ? 1.698 5.808 5.043 1.00 0.00 33 TYR A C 8
ATOM 9856 O O . TYR A 1 33 ? 2.443 6.602 4.461 1.00 0.00 33 TYR A O 8
ATOM 9874 N N . ALA A 1 34 ? 2.030 5.212 6.188 1.00 0.00 34 ALA A N 8
ATOM 9875 C CA . ALA A 1 34 ? 3.312 5.470 6.837 1.00 0.00 34 ALA A CA 8
ATOM 9876 C C . ALA A 1 34 ? 4.478 5.224 5.900 1.00 0.00 34 ALA A C 8
ATOM 9877 O O . ALA A 1 34 ? 5.354 6.074 5.735 1.00 0.00 34 ALA A O 8
ATOM 9884 N N . GLU A 1 35 ? 4.469 4.070 5.275 1.00 0.00 35 GLU A N 8
ATOM 9885 C CA . GLU A 1 35 ? 5.516 3.709 4.323 1.00 0.00 35 GLU A CA 8
ATOM 9886 C C . GLU A 1 35 ? 5.582 4.704 3.166 1.00 0.00 35 GLU A C 8
ATOM 9887 O O . GLU A 1 35 ? 6.637 4.894 2.566 1.00 0.00 35 GLU A O 8
ATOM 9899 N N . SER A 1 36 ? 4.439 5.302 2.827 1.00 0.00 36 SER A N 8
ATOM 9900 C CA . SER A 1 36 ? 4.366 6.229 1.696 1.00 0.00 36 SER A CA 8
ATOM 9901 C C . SER A 1 36 ? 5.481 7.260 1.748 1.00 0.00 36 SER A C 8
ATOM 9902 O O . SER A 1 36 ? 6.241 7.396 0.790 1.00 0.00 36 SER A O 8
ATOM 9910 N N . LYS A 1 37 ? 5.609 7.971 2.857 1.00 0.00 37 LYS A N 8
ATOM 9911 C CA . LYS A 1 37 ? 6.682 8.954 2.969 1.00 0.00 37 LYS A CA 8
ATOM 9912 C C . LYS A 1 37 ? 8.025 8.247 2.841 1.00 0.00 37 LYS A C 8
ATOM 9913 O O . LYS A 1 37 ? 8.943 8.749 2.192 1.00 0.00 37 LYS A O 8
ATOM 9932 N N . ALA A 1 38 ? 8.122 7.056 3.437 1.00 0.00 38 ALA A N 8
ATOM 9933 C CA . ALA A 1 38 ? 9.344 6.263 3.353 1.00 0.00 38 ALA A CA 8
ATOM 9934 C C . ALA A 1 38 ? 9.749 6.117 1.900 1.00 0.00 38 ALA A C 8
ATOM 9935 O O . ALA A 1 38 ? 10.930 6.111 1.550 1.00 0.00 38 ALA A O 8
ATOM 9942 N N . ARG A 1 39 ? 8.732 6.026 1.067 1.00 0.00 39 ARG A N 8
ATOM 9943 C CA . ARG A 1 39 ? 8.887 5.908 -0.365 1.00 0.00 39 ARG A CA 8
ATOM 9944 C C . ARG A 1 39 ? 9.357 7.223 -0.953 1.00 0.00 39 ARG A C 8
ATOM 9945 O O . ARG A 1 39 ? 10.073 7.261 -1.943 1.00 0.00 39 ARG A O 8
ATOM 9966 N N . ILE A 1 40 ? 8.935 8.315 -0.347 1.00 0.00 40 ILE A N 8
ATOM 9967 C CA . ILE A 1 40 ? 9.331 9.621 -0.831 1.00 0.00 40 ILE A CA 8
ATOM 9968 C C . ILE A 1 40 ? 10.818 9.794 -0.600 1.00 0.00 40 ILE A C 8
ATOM 9969 O O . ILE A 1 40 ? 11.540 10.368 -1.412 1.00 0.00 40 ILE A O 8
ATOM 9985 N N . GLU A 1 41 ? 11.264 9.191 0.480 1.00 0.00 41 GLU A N 8
ATOM 9986 C CA . GLU A 1 41 ? 12.675 9.146 0.830 1.00 0.00 41 GLU A CA 8
ATOM 9987 C C . GLU A 1 41 ? 13.379 8.182 -0.131 1.00 0.00 41 GLU A C 8
ATOM 9988 O O . GLU A 1 41 ? 14.592 8.236 -0.333 1.00 0.00 41 GLU A O 8
ATOM 10000 N N . GLU A 1 42 ? 12.577 7.252 -0.650 1.00 0.00 42 GLU A N 8
ATOM 10001 C CA . GLU A 1 42 ? 13.019 6.167 -1.529 1.00 0.00 42 GLU A CA 8
ATOM 10002 C C . GLU A 1 42 ? 13.811 6.608 -2.763 1.00 0.00 42 GLU A C 8
ATOM 10003 O O . GLU A 1 42 ? 14.989 6.277 -2.907 1.00 0.00 42 GLU A O 8
ATOM 10015 N N . HIS A 1 43 ? 13.155 7.323 -3.659 1.00 0.00 43 HIS A N 8
ATOM 10016 C CA . HIS A 1 43 ? 13.781 7.760 -4.897 1.00 0.00 43 HIS A CA 8
ATOM 10017 C C . HIS A 1 43 ? 14.615 9.008 -4.713 1.00 0.00 43 HIS A C 8
ATOM 10018 O O . HIS A 1 43 ? 15.618 9.208 -5.399 1.00 0.00 43 HIS A O 8
ATOM 10033 N N . ASN A 1 44 ? 14.178 9.860 -3.809 1.00 0.00 44 ASN A N 8
ATOM 10034 C CA . ASN A 1 44 ? 14.864 11.105 -3.564 1.00 0.00 44 ASN A CA 8
ATOM 10035 C C . ASN A 1 44 ? 16.275 10.876 -3.063 1.00 0.00 44 ASN A C 8
ATOM 10036 O O . ASN A 1 44 ? 17.148 11.711 -3.278 1.00 0.00 44 ASN A O 8
ATOM 10047 N N . ARG A 1 45 ? 16.489 9.740 -2.405 1.00 0.00 45 ARG A N 8
ATOM 10048 C CA . ARG A 1 45 ? 17.804 9.381 -1.883 1.00 0.00 45 ARG A CA 8
ATOM 10049 C C . ARG A 1 45 ? 18.631 8.621 -2.931 1.00 0.00 45 ARG A C 8
ATOM 10050 O O . ARG A 1 45 ? 19.851 8.507 -2.819 1.00 0.00 45 ARG A O 8
ATOM 10071 N N . LYS A 1 46 ? 17.933 8.062 -3.915 1.00 0.00 46 LYS A N 8
ATOM 10072 C CA . LYS A 1 46 ? 18.547 7.250 -4.974 1.00 0.00 46 LYS A CA 8
ATOM 10073 C C . LYS A 1 46 ? 19.430 8.042 -5.954 1.00 0.00 46 LYS A C 8
ATOM 10074 O O . LYS A 1 46 ? 20.635 7.794 -6.047 1.00 0.00 46 LYS A O 8
ATOM 10093 N N . PHE A 1 47 ? 18.863 9.046 -6.626 1.00 0.00 47 PHE A N 8
ATOM 10094 C CA . PHE A 1 47 ? 19.656 9.890 -7.516 1.00 0.00 47 PHE A CA 8
ATOM 10095 C C . PHE A 1 47 ? 20.591 10.608 -6.621 1.00 0.00 47 PHE A C 8
ATOM 10096 O O . PHE A 1 47 ? 21.753 10.857 -6.925 1.00 0.00 47 PHE A O 8
ATOM 10113 N N . GLU A 1 48 ? 20.040 10.857 -5.454 1.00 0.00 48 GLU A N 8
ATOM 10114 C CA . GLU A 1 48 ? 20.744 11.451 -4.377 1.00 0.00 48 GLU A CA 8
ATOM 10115 C C . GLU A 1 48 ? 22.048 10.675 -4.158 1.00 0.00 48 GLU A C 8
ATOM 10116 O O . GLU A 1 48 ? 22.965 11.136 -3.478 1.00 0.00 48 GLU A O 8
ATOM 10128 N N . LYS A 1 49 ? 22.103 9.482 -4.771 1.00 0.00 49 LYS A N 8
ATOM 10129 C CA . LYS A 1 49 ? 23.256 8.604 -4.700 1.00 0.00 49 LYS A CA 8
ATOM 10130 C C . LYS A 1 49 ? 24.090 8.698 -5.967 1.00 0.00 49 LYS A C 8
ATOM 10131 O O . LYS A 1 49 ? 24.877 7.798 -6.260 1.00 0.00 49 LYS A O 8
ATOM 10150 N N . GLY A 1 50 ? 23.896 9.768 -6.747 1.00 0.00 50 GLY A N 8
ATOM 10151 C CA . GLY A 1 50 ? 24.630 9.896 -7.999 1.00 0.00 50 GLY A CA 8
ATOM 10152 C C . GLY A 1 50 ? 24.463 8.624 -8.790 1.00 0.00 50 GLY A C 8
ATOM 10153 O O . GLY A 1 50 ? 25.366 8.163 -9.489 1.00 0.00 50 GLY A O 8
ATOM 10157 N N . GLU A 1 51 ? 23.293 8.040 -8.593 1.00 0.00 51 GLU A N 8
ATOM 10158 C CA . GLU A 1 51 ? 22.916 6.777 -9.176 1.00 0.00 51 GLU A CA 8
ATOM 10159 C C . GLU A 1 51 ? 22.195 6.943 -10.518 1.00 0.00 51 GLU A C 8
ATOM 10160 O O . GLU A 1 51 ? 22.657 6.460 -11.553 1.00 0.00 51 GLU A O 8
ATOM 10172 N N . VAL A 1 52 ? 21.063 7.625 -10.478 1.00 0.00 52 VAL A N 8
ATOM 10173 C CA . VAL A 1 52 ? 20.233 7.885 -11.637 1.00 0.00 52 VAL A CA 8
ATOM 10174 C C . VAL A 1 52 ? 19.414 9.063 -11.291 1.00 0.00 52 VAL A C 8
ATOM 10175 O O . VAL A 1 52 ? 19.418 9.472 -10.143 1.00 0.00 52 VAL A O 8
ATOM 10188 N N . THR A 1 53 ? 18.625 9.552 -12.203 1.00 0.00 53 THR A N 8
ATOM 10189 C CA . THR A 1 53 ? 17.750 10.593 -11.801 1.00 0.00 53 THR A CA 8
ATOM 10190 C C . THR A 1 53 ? 16.327 10.053 -11.788 1.00 0.00 53 THR A C 8
ATOM 10191 O O . THR A 1 53 ? 15.620 10.044 -12.796 1.00 0.00 53 THR A O 8
ATOM 10202 N N . TRP A 1 54 ? 15.932 9.629 -10.594 1.00 0.00 54 TRP A N 8
ATOM 10203 C CA . TRP A 1 54 ? 14.592 9.093 -10.329 1.00 0.00 54 TRP A CA 8
ATOM 10204 C C . TRP A 1 54 ? 14.059 9.602 -8.990 1.00 0.00 54 TRP A C 8
ATOM 10205 O O . TRP A 1 54 ? 14.718 9.470 -7.962 1.00 0.00 54 TRP A O 8
ATOM 10226 N N . LYS A 1 55 ? 12.861 10.172 -9.009 1.00 0.00 55 LYS A N 8
ATOM 10227 C CA . LYS A 1 55 ? 12.235 10.697 -7.794 1.00 0.00 55 LYS A CA 8
ATOM 10228 C C . LYS A 1 55 ? 11.020 9.908 -7.394 1.00 0.00 55 LYS A C 8
ATOM 10229 O O . LYS A 1 55 ? 10.382 9.228 -8.197 1.00 0.00 55 LYS A O 8
ATOM 10248 N N . MET A 1 56 ? 10.725 10.031 -6.126 1.00 0.00 56 MET A N 8
ATOM 10249 C CA . MET A 1 56 ? 9.585 9.363 -5.523 1.00 0.00 56 MET A CA 8
ATOM 10250 C C . MET A 1 56 ? 8.295 9.863 -6.176 1.00 0.00 56 MET A C 8
ATOM 10251 O O . MET A 1 56 ? 8.333 10.769 -7.007 1.00 0.00 56 MET A O 8
ATOM 10265 N N . GLY A 1 57 ? 7.153 9.290 -5.793 1.00 0.00 57 GLY A N 8
ATOM 10266 C CA . GLY A 1 57 ? 5.900 9.730 -6.358 1.00 0.00 57 GLY A CA 8
ATOM 10267 C C . GLY A 1 57 ? 4.711 9.357 -5.500 1.00 0.00 57 GLY A C 8
ATOM 10268 O O . GLY A 1 57 ? 3.568 9.558 -5.910 1.00 0.00 57 GLY A O 8
ATOM 10272 N N . ILE A 1 58 ? 4.964 8.811 -4.304 1.00 0.00 58 ILE A N 8
ATOM 10273 C CA . ILE A 1 58 ? 3.884 8.425 -3.418 1.00 0.00 58 ILE A CA 8
ATOM 10274 C C . ILE A 1 58 ? 3.017 7.436 -4.136 1.00 0.00 58 ILE A C 8
ATOM 10275 O O . ILE A 1 58 ? 2.117 7.822 -4.884 1.00 0.00 58 ILE A O 8
ATOM 10291 N N . ASN A 1 59 ? 3.305 6.171 -3.969 1.00 0.00 59 ASN A N 8
ATOM 10292 C CA . ASN A 1 59 ? 2.545 5.192 -4.682 1.00 0.00 59 ASN A CA 8
ATOM 10293 C C . ASN A 1 59 ? 1.087 5.169 -4.221 1.00 0.00 59 ASN A C 8
ATOM 10294 O O . ASN A 1 59 ? 0.785 5.458 -3.064 1.00 0.00 59 ASN A O 8
ATOM 10305 N N . HIS A 1 60 ? 0.189 4.829 -5.144 1.00 0.00 60 HIS A N 8
ATOM 10306 C CA . HIS A 1 60 ? -1.243 4.772 -4.851 1.00 0.00 60 HIS A CA 8
ATOM 10307 C C . HIS A 1 60 ? -1.525 3.902 -3.629 1.00 0.00 60 HIS A C 8
ATOM 10308 O O . HIS A 1 60 ? -2.186 4.326 -2.666 1.00 0.00 60 HIS A O 8
ATOM 10323 N N . LEU A 1 61 ? -1.028 2.678 -3.648 1.00 0.00 61 LEU A N 8
ATOM 10324 C CA . LEU A 1 61 ? -1.258 1.810 -2.521 1.00 0.00 61 LEU A CA 8
ATOM 10325 C C . LEU A 1 61 ? -0.531 2.297 -1.303 1.00 0.00 61 LEU A C 8
ATOM 10326 O O . LEU A 1 61 ? -0.689 1.707 -0.248 1.00 0.00 61 LEU A O 8
ATOM 10342 N N . ALA A 1 62 ? 0.277 3.358 -1.418 1.00 0.00 62 ALA A N 8
ATOM 10343 C CA . ALA A 1 62 ? 1.000 3.823 -0.253 1.00 0.00 62 ALA A CA 8
ATOM 10344 C C . ALA A 1 62 ? 0.052 4.223 0.843 1.00 0.00 62 ALA A C 8
ATOM 10345 O O . ALA A 1 62 ? 0.477 4.603 1.926 1.00 0.00 62 ALA A O 8
ATOM 10352 N N . ASP A 1 63 ? -1.234 4.077 0.582 1.00 0.00 63 ASP A N 8
ATOM 10353 C CA . ASP A 1 63 ? -2.232 4.357 1.558 1.00 0.00 63 ASP A CA 8
ATOM 10354 C C . ASP A 1 63 ? -2.970 3.089 1.779 1.00 0.00 63 ASP A C 8
ATOM 10355 O O . ASP A 1 63 ? -3.441 2.832 2.863 1.00 0.00 63 ASP A O 8
ATOM 10364 N N . LEU A 1 64 ? -3.002 2.258 0.750 1.00 0.00 64 LEU A N 8
ATOM 10365 C CA . LEU A 1 64 ? -3.626 0.975 0.884 1.00 0.00 64 LEU A CA 8
ATOM 10366 C C . LEU A 1 64 ? -2.778 -0.109 0.255 1.00 0.00 64 LEU A C 8
ATOM 10367 O O . LEU A 1 64 ? -2.861 -0.401 -0.925 1.00 0.00 64 LEU A O 8
ATOM 10383 N N . THR A 1 65 ? -1.988 -0.713 1.077 1.00 0.00 65 THR A N 8
ATOM 10384 C CA . THR A 1 65 ? -1.113 -1.807 0.664 1.00 0.00 65 THR A CA 8
ATOM 10385 C C . THR A 1 65 ? -1.680 -3.103 1.211 1.00 0.00 65 THR A C 8
ATOM 10386 O O . THR A 1 65 ? -2.683 -3.068 1.907 1.00 0.00 65 THR A O 8
ATOM 10397 N N . PRO A 1 66 ? -1.019 -4.259 0.984 1.00 0.00 66 PRO A N 8
ATOM 10398 C CA . PRO A 1 66 ? -1.439 -5.546 1.553 1.00 0.00 66 PRO A CA 8
ATOM 10399 C C . PRO A 1 66 ? -2.042 -5.350 2.937 1.00 0.00 66 PRO A C 8
ATOM 10400 O O . PRO A 1 66 ? -2.944 -6.074 3.343 1.00 0.00 66 PRO A O 8
ATOM 10411 N N . GLU A 1 67 ? -1.558 -4.320 3.641 1.00 0.00 67 GLU A N 8
ATOM 10412 C CA . GLU A 1 67 ? -2.089 -3.993 4.958 1.00 0.00 67 GLU A CA 8
ATOM 10413 C C . GLU A 1 67 ? -3.572 -3.794 4.809 1.00 0.00 67 GLU A C 8
ATOM 10414 O O . GLU A 1 67 ? -4.403 -4.449 5.439 1.00 0.00 67 GLU A O 8
ATOM 10426 N N . GLU A 1 68 ? -3.853 -2.887 3.901 1.00 0.00 68 GLU A N 8
ATOM 10427 C CA . GLU A 1 68 ? -5.197 -2.534 3.519 1.00 0.00 68 GLU A CA 8
ATOM 10428 C C . GLU A 1 68 ? -5.784 -3.597 2.606 1.00 0.00 68 GLU A C 8
ATOM 10429 O O . GLU A 1 68 ? -6.891 -4.089 2.802 1.00 0.00 68 GLU A O 8
ATOM 10441 N N . PHE A 1 69 ? -4.996 -3.911 1.584 1.00 0.00 69 PHE A N 8
ATOM 10442 C CA . PHE A 1 69 ? -5.350 -4.879 0.564 1.00 0.00 69 PHE A CA 8
ATOM 10443 C C . PHE A 1 69 ? -5.772 -6.214 1.180 1.00 0.00 69 PHE A C 8
ATOM 10444 O O . PHE A 1 69 ? -6.577 -6.948 0.606 1.00 0.00 69 PHE A O 8
ATOM 10461 N N . ALA A 1 70 ? -5.222 -6.524 2.351 1.00 0.00 70 ALA A N 8
ATOM 10462 C CA . ALA A 1 70 ? -5.540 -7.770 3.044 1.00 0.00 70 ALA A CA 8
ATOM 10463 C C . ALA A 1 70 ? -6.835 -7.671 3.848 1.00 0.00 70 ALA A C 8
ATOM 10464 O O . ALA A 1 70 ? -7.724 -8.513 3.713 1.00 0.00 70 ALA A O 8
ATOM 10471 N N . GLN A 1 71 ? -6.922 -6.660 4.707 1.00 0.00 71 GLN A N 8
ATOM 10472 C CA . GLN A 1 71 ? -8.094 -6.476 5.559 1.00 0.00 71 GLN A CA 8
ATOM 10473 C C . GLN A 1 71 ? -9.232 -5.745 4.844 1.00 0.00 71 GLN A C 8
ATOM 10474 O O . GLN A 1 71 ? -10.330 -5.625 5.388 1.00 0.00 71 GLN A O 8
ATOM 10488 N N . ARG A 1 72 ? -8.988 -5.283 3.623 1.00 0.00 72 ARG A N 8
ATOM 10489 C CA . ARG A 1 72 ? -10.017 -4.602 2.858 1.00 0.00 72 ARG A CA 8
ATOM 10490 C C . ARG A 1 72 ? -10.799 -5.631 2.067 1.00 0.00 72 ARG A C 8
ATOM 10491 O O . ARG A 1 72 ? -11.987 -5.461 1.794 1.00 0.00 72 ARG A O 8
ATOM 10512 N N . SER A 1 73 ? -10.110 -6.712 1.708 1.00 0.00 73 SER A N 8
ATOM 10513 C CA . SER A 1 73 ? -10.723 -7.785 0.956 1.00 0.00 73 SER A CA 8
ATOM 10514 C C . SER A 1 73 ? -10.365 -9.146 1.546 1.00 0.00 73 SER A C 8
ATOM 10515 O O . SER A 1 73 ? -11.208 -9.812 2.150 1.00 0.00 73 SER A O 8
ATOM 10523 N N . GLY A 1 74 ? -9.112 -9.557 1.369 1.00 0.00 74 GLY A N 8
ATOM 10524 C CA . GLY A 1 74 ? -8.675 -10.840 1.890 1.00 0.00 74 GLY A CA 8
ATOM 10525 C C . GLY A 1 74 ? -7.186 -10.882 2.174 1.00 0.00 74 GLY A C 8
ATOM 10526 O O . GLY A 1 74 ? -6.371 -10.565 1.306 1.00 0.00 74 GLY A O 8
ATOM 10530 N N . LYS A 1 75 ? -6.830 -11.273 3.393 1.00 0.00 75 LYS A N 8
ATOM 10531 C CA . LYS A 1 75 ? -5.430 -11.357 3.796 1.00 0.00 75 LYS A CA 8
ATOM 10532 C C . LYS A 1 75 ? -4.783 -12.641 3.284 1.00 0.00 75 LYS A C 8
ATOM 10533 O O . LYS A 1 75 ? -5.471 -13.585 2.896 1.00 0.00 75 LYS A O 8
ATOM 10552 N N . LYS A 1 76 ? -3.453 -12.666 3.287 1.00 0.00 76 LYS A N 8
ATOM 10553 C CA . LYS A 1 76 ? -2.704 -13.830 2.827 1.00 0.00 76 LYS A CA 8
ATOM 10554 C C . LYS A 1 76 ? -1.405 -13.981 3.615 1.00 0.00 76 LYS A C 8
ATOM 10555 O O . LYS A 1 76 ? -0.461 -13.214 3.427 1.00 0.00 76 LYS A O 8
ATOM 10574 N N . VAL A 1 77 ? -1.366 -14.972 4.501 1.00 0.00 77 VAL A N 8
ATOM 10575 C CA . VAL A 1 77 ? -0.186 -15.220 5.320 1.00 0.00 77 VAL A CA 8
ATOM 10576 C C . VAL A 1 77 ? 0.910 -15.945 4.534 1.00 0.00 77 VAL A C 8
ATOM 10577 O O . VAL A 1 77 ? 2.072 -15.539 4.569 1.00 0.00 77 VAL A O 8
ATOM 10590 N N . PRO A 1 78 ? 0.564 -17.030 3.816 1.00 0.00 78 PRO A N 8
ATOM 10591 C CA . PRO A 1 78 ? 1.538 -17.795 3.035 1.00 0.00 78 PRO A CA 8
ATOM 10592 C C . PRO A 1 78 ? 1.884 -17.122 1.710 1.00 0.00 78 PRO A C 8
ATOM 10593 O O . PRO A 1 78 ? 1.137 -16.273 1.222 1.00 0.00 78 PRO A O 8
ATOM 10604 N N . PRO A 1 79 ? 3.025 -17.495 1.107 1.00 0.00 79 PRO A N 8
ATOM 10605 C CA . PRO A 1 79 ? 3.468 -16.925 -0.170 1.00 0.00 79 PRO A CA 8
ATOM 10606 C C . PRO A 1 79 ? 2.391 -17.011 -1.246 1.00 0.00 79 PRO A C 8
ATOM 10607 O O . PRO A 1 79 ? 1.967 -15.995 -1.796 1.00 0.00 79 PRO A O 8
ATOM 10618 N N . ASN A 1 80 ? 1.952 -18.230 -1.540 1.00 0.00 80 ASN A N 8
ATOM 10619 C CA . ASN A 1 80 ? 0.924 -18.449 -2.550 1.00 0.00 80 ASN A CA 8
ATOM 10620 C C . ASN A 1 80 ? 0.020 -19.615 -2.164 1.00 0.00 80 ASN A C 8
ATOM 10621 O O . ASN A 1 80 ? -1.141 -19.361 -1.784 1.00 0.00 80 ASN A O 8
ATOM 10633 N N . MET A 1 1 ? 1.710 15.304 11.383 1.00 0.00 1 MET A N 9
ATOM 10634 C CA . MET A 1 1 ? 3.056 14.772 11.044 1.00 0.00 1 MET A CA 9
ATOM 10635 C C . MET A 1 1 ? 3.742 14.185 12.275 1.00 0.00 1 MET A C 9
ATOM 10636 O O . MET A 1 1 ? 4.851 14.582 12.630 1.00 0.00 1 MET A O 9
ATOM 10652 N N . MET A 1 2 ? 3.074 13.235 12.921 1.00 0.00 2 MET A N 9
ATOM 10653 C CA . MET A 1 2 ? 3.620 12.591 14.111 1.00 0.00 2 MET A CA 9
ATOM 10654 C C . MET A 1 2 ? 4.825 11.726 13.754 1.00 0.00 2 MET A C 9
ATOM 10655 O O . MET A 1 2 ? 5.939 11.976 14.216 1.00 0.00 2 MET A O 9
ATOM 10669 N N . SER A 1 3 ? 4.595 10.709 12.931 1.00 0.00 3 SER A N 9
ATOM 10670 C CA . SER A 1 3 ? 5.665 9.810 12.514 1.00 0.00 3 SER A CA 9
ATOM 10671 C C . SER A 1 3 ? 6.078 10.091 11.072 1.00 0.00 3 SER A C 9
ATOM 10672 O O . SER A 1 3 ? 7.267 10.147 10.758 1.00 0.00 3 SER A O 9
ATOM 10680 N N . LEU A 1 4 ? 5.090 10.271 10.202 1.00 0.00 4 LEU A N 9
ATOM 10681 C CA . LEU A 1 4 ? 5.353 10.552 8.793 1.00 0.00 4 LEU A CA 9
ATOM 10682 C C . LEU A 1 4 ? 4.241 11.382 8.184 1.00 0.00 4 LEU A C 9
ATOM 10683 O O . LEU A 1 4 ? 4.390 12.583 7.956 1.00 0.00 4 LEU A O 9
ATOM 10699 N N . VAL A 1 5 ? 3.143 10.710 7.881 1.00 0.00 5 VAL A N 9
ATOM 10700 C CA . VAL A 1 5 ? 2.014 11.344 7.248 1.00 0.00 5 VAL A CA 9
ATOM 10701 C C . VAL A 1 5 ? 0.695 10.719 7.693 1.00 0.00 5 VAL A C 9
ATOM 10702 O O . VAL A 1 5 ? 0.568 9.497 7.764 1.00 0.00 5 VAL A O 9
ATOM 10715 N N . SER A 1 6 ? -0.291 11.562 7.952 1.00 0.00 6 SER A N 9
ATOM 10716 C CA . SER A 1 6 ? -1.610 11.091 8.342 1.00 0.00 6 SER A CA 9
ATOM 10717 C C . SER A 1 6 ? -2.514 10.977 7.115 1.00 0.00 6 SER A C 9
ATOM 10718 O O . SER A 1 6 ? -2.251 11.592 6.075 1.00 0.00 6 SER A O 9
ATOM 10726 N N . ASP A 1 7 ? -3.593 10.208 7.237 1.00 0.00 7 ASP A N 9
ATOM 10727 C CA . ASP A 1 7 ? -4.540 10.046 6.136 1.00 0.00 7 ASP A CA 9
ATOM 10728 C C . ASP A 1 7 ? -4.906 11.404 5.532 1.00 0.00 7 ASP A C 9
ATOM 10729 O O . ASP A 1 7 ? -5.330 11.493 4.380 1.00 0.00 7 ASP A O 9
ATOM 10738 N N . GLU A 1 8 ? -4.734 12.460 6.327 1.00 0.00 8 GLU A N 9
ATOM 10739 C CA . GLU A 1 8 ? -5.035 13.821 5.898 1.00 0.00 8 GLU A CA 9
ATOM 10740 C C . GLU A 1 8 ? -4.331 14.164 4.589 1.00 0.00 8 GLU A C 9
ATOM 10741 O O . GLU A 1 8 ? -4.968 14.525 3.605 1.00 0.00 8 GLU A O 9
ATOM 10753 N N . GLU A 1 9 ? -3.011 14.058 4.582 1.00 0.00 9 GLU A N 9
ATOM 10754 C CA . GLU A 1 9 ? -2.236 14.370 3.388 1.00 0.00 9 GLU A CA 9
ATOM 10755 C C . GLU A 1 9 ? -2.712 13.549 2.192 1.00 0.00 9 GLU A C 9
ATOM 10756 O O . GLU A 1 9 ? -2.535 13.953 1.042 1.00 0.00 9 GLU A O 9
ATOM 10768 N N . TRP A 1 10 ? -3.302 12.389 2.466 1.00 0.00 10 TRP A N 9
ATOM 10769 C CA . TRP A 1 10 ? -3.782 11.507 1.402 1.00 0.00 10 TRP A CA 9
ATOM 10770 C C . TRP A 1 10 ? -5.172 11.875 0.873 1.00 0.00 10 TRP A C 9
ATOM 10771 O O . TRP A 1 10 ? -5.522 11.486 -0.241 1.00 0.00 10 TRP A O 9
ATOM 10792 N N . VAL A 1 11 ? -5.979 12.596 1.652 1.00 0.00 11 VAL A N 9
ATOM 10793 C CA . VAL A 1 11 ? -7.308 12.946 1.195 1.00 0.00 11 VAL A CA 9
ATOM 10794 C C . VAL A 1 11 ? -7.198 13.936 0.077 1.00 0.00 11 VAL A C 9
ATOM 10795 O O . VAL A 1 11 ? -7.921 13.853 -0.917 1.00 0.00 11 VAL A O 9
ATOM 10808 N N . GLU A 1 12 ? -6.272 14.863 0.221 1.00 0.00 12 GLU A N 9
ATOM 10809 C CA . GLU A 1 12 ? -6.076 15.837 -0.809 1.00 0.00 12 GLU A CA 9
ATOM 10810 C C . GLU A 1 12 ? -5.752 15.107 -2.107 1.00 0.00 12 GLU A C 9
ATOM 10811 O O . GLU A 1 12 ? -6.083 15.553 -3.206 1.00 0.00 12 GLU A O 9
ATOM 10823 N N . TYR A 1 13 ? -5.111 13.956 -1.934 1.00 0.00 13 TYR A N 9
ATOM 10824 C CA . TYR A 1 13 ? -4.722 13.081 -3.034 1.00 0.00 13 TYR A CA 9
ATOM 10825 C C . TYR A 1 13 ? -5.917 12.294 -3.571 1.00 0.00 13 TYR A C 9
ATOM 10826 O O . TYR A 1 13 ? -6.078 12.129 -4.780 1.00 0.00 13 TYR A O 9
ATOM 10844 N N . LYS A 1 14 ? -6.729 11.785 -2.647 1.00 0.00 14 LYS A N 9
ATOM 10845 C CA . LYS A 1 14 ? -7.898 10.976 -2.988 1.00 0.00 14 LYS A CA 9
ATOM 10846 C C . LYS A 1 14 ? -8.779 11.645 -4.042 1.00 0.00 14 LYS A C 9
ATOM 10847 O O . LYS A 1 14 ? -9.449 10.964 -4.817 1.00 0.00 14 LYS A O 9
ATOM 10866 N N . SER A 1 15 ? -8.762 12.969 -4.084 1.00 0.00 15 SER A N 9
ATOM 10867 C CA . SER A 1 15 ? -9.538 13.705 -5.056 1.00 0.00 15 SER A CA 9
ATOM 10868 C C . SER A 1 15 ? -8.890 13.552 -6.405 1.00 0.00 15 SER A C 9
ATOM 10869 O O . SER A 1 15 ? -9.551 13.353 -7.424 1.00 0.00 15 SER A O 9
ATOM 10877 N N . LYS A 1 16 ? -7.571 13.662 -6.391 1.00 0.00 16 LYS A N 9
ATOM 10878 C CA . LYS A 1 16 ? -6.798 13.557 -7.599 1.00 0.00 16 LYS A CA 9
ATOM 10879 C C . LYS A 1 16 ? -6.488 12.105 -7.952 1.00 0.00 16 LYS A C 9
ATOM 10880 O O . LYS A 1 16 ? -5.954 11.821 -9.025 1.00 0.00 16 LYS A O 9
ATOM 10899 N N . PHE A 1 17 ? -6.810 11.190 -7.045 1.00 0.00 17 PHE A N 9
ATOM 10900 C CA . PHE A 1 17 ? -6.547 9.771 -7.272 1.00 0.00 17 PHE A CA 9
ATOM 10901 C C . PHE A 1 17 ? -7.782 9.036 -7.792 1.00 0.00 17 PHE A C 9
ATOM 10902 O O . PHE A 1 17 ? -7.683 7.900 -8.256 1.00 0.00 17 PHE A O 9
ATOM 10919 N N . ASP A 1 18 ? -8.946 9.679 -7.710 1.00 0.00 18 ASP A N 9
ATOM 10920 C CA . ASP A 1 18 ? -10.194 9.070 -8.174 1.00 0.00 18 ASP A CA 9
ATOM 10921 C C . ASP A 1 18 ? -10.641 7.938 -7.244 1.00 0.00 18 ASP A C 9
ATOM 10922 O O . ASP A 1 18 ? -11.598 7.221 -7.540 1.00 0.00 18 ASP A O 9
ATOM 10931 N N . LYS A 1 19 ? -9.954 7.794 -6.115 1.00 0.00 19 LYS A N 9
ATOM 10932 C CA . LYS A 1 19 ? -10.280 6.769 -5.130 1.00 0.00 19 LYS A CA 9
ATOM 10933 C C . LYS A 1 19 ? -10.196 7.371 -3.734 1.00 0.00 19 LYS A C 9
ATOM 10934 O O . LYS A 1 19 ? -9.122 7.429 -3.136 1.00 0.00 19 LYS A O 9
ATOM 10953 N N . ASN A 1 20 ? -11.327 7.858 -3.239 1.00 0.00 20 ASN A N 9
ATOM 10954 C CA . ASN A 1 20 ? -11.366 8.503 -1.934 1.00 0.00 20 ASN A CA 9
ATOM 10955 C C . ASN A 1 20 ? -11.769 7.561 -0.807 1.00 0.00 20 ASN A C 9
ATOM 10956 O O . ASN A 1 20 ? -12.897 7.071 -0.756 1.00 0.00 20 ASN A O 9
ATOM 10967 N N . TYR A 1 21 ? -10.841 7.358 0.125 1.00 0.00 21 TYR A N 9
ATOM 10968 C CA . TYR A 1 21 ? -11.091 6.529 1.295 1.00 0.00 21 TYR A CA 9
ATOM 10969 C C . TYR A 1 21 ? -10.571 7.253 2.541 1.00 0.00 21 TYR A C 9
ATOM 10970 O O . TYR A 1 21 ? -9.351 7.485 2.697 1.00 0.00 21 TYR A O 9
ATOM 10988 N N . GLU A 1 22 ? -11.543 7.634 3.385 1.00 0.00 22 GLU A N 9
ATOM 10989 C CA . GLU A 1 22 ? -11.328 8.394 4.620 1.00 0.00 22 GLU A CA 9
ATOM 10990 C C . GLU A 1 22 ? -10.794 7.566 5.786 1.00 0.00 22 GLU A C 9
ATOM 10991 O O . GLU A 1 22 ? -10.553 6.368 5.669 1.00 0.00 22 GLU A O 9
ATOM 11003 N N . ALA A 1 23 ? -10.597 8.264 6.910 1.00 0.00 23 ALA A N 9
ATOM 11004 C CA . ALA A 1 23 ? -10.064 7.683 8.142 1.00 0.00 23 ALA A CA 9
ATOM 11005 C C . ALA A 1 23 ? -10.641 6.305 8.463 1.00 0.00 23 ALA A C 9
ATOM 11006 O O . ALA A 1 23 ? -9.929 5.452 8.994 1.00 0.00 23 ALA A O 9
ATOM 11013 N N . GLU A 1 24 ? -11.916 6.069 8.158 1.00 0.00 24 GLU A N 9
ATOM 11014 C CA . GLU A 1 24 ? -12.510 4.764 8.454 1.00 0.00 24 GLU A CA 9
ATOM 11015 C C . GLU A 1 24 ? -11.707 3.661 7.770 1.00 0.00 24 GLU A C 9
ATOM 11016 O O . GLU A 1 24 ? -11.176 2.766 8.428 1.00 0.00 24 GLU A O 9
ATOM 11028 N N . GLU A 1 25 ? -11.576 3.766 6.453 1.00 0.00 25 GLU A N 9
ATOM 11029 C CA . GLU A 1 25 ? -10.784 2.818 5.679 1.00 0.00 25 GLU A CA 9
ATOM 11030 C C . GLU A 1 25 ? -9.303 3.116 5.883 1.00 0.00 25 GLU A C 9
ATOM 11031 O O . GLU A 1 25 ? -8.465 2.218 5.963 1.00 0.00 25 GLU A O 9
ATOM 11043 N N . ASP A 1 26 ? -9.009 4.412 5.939 1.00 0.00 26 ASP A N 9
ATOM 11044 C CA . ASP A 1 26 ? -7.655 4.926 6.101 1.00 0.00 26 ASP A CA 9
ATOM 11045 C C . ASP A 1 26 ? -6.952 4.379 7.334 1.00 0.00 26 ASP A C 9
ATOM 11046 O O . ASP A 1 26 ? -5.736 4.241 7.340 1.00 0.00 26 ASP A O 9
ATOM 11055 N N . LEU A 1 27 ? -7.703 4.108 8.391 1.00 0.00 27 LEU A N 9
ATOM 11056 C CA . LEU A 1 27 ? -7.112 3.623 9.631 1.00 0.00 27 LEU A CA 9
ATOM 11057 C C . LEU A 1 27 ? -6.154 2.462 9.371 1.00 0.00 27 LEU A C 9
ATOM 11058 O O . LEU A 1 27 ? -4.968 2.523 9.722 1.00 0.00 27 LEU A O 9
ATOM 11074 N N . MET A 1 28 ? -6.647 1.436 8.699 1.00 0.00 28 MET A N 9
ATOM 11075 C CA . MET A 1 28 ? -5.806 0.303 8.347 1.00 0.00 28 MET A CA 9
ATOM 11076 C C . MET A 1 28 ? -4.768 0.774 7.336 1.00 0.00 28 MET A C 9
ATOM 11077 O O . MET A 1 28 ? -3.650 0.257 7.262 1.00 0.00 28 MET A O 9
ATOM 11091 N N . ARG A 1 29 ? -5.159 1.785 6.568 1.00 0.00 29 ARG A N 9
ATOM 11092 C CA . ARG A 1 29 ? -4.291 2.366 5.570 1.00 0.00 29 ARG A CA 9
ATOM 11093 C C . ARG A 1 29 ? -3.198 3.198 6.227 1.00 0.00 29 ARG A C 9
ATOM 11094 O O . ARG A 1 29 ? -2.119 3.365 5.672 1.00 0.00 29 ARG A O 9
ATOM 11115 N N . ARG A 1 30 ? -3.475 3.719 7.421 1.00 0.00 30 ARG A N 9
ATOM 11116 C CA . ARG A 1 30 ? -2.490 4.520 8.133 1.00 0.00 30 ARG A CA 9
ATOM 11117 C C . ARG A 1 30 ? -1.189 3.743 8.189 1.00 0.00 30 ARG A C 9
ATOM 11118 O O . ARG A 1 30 ? -0.099 4.309 8.103 1.00 0.00 30 ARG A O 9
ATOM 11139 N N . ARG A 1 31 ? -1.328 2.427 8.302 1.00 0.00 31 ARG A N 9
ATOM 11140 C CA . ARG A 1 31 ? -0.179 1.536 8.336 1.00 0.00 31 ARG A CA 9
ATOM 11141 C C . ARG A 1 31 ? 0.486 1.442 6.959 1.00 0.00 31 ARG A C 9
ATOM 11142 O O . ARG A 1 31 ? 1.716 1.328 6.862 1.00 0.00 31 ARG A O 9
ATOM 11163 N N . ILE A 1 32 ? -0.312 1.524 5.885 1.00 0.00 32 ILE A N 9
ATOM 11164 C CA . ILE A 1 32 ? 0.249 1.462 4.540 1.00 0.00 32 ILE A CA 9
ATOM 11165 C C . ILE A 1 32 ? 0.756 2.822 4.160 1.00 0.00 32 ILE A C 9
ATOM 11166 O O . ILE A 1 32 ? 1.746 2.970 3.456 1.00 0.00 32 ILE A O 9
ATOM 11182 N N . TYR A 1 33 ? 0.072 3.812 4.639 1.00 0.00 33 TYR A N 9
ATOM 11183 C CA . TYR A 1 33 ? 0.457 5.160 4.369 1.00 0.00 33 TYR A CA 9
ATOM 11184 C C . TYR A 1 33 ? 1.811 5.500 4.994 1.00 0.00 33 TYR A C 9
ATOM 11185 O O . TYR A 1 33 ? 2.546 6.351 4.483 1.00 0.00 33 TYR A O 9
ATOM 11203 N N . ALA A 1 34 ? 2.132 4.853 6.113 1.00 0.00 34 ALA A N 9
ATOM 11204 C CA . ALA A 1 34 ? 3.392 5.119 6.801 1.00 0.00 34 ALA A CA 9
ATOM 11205 C C . ALA A 1 34 ? 4.585 4.783 5.925 1.00 0.00 34 ALA A C 9
ATOM 11206 O O . ALA A 1 34 ? 5.482 5.605 5.727 1.00 0.00 34 ALA A O 9
ATOM 11213 N N . GLU A 1 35 ? 4.570 3.592 5.375 1.00 0.00 35 GLU A N 9
ATOM 11214 C CA . GLU A 1 35 ? 5.631 3.147 4.478 1.00 0.00 35 GLU A CA 9
ATOM 11215 C C . GLU A 1 35 ? 5.746 4.078 3.279 1.00 0.00 35 GLU A C 9
ATOM 11216 O O . GLU A 1 35 ? 6.813 4.223 2.685 1.00 0.00 35 GLU A O 9
ATOM 11228 N N . SER A 1 36 ? 4.616 4.670 2.902 1.00 0.00 36 SER A N 9
ATOM 11229 C CA . SER A 1 36 ? 4.539 5.547 1.739 1.00 0.00 36 SER A CA 9
ATOM 11230 C C . SER A 1 36 ? 5.647 6.588 1.736 1.00 0.00 36 SER A C 9
ATOM 11231 O O . SER A 1 36 ? 6.401 6.690 0.770 1.00 0.00 36 SER A O 9
ATOM 11239 N N . LYS A 1 37 ? 5.757 7.355 2.807 1.00 0.00 37 LYS A N 9
ATOM 11240 C CA . LYS A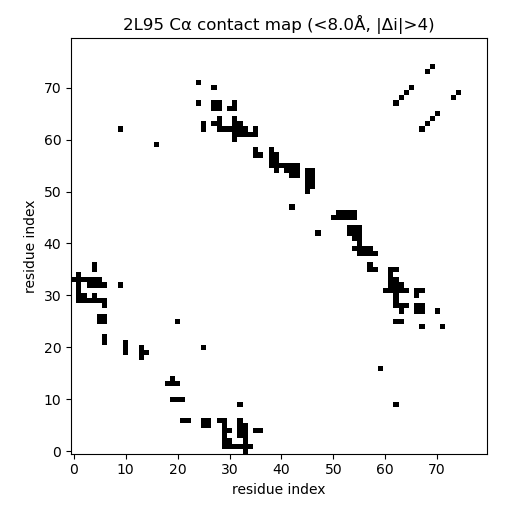 1 37 ? 6.799 8.368 2.879 1.00 0.00 37 LYS A CA 9
ATOM 11241 C C . LYS A 1 37 ? 8.162 7.700 2.814 1.00 0.00 37 LYS A C 9
ATOM 11242 O O . LYS A 1 37 ? 9.087 8.221 2.190 1.00 0.00 37 LYS A O 9
ATOM 11261 N N . ALA A 1 38 ? 8.272 6.518 3.420 1.00 0.00 38 ALA A N 9
ATOM 11262 C CA . ALA A 1 38 ? 9.519 5.766 3.374 1.00 0.00 38 ALA A CA 9
ATOM 11263 C C . ALA A 1 38 ? 9.946 5.628 1.926 1.00 0.00 38 ALA A C 9
ATOM 11264 O O . ALA A 1 38 ? 11.127 5.689 1.584 1.00 0.00 38 ALA A O 9
ATOM 11271 N N . ARG A 1 39 ? 8.939 5.474 1.088 1.00 0.00 39 ARG A N 9
ATOM 11272 C CA . ARG A 1 39 ? 9.105 5.357 -0.343 1.00 0.00 39 ARG A CA 9
ATOM 11273 C C . ARG A 1 39 ? 9.490 6.695 -0.942 1.00 0.00 39 ARG A C 9
ATOM 11274 O O . ARG A 1 39 ? 10.217 6.770 -1.918 1.00 0.00 39 ARG A O 9
ATOM 11295 N N . ILE A 1 40 ? 8.994 7.768 -0.353 1.00 0.00 40 ILE A N 9
ATOM 11296 C CA . ILE A 1 40 ? 9.314 9.093 -0.848 1.00 0.00 40 ILE A CA 9
ATOM 11297 C C . ILE A 1 40 ? 10.791 9.345 -0.635 1.00 0.00 40 ILE A C 9
ATOM 11298 O O . ILE A 1 40 ? 11.472 9.959 -1.453 1.00 0.00 40 ILE A O 9
ATOM 11314 N N . GLU A 1 41 ? 11.281 8.764 0.437 1.00 0.00 41 GLU A N 9
ATOM 11315 C CA . GLU A 1 41 ? 12.695 8.796 0.771 1.00 0.00 41 GLU A CA 9
ATOM 11316 C C . GLU A 1 41 ? 13.449 7.926 -0.239 1.00 0.00 41 GLU A C 9
ATOM 11317 O O . GLU A 1 41 ? 14.655 8.064 -0.439 1.00 0.00 41 GLU A O 9
ATOM 11329 N N . GLU A 1 42 ? 12.706 6.975 -0.806 1.00 0.00 42 GLU A N 9
ATOM 11330 C CA . GLU A 1 42 ? 13.217 5.970 -1.738 1.00 0.00 42 GLU A CA 9
ATOM 11331 C C . GLU A 1 42 ? 13.985 6.531 -2.938 1.00 0.00 42 GLU A C 9
ATOM 11332 O O . GLU A 1 42 ? 15.185 6.295 -3.087 1.00 0.00 42 GLU A O 9
ATOM 11344 N N . HIS A 1 43 ? 13.289 7.251 -3.798 1.00 0.00 43 HIS A N 9
ATOM 11345 C CA . HIS A 1 43 ? 13.896 7.803 -4.999 1.00 0.00 43 HIS A CA 9
ATOM 11346 C C . HIS A 1 43 ? 14.631 9.098 -4.728 1.00 0.00 43 HIS A C 9
ATOM 11347 O O . HIS A 1 43 ? 15.606 9.427 -5.404 1.00 0.00 43 HIS A O 9
ATOM 11362 N N . ASN A 1 44 ? 14.135 9.844 -3.764 1.00 0.00 44 ASN A N 9
ATOM 11363 C CA . ASN A 1 44 ? 14.718 11.121 -3.431 1.00 0.00 44 ASN A CA 9
ATOM 11364 C C . ASN A 1 44 ? 16.132 10.974 -2.912 1.00 0.00 44 ASN A C 9
ATOM 11365 O O . ASN A 1 44 ? 16.949 11.873 -3.087 1.00 0.00 44 ASN A O 9
ATOM 11376 N N . ARG A 1 45 ? 16.416 9.834 -2.293 1.00 0.00 45 ARG A N 9
ATOM 11377 C CA . ARG A 1 45 ? 17.748 9.548 -1.769 1.00 0.00 45 ARG A CA 9
ATOM 11378 C C . ARG A 1 45 ? 18.624 8.883 -2.840 1.00 0.00 45 ARG A C 9
ATOM 11379 O O . ARG A 1 45 ? 19.846 8.814 -2.713 1.00 0.00 45 ARG A O 9
ATOM 11400 N N . LYS A 1 46 ? 17.962 8.351 -3.862 1.00 0.00 46 LYS A N 9
ATOM 11401 C CA . LYS A 1 46 ? 18.614 7.623 -4.954 1.00 0.00 46 LYS A CA 9
ATOM 11402 C C . LYS A 1 46 ? 19.478 8.501 -5.878 1.00 0.00 46 LYS A C 9
ATOM 11403 O O . LYS A 1 46 ? 20.692 8.305 -5.968 1.00 0.00 46 LYS A O 9
ATOM 11422 N N . PHE A 1 47 ? 18.882 9.518 -6.503 1.00 0.00 47 PHE A N 9
ATOM 11423 C CA . PHE A 1 47 ? 19.650 10.439 -7.334 1.00 0.00 47 PHE A CA 9
ATOM 11424 C C . PHE A 1 47 ? 20.525 11.164 -6.387 1.00 0.00 47 PHE A C 9
ATOM 11425 O O . PHE A 1 47 ? 21.681 11.481 -6.652 1.00 0.00 47 PHE A O 9
ATOM 11442 N N . GLU A 1 48 ? 19.937 11.336 -5.225 1.00 0.00 48 GLU A N 9
ATOM 11443 C CA . GLU A 1 48 ? 20.587 11.920 -4.107 1.00 0.00 48 GLU A CA 9
ATOM 11444 C C . GLU A 1 48 ? 21.920 11.193 -3.884 1.00 0.00 48 GLU A C 9
ATOM 11445 O O . GLU A 1 48 ? 22.796 11.667 -3.160 1.00 0.00 48 GLU A O 9
ATOM 11457 N N . LYS A 1 49 ? 22.045 10.029 -4.543 1.00 0.00 49 LYS A N 9
ATOM 11458 C CA . LYS A 1 49 ? 23.238 9.205 -4.467 1.00 0.00 49 LYS A CA 9
ATOM 11459 C C . LYS A 1 49 ? 24.092 9.366 -5.717 1.00 0.00 49 LYS A C 9
ATOM 11460 O O . LYS A 1 49 ? 24.922 8.508 -6.015 1.00 0.00 49 LYS A O 9
ATOM 11479 N N . GLY A 1 50 ? 23.864 10.446 -6.475 1.00 0.00 50 GLY A N 9
ATOM 11480 C CA . GLY A 1 50 ? 24.617 10.637 -7.708 1.00 0.00 50 GLY A CA 9
ATOM 11481 C C . GLY A 1 50 ? 24.521 9.379 -8.533 1.00 0.00 50 GLY A C 9
ATOM 11482 O O . GLY A 1 50 ? 25.454 8.974 -9.226 1.00 0.00 50 GLY A O 9
ATOM 11486 N N . GLU A 1 51 ? 23.374 8.739 -8.373 1.00 0.00 51 GLU A N 9
ATOM 11487 C CA . GLU A 1 51 ? 23.062 7.476 -8.995 1.00 0.00 51 GLU A CA 9
ATOM 11488 C C . GLU A 1 51 ? 22.362 7.644 -10.347 1.00 0.00 51 GLU A C 9
ATOM 11489 O O . GLU A 1 51 ? 22.867 7.215 -11.384 1.00 0.00 51 GLU A O 9
ATOM 11501 N N . VAL A 1 52 ? 21.196 8.269 -10.312 1.00 0.00 52 VAL A N 9
ATOM 11502 C CA . VAL A 1 52 ? 20.382 8.522 -11.483 1.00 0.00 52 VAL A CA 9
ATOM 11503 C C . VAL A 1 52 ? 19.498 9.650 -11.125 1.00 0.00 52 VAL A C 9
ATOM 11504 O O . VAL A 1 52 ? 19.444 10.015 -9.963 1.00 0.00 52 VAL A O 9
ATOM 11517 N N . THR A 1 53 ? 18.717 10.134 -12.046 1.00 0.00 53 THR A N 9
ATOM 11518 C CA . THR A 1 53 ? 17.781 11.120 -11.639 1.00 0.00 53 THR A CA 9
ATOM 11519 C C . THR A 1 53 ? 16.387 10.512 -11.688 1.00 0.00 53 THR A C 9
ATOM 11520 O O . THR A 1 53 ? 15.710 10.498 -12.716 1.00 0.00 53 THR A O 9
ATOM 11531 N N . TRP A 1 54 ? 15.983 10.031 -10.518 1.00 0.00 54 TRP A N 9
ATOM 11532 C CA . TRP A 1 54 ? 14.668 9.419 -10.304 1.00 0.00 54 TRP A CA 9
ATOM 11533 C C . TRP A 1 54 ? 14.078 9.852 -8.963 1.00 0.00 54 TRP A C 9
ATOM 11534 O O . TRP A 1 54 ? 14.748 9.790 -7.935 1.00 0.00 54 TRP A O 9
ATOM 11555 N N . LYS A 1 55 ? 12.820 10.274 -8.975 1.00 0.00 55 LYS A N 9
ATOM 11556 C CA . LYS A 1 55 ? 12.140 10.705 -7.751 1.00 0.00 55 LYS A CA 9
ATOM 11557 C C . LYS A 1 55 ? 10.968 9.827 -7.415 1.00 0.00 55 LYS A C 9
ATOM 11558 O O . LYS A 1 55 ? 10.381 9.156 -8.264 1.00 0.00 55 LYS A O 9
ATOM 11577 N N . MET A 1 56 ? 10.646 9.866 -6.150 1.00 0.00 56 MET A N 9
ATOM 11578 C CA . MET A 1 56 ? 9.537 9.104 -5.602 1.00 0.00 56 MET A CA 9
ATOM 11579 C C . MET A 1 56 ? 8.231 9.569 -6.251 1.00 0.00 56 MET A C 9
ATOM 11580 O O . MET A 1 56 ? 8.235 10.523 -7.030 1.00 0.00 56 MET A O 9
ATOM 11594 N N . GLY A 1 57 ? 7.112 8.920 -5.923 1.00 0.00 57 GLY A N 9
ATOM 11595 C CA . GLY A 1 57 ? 5.851 9.332 -6.489 1.00 0.00 57 GLY A CA 9
ATOM 11596 C C . GLY A 1 57 ? 4.671 8.966 -5.614 1.00 0.00 57 GLY A C 9
ATOM 11597 O O . GLY A 1 57 ? 3.523 9.161 -6.014 1.00 0.00 57 GLY A O 9
ATOM 11601 N N . ILE A 1 58 ? 4.936 8.440 -4.412 1.00 0.00 58 ILE A N 9
ATOM 11602 C CA . ILE A 1 58 ? 3.864 8.071 -3.510 1.00 0.00 58 ILE A CA 9
ATOM 11603 C C . ILE A 1 58 ? 2.943 7.136 -4.230 1.00 0.00 58 ILE A C 9
ATOM 11604 O O . ILE A 1 58 ? 2.014 7.575 -4.911 1.00 0.00 58 ILE A O 9
ATOM 11620 N N . ASN A 1 59 ? 3.213 5.861 -4.142 1.00 0.00 59 ASN A N 9
ATOM 11621 C CA . ASN A 1 59 ? 2.398 4.936 -4.865 1.00 0.00 59 ASN A CA 9
ATOM 11622 C C . ASN A 1 59 ? 0.952 4.958 -4.368 1.00 0.00 59 ASN A C 9
ATOM 11623 O O . ASN A 1 59 ? 0.690 5.242 -3.199 1.00 0.00 59 ASN A O 9
ATOM 11634 N N . HIS A 1 60 ? 0.016 4.666 -5.269 1.00 0.00 60 HIS A N 9
ATOM 11635 C CA . HIS A 1 60 ? -1.408 4.662 -4.934 1.00 0.00 60 HIS A CA 9
ATOM 11636 C C . HIS A 1 60 ? -1.693 3.790 -3.713 1.00 0.00 60 HIS A C 9
ATOM 11637 O O . HIS A 1 60 ? -2.294 4.239 -2.724 1.00 0.00 60 HIS A O 9
ATOM 11652 N N . LEU A 1 61 ? -1.263 2.539 -3.760 1.00 0.00 61 LEU A N 9
ATOM 11653 C CA . LEU A 1 61 ? -1.503 1.673 -2.630 1.00 0.00 61 LEU A CA 9
ATOM 11654 C C . LEU A 1 61 ? -0.702 2.104 -1.438 1.00 0.00 61 LEU A C 9
ATOM 11655 O O . LEU A 1 61 ? -0.864 1.523 -0.379 1.00 0.00 61 LEU A O 9
ATOM 11671 N N . ALA A 1 62 ? 0.171 3.106 -1.582 1.00 0.00 62 ALA A N 9
ATOM 11672 C CA . ALA A 1 62 ? 0.967 3.521 -0.449 1.00 0.00 62 ALA A CA 9
ATOM 11673 C C . ALA A 1 62 ? 0.091 3.988 0.684 1.00 0.00 62 ALA A C 9
ATOM 11674 O O . ALA A 1 62 ? 0.581 4.344 1.748 1.00 0.00 62 ALA A O 9
ATOM 11681 N N . ASP A 1 63 ? -1.212 3.931 0.470 1.00 0.00 63 ASP A N 9
ATOM 11682 C CA . ASP A 1 63 ? -2.152 4.284 1.479 1.00 0.00 63 ASP A CA 9
ATOM 11683 C C . ASP A 1 63 ? -2.982 3.077 1.724 1.00 0.00 63 ASP A C 9
ATOM 11684 O O . ASP A 1 63 ? -3.447 2.862 2.821 1.00 0.00 63 ASP A O 9
ATOM 11693 N N . LEU A 1 64 ? -3.099 2.242 0.702 1.00 0.00 64 LEU A N 9
ATOM 11694 C CA . LEU A 1 64 ? -3.813 1.009 0.858 1.00 0.00 64 LEU A CA 9
ATOM 11695 C C . LEU A 1 64 ? -3.065 -0.136 0.208 1.00 0.00 64 LEU A C 9
ATOM 11696 O O . LEU A 1 64 ? -3.206 -0.424 -0.967 1.00 0.00 64 LEU A O 9
ATOM 11712 N N . THR A 1 65 ? -2.295 -0.795 1.008 1.00 0.00 65 THR A N 9
ATOM 11713 C CA . THR A 1 65 ? -1.520 -1.951 0.567 1.00 0.00 65 THR A CA 9
ATOM 11714 C C . THR A 1 65 ? -2.178 -3.203 1.116 1.00 0.00 65 THR A C 9
ATOM 11715 O O . THR A 1 65 ? -3.161 -3.091 1.834 1.00 0.00 65 THR A O 9
ATOM 11726 N N . PRO A 1 66 ? -1.623 -4.408 0.863 1.00 0.00 66 PRO A N 9
ATOM 11727 C CA . PRO A 1 66 ? -2.140 -5.663 1.430 1.00 0.00 66 PRO A CA 9
ATOM 11728 C C . PRO A 1 66 ? -2.686 -5.437 2.832 1.00 0.00 66 PRO A C 9
ATOM 11729 O O . PRO A 1 66 ? -3.635 -6.093 3.258 1.00 0.00 66 PRO A O 9
ATOM 11740 N N . GLU A 1 67 ? -2.101 -4.459 3.532 1.00 0.00 67 GLU A N 9
ATOM 11741 C CA . GLU A 1 67 ? -2.566 -4.106 4.867 1.00 0.00 67 GLU A CA 9
ATOM 11742 C C . GLU A 1 67 ? -4.031 -3.782 4.759 1.00 0.00 67 GLU A C 9
ATOM 11743 O O . GLU A 1 67 ? -4.899 -4.381 5.393 1.00 0.00 67 GLU A O 9
ATOM 11755 N N . GLU A 1 68 ? -4.254 -2.835 3.875 1.00 0.00 68 GLU A N 9
ATOM 11756 C CA . GLU A 1 68 ? -5.572 -2.365 3.531 1.00 0.00 68 GLU A CA 9
ATOM 11757 C C . GLU A 1 68 ? -6.262 -3.346 2.600 1.00 0.00 68 GLU A C 9
ATOM 11758 O O . GLU A 1 68 ? -7.408 -3.736 2.795 1.00 0.00 68 GLU A O 9
ATOM 11770 N N . PHE A 1 69 ? -5.521 -3.697 1.557 1.00 0.00 69 PHE A N 9
ATOM 11771 C CA . PHE A 1 69 ? -5.980 -4.589 0.509 1.00 0.00 69 PHE A CA 9
ATOM 11772 C C . PHE A 1 69 ? -6.536 -5.889 1.087 1.00 0.00 69 PHE A C 9
ATOM 11773 O O . PHE A 1 69 ? -7.548 -6.404 0.614 1.00 0.00 69 PHE A O 9
ATOM 11790 N N . ALA A 1 70 ? -5.874 -6.411 2.112 1.00 0.00 70 ALA A N 9
ATOM 11791 C CA . ALA A 1 70 ? -6.312 -7.646 2.752 1.00 0.00 70 ALA A CA 9
ATOM 11792 C C . ALA A 1 70 ? -7.417 -7.393 3.777 1.00 0.00 70 ALA A C 9
ATOM 11793 O O . ALA A 1 70 ? -8.401 -8.130 3.835 1.00 0.00 70 ALA A O 9
ATOM 11800 N N . GLN A 1 71 ? -7.237 -6.362 4.598 1.00 0.00 71 GLN A N 9
ATOM 11801 C CA . GLN A 1 71 ? -8.208 -6.027 5.638 1.00 0.00 71 GLN A CA 9
ATOM 11802 C C . GLN A 1 71 ? -9.423 -5.284 5.081 1.00 0.00 71 GLN A C 9
ATOM 11803 O O . GLN A 1 71 ? -10.412 -5.089 5.789 1.00 0.00 71 GLN A O 9
ATOM 11817 N N . ARG A 1 72 ? -9.360 -4.882 3.817 1.00 0.00 72 ARG A N 9
ATOM 11818 C CA . ARG A 1 72 ? -10.470 -4.179 3.190 1.00 0.00 72 ARG A CA 9
ATOM 11819 C C . ARG A 1 72 ? -11.434 -5.187 2.588 1.00 0.00 72 ARG A C 9
ATOM 11820 O O . ARG A 1 72 ? -12.647 -4.978 2.565 1.00 0.00 72 ARG A O 9
ATOM 11841 N N . SER A 1 73 ? -10.874 -6.296 2.108 1.00 0.00 73 SER A N 9
ATOM 11842 C CA . SER A 1 73 ? -11.665 -7.363 1.513 1.00 0.00 73 SER A CA 9
ATOM 11843 C C . SER A 1 73 ? -10.774 -8.414 0.852 1.00 0.00 73 SER A C 9
ATOM 11844 O O . SER A 1 73 ? -11.148 -9.582 0.755 1.00 0.00 73 SER A O 9
ATOM 11852 N N . GLY A 1 74 ? -9.597 -7.992 0.394 1.00 0.00 74 GLY A N 9
ATOM 11853 C CA . GLY A 1 74 ? -8.675 -8.909 -0.257 1.00 0.00 74 GLY A CA 9
ATOM 11854 C C . GLY A 1 74 ? -8.497 -10.215 0.498 1.00 0.00 74 GLY A C 9
ATOM 11855 O O . GLY A 1 74 ? -8.238 -11.256 -0.107 1.00 0.00 74 GLY A O 9
ATOM 11859 N N . LYS A 1 75 ? -8.636 -10.160 1.818 1.00 0.00 75 LYS A N 9
ATOM 11860 C CA . LYS A 1 75 ? -8.489 -11.348 2.655 1.00 0.00 75 LYS A CA 9
ATOM 11861 C C . LYS A 1 75 ? -7.082 -11.932 2.543 1.00 0.00 75 LYS A C 9
ATOM 11862 O O . LYS A 1 75 ? -6.883 -13.134 2.712 1.00 0.00 75 LYS A O 9
ATOM 11881 N N . LYS A 1 76 ? -6.110 -11.070 2.262 1.00 0.00 76 LYS A N 9
ATOM 11882 C CA . LYS A 1 76 ? -4.719 -11.494 2.132 1.00 0.00 76 LYS A CA 9
ATOM 11883 C C . LYS A 1 76 ? -4.546 -12.464 0.966 1.00 0.00 76 LYS A C 9
ATOM 11884 O O . LYS A 1 76 ? -4.464 -13.677 1.161 1.00 0.00 76 LYS A O 9
ATOM 11903 N N . VAL A 1 77 ? -4.490 -11.922 -0.245 1.00 0.00 77 VAL A N 9
ATOM 11904 C CA . VAL A 1 77 ? -4.323 -12.742 -1.442 1.00 0.00 77 VAL A CA 9
ATOM 11905 C C . VAL A 1 77 ? -2.847 -13.011 -1.737 1.00 0.00 77 VAL A C 9
ATOM 11906 O O . VAL A 1 77 ? -2.463 -14.149 -2.006 1.00 0.00 77 VAL A O 9
ATOM 11919 N N . PRO A 1 78 ? -1.991 -11.970 -1.693 1.00 0.00 78 PRO A N 9
ATOM 11920 C CA . PRO A 1 78 ? -0.562 -12.119 -1.962 1.00 0.00 78 PRO A CA 9
ATOM 11921 C C . PRO A 1 78 ? 0.218 -12.573 -0.731 1.00 0.00 78 PRO A C 9
ATOM 11922 O O . PRO A 1 78 ? -0.314 -12.588 0.380 1.00 0.00 78 PRO A O 9
ATOM 11933 N N . PRO A 1 79 ? 1.495 -12.950 -0.911 1.00 0.00 79 PRO A N 9
ATOM 11934 C CA . PRO A 1 79 ? 2.348 -13.404 0.193 1.00 0.00 79 PRO A CA 9
ATOM 11935 C C . PRO A 1 79 ? 2.684 -12.280 1.167 1.00 0.00 79 PRO A C 9
ATOM 11936 O O . PRO A 1 79 ? 2.477 -11.104 0.867 1.00 0.00 79 PRO A O 9
ATOM 11947 N N . ASN A 1 80 ? 3.203 -12.649 2.334 1.00 0.00 80 ASN A N 9
ATOM 11948 C CA . ASN A 1 80 ? 3.567 -11.671 3.352 1.00 0.00 80 ASN A CA 9
ATOM 11949 C C . ASN A 1 80 ? 2.347 -10.868 3.795 1.00 0.00 80 ASN A C 9
ATOM 11950 O O . ASN A 1 80 ? 1.250 -11.112 3.251 1.00 0.00 80 ASN A O 9
ATOM 11962 N N . MET A 1 1 ? 1.631 8.112 11.459 1.00 0.00 1 MET A N 10
ATOM 11963 C CA . MET A 1 1 ? 0.599 9.148 11.192 1.00 0.00 1 MET A CA 10
ATOM 11964 C C . MET A 1 1 ? 1.229 10.528 11.034 1.00 0.00 1 MET A C 10
ATOM 11965 O O . MET A 1 1 ? 1.332 11.051 9.924 1.00 0.00 1 MET A O 10
ATOM 11981 N N . MET A 1 2 ? 1.646 11.114 12.150 1.00 0.00 2 MET A N 10
ATOM 11982 C CA . MET A 1 2 ? 2.266 12.435 12.137 1.00 0.00 2 MET A CA 10
ATOM 11983 C C . MET A 1 2 ? 3.758 12.335 11.830 1.00 0.00 2 MET A C 10
ATOM 11984 O O . MET A 1 2 ? 4.357 13.276 11.307 1.00 0.00 2 MET A O 10
ATOM 11998 N N . SER A 1 3 ? 4.353 11.193 12.161 1.00 0.00 3 SER A N 10
ATOM 11999 C CA . SER A 1 3 ? 5.775 10.975 11.922 1.00 0.00 3 SER A CA 10
ATOM 12000 C C . SER A 1 3 ? 6.118 11.155 10.446 1.00 0.00 3 SER A C 10
ATOM 12001 O O . SER A 1 3 ? 7.227 11.564 10.103 1.00 0.00 3 SER A O 10
ATOM 12009 N N . LEU A 1 4 ? 5.161 10.846 9.576 1.00 0.00 4 LEU A N 10
ATOM 12010 C CA . LEU A 1 4 ? 5.370 10.977 8.137 1.00 0.00 4 LEU A CA 10
ATOM 12011 C C . LEU A 1 4 ? 4.264 11.791 7.492 1.00 0.00 4 LEU A C 10
ATOM 12012 O O . LEU A 1 4 ? 4.429 12.974 7.193 1.00 0.00 4 LEU A O 10
ATOM 12028 N N . VAL A 1 5 ? 3.147 11.124 7.246 1.00 0.00 5 VAL A N 10
ATOM 12029 C CA . VAL A 1 5 ? 2.017 11.739 6.596 1.00 0.00 5 VAL A CA 10
ATOM 12030 C C . VAL A 1 5 ? 0.704 11.154 7.103 1.00 0.00 5 VAL A C 10
ATOM 12031 O O . VAL A 1 5 ? 0.559 9.936 7.216 1.00 0.00 5 VAL A O 10
ATOM 12044 N N . SER A 1 6 ? -0.262 12.018 7.359 1.00 0.00 6 SER A N 10
ATOM 12045 C CA . SER A 1 6 ? -1.574 11.573 7.797 1.00 0.00 6 SER A CA 10
ATOM 12046 C C . SER A 1 6 ? -2.504 11.437 6.592 1.00 0.00 6 SER A C 10
ATOM 12047 O O . SER A 1 6 ? -2.294 12.087 5.562 1.00 0.00 6 SER A O 10
ATOM 12055 N N . ASP A 1 7 ? -3.539 10.605 6.718 1.00 0.00 7 ASP A N 10
ATOM 12056 C CA . ASP A 1 7 ? -4.503 10.418 5.628 1.00 0.00 7 ASP A CA 10
ATOM 12057 C C . ASP A 1 7 ? -4.891 11.763 5.001 1.00 0.00 7 ASP A C 10
ATOM 12058 O O . ASP A 1 7 ? -5.319 11.825 3.848 1.00 0.00 7 ASP A O 10
ATOM 12067 N N . GLU A 1 8 ? -4.735 12.833 5.778 1.00 0.00 8 GLU A N 10
ATOM 12068 C CA . GLU A 1 8 ? -5.059 14.183 5.331 1.00 0.00 8 GLU A CA 10
ATOM 12069 C C . GLU A 1 8 ? -4.368 14.523 4.013 1.00 0.00 8 GLU A C 10
ATOM 12070 O O . GLU A 1 8 ? -5.018 14.868 3.029 1.00 0.00 8 GLU A O 10
ATOM 12082 N N . GLU A 1 9 ? -3.046 14.438 4.001 1.00 0.00 9 GLU A N 10
ATOM 12083 C CA . GLU A 1 9 ? -2.278 14.751 2.803 1.00 0.00 9 GLU A CA 10
ATOM 12084 C C . GLU A 1 9 ? -2.731 13.906 1.617 1.00 0.00 9 GLU A C 10
ATOM 12085 O O . GLU A 1 9 ? -2.606 14.319 0.465 1.00 0.00 9 GLU A O 10
ATOM 12097 N N . TRP A 1 10 ? -3.240 12.712 1.903 1.00 0.00 10 TRP A N 10
ATOM 12098 C CA . TRP A 1 10 ? -3.688 11.802 0.851 1.00 0.00 10 TRP A CA 10
ATOM 12099 C C . TRP A 1 10 ? -5.110 12.087 0.359 1.00 0.00 10 TRP A C 10
ATOM 12100 O O . TRP A 1 10 ? -5.462 11.696 -0.752 1.00 0.00 10 TRP A O 10
ATOM 12121 N N . VAL A 1 11 ? -5.936 12.749 1.165 1.00 0.00 11 VAL A N 10
ATOM 12122 C CA . VAL A 1 11 ? -7.292 13.022 0.743 1.00 0.00 11 VAL A CA 10
ATOM 12123 C C . VAL A 1 11 ? -7.263 14.043 -0.352 1.00 0.00 11 VAL A C 10
ATOM 12124 O O . VAL A 1 11 ? -8.026 13.966 -1.315 1.00 0.00 11 VAL A O 10
ATOM 12137 N N . GLU A 1 12 ? -6.352 14.987 -0.225 1.00 0.00 12 GLU A N 10
ATOM 12138 C CA . GLU A 1 12 ? -6.215 15.992 -1.234 1.00 0.00 12 GLU A CA 10
ATOM 12139 C C . GLU A 1 12 ? -5.981 15.299 -2.573 1.00 0.00 12 GLU A C 10
ATOM 12140 O O . GLU A 1 12 ? -6.364 15.788 -3.636 1.00 0.00 12 GLU A O 10
ATOM 12152 N N . TYR A 1 13 ? -5.347 14.134 -2.472 1.00 0.00 13 TYR A N 10
ATOM 12153 C CA . TYR A 1 13 ? -5.029 13.291 -3.617 1.00 0.00 13 TYR A CA 10
ATOM 12154 C C . TYR A 1 13 ? -6.261 12.542 -4.127 1.00 0.00 13 TYR A C 10
ATOM 12155 O O . TYR A 1 13 ? -6.445 12.373 -5.332 1.00 0.00 13 TYR A O 10
ATOM 12173 N N . LYS A 1 14 ? -7.081 12.069 -3.191 1.00 0.00 14 LYS A N 10
ATOM 12174 C CA . LYS A 1 14 ? -8.281 11.302 -3.523 1.00 0.00 14 LYS A CA 10
ATOM 12175 C C . LYS A 1 14 ? -9.138 12.007 -4.571 1.00 0.00 14 LYS A C 10
ATOM 12176 O O . LYS A 1 14 ? -9.832 11.356 -5.351 1.00 0.00 14 LYS A O 10
ATOM 12195 N N . SER A 1 15 ? -9.071 13.330 -4.604 1.00 0.00 15 SER A N 10
ATOM 12196 C CA . SER A 1 15 ? -9.815 14.102 -5.570 1.00 0.00 15 SER A CA 10
ATOM 12197 C C . SER A 1 15 ? -9.164 13.938 -6.916 1.00 0.00 15 SER A C 10
ATOM 12198 O O . SER A 1 15 ? -9.826 13.797 -7.945 1.00 0.00 15 SER A O 10
ATOM 12206 N N . LYS A 1 16 ? -7.840 13.973 -6.886 1.00 0.00 16 LYS A N 10
ATOM 12207 C CA . LYS A 1 16 ? -7.057 13.847 -8.085 1.00 0.00 16 LYS A CA 10
ATOM 12208 C C . LYS A 1 16 ? -6.960 12.397 -8.547 1.00 0.00 16 LYS A C 10
ATOM 12209 O O . LYS A 1 16 ? -6.446 12.118 -9.630 1.00 0.00 16 LYS A O 10
ATOM 12228 N N . PHE A 1 17 ? -7.442 11.474 -7.720 1.00 0.00 17 PHE A N 10
ATOM 12229 C CA . PHE A 1 17 ? -7.387 10.053 -8.059 1.00 0.00 17 PHE A CA 10
ATOM 12230 C C . PHE A 1 17 ? -8.780 9.433 -8.169 1.00 0.00 17 PHE A C 10
ATOM 12231 O O . PHE A 1 17 ? -8.945 8.368 -8.765 1.00 0.00 17 PHE A O 10
ATOM 12248 N N . ASP A 1 18 ? -9.781 10.092 -7.590 1.00 0.00 18 ASP A N 10
ATOM 12249 C CA . ASP A 1 18 ? -11.153 9.588 -7.627 1.00 0.00 18 ASP A CA 10
ATOM 12250 C C . ASP A 1 18 ? -11.314 8.345 -6.749 1.00 0.00 18 ASP A C 10
ATOM 12251 O O . ASP A 1 18 ? -12.361 7.698 -6.760 1.00 0.00 18 ASP A O 10
ATOM 12260 N N . LYS A 1 19 ? -10.274 8.022 -5.982 1.00 0.00 19 LYS A N 10
ATOM 12261 C CA . LYS A 1 19 ? -10.302 6.868 -5.090 1.00 0.00 19 LYS A CA 10
ATOM 12262 C C . LYS A 1 19 ? -10.107 7.328 -3.652 1.00 0.00 19 LYS A C 10
ATOM 12263 O O . LYS A 1 19 ? -8.981 7.395 -3.157 1.00 0.00 19 LYS A O 10
ATOM 12282 N N . ASN A 1 20 ? -11.206 7.676 -2.995 1.00 0.00 20 ASN A N 10
ATOM 12283 C CA . ASN A 1 20 ? -11.150 8.169 -1.625 1.00 0.00 20 ASN A CA 10
ATOM 12284 C C . ASN A 1 20 ? -11.550 7.111 -0.597 1.00 0.00 20 ASN A C 10
ATOM 12285 O O . ASN A 1 20 ? -12.521 6.378 -0.782 1.00 0.00 20 ASN A O 10
ATOM 12296 N N . TYR A 1 21 ? -10.807 7.078 0.506 1.00 0.00 21 TYR A N 10
ATOM 12297 C CA . TYR A 1 21 ? -11.081 6.160 1.608 1.00 0.00 21 TYR A CA 10
ATOM 12298 C C . TYR A 1 21 ? -10.906 6.904 2.925 1.00 0.00 21 TYR A C 10
ATOM 12299 O O . TYR A 1 21 ? -9.790 7.347 3.264 1.00 0.00 21 TYR A O 10
ATOM 12317 N N . GLU A 1 22 ? -12.041 7.057 3.620 1.00 0.00 22 GLU A N 10
ATOM 12318 C CA . GLU A 1 22 ? -12.145 7.778 4.889 1.00 0.00 22 GLU A CA 10
ATOM 12319 C C . GLU A 1 22 ? -11.456 7.089 6.065 1.00 0.00 22 GLU A C 10
ATOM 12320 O O . GLU A 1 22 ? -10.873 6.012 5.936 1.00 0.00 22 GLU A O 10
ATOM 12332 N N . ALA A 1 23 ? -11.535 7.767 7.212 1.00 0.00 23 ALA A N 10
ATOM 12333 C CA . ALA A 1 23 ? -10.932 7.316 8.463 1.00 0.00 23 ALA A CA 10
ATOM 12334 C C . ALA A 1 23 ? -11.126 5.823 8.729 1.00 0.00 23 ALA A C 10
ATOM 12335 O O . ALA A 1 23 ? -10.218 5.163 9.236 1.00 0.00 23 ALA A O 10
ATOM 12342 N N . GLU A 1 24 ? -12.302 5.285 8.412 1.00 0.00 24 GLU A N 10
ATOM 12343 C CA . GLU A 1 24 ? -12.561 3.867 8.659 1.00 0.00 24 GLU A CA 10
ATOM 12344 C C . GLU A 1 24 ? -11.458 3.003 8.053 1.00 0.00 24 GLU A C 10
ATOM 12345 O O . GLU A 1 24 ? -10.801 2.233 8.754 1.00 0.00 24 GLU A O 10
ATOM 12357 N N . GLU A 1 25 ? -11.236 3.165 6.756 1.00 0.00 25 GLU A N 10
ATOM 12358 C CA . GLU A 1 25 ? -10.185 2.434 6.059 1.00 0.00 25 GLU A CA 10
ATOM 12359 C C . GLU A 1 25 ? -8.814 3.017 6.401 1.00 0.00 25 GLU A C 10
ATOM 12360 O O . GLU A 1 25 ? -7.789 2.350 6.268 1.00 0.00 25 GLU A O 10
ATOM 12372 N N . ASP A 1 26 ? -8.813 4.287 6.807 1.00 0.00 26 ASP A N 10
ATOM 12373 C CA . ASP A 1 26 ? -7.585 5.006 7.134 1.00 0.00 26 ASP A CA 10
ATOM 12374 C C . ASP A 1 26 ? -6.759 4.341 8.240 1.00 0.00 26 ASP A C 10
ATOM 12375 O O . ASP A 1 26 ? -5.534 4.382 8.199 1.00 0.00 26 ASP A O 10
ATOM 12384 N N . LEU A 1 27 ? -7.420 3.768 9.248 1.00 0.00 27 LEU A N 10
ATOM 12385 C CA . LEU A 1 27 ? -6.711 3.152 10.374 1.00 0.00 27 LEU A CA 10
ATOM 12386 C C . LEU A 1 27 ? -5.607 2.207 9.909 1.00 0.00 27 LEU A C 10
ATOM 12387 O O . LEU A 1 27 ? -4.432 2.382 10.254 1.00 0.00 27 LEU A O 10
ATOM 12403 N N . MET A 1 28 ? -5.971 1.242 9.083 1.00 0.00 28 MET A N 10
ATOM 12404 C CA . MET A 1 28 ? -4.990 0.317 8.539 1.00 0.00 28 MET A CA 10
ATOM 12405 C C . MET A 1 28 ? -4.120 1.074 7.550 1.00 0.00 28 MET A C 10
ATOM 12406 O O . MET A 1 28 ? -2.972 0.716 7.291 1.00 0.00 28 MET A O 10
ATOM 12420 N N . ARG A 1 29 ? -4.705 2.140 7.014 1.00 0.00 29 ARG A N 10
ATOM 12421 C CA . ARG A 1 29 ? -4.054 3.011 6.053 1.00 0.00 29 ARG A CA 10
ATOM 12422 C C . ARG A 1 29 ? -2.899 3.762 6.682 1.00 0.00 29 ARG A C 10
ATOM 12423 O O . ARG A 1 29 ? -1.853 3.926 6.063 1.00 0.00 29 ARG A O 10
ATOM 12444 N N . ARG A 1 30 ? -3.076 4.205 7.925 1.00 0.00 30 ARG A N 10
ATOM 12445 C CA . ARG A 1 30 ? -2.010 4.914 8.619 1.00 0.00 30 ARG A CA 10
ATOM 12446 C C . ARG A 1 30 ? -0.749 4.071 8.518 1.00 0.00 30 ARG A C 10
ATOM 12447 O O . ARG A 1 30 ? 0.353 4.578 8.313 1.00 0.00 30 ARG A O 10
ATOM 12468 N N . ARG A 1 31 ? -0.950 2.761 8.654 1.00 0.00 31 ARG A N 10
ATOM 12469 C CA . ARG A 1 31 ? 0.135 1.793 8.572 1.00 0.00 31 ARG A CA 10
ATOM 12470 C C . ARG A 1 31 ? 0.658 1.624 7.141 1.00 0.00 31 ARG A C 10
ATOM 12471 O O . ARG A 1 31 ? 1.869 1.481 6.935 1.00 0.00 31 ARG A O 10
ATOM 12492 N N . ILE A 1 32 ? -0.238 1.659 6.143 1.00 0.00 32 ILE A N 10
ATOM 12493 C CA . ILE A 1 32 ? 0.193 1.510 4.763 1.00 0.00 32 ILE A CA 10
ATOM 12494 C C . ILE A 1 32 ? 0.783 2.810 4.296 1.00 0.00 32 ILE A C 10
ATOM 12495 O O . ILE A 1 32 ? 1.717 2.852 3.507 1.00 0.00 32 ILE A O 10
ATOM 12511 N N . TYR A 1 33 ? 0.225 3.867 4.796 1.00 0.00 33 TYR A N 10
ATOM 12512 C CA . TYR A 1 33 ? 0.687 5.177 4.453 1.00 0.00 33 TYR A CA 10
ATOM 12513 C C . TYR A 1 33 ? 2.083 5.455 5.011 1.00 0.00 33 TYR A C 10
ATOM 12514 O O . TYR A 1 33 ? 2.864 6.206 4.414 1.00 0.00 33 TYR A O 10
ATOM 12532 N N . ALA A 1 34 ? 2.394 4.865 6.161 1.00 0.00 34 ALA A N 10
ATOM 12533 C CA . ALA A 1 34 ? 3.692 5.080 6.789 1.00 0.00 34 ALA A CA 10
ATOM 12534 C C . ALA A 1 34 ? 4.836 4.720 5.858 1.00 0.00 34 ALA A C 10
ATOM 12535 O O . ALA A 1 34 ? 5.761 5.507 5.655 1.00 0.00 34 ALA A O 10
ATOM 12542 N N . GLU A 1 35 ? 4.757 3.541 5.283 1.00 0.00 35 GLU A N 10
ATOM 12543 C CA . GLU A 1 35 ? 5.775 3.075 4.348 1.00 0.00 35 GLU A CA 10
ATOM 12544 C C . GLU A 1 35 ? 5.943 4.040 3.178 1.00 0.00 35 GLU A C 10
ATOM 12545 O O . GLU A 1 35 ? 7.022 4.139 2.597 1.00 0.00 35 GLU A O 10
ATOM 12557 N N . SER A 1 36 ? 4.857 4.722 2.808 1.00 0.00 36 SER A N 10
ATOM 12558 C CA . SER A 1 36 ? 4.883 5.640 1.670 1.00 0.00 36 SER A CA 10
ATOM 12559 C C . SER A 1 36 ? 6.067 6.593 1.759 1.00 0.00 36 SER A C 10
ATOM 12560 O O . SER A 1 36 ? 6.878 6.663 0.838 1.00 0.00 36 SER A O 10
ATOM 12568 N N . LYS A 1 37 ? 6.192 7.306 2.868 1.00 0.00 37 LYS A N 10
ATOM 12569 C CA . LYS A 1 37 ? 7.323 8.215 3.032 1.00 0.00 37 LYS A CA 10
ATOM 12570 C C . LYS A 1 37 ? 8.620 7.437 2.883 1.00 0.00 37 LYS A C 10
ATOM 12571 O O . LYS A 1 37 ? 9.566 7.908 2.253 1.00 0.00 37 LYS A O 10
ATOM 12590 N N . ALA A 1 38 ? 8.642 6.215 3.423 1.00 0.00 38 ALA A N 10
ATOM 12591 C CA . ALA A 1 38 ? 9.813 5.358 3.290 1.00 0.00 38 ALA A CA 10
ATOM 12592 C C . ALA A 1 38 ? 10.161 5.274 1.821 1.00 0.00 38 ALA A C 10
ATOM 12593 O O . ALA A 1 38 ? 11.322 5.342 1.418 1.00 0.00 38 ALA A O 10
ATOM 12600 N N . ARG A 1 39 ? 9.105 5.177 1.036 1.00 0.00 39 ARG A N 10
ATOM 12601 C CA . ARG A 1 39 ? 9.191 5.135 -0.403 1.00 0.00 39 ARG A CA 10
ATOM 12602 C C . ARG A 1 39 ? 9.562 6.509 -0.928 1.00 0.00 39 ARG A C 10
ATOM 12603 O O . ARG A 1 39 ? 10.244 6.644 -1.932 1.00 0.00 39 ARG A O 10
ATOM 12624 N N . ILE A 1 40 ? 9.108 7.542 -0.239 1.00 0.00 40 ILE A N 10
ATOM 12625 C CA . ILE A 1 40 ? 9.424 8.897 -0.650 1.00 0.00 40 ILE A CA 10
ATOM 12626 C C . ILE A 1 40 ? 10.908 9.128 -0.448 1.00 0.00 40 ILE A C 10
ATOM 12627 O O . ILE A 1 40 ? 11.577 9.796 -1.233 1.00 0.00 40 ILE A O 10
ATOM 12643 N N . GLU A 1 41 ? 11.415 8.474 0.573 1.00 0.00 41 GLU A N 10
ATOM 12644 C CA . GLU A 1 41 ? 12.836 8.479 0.884 1.00 0.00 41 GLU A CA 10
ATOM 12645 C C . GLU A 1 41 ? 13.568 7.661 -0.187 1.00 0.00 41 GLU A C 10
ATOM 12646 O O . GLU A 1 41 ? 14.771 7.805 -0.400 1.00 0.00 41 GLU A O 10
ATOM 12658 N N . GLU A 1 42 ? 12.808 6.748 -0.790 1.00 0.00 42 GLU A N 10
ATOM 12659 C CA . GLU A 1 42 ? 13.294 5.792 -1.788 1.00 0.00 42 GLU A CA 10
ATOM 12660 C C . GLU A 1 42 ? 14.042 6.411 -2.972 1.00 0.00 42 GLU A C 10
ATOM 12661 O O . GLU A 1 42 ? 15.235 6.169 -3.161 1.00 0.00 42 GLU A O 10
ATOM 12673 N N . HIS A 1 43 ? 13.333 7.178 -3.777 1.00 0.00 43 HIS A N 10
ATOM 12674 C CA . HIS A 1 43 ? 13.914 7.786 -4.962 1.00 0.00 43 HIS A CA 10
ATOM 12675 C C . HIS A 1 43 ? 14.670 9.059 -4.647 1.00 0.00 43 HIS A C 10
ATOM 12676 O O . HIS A 1 43 ? 15.623 9.418 -5.339 1.00 0.00 43 HIS A O 10
ATOM 12691 N N . ASN A 1 44 ? 14.221 9.754 -3.621 1.00 0.00 44 ASN A N 10
ATOM 12692 C CA . ASN A 1 44 ? 14.835 11.004 -3.240 1.00 0.00 44 ASN A CA 10
ATOM 12693 C C . ASN A 1 44 ? 16.265 10.807 -2.780 1.00 0.00 44 ASN A C 10
ATOM 12694 O O . ASN A 1 44 ? 17.091 11.702 -2.934 1.00 0.00 44 ASN A O 10
ATOM 12705 N N . ARG A 1 45 ? 16.548 9.633 -2.226 1.00 0.00 45 ARG A N 10
ATOM 12706 C CA . ARG A 1 45 ? 17.891 9.302 -1.759 1.00 0.00 45 ARG A CA 10
ATOM 12707 C C . ARG A 1 45 ? 18.729 8.683 -2.886 1.00 0.00 45 ARG A C 10
ATOM 12708 O O . ARG A 1 45 ? 19.953 8.591 -2.794 1.00 0.00 45 ARG A O 10
ATOM 12729 N N . LYS A 1 46 ? 18.036 8.217 -3.918 1.00 0.00 46 LYS A N 10
ATOM 12730 C CA . LYS A 1 46 ? 18.654 7.542 -5.065 1.00 0.00 46 LYS A CA 10
ATOM 12731 C C . LYS A 1 46 ? 19.505 8.461 -5.960 1.00 0.00 46 LYS A C 10
ATOM 12732 O O . LYS A 1 46 ? 20.715 8.259 -6.090 1.00 0.00 46 LYS A O 10
ATOM 12751 N N . PHE A 1 47 ? 18.904 9.515 -6.513 1.00 0.00 47 PHE A N 10
ATOM 12752 C CA . PHE A 1 47 ? 19.659 10.475 -7.313 1.00 0.00 47 PHE A CA 10
ATOM 12753 C C . PHE A 1 47 ? 20.573 11.131 -6.352 1.00 0.00 47 PHE A C 10
ATOM 12754 O O . PHE A 1 47 ? 21.725 11.448 -6.632 1.00 0.00 47 PHE A O 10
ATOM 12771 N N . GLU A 1 48 ? 20.020 11.241 -5.165 1.00 0.00 48 GLU A N 10
ATOM 12772 C CA . GLU A 1 48 ? 20.711 11.747 -4.034 1.00 0.00 48 GLU A CA 10
ATOM 12773 C C . GLU A 1 48 ? 22.034 10.987 -3.893 1.00 0.00 48 GLU A C 10
ATOM 12774 O O . GLU A 1 48 ? 22.940 11.400 -3.168 1.00 0.00 48 GLU A O 10
ATOM 12786 N N . LYS A 1 49 ? 22.119 9.864 -4.626 1.00 0.00 49 LYS A N 10
ATOM 12787 C CA . LYS A 1 49 ? 23.295 9.014 -4.642 1.00 0.00 49 LYS A CA 10
ATOM 12788 C C . LYS A 1 49 ? 24.124 9.256 -5.894 1.00 0.00 49 LYS A C 10
ATOM 12789 O O . LYS A 1 49 ? 24.933 8.409 -6.276 1.00 0.00 49 LYS A O 10
ATOM 12808 N N . GLY A 1 50 ? 23.898 10.393 -6.565 1.00 0.00 50 GLY A N 10
ATOM 12809 C CA . GLY A 1 50 ? 24.625 10.663 -7.798 1.00 0.00 50 GLY A CA 10
ATOM 12810 C C . GLY A 1 50 ? 24.494 9.469 -8.710 1.00 0.00 50 GLY A C 10
ATOM 12811 O O . GLY A 1 50 ? 25.407 9.107 -9.451 1.00 0.00 50 GLY A O 10
ATOM 12815 N N . GLU A 1 51 ? 23.343 8.831 -8.569 1.00 0.00 51 GLU A N 10
ATOM 12816 C CA . GLU A 1 51 ? 23.003 7.620 -9.273 1.00 0.00 51 GLU A CA 10
ATOM 12817 C C . GLU A 1 51 ? 22.270 7.893 -10.590 1.00 0.00 51 GLU A C 10
ATOM 12818 O O . GLU A 1 51 ? 22.739 7.527 -11.668 1.00 0.00 51 GLU A O 10
ATOM 12830 N N . VAL A 1 52 ? 21.116 8.532 -10.479 1.00 0.00 52 VAL A N 10
ATOM 12831 C CA . VAL A 1 52 ? 20.272 8.877 -11.605 1.00 0.00 52 VAL A CA 10
ATOM 12832 C C . VAL A 1 52 ? 19.420 9.991 -11.143 1.00 0.00 52 VAL A C 10
ATOM 12833 O O . VAL A 1 52 ? 19.412 10.280 -9.960 1.00 0.00 52 VAL A O 10
ATOM 12846 N N . THR A 1 53 ? 18.615 10.547 -12.003 1.00 0.00 53 THR A N 10
ATOM 12847 C CA . THR A 1 53 ? 17.709 11.515 -11.498 1.00 0.00 53 THR A CA 10
ATOM 12848 C C . THR A 1 53 ? 16.306 10.927 -11.541 1.00 0.00 53 THR A C 10
ATOM 12849 O O . THR A 1 53 ? 15.596 10.996 -12.545 1.00 0.00 53 THR A O 10
ATOM 12860 N N . TRP A 1 54 ? 15.933 10.369 -10.397 1.00 0.00 54 TRP A N 10
ATOM 12861 C CA . TRP A 1 54 ? 14.618 9.759 -10.187 1.00 0.00 54 TRP A CA 10
ATOM 12862 C C . TRP A 1 54 ? 14.074 10.095 -8.799 1.00 0.00 54 TRP A C 10
ATOM 12863 O O . TRP A 1 54 ? 14.738 9.863 -7.791 1.00 0.00 54 TRP A O 10
ATOM 12884 N N . LYS A 1 55 ? 12.859 10.627 -8.752 1.00 0.00 55 LYS A N 10
ATOM 12885 C CA . LYS A 1 55 ? 12.218 10.984 -7.487 1.00 0.00 55 LYS A CA 10
ATOM 12886 C C . LYS A 1 55 ? 11.054 10.088 -7.178 1.00 0.00 55 LYS A C 10
ATOM 12887 O O . LYS A 1 55 ? 10.451 9.471 -8.055 1.00 0.00 55 LYS A O 10
ATOM 12906 N N . MET A 1 56 ? 10.756 10.047 -5.907 1.00 0.00 56 MET A N 10
ATOM 12907 C CA . MET A 1 56 ? 9.659 9.248 -5.392 1.00 0.00 56 MET A CA 10
ATOM 12908 C C . MET A 1 56 ? 8.345 9.744 -5.996 1.00 0.00 56 MET A C 10
ATOM 12909 O O . MET A 1 56 ? 8.333 10.744 -6.716 1.00 0.00 56 MET A O 10
ATOM 12923 N N . GLY A 1 57 ? 7.238 9.067 -5.697 1.00 0.00 57 GLY A N 10
ATOM 12924 C CA . GLY A 1 57 ? 5.966 9.496 -6.218 1.00 0.00 57 GLY A CA 10
ATOM 12925 C C . GLY A 1 57 ? 4.810 9.020 -5.370 1.00 0.00 57 GLY A C 10
ATOM 12926 O O . GLY A 1 57 ? 3.653 9.206 -5.745 1.00 0.00 57 GLY A O 10
ATOM 12930 N N . ILE A 1 58 ? 5.111 8.404 -4.219 1.00 0.00 58 ILE A N 10
ATOM 12931 C CA . ILE A 1 58 ? 4.072 7.919 -3.339 1.00 0.00 58 ILE A CA 10
ATOM 12932 C C . ILE A 1 58 ? 3.260 6.900 -4.076 1.00 0.00 58 ILE A C 10
ATOM 12933 O O . ILE A 1 58 ? 2.425 7.252 -4.910 1.00 0.00 58 ILE A O 10
ATOM 12949 N N . ASN A 1 59 ? 3.520 5.644 -3.821 1.00 0.00 59 ASN A N 10
ATOM 12950 C CA . ASN A 1 59 ? 2.805 4.637 -4.541 1.00 0.00 59 ASN A CA 10
ATOM 12951 C C . ASN A 1 59 ? 1.326 4.625 -4.156 1.00 0.00 59 ASN A C 10
ATOM 12952 O O . ASN A 1 59 ? 0.961 4.976 -3.034 1.00 0.00 59 ASN A O 10
ATOM 12963 N N . HIS A 1 60 ? 0.478 4.234 -5.105 1.00 0.00 60 HIS A N 10
ATOM 12964 C CA . HIS A 1 60 ? -0.966 4.187 -4.885 1.00 0.00 60 HIS A CA 10
ATOM 12965 C C . HIS A 1 60 ? -1.321 3.389 -3.632 1.00 0.00 60 HIS A C 10
ATOM 12966 O O . HIS A 1 60 ? -2.027 3.875 -2.732 1.00 0.00 60 HIS A O 10
ATOM 12981 N N . LEU A 1 61 ? -0.848 2.155 -3.555 1.00 0.00 61 LEU A N 10
ATOM 12982 C CA . LEU A 1 61 ? -1.167 1.364 -2.393 1.00 0.00 61 LEU A CA 10
ATOM 12983 C C . LEU A 1 61 ? -0.506 1.899 -1.165 1.00 0.00 61 LEU A C 10
ATOM 12984 O O . LEU A 1 61 ? -0.776 1.393 -0.093 1.00 0.00 61 LEU A O 10
ATOM 13000 N N . ALA A 1 62 ? 0.370 2.902 -1.281 1.00 0.00 62 ALA A N 10
ATOM 13001 C CA . ALA A 1 62 ? 1.024 3.392 -0.086 1.00 0.00 62 ALA A CA 10
ATOM 13002 C C . ALA A 1 62 ? 0.025 3.888 0.924 1.00 0.00 62 ALA A C 10
ATOM 13003 O O . ALA A 1 62 ? 0.396 4.298 2.012 1.00 0.00 62 ALA A O 10
ATOM 13010 N N . ASP A 1 63 ? -1.248 3.793 0.587 1.00 0.00 63 ASP A N 10
ATOM 13011 C CA . ASP A 1 63 ? -2.289 4.159 1.480 1.00 0.00 63 ASP A CA 10
ATOM 13012 C C . ASP A 1 63 ? -3.126 2.938 1.694 1.00 0.00 63 ASP A C 10
ATOM 13013 O O . ASP A 1 63 ? -3.733 2.781 2.729 1.00 0.00 63 ASP A O 10
ATOM 13022 N N . LEU A 1 64 ? -3.071 2.011 0.744 1.00 0.00 64 LEU A N 10
ATOM 13023 C CA . LEU A 1 64 ? -3.751 0.756 0.936 1.00 0.00 64 LEU A CA 10
ATOM 13024 C C . LEU A 1 64 ? -2.902 -0.392 0.469 1.00 0.00 64 LEU A C 10
ATOM 13025 O O . LEU A 1 64 ? -2.942 -0.814 -0.675 1.00 0.00 64 LEU A O 10
ATOM 13041 N N . THR A 1 65 ? -2.184 -0.930 1.394 1.00 0.00 65 THR A N 10
ATOM 13042 C CA . THR A 1 65 ? -1.351 -2.096 1.128 1.00 0.00 65 THR A CA 10
ATOM 13043 C C . THR A 1 65 ? -2.105 -3.314 1.626 1.00 0.00 65 THR A C 10
ATOM 13044 O O . THR A 1 65 ? -3.201 -3.160 2.150 1.00 0.00 65 THR A O 10
ATOM 13055 N N . PRO A 1 66 ? -1.529 -4.535 1.554 1.00 0.00 66 PRO A N 10
ATOM 13056 C CA . PRO A 1 66 ? -2.150 -5.745 2.111 1.00 0.00 66 PRO A CA 10
ATOM 13057 C C . PRO A 1 66 ? -2.949 -5.405 3.362 1.00 0.00 66 PRO A C 10
ATOM 13058 O O . PRO A 1 66 ? -3.940 -6.056 3.683 1.00 0.00 66 PRO A O 10
ATOM 13069 N N . GLU A 1 67 ? -2.523 -4.329 4.041 1.00 0.00 67 GLU A N 10
ATOM 13070 C CA . GLU A 1 67 ? -3.216 -3.850 5.224 1.00 0.00 67 GLU A CA 10
ATOM 13071 C C . GLU A 1 67 ? -4.656 -3.611 4.844 1.00 0.00 67 GLU A C 10
ATOM 13072 O O . GLU A 1 67 ? -5.596 -4.200 5.388 1.00 0.00 67 GLU A O 10
ATOM 13084 N N . GLU A 1 68 ? -4.785 -2.786 3.828 1.00 0.00 68 GLU A N 10
ATOM 13085 C CA . GLU A 1 68 ? -6.066 -2.474 3.248 1.00 0.00 68 GLU A CA 10
ATOM 13086 C C . GLU A 1 68 ? -6.518 -3.621 2.389 1.00 0.00 68 GLU A C 10
ATOM 13087 O O . GLU A 1 68 ? -7.617 -4.131 2.508 1.00 0.00 68 GLU A O 10
ATOM 13099 N N . PHE A 1 69 ? -5.604 -3.996 1.504 1.00 0.00 69 PHE A N 10
ATOM 13100 C CA . PHE A 1 69 ? -5.812 -5.055 0.538 1.00 0.00 69 PHE A CA 10
ATOM 13101 C C . PHE A 1 69 ? -6.329 -6.328 1.206 1.00 0.00 69 PHE A C 10
ATOM 13102 O O . PHE A 1 69 ? -6.919 -7.184 0.548 1.00 0.00 69 PHE A O 10
ATOM 13119 N N . ALA A 1 70 ? -6.142 -6.432 2.521 1.00 0.00 70 ALA A N 10
ATOM 13120 C CA . ALA A 1 70 ? -6.628 -7.583 3.266 1.00 0.00 70 ALA A CA 10
ATOM 13121 C C . ALA A 1 70 ? -8.121 -7.437 3.557 1.00 0.00 70 ALA A C 10
ATOM 13122 O O . ALA A 1 70 ? -8.887 -8.389 3.406 1.00 0.00 70 ALA A O 10
ATOM 13129 N N . GLN A 1 71 ? -8.528 -6.235 3.968 1.00 0.00 71 GLN A N 10
ATOM 13130 C CA . GLN A 1 71 ? -9.937 -5.966 4.271 1.00 0.00 71 GLN A CA 10
ATOM 13131 C C . GLN A 1 71 ? -10.541 -4.950 3.293 1.00 0.00 71 GLN A C 10
ATOM 13132 O O . GLN A 1 71 ? -11.708 -4.576 3.413 1.00 0.00 71 GLN A O 10
ATOM 13146 N N . ARG A 1 72 ? -9.739 -4.519 2.325 1.00 0.00 72 ARG A N 10
ATOM 13147 C CA . ARG A 1 72 ? -10.166 -3.561 1.315 1.00 0.00 72 ARG A CA 10
ATOM 13148 C C . ARG A 1 72 ? -10.778 -4.306 0.143 1.00 0.00 72 ARG A C 10
ATOM 13149 O O . ARG A 1 72 ? -11.825 -3.927 -0.381 1.00 0.00 72 ARG A O 10
ATOM 13170 N N . SER A 1 73 ? -10.109 -5.386 -0.250 1.00 0.00 73 SER A N 10
ATOM 13171 C CA . SER A 1 73 ? -10.573 -6.215 -1.349 1.00 0.00 73 SER A CA 10
ATOM 13172 C C . SER A 1 73 ? -9.646 -7.409 -1.559 1.00 0.00 73 SER A C 10
ATOM 13173 O O . SER A 1 73 ? -8.725 -7.357 -2.373 1.00 0.00 73 SER A O 10
ATOM 13181 N N . GLY A 1 74 ? -9.897 -8.481 -0.816 1.00 0.00 74 GLY A N 10
ATOM 13182 C CA . GLY A 1 74 ? -9.081 -9.674 -0.931 1.00 0.00 74 GLY A CA 10
ATOM 13183 C C . GLY A 1 74 ? -9.501 -10.760 0.040 1.00 0.00 74 GLY A C 10
ATOM 13184 O O . GLY A 1 74 ? -9.451 -11.947 -0.284 1.00 0.00 74 GLY A O 10
ATOM 13188 N N . LYS A 1 75 ? -9.918 -10.352 1.235 1.00 0.00 75 LYS A N 10
ATOM 13189 C CA . LYS A 1 75 ? -10.351 -11.297 2.259 1.00 0.00 75 LYS A CA 10
ATOM 13190 C C . LYS A 1 75 ? -11.229 -10.605 3.297 1.00 0.00 75 LYS A C 10
ATOM 13191 O O . LYS A 1 75 ? -11.181 -9.385 3.451 1.00 0.00 75 LYS A O 10
ATOM 13210 N N . LYS A 1 76 ? -12.029 -11.392 4.007 1.00 0.00 76 LYS A N 10
ATOM 13211 C CA . LYS A 1 76 ? -12.918 -10.853 5.031 1.00 0.00 76 LYS A CA 10
ATOM 13212 C C . LYS A 1 76 ? -13.007 -11.798 6.226 1.00 0.00 76 LYS A C 10
ATOM 13213 O O . LYS A 1 76 ? -12.717 -11.411 7.358 1.00 0.00 76 LYS A O 10
ATOM 13232 N N . VAL A 1 77 ? -13.409 -13.037 5.966 1.00 0.00 77 VAL A N 10
ATOM 13233 C CA . VAL A 1 77 ? -13.536 -14.037 7.019 1.00 0.00 77 VAL A CA 10
ATOM 13234 C C . VAL A 1 77 ? -12.201 -14.264 7.727 1.00 0.00 77 VAL A C 10
ATOM 13235 O O . VAL A 1 77 ? -11.257 -14.781 7.130 1.00 0.00 77 VAL A O 10
ATOM 13248 N N . PRO A 1 78 ? -12.100 -13.883 9.014 1.00 0.00 78 PRO A N 10
ATOM 13249 C CA . PRO A 1 78 ? -10.868 -14.053 9.790 1.00 0.00 78 PRO A CA 10
ATOM 13250 C C . PRO A 1 78 ? -10.581 -15.519 10.108 1.00 0.00 78 PRO A C 10
ATOM 13251 O O . PRO A 1 78 ? -11.474 -16.362 10.046 1.00 0.00 78 PRO A O 10
ATOM 13262 N N . PRO A 1 79 ? -9.322 -15.841 10.452 1.00 0.00 79 PRO A N 10
ATOM 13263 C CA . PRO A 1 79 ? -8.920 -17.212 10.780 1.00 0.00 79 PRO A CA 10
ATOM 13264 C C . PRO A 1 79 ? -9.494 -17.681 12.113 1.00 0.00 79 PRO A C 10
ATOM 13265 O O . PRO A 1 79 ? -10.157 -16.920 12.817 1.00 0.00 79 PRO A O 10
ATOM 13276 N N . ASN A 1 80 ? -9.235 -18.940 12.453 1.00 0.00 80 ASN A N 10
ATOM 13277 C CA . ASN A 1 80 ? -9.726 -19.510 13.702 1.00 0.00 80 ASN A CA 10
ATOM 13278 C C . ASN A 1 80 ? -8.637 -20.327 14.392 1.00 0.00 80 ASN A C 10
ATOM 13279 O O . ASN A 1 80 ? -8.453 -21.503 14.017 1.00 0.00 80 ASN A O 10
#

InterPro domains:
  IPR013201 Cathepsin propeptide inhibitor domain (I29) [PF08246] (9-68)
  IPR013201 Cathepsin propeptide inhibitor domain (I29) [SM00848] (9-68)
  IPR038765 Papain-like cysteine peptidase superfamily [SSF54001] (6-76)

Secondary structure (DSSP, 8-state):
---SS-HHHHHHHHHHHT----HHHHHHHHHHHHHHHHHHHHHHTTGGGTS--------GGGTSSHHHHHHHHTS-----